Protein 9BC8 (pdb70)

Secondary structure (DSSP, 8-state):
-TTTS--S-SS-HHHHHHHHHHHHHHHHHH--GGGG-PEEPP--SS--EE------S-------SSS-S-------SS---EEP-EEEEEEEE-HHHHHHHHHH-PPP--HHHHHHHHHHHHHHHHHHHS--SSSS---TTT-SS------TT-SSHHHHHHHHHHHHHHHHHHS----EEEEE-HHHHHHHHHHTHHHHHHHHHEEEEEE-TTS-SS-EEEEE-STTT-EEEEEEEEEEEE----TT-EEEEEEEEEEEE-SSGGGEEE-/--SSS--S--S-HHHHHHHHHHHHHHHHHH-HHHHHS--PPP--SS--EE------S-------SS----PPPP--SS---EEP--EEEEEEEEHHHHHHHHHHT-PPP-HHHHHHHHHHHHHHHHHHHS--SSS----TTT-SS-------STTSTTHHHHHHHHHHHHHHHHT--S-EEEEE-HHHHHHHHTTTHHHHHHHHHEEEEEE-TTS-SS-EEEEE-SBTTBEEEEEEEEEEEE----SSEEEEEEEEEEEEE-S-GGG--B-/-GGGS--S--S-HHHHHHHHHHHHHHHHHH-SHHHHSPEEEE--SS--B-------S-------SSS---PPP---SS---PBP--EEEEEEE-HHHHHIIIII-PPP--HHHHHHHHHHHHHHHHHHHS--SSS----TTT-S---------SSSTTHHHHHHHHHHHHHHHTT----EEEEE-HHHHHHHHHTTTHHHHHHHHSS-EEE-SSS-TT-EEEEE-STTT-EEEEEEEEEEEE---BTTBEEEEEEEEEEEE-S-GGGEEE-/-GGGS--SS-S-HHHHHHHHHHHHHHHHHH-SHHHHSPEEP---SS--B-------S----EEESS-----BPPPPSS---PBP--EEEEEEE-HHHHHHHHHHT-PPP-HHHHHHHHHHHHHHHHHHHS--SSS----TTT-S----------SSHHHHHHHHHHHHHHHHHHT--S-EEEEE-HHHHHHGGGGTHHHHHHHHHEEEEEE-SS--SS-EEEEE-STTT-EEEEEEEEEEEE---STT-EEEEEEEEEEEE-S-GGGEEE-/-----SS----/-----SS----/-----SS----/-----SS----

GO terms:
  GO:0140737 encapsulin nanocompartment (C, IDA)
  GO:0140737 encapsulin nanocompartment (C, EXP)

Structure (mmCIF, N/CA/C/O backbone):
data_9BC8
#
_entry.id   9BC8
#
_cell.length_a   1.00
_cell.length_b   1.00
_cell.length_c   1.00
_cell.angle_alpha   90.00
_cell.angle_beta   90.00
_cell.angle_gamma   90.00
#
_symmetry.space_group_name_H-M   'P 1'
#
loop_
_entity.id
_entity.type
_entity.pdbx_description
1 polymer 'Type 1 encapsulin shell protein EncA'
2 polymer 'Encapsulin nanocompartment cargo protein EncC'
#
loop_
_atom_site.group_PDB
_atom_site.id
_atom_site.type_symbol
_atom_site.label_atom_id
_atom_site.label_alt_id
_atom_site.label_comp_id
_atom_site.label_asym_id
_atom_site.label_entity_id
_atom_site.label_seq_id
_atom_site.pdbx_PDB_ins_code
_atom_site.Cartn_x
_atom_site.Cartn_y
_atom_site.Cartn_z
_atom_site.occupancy
_atom_site.B_iso_or_equiv
_atom_site.auth_seq_id
_atom_site.auth_comp_id
_atom_site.auth_asym_id
_atom_site.auth_atom_id
_atom_site.pdbx_PDB_model_num
ATOM 1 N N . PRO A 1 2 ? 407.460 284.065 223.907 1.00 167.85 2 PRO A N 1
ATOM 2 C CA . PRO A 1 2 ? 406.647 283.196 223.049 1.00 170.30 2 PRO A CA 1
ATOM 3 C C . PRO A 1 2 ? 406.633 283.655 221.593 1.00 170.33 2 PRO A C 1
ATOM 4 O O . PRO A 1 2 ? 406.738 282.832 220.685 1.00 170.63 2 PRO A O 1
ATOM 8 N N . ASP A 1 3 ? 406.500 284.966 221.382 1.00 159.89 3 ASP A N 1
ATOM 9 C CA . ASP A 1 3 ? 406.597 285.524 220.040 1.00 158.79 3 ASP A CA 1
ATOM 10 C C . ASP A 1 3 ? 408.018 285.485 219.494 1.00 158.02 3 ASP A C 1
ATOM 11 O O . ASP A 1 3 ? 408.198 285.503 218.272 1.00 155.77 3 ASP A O 1
ATOM 16 N N . PHE A 1 4 ? 409.028 285.439 220.367 1.00 152.61 4 PHE A N 1
ATOM 17 C CA . PHE A 1 4 ? 410.395 285.224 219.903 1.00 150.71 4 PHE A CA 1
ATOM 18 C C . PHE A 1 4 ? 410.538 283.882 219.197 1.00 152.93 4 PHE A C 1
ATOM 19 O O . PHE A 1 4 ? 411.298 283.758 218.230 1.00 152.95 4 PHE A O 1
ATOM 27 N N . LEU A 1 5 ? 409.814 282.867 219.665 1.00 161.82 5 LEU A N 1
ATOM 28 C CA . LEU A 1 5 ? 410.128 281.490 219.307 1.00 160.76 5 LEU A CA 1
ATOM 29 C C . LEU A 1 5 ? 409.353 281.014 218.083 1.00 159.83 5 LEU A C 1
ATOM 30 O O . LEU A 1 5 ? 409.941 280.446 217.157 1.00 156.78 5 LEU A O 1
ATOM 35 N N . GLY A 1 6 ? 408.040 281.236 218.059 1.00 153.33 6 GLY A N 1
ATOM 36 C CA . GLY A 1 6 ? 407.254 280.873 216.902 1.00 150.34 6 GLY A CA 1
ATOM 37 C C . GLY A 1 6 ? 407.413 281.829 215.736 1.00 150.35 6 GLY A C 1
ATOM 38 O O . GLY A 1 6 ? 407.935 282.937 215.857 1.00 149.17 6 GLY A O 1
ATOM 39 N N . HIS A 1 7 ? 406.945 281.370 214.580 1.00 144.83 7 HIS A N 1
ATOM 40 C CA . HIS A 1 7 ? 406.944 282.151 213.351 1.00 144.96 7 HIS A CA 1
ATOM 41 C C . HIS A 1 7 ? 405.540 282.682 213.097 1.00 143.35 7 HIS A C 1
ATOM 42 O O . HIS A 1 7 ? 404.563 281.932 213.192 1.00 141.44 7 HIS A O 1
ATOM 49 N N . ALA A 1 8 ? 405.440 283.970 212.776 1.00 150.50 8 ALA A N 1
ATOM 50 C CA . ALA A 1 8 ? 404.139 284.592 212.583 1.00 150.11 8 ALA A CA 1
ATOM 51 C C . ALA A 1 8 ? 404.280 285.770 211.633 1.00 151.58 8 ALA A C 1
ATOM 52 O O . ALA A 1 8 ? 405.360 286.344 211.472 1.00 149.89 8 ALA A O 1
ATOM 54 N N . GLU A 1 9 ? 403.163 286.120 211.002 1.00 160.79 9 GLU A N 1
ATOM 55 C CA . GLU A 1 9 ? 403.097 287.268 210.117 1.00 159.23 9 GLU A CA 1
ATOM 56 C C . GLU A 1 9 ? 403.050 288.562 210.936 1.00 159.51 9 GLU A C 1
ATOM 57 O O . GLU A 1 9 ? 402.992 288.544 212.168 1.00 160.56 9 GLU A O 1
ATOM 63 N N . ASN A 1 10 ? 403.116 289.697 210.224 1.00 148.79 10 ASN A N 1
ATOM 64 C CA . ASN A 1 10 ? 402.885 291.078 210.650 1.00 150.47 10 ASN A CA 1
ATOM 65 C C . ASN A 1 10 ? 403.256 291.336 212.107 1.00 150.11 10 ASN A C 1
ATOM 66 O O . ASN A 1 10 ? 402.376 291.614 212.933 1.00 153.40 10 ASN A O 1
ATOM 71 N N . PRO A 1 11 ? 404.577 291.291 212.409 1.00 119.31 11 PRO A N 1
ATOM 72 C CA . PRO A 1 11 ? 404.994 291.481 213.792 1.00 118.32 11 PRO A CA 1
ATOM 73 C C . PRO A 1 11 ? 404.207 292.589 214.441 1.00 126.09 11 PRO A C 1
ATOM 74 O O . PRO A 1 11 ? 403.440 292.346 215.365 1.00 129.82 11 PRO A O 1
ATOM 78 N N . LEU A 1 12 ? 404.391 293.806 213.963 1.00 123.00 12 LEU A N 1
ATOM 79 C CA . LEU A 1 12 ? 403.711 294.929 214.571 1.00 118.02 12 LEU A CA 1
ATOM 80 C C . LEU A 1 12 ? 402.218 294.708 214.562 1.00 118.60 12 LEU A C 1
ATOM 81 O O . LEU A 1 12 ? 401.663 294.232 213.580 1.00 118.34 12 LEU A O 1
ATOM 86 N N . ARG A 1 13 ? 401.562 295.059 215.656 1.00 128.88 13 ARG A N 1
ATOM 87 C CA . ARG A 1 13 ? 400.118 294.925 215.725 1.00 131.03 13 ARG A CA 1
ATOM 88 C C . ARG A 1 13 ? 399.438 296.143 215.146 1.00 133.41 13 ARG A C 1
ATOM 89 O O . ARG A 1 13 ? 400.052 296.911 214.410 1.00 136.79 13 ARG A O 1
ATOM 97 N N . GLU A 1 14 ? 398.174 296.339 215.484 1.00 135.94 14 GLU A N 1
ATOM 98 C CA . GLU A 1 14 ? 397.421 297.443 214.906 1.00 137.59 14 GLU A CA 1
ATOM 99 C C . GLU A 1 14 ? 398.008 298.813 215.189 1.00 138.68 14 GLU A C 1
ATOM 100 O O . GLU A 1 14 ? 398.669 299.390 214.337 1.00 139.19 14 GLU A O 1
ATOM 106 N N . GLU A 1 15 ? 397.717 299.356 216.362 1.00 146.25 15 GLU A N 1
ATOM 107 C CA . GLU A 1 15 ? 398.206 300.683 216.716 1.00 147.37 15 GLU A CA 1
ATOM 108 C C . GLU A 1 15 ? 399.561 300.969 216.081 1.00 146.74 15 GLU A C 1
ATOM 109 O O . GLU A 1 15 ? 399.791 302.071 215.571 1.00 149.61 15 GLU A O 1
ATOM 115 N N . GLU A 1 16 ? 400.470 299.992 216.090 1.00 132.98 16 GLU A N 1
ATOM 116 C CA . GLU A 1 16 ? 401.802 300.235 215.541 1.00 132.76 16 GLU A CA 1
ATOM 117 C C . GLU A 1 16 ? 401.774 300.343 214.020 1.00 135.57 16 GLU A C 1
ATOM 118 O O . GLU A 1 16 ? 402.492 301.167 213.439 1.00 140.27 16 GLU A O 1
ATOM 124 N N . TRP A 1 17 ? 400.951 299.527 213.356 1.00 123.43 17 TRP A N 1
ATOM 125 C CA . TRP A 1 17 ? 400.784 299.674 211.913 1.00 120.47 17 TRP A CA 1
ATOM 126 C C . TRP A 1 17 ? 400.210 301.040 211.561 1.00 125.08 17 TRP A C 1
ATOM 127 O O . TRP A 1 17 ? 400.667 301.690 210.612 1.00 122.79 17 TRP A O 1
ATOM 138 N N . ALA A 1 18 ? 399.206 301.490 212.318 1.00 130.40 18 ALA A N 1
ATOM 139 C CA . ALA A 1 18 ? 398.647 302.818 212.092 1.00 127.66 18 ALA A CA 1
ATOM 140 C C . ALA A 1 18 ? 399.701 303.895 212.302 1.00 128.23 18 ALA A C 1
ATOM 141 O O . ALA A 1 18 ? 399.771 304.863 211.537 1.00 132.92 18 ALA A O 1
ATOM 143 N N . ARG A 1 19 ? 400.508 303.757 213.356 1.00 127.37 19 ARG A N 1
ATOM 144 C CA . ARG A 1 19 ? 401.579 304.713 213.612 1.00 126.47 19 ARG A CA 1
ATOM 145 C C . ARG A 1 19 ? 402.535 304.785 212.430 1.00 126.42 19 ARG A C 1
ATOM 146 O O . ARG A 1 19 ? 402.883 305.876 211.963 1.00 130.52 19 ARG A O 1
ATOM 154 N N . LEU A 1 20 ? 402.971 303.624 211.932 1.00 116.00 20 LEU A N 1
ATOM 155 C CA . LEU A 1 20 ? 403.898 303.602 210.804 1.00 118.07 20 LEU A CA 1
ATOM 156 C C . LEU A 1 20 ? 403.282 304.258 209.577 1.00 119.83 20 LEU A C 1
ATOM 157 O O . LEU A 1 20 ? 403.931 305.057 208.890 1.00 121.27 20 LEU A O 1
ATOM 162 N N . ASN A 1 21 ? 402.022 303.927 209.284 1.00 124.56 21 ASN A N 1
ATOM 163 C CA . ASN A 1 21 ? 401.378 304.458 208.088 1.00 126.61 21 ASN A CA 1
ATOM 164 C C . ASN A 1 21 ? 401.207 305.969 208.183 1.00 128.20 21 ASN A C 1
ATOM 165 O O . ASN A 1 21 ? 401.492 306.700 207.226 1.00 129.16 21 ASN A O 1
ATOM 170 N N . GLU A 1 22 ? 400.742 306.459 209.334 1.00 128.46 22 GLU A N 1
ATOM 171 C CA . GLU A 1 22 ? 400.587 307.898 209.500 1.00 127.29 22 GLU A CA 1
ATOM 172 C C . GLU A 1 22 ? 401.931 308.606 209.416 1.00 129.98 22 GLU A C 1
ATOM 173 O O . GLU A 1 22 ? 402.038 309.670 208.798 1.00 137.88 22 GLU A O 1
ATOM 179 N N . THR A 1 23 ? 402.974 308.024 210.013 1.00 110.23 23 THR A N 1
ATOM 180 C CA . THR A 1 23 ? 404.295 308.639 209.952 1.00 111.12 23 THR A CA 1
ATOM 181 C C . THR A 1 23 ? 404.786 308.748 208.514 1.00 113.63 23 THR A C 1
ATOM 182 O O . THR A 1 23 ? 405.251 309.811 208.083 1.00 117.30 23 THR A O 1
ATOM 186 N N . VAL A 1 24 ? 404.679 307.658 207.747 1.00 110.62 24 VAL A N 1
ATOM 187 C CA . VAL A 1 24 ? 405.201 307.683 206.384 1.00 111.84 24 VAL A CA 1
ATOM 188 C C . VAL A 1 24 ? 404.397 308.647 205.518 1.00 117.71 24 VAL A C 1
ATOM 189 O O . VAL A 1 24 ? 404.968 309.398 204.717 1.00 117.14 24 VAL A O 1
ATOM 193 N N . ILE A 1 25 ? 403.066 308.656 205.660 1.00 126.94 25 ILE A N 1
ATOM 194 C CA . ILE A 1 25 ? 402.284 309.551 204.812 1.00 122.05 25 ILE A CA 1
ATOM 195 C C . ILE A 1 25 ? 402.515 311.007 205.202 1.00 124.13 25 ILE A C 1
ATOM 196 O O . ILE A 1 25 ? 402.581 311.885 204.328 1.00 128.19 25 ILE A O 1
ATOM 201 N N . GLN A 1 26 ? 402.706 311.287 206.496 1.00 119.76 26 GLN A N 1
ATOM 202 C CA . GLN A 1 26 ? 403.009 312.652 206.904 1.00 115.21 26 GLN A CA 1
ATOM 203 C C . GLN A 1 26 ? 404.345 313.085 206.328 1.00 117.84 26 GLN A C 1
ATOM 204 O O . GLN A 1 26 ? 404.473 314.201 205.813 1.00 123.41 26 GLN A O 1
ATOM 210 N N . VAL A 1 27 ? 405.351 312.209 206.400 1.00 104.06 27 VAL A N 1
ATOM 211 C CA . VAL A 1 27 ? 406.671 312.568 205.894 1.00 106.25 27 VAL A CA 1
ATOM 212 C C . VAL A 1 27 ? 406.577 312.857 204.404 1.00 106.16 27 VAL A C 1
ATOM 213 O O . VAL A 1 27 ? 407.055 313.891 203.919 1.00 108.06 27 VAL A O 1
ATOM 217 N N . ALA A 1 28 ? 405.985 311.921 203.653 1.00 114.30 28 ALA A N 1
ATOM 218 C CA . ALA A 1 28 ? 405.832 312.088 202.213 1.00 117.57 28 ALA A CA 1
ATOM 219 C C . ALA A 1 28 ? 405.201 313.437 201.891 1.00 118.32 28 ALA A C 1
ATOM 220 O O . ALA A 1 28 ? 405.772 314.242 201.148 1.00 120.25 28 ALA A O 1
ATOM 222 N N . ARG A 1 29 ? 404.008 313.697 202.443 1.00 120.27 29 ARG A N 1
ATOM 223 C CA . ARG A 1 29 ? 403.300 314.925 202.090 1.00 115.20 29 ARG A CA 1
ATOM 224 C C . ARG A 1 29 ? 404.111 316.157 202.469 1.00 112.06 29 ARG A C 1
ATOM 225 O O . ARG A 1 29 ? 404.221 317.106 201.684 1.00 115.51 29 ARG A O 1
ATOM 233 N N . ARG A 1 30 ? 404.692 316.157 203.670 1.00 119.64 30 ARG A N 1
ATOM 234 C CA . ARG A 1 30 ? 405.472 317.277 204.174 1.00 125.76 30 ARG A CA 1
ATOM 235 C C . ARG A 1 30 ? 406.812 317.445 203.465 1.00 124.18 30 ARG A C 1
ATOM 236 O O . ARG A 1 30 ? 407.486 318.456 203.688 1.00 126.67 30 ARG A O 1
ATOM 244 N N . SER A 1 31 ? 407.208 316.503 202.612 1.00 116.05 31 SER A N 1
ATOM 245 C CA . SER A 1 31 ? 408.475 316.604 201.899 1.00 117.83 31 SER A CA 1
ATOM 246 C C . SER A 1 31 ? 408.350 316.744 200.389 1.00 117.82 31 SER A C 1
ATOM 247 O O . SER A 1 31 ? 409.235 317.342 199.774 1.00 118.62 31 SER A O 1
ATOM 250 N N . LEU A 1 32 ? 407.297 316.213 199.772 1.00 116.74 32 LEU A N 1
ATOM 251 C CA . LEU A 1 32 ? 407.224 316.195 198.316 1.00 112.79 32 LEU A CA 1
ATOM 252 C C . LEU A 1 32 ? 406.991 317.599 197.769 1.00 118.56 32 LEU A C 1
ATOM 253 O O . LEU A 1 32 ? 406.083 318.310 198.210 1.00 123.40 32 LEU A O 1
ATOM 258 N N . VAL A 1 33 ? 407.819 317.991 196.801 1.00 115.67 33 VAL A N 1
ATOM 259 C CA . VAL A 1 33 ? 407.660 319.254 196.087 1.00 113.18 33 VAL A CA 1
ATOM 260 C C . VAL A 1 33 ? 407.349 318.986 194.618 1.00 107.98 33 VAL A C 1
ATOM 261 O O . VAL A 1 33 ? 406.613 319.750 193.983 1.00 103.70 33 VAL A O 1
ATOM 265 N N . GLY A 1 34 ? 407.913 317.910 194.064 1.00 108.12 34 GLY A N 1
ATOM 266 C CA . GLY A 1 34 ? 407.723 317.636 192.647 1.00 107.21 34 GLY A CA 1
ATOM 267 C C . GLY A 1 34 ? 406.276 317.351 192.299 1.00 108.68 34 GLY A C 1
ATOM 268 O O . GLY A 1 34 ? 405.800 317.721 191.224 1.00 109.65 34 GLY A O 1
ATOM 269 N N . ARG A 1 35 ? 405.556 316.688 193.204 1.00 110.42 35 ARG A N 1
ATOM 270 C CA . ARG A 1 35 ? 404.149 316.377 192.989 1.00 109.67 35 ARG A CA 1
ATOM 271 C C . ARG A 1 35 ? 403.272 317.623 193.009 1.00 110.31 35 ARG A C 1
ATOM 272 O O . ARG A 1 35 ? 402.108 317.550 192.602 1.00 111.25 35 ARG A O 1
ATOM 280 N N . ARG A 1 36 ? 403.803 318.759 193.467 1.00 106.70 36 ARG A N 1
ATOM 281 C CA . ARG A 1 36 ? 402.995 319.967 193.596 1.00 105.66 36 ARG A CA 1
ATOM 282 C C . ARG A 1 36 ? 402.617 320.541 192.238 1.00 107.87 36 ARG A C 1
ATOM 283 O O . ARG A 1 36 ? 401.571 321.187 192.110 1.00 111.03 36 ARG A O 1
ATOM 291 N N . ILE A 1 37 ? 403.441 320.320 191.221 1.00 101.60 37 ILE A N 1
ATOM 292 C CA . ILE A 1 37 ? 403.218 320.887 189.901 1.00 99.31 37 ILE A CA 1
ATOM 293 C C . ILE A 1 37 ? 402.889 319.804 188.874 1.00 107.28 37 ILE A C 1
ATOM 294 O O . ILE A 1 37 ? 402.972 320.049 187.672 1.00 111.37 37 ILE A O 1
ATOM 299 N N . LEU A 1 38 ? 402.511 318.608 189.321 1.00 108.67 38 LEU A N 1
ATOM 300 C CA . LEU A 1 38 ? 402.217 317.513 188.409 1.00 105.14 38 LEU A CA 1
ATOM 301 C C . LEU A 1 38 ? 400.889 316.855 188.750 1.00 103.76 38 LEU A C 1
ATOM 302 O O . LEU A 1 38 ? 400.572 316.641 189.924 1.00 104.82 38 LEU A O 1
ATOM 307 N N . ASP A 1 39 ? 400.122 316.532 187.712 1.00 97.37 39 ASP A N 1
ATOM 308 C CA . ASP A 1 39 ? 398.860 315.817 187.857 1.00 98.76 39 ASP A CA 1
ATOM 309 C C . ASP A 1 39 ? 399.130 314.332 187.649 1.00 98.81 39 ASP A C 1
ATOM 310 O O . ASP A 1 39 ? 399.641 313.934 186.596 1.00 98.19 39 ASP A O 1
ATOM 315 N N . ILE A 1 40 ? 398.790 313.516 188.639 1.00 100.14 40 ILE A N 1
ATOM 316 C CA . ILE A 1 40 ? 399.182 312.112 188.617 1.00 97.16 40 ILE A CA 1
ATOM 317 C C . ILE A 1 40 ? 398.175 311.301 187.815 1.00 100.76 40 ILE A C 1
ATOM 318 O O . ILE A 1 40 ? 396.959 311.501 187.918 1.00 104.48 40 ILE A O 1
ATOM 323 N N . TYR A 1 41 ? 398.690 310.388 186.993 1.00 106.45 41 TYR A N 1
ATOM 324 C CA . TYR A 1 41 ? 397.846 309.389 186.355 1.00 99.53 41 TYR A CA 1
ATOM 325 C C . TYR A 1 41 ? 397.228 308.502 187.428 1.00 101.37 41 TYR A C 1
ATOM 326 O O . TYR A 1 41 ? 397.858 308.218 188.450 1.00 111.06 41 TYR A O 1
ATOM 335 N N . GLY A 1 42 ? 395.980 308.091 187.207 1.00 98.92 42 GLY A N 1
ATOM 336 C CA . GLY A 1 42 ? 395.261 307.275 188.159 1.00 101.05 42 GLY A CA 1
ATOM 337 C C . GLY A 1 42 ? 396.067 306.090 188.652 1.00 106.88 42 GLY A C 1
ATOM 338 O O . GLY A 1 42 ? 396.871 305.506 187.919 1.00 109.59 42 GLY A O 1
ATOM 339 N N . PRO A 1 43 ? 395.874 305.726 189.919 1.00 114.69 43 PRO A N 1
ATOM 340 C CA . PRO A 1 43 ? 396.645 304.620 190.511 1.00 110.87 43 PRO A CA 1
ATOM 341 C C . PRO A 1 43 ? 396.460 303.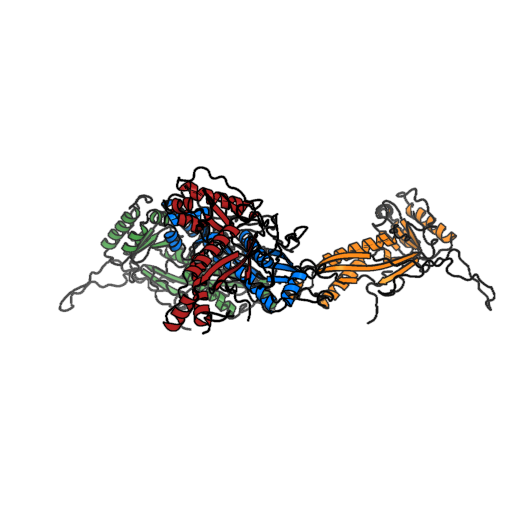318 189.745 1.00 114.05 43 PRO A C 1
ATOM 342 O O . PRO A 1 43 ? 395.350 302.798 189.623 1.00 117.67 43 PRO A O 1
ATOM 346 N N . LEU A 1 44 ? 397.569 302.800 189.214 1.00 107.30 44 LEU A N 1
ATOM 347 C CA . LEU A 1 44 ? 397.529 301.610 188.371 1.00 107.22 44 LEU A CA 1
ATOM 348 C C . LEU A 1 44 ? 397.344 300.327 189.174 1.00 107.41 44 LEU A C 1
ATOM 349 O O . LEU A 1 44 ? 396.741 299.372 188.673 1.00 102.70 44 LEU A O 1
ATOM 354 N N . GLY A 1 45 ? 397.853 300.279 190.404 1.00 110.67 45 GLY A N 1
ATOM 355 C CA . GLY A 1 45 ? 397.698 299.123 191.265 1.00 111.58 45 GLY A CA 1
ATOM 356 C C . GLY A 1 45 ? 398.902 298.210 191.358 1.00 113.42 45 GLY A C 1
ATOM 357 O O . GLY A 1 45 ? 398.793 297.140 191.971 1.00 113.57 45 GLY A O 1
ATOM 358 N N . ALA A 1 46 ? 400.023 298.576 190.731 1.00 103.80 46 ALA A N 1
ATOM 359 C CA . ALA A 1 46 ? 401.294 297.853 190.773 1.00 103.76 46 ALA A CA 1
ATOM 360 C C . ALA A 1 46 ? 401.257 296.556 189.974 1.00 103.53 46 ALA A C 1
ATOM 361 O O . ALA A 1 46 ? 402.291 295.904 189.796 1.00 101.38 46 ALA A O 1
ATOM 363 N N . GLY A 1 47 ? 400.078 296.171 189.488 1.00 105.17 47 GLY A N 1
ATOM 364 C CA . GLY A 1 47 ? 400.010 295.100 188.509 1.00 103.84 47 GLY A CA 1
ATOM 365 C C . GLY A 1 47 ? 400.578 295.520 187.169 1.00 101.78 47 GLY A C 1
ATOM 366 O O . GLY A 1 47 ? 401.309 294.764 186.523 1.00 99.71 47 GLY A O 1
ATOM 367 N N . VAL A 1 48 ? 400.250 296.737 186.738 1.00 93.58 48 VAL A N 1
ATOM 368 C CA . VAL A 1 48 ? 400.786 297.297 185.507 1.00 91.88 48 VAL A CA 1
ATOM 369 C C . VAL A 1 48 ? 402.239 297.703 185.708 1.00 91.66 48 VAL A C 1
ATOM 370 O O . VAL A 1 48 ? 402.607 298.275 186.742 1.00 100.84 48 VAL A O 1
ATOM 374 N N . GLN A 1 49 ? 403.078 297.403 184.715 1.00 90.79 49 GLN A N 1
ATOM 375 C CA . GLN A 1 49 ? 404.497 297.709 184.800 1.00 96.79 49 GLN A CA 1
ATOM 376 C C . GLN A 1 49 ? 405.014 298.545 183.640 1.00 101.19 49 GLN A C 1
ATOM 377 O O . GLN A 1 49 ? 406.177 298.959 183.682 1.00 104.89 49 GLN A O 1
ATOM 383 N N . THR A 1 50 ? 404.203 298.810 182.618 1.00 95.77 50 THR A N 1
ATOM 384 C CA . THR A 1 50 ? 404.575 299.711 181.538 1.00 97.13 50 THR A CA 1
ATOM 385 C C . THR A 1 50 ? 403.397 300.621 181.224 1.00 98.06 50 THR A C 1
ATOM 386 O O . THR A 1 50 ? 402.239 300.250 181.427 1.00 100.28 50 THR A O 1
ATOM 390 N N . VAL A 1 51 ? 403.700 301.812 180.717 1.00 83.06 51 VAL A N 1
ATOM 391 C CA . VAL A 1 51 ? 402.657 302.755 180.321 1.00 79.85 51 VAL A CA 1
ATOM 392 C C . VAL A 1 51 ? 402.985 303.318 178.944 1.00 83.85 51 VAL A C 1
ATOM 393 O O . VAL A 1 51 ? 404.165 303.408 178.576 1.00 87.39 51 VAL A O 1
ATOM 397 N N . PRO A 1 52 ? 401.983 303.694 178.151 1.00 84.73 52 PRO A N 1
ATOM 398 C CA . PRO A 1 52 ? 402.262 304.298 176.839 1.00 85.50 52 PRO A CA 1
ATOM 399 C C . PRO A 1 52 ? 403.006 305.615 176.988 1.00 88.34 52 PRO A C 1
ATOM 400 O O . PRO A 1 52 ? 402.519 306.557 177.617 1.00 91.13 52 PRO A O 1
ATOM 404 N N . TYR A 1 53 ? 404.199 305.676 176.401 1.00 96.50 53 TYR A N 1
ATOM 405 C CA . TYR A 1 53 ? 405.036 306.873 176.480 1.00 96.50 53 TYR A CA 1
ATOM 406 C C . TYR A 1 53 ? 404.782 307.746 175.251 1.00 102.16 53 TYR A C 1
ATOM 407 O O . TYR A 1 53 ? 405.611 307.881 174.350 1.00 106.35 53 TYR A O 1
ATOM 416 N N . ASP A 1 54 ? 403.592 308.342 175.233 1.00 112.92 54 ASP A N 1
ATOM 417 C CA . ASP A 1 54 ? 403.180 309.166 174.106 1.00 113.13 54 ASP A CA 1
ATOM 418 C C . ASP A 1 54 ? 404.086 310.383 173.966 1.00 112.29 54 ASP A C 1
ATOM 419 O O . ASP A 1 54 ? 404.451 311.023 174.954 1.00 118.27 54 ASP A O 1
ATOM 424 N N . GLU A 1 55 ? 404.457 310.694 172.724 1.00 115.02 55 GLU A N 1
ATOM 425 C CA . GLU A 1 55 ? 405.324 311.831 172.410 1.00 116.64 55 GLU A CA 1
ATOM 426 C C . GLU A 1 55 ? 404.666 312.629 171.287 1.00 120.00 55 GLU A C 1
ATOM 427 O O . GLU A 1 55 ? 404.928 312.387 170.106 1.00 124.36 55 GLU A O 1
ATOM 433 N N . PHE A 1 56 ? 403.815 313.586 171.661 1.00 107.91 56 PHE A N 1
ATOM 434 C CA . PHE A 1 56 ? 403.105 314.425 170.696 1.00 106.91 56 PHE A CA 1
ATOM 435 C C . PHE A 1 56 ? 404.005 315.592 170.303 1.00 108.28 56 PHE A C 1
ATOM 436 O O . PHE A 1 56 ? 403.880 316.717 170.791 1.00 111.35 56 PHE A O 1
ATOM 444 N N . GLN A 1 57 ? 404.936 315.310 169.398 1.00 114.65 57 GLN A N 1
ATOM 445 C CA . GLN A 1 57 ? 405.878 316.306 168.916 1.00 116.52 57 GLN A CA 1
ATOM 446 C C . GLN A 1 57 ? 405.729 316.455 167.408 1.00 117.60 57 GLN A C 1
ATOM 447 O O . GLN A 1 57 ? 405.384 315.500 166.705 1.00 115.50 57 GLN A O 1
ATOM 453 N N . GLY A 1 58 ? 405.992 317.662 166.917 1.00 135.49 58 GLY A N 1
ATOM 454 C CA . GLY A 1 58 ? 405.823 317.942 165.500 1.00 134.99 58 GLY A CA 1
ATOM 455 C C . GLY A 1 58 ? 404.391 317.842 165.023 1.00 138.52 58 GLY A C 1
ATOM 456 O O . GLY A 1 58 ? 404.131 317.261 163.962 1.00 140.40 58 GLY A O 1
ATOM 457 N N . VAL A 1 59 ? 403.448 318.395 165.791 1.00 140.90 59 VAL A N 1
ATOM 458 C CA . VAL A 1 59 ? 402.038 318.254 165.448 1.00 142.80 59 VAL A CA 1
ATOM 459 C C . VAL A 1 59 ? 401.705 319.111 164.230 1.00 138.40 59 VAL A C 1
ATOM 460 O O . VAL A 1 59 ? 402.395 320.083 163.901 1.00 135.83 59 VAL A O 1
ATOM 464 N N . SER A 1 60 ? 400.622 318.738 163.550 1.00 128.70 60 SER A N 1
ATOM 465 C CA . SER A 1 60 ? 400.264 319.328 162.271 1.00 130.46 60 SER A CA 1
ATOM 466 C C . SER A 1 60 ? 398.978 320.127 162.391 1.00 129.81 60 SER A C 1
ATOM 467 O O . SER A 1 60 ? 397.999 319.632 162.966 1.00 132.35 60 SER A O 1
ATOM 470 N N . PRO A 1 61 ? 398.935 321.352 161.865 1.00 109.80 61 PRO A N 1
ATOM 471 C CA . PRO A 1 61 ? 397.679 322.110 161.855 1.00 106.47 61 PRO A CA 1
ATOM 472 C C . PRO A 1 61 ? 396.872 321.870 160.588 1.00 109.68 61 PRO A C 1
ATOM 473 O O . PRO A 1 61 ? 397.249 321.037 159.758 1.00 112.94 61 PRO A O 1
ATOM 477 N N . GLY A 1 62 ? 395.763 322.589 160.430 1.00 111.18 62 GLY A N 1
ATOM 478 C CA . GLY A 1 62 ? 394.989 322.516 159.205 1.00 114.64 62 GLY A CA 1
ATOM 479 C C . GLY A 1 62 ? 393.498 322.371 159.429 1.00 114.74 62 GLY A C 1
ATOM 480 O O . GLY A 1 62 ? 392.975 322.794 160.465 1.00 111.06 62 GLY A O 1
ATOM 481 N N . ALA A 1 63 ? 392.809 321.770 158.457 1.00 109.92 63 ALA A N 1
ATOM 482 C CA . ALA A 1 63 ? 391.397 321.403 158.568 1.00 105.34 63 ALA A CA 1
ATOM 483 C C . ALA A 1 63 ? 390.510 322.636 158.775 1.00 107.09 63 ALA A C 1
ATOM 484 O O . ALA A 1 63 ? 389.887 322.830 159.820 1.00 106.05 63 ALA A O 1
ATOM 486 N N . VAL A 1 64 ? 390.472 323.469 157.736 1.00 95.87 64 VAL A N 1
ATOM 487 C CA . VAL A 1 64 ? 389.670 324.685 157.747 1.00 92.54 64 VAL A CA 1
ATOM 488 C C . VAL A 1 64 ? 388.538 324.612 156.724 1.00 92.31 64 VAL A C 1
ATOM 489 O O . VAL A 1 64 ? 387.811 325.590 156.528 1.00 93.87 64 VAL A O 1
ATOM 493 N N . ASP A 1 65 ? 388.349 323.456 156.090 1.00 99.38 65 ASP A N 1
ATOM 494 C CA . ASP A 1 65 ? 387.444 323.349 154.954 1.00 100.81 65 ASP A CA 1
ATOM 495 C C . ASP A 1 65 ? 385.991 323.496 155.404 1.00 98.25 65 ASP A C 1
ATOM 496 O O . ASP A 1 65 ? 385.666 323.422 156.593 1.00 91.88 65 ASP A O 1
ATOM 501 N N . ILE A 1 66 ? 385.108 323.718 154.427 1.00 90.72 66 ILE A N 1
ATOM 502 C CA . ILE A 1 66 ? 383.689 323.876 154.724 1.00 90.76 66 ILE A CA 1
ATOM 503 C C . ILE A 1 66 ? 382.886 322.575 154.686 1.00 90.89 66 ILE A C 1
ATOM 504 O O . ILE A 1 66 ? 381.863 322.473 155.379 1.00 91.97 66 ILE A O 1
ATOM 509 N N . VAL A 1 67 ? 383.335 321.559 153.949 1.00 84.30 67 VAL A N 1
ATOM 510 C CA . VAL A 1 67 ? 382.539 320.344 153.837 1.00 80.86 67 VAL A CA 1
ATOM 511 C C . VAL A 1 67 ? 383.311 319.103 154.307 1.00 86.45 67 VAL A C 1
ATOM 512 O O . VAL A 1 67 ? 382.960 317.981 153.963 1.00 90.96 67 VAL A O 1
ATOM 516 N N . GLY A 1 68 ? 384.338 319.283 155.135 1.00 91.57 68 GLY A N 1
ATOM 517 C CA . GLY A 1 68 ? 385.062 318.152 155.679 1.00 87.51 68 GLY A CA 1
ATOM 518 C C . GLY A 1 68 ? 386.120 317.549 154.778 1.00 96.08 68 GLY A C 1
ATOM 519 O O . GLY A 1 68 ? 386.710 316.524 155.144 1.00 100.39 68 GLY A O 1
ATOM 520 N N . GLU A 1 69 ? 386.368 318.132 153.610 1.00 114.97 69 GLU A N 1
ATOM 521 C CA . GLU A 1 69 ? 387.419 317.676 152.708 1.00 114.38 69 GLU A CA 1
ATOM 522 C C . GLU A 1 69 ? 388.787 318.076 153.259 1.00 112.10 69 GLU A C 1
ATOM 523 O O . GLU A 1 69 ? 388.937 318.470 154.420 1.00 110.44 69 GLU A O 1
ATOM 529 N N . GLN A 1 70 ? 389.812 317.903 152.416 1.00 113.97 70 GLN A N 1
ATOM 530 C CA . GLN A 1 70 ? 391.209 318.248 152.672 1.00 111.53 70 GLN A CA 1
ATOM 531 C C . GLN A 1 70 ? 391.878 317.181 153.529 1.00 110.45 70 GLN A C 1
ATOM 532 O O . GLN A 1 70 ? 393.013 316.793 153.234 1.00 112.64 70 GLN A O 1
ATOM 538 N N . GLU A 1 71 ? 391.219 316.762 154.614 1.00 123.49 71 GLU A N 1
ATOM 539 C CA . GLU A 1 71 ? 391.691 315.702 155.503 1.00 129.24 71 GLU A CA 1
ATOM 540 C C . GLU A 1 71 ? 392.703 316.241 156.503 1.00 131.83 71 GLU A C 1
ATOM 541 O O . GLU A 1 71 ? 393.031 317.431 156.489 1.00 133.44 71 GLU A O 1
ATOM 547 N N . THR A 1 72 ? 393.204 315.366 157.372 1.00 133.86 72 THR A N 1
ATOM 548 C CA . THR A 1 72 ? 394.144 315.744 158.413 1.00 133.18 72 THR A CA 1
ATOM 549 C C . THR A 1 72 ? 395.213 314.667 158.513 1.00 133.03 72 THR A C 1
ATOM 550 O O . THR A 1 72 ? 395.064 313.561 157.989 1.00 131.46 72 THR A O 1
ATOM 554 N N . ALA A 1 73 ? 396.304 315.003 159.199 1.00 120.45 73 ALA A N 1
ATOM 555 C CA . ALA A 1 73 ? 397.334 314.015 159.485 1.00 120.98 73 ALA A CA 1
ATOM 556 C C . ALA A 1 73 ? 396.974 313.140 160.675 1.00 122.39 73 ALA A C 1
ATOM 557 O O . ALA A 1 73 ? 397.592 312.085 160.853 1.00 120.91 73 ALA A O 1
ATOM 559 N N . MET A 1 74 ? 396.037 313.599 161.512 1.00 117.24 74 MET A N 1
ATOM 560 C CA . MET A 1 74 ? 395.528 312.916 162.699 1.00 109.99 74 MET A CA 1
ATOM 561 C C . MET A 1 74 ? 396.480 313.188 163.854 1.00 113.37 74 MET A C 1
ATOM 562 O O . MET A 1 74 ? 397.516 313.831 163.659 1.00 117.85 74 MET A O 1
ATOM 567 N N . VAL A 1 75 ? 396.160 312.713 165.054 1.00 104.35 75 VAL A N 1
ATOM 568 C CA . VAL A 1 75 ? 397.074 312.818 166.182 1.00 107.00 75 VAL A CA 1
ATOM 569 C C . VAL A 1 75 ? 397.359 311.422 166.711 1.00 109.54 75 VAL A C 1
ATOM 570 O O . VAL A 1 75 ? 396.433 310.666 167.026 1.00 110.84 75 VAL A O 1
ATOM 574 N N . PHE A 1 76 ? 398.642 311.090 166.808 1.00 107.57 76 PHE A N 1
ATOM 575 C CA . PHE A 1 76 ? 399.109 309.857 167.419 1.00 105.60 76 PHE A CA 1
ATOM 576 C C . PHE A 1 76 ? 400.538 310.089 167.879 1.00 105.70 76 PHE A C 1
ATOM 577 O O . PHE A 1 76 ? 401.212 311.010 167.410 1.00 103.68 76 PHE A O 1
ATOM 585 N N . THR A 1 77 ? 400.996 309.253 168.805 1.00 105.31 77 THR A N 1
ATOM 586 C CA . THR A 1 77 ? 402.391 309.334 169.210 1.00 106.91 77 THR A CA 1
ATOM 587 C C . THR A 1 77 ? 403.286 308.991 168.024 1.00 110.43 77 THR A C 1
ATOM 588 O O . THR A 1 77 ? 402.963 308.116 167.215 1.00 110.90 77 THR A O 1
ATOM 592 N N . ASP A 1 78 ? 404.381 309.743 167.881 1.00 125.04 78 ASP A N 1
ATOM 593 C CA . ASP A 1 78 ? 405.338 309.476 166.808 1.00 126.82 78 ASP A CA 1
ATOM 594 C C . ASP A 1 78 ? 405.738 308.007 166.763 1.00 128.93 78 ASP A C 1
ATOM 595 O O . ASP A 1 78 ? 405.878 307.424 165.681 1.00 128.06 78 ASP A O 1
ATOM 600 N N . ALA A 1 79 ? 405.926 307.393 167.929 1.00 117.16 79 ALA A N 1
ATOM 601 C CA . ALA A 1 79 ? 406.261 305.978 168.015 1.00 110.99 79 ALA A CA 1
ATOM 602 C C . ALA A 1 79 ? 405.896 305.483 169.404 1.00 111.31 79 ALA A C 1
ATOM 603 O O . ALA A 1 79 ? 406.316 306.077 170.400 1.00 116.04 79 ALA A O 1
ATOM 605 N N . ARG A 1 80 ? 405.095 304.423 169.470 1.00 85.23 80 ARG A N 1
ATOM 606 C CA . ARG A 1 80 ? 404.776 303.823 170.758 1.00 89.81 80 ARG A CA 1
ATOM 607 C C . ARG A 1 80 ? 406.023 303.180 171.352 1.00 92.19 80 ARG A C 1
ATOM 608 O O . ARG A 1 80 ? 406.718 302.412 170.680 1.00 93.12 80 ARG A O 1
ATOM 616 N N . LYS A 1 81 ? 406.309 303.496 172.613 1.00 88.83 81 LYS A N 1
ATOM 617 C CA . LYS A 1 81 ? 407.493 302.991 173.302 1.00 95.40 81 LYS A CA 1
ATOM 618 C C . LYS A 1 81 ? 407.181 302.062 174.462 1.00 97.96 81 LYS A C 1
ATOM 619 O O . LYS A 1 81 ? 407.862 301.048 174.626 1.00 99.53 81 LYS A O 1
ATOM 625 N N . PHE A 1 82 ? 406.171 302.384 175.271 1.00 89.41 82 PHE A N 1
ATOM 626 C CA . PHE A 1 82 ? 405.791 301.577 176.430 1.00 86.38 82 PHE A CA 1
ATOM 627 C C . PHE A 1 82 ? 406.976 301.408 177.383 1.00 85.21 82 PHE A C 1
ATOM 628 O O . PHE A 1 82 ? 407.470 300.305 177.622 1.00 84.73 82 PHE A O 1
ATOM 636 N N . LYS A 1 83 ? 407.430 302.535 177.923 1.00 94.36 83 LYS A N 1
ATOM 637 C CA . LYS A 1 83 ? 408.477 302.508 178.931 1.00 91.44 83 LYS A CA 1
ATOM 638 C C . LYS A 1 83 ? 407.949 301.922 180.235 1.00 90.72 83 LYS A C 1
ATOM 639 O O . LYS A 1 83 ? 406.767 302.044 180.566 1.00 93.62 83 LYS A O 1
ATOM 645 N N . THR A 1 84 ? 408.843 301.282 180.977 1.00 88.78 84 THR A N 1
ATOM 646 C CA . THR A 1 84 ? 408.467 300.571 182.187 1.00 91.94 84 THR A CA 1
ATOM 647 C C . THR A 1 84 ? 408.559 301.483 183.405 1.00 98.68 84 THR A C 1
ATOM 648 O O . THR A 1 84 ? 409.282 302.482 183.415 1.00 109.70 84 THR A O 1
ATOM 652 N N . ILE A 1 85 ? 407.803 301.128 184.436 1.00 90.92 85 ILE A N 1
ATOM 653 C CA . ILE A 1 85 ? 407.712 301.923 185.656 1.00 91.05 85 ILE A CA 1
ATOM 654 C C . ILE A 1 85 ? 408.779 301.423 186.625 1.00 95.45 85 ILE A C 1
ATOM 655 O O . ILE A 1 85 ? 408.762 300.235 186.982 1.00 96.97 85 ILE A O 1
ATOM 660 N N . PRO A 1 86 ? 409.698 302.269 187.070 1.00 87.91 86 PRO A N 1
ATOM 661 C CA . PRO A 1 86 ? 410.716 301.839 188.029 1.00 84.48 86 PRO A CA 1
ATOM 662 C C . PRO A 1 86 ? 410.110 301.696 189.420 1.00 83.34 86 PRO A C 1
ATOM 663 O O . PRO A 1 86 ? 408.935 301.976 189.648 1.00 82.78 86 PRO A O 1
ATOM 667 N N . ILE A 1 87 ? 410.942 301.254 190.358 1.00 89.71 87 ILE A N 1
ATOM 668 C CA . ILE A 1 87 ? 410.545 301.101 191.750 1.00 90.55 87 ILE A CA 1
ATOM 669 C C . ILE A 1 87 ? 411.515 301.903 192.610 1.00 95.14 87 ILE A C 1
ATOM 670 O O . ILE A 1 87 ? 412.734 301.840 192.411 1.00 94.55 87 ILE A O 1
ATOM 675 N N . ILE A 1 88 ? 410.969 302.700 193.526 1.00 100.74 88 ILE A N 1
ATOM 676 C CA . ILE A 1 88 ? 411.755 303.503 194.456 1.00 92.96 88 ILE A CA 1
ATOM 677 C C . ILE A 1 88 ? 411.529 302.946 195.853 1.00 95.97 88 ILE A C 1
ATOM 678 O O . ILE A 1 88 ? 410.405 302.980 196.365 1.00 96.60 88 ILE A O 1
ATOM 683 N N . TYR A 1 89 ? 412.586 302.446 196.483 1.00 91.49 89 TYR A N 1
ATOM 684 C CA . TYR A 1 89 ? 412.418 301.751 197.748 1.00 90.86 89 TYR A CA 1
ATOM 685 C C . TYR A 1 89 ? 413.586 302.048 198.672 1.00 94.71 89 TYR A C 1
ATOM 686 O O . TYR A 1 89 ? 414.678 302.421 198.236 1.00 96.07 89 TYR A O 1
ATOM 695 N N . LYS A 1 90 ? 413.334 301.874 199.966 1.00 96.97 90 LYS A N 1
ATOM 696 C CA . LYS A 1 90 ? 414.383 301.978 200.973 1.00 95.30 90 LYS A CA 1
ATOM 697 C C . LYS A 1 90 ? 414.133 300.961 202.074 1.00 96.00 90 LYS A C 1
ATOM 698 O O . LYS A 1 90 ? 413.021 300.873 202.600 1.00 95.30 90 LYS A O 1
ATOM 704 N N . ASP A 1 91 ? 415.169 300.206 202.424 1.00 104.88 91 ASP A N 1
ATOM 705 C CA . ASP A 1 91 ? 415.082 299.159 203.433 1.00 103.71 91 ASP A CA 1
ATOM 706 C C . ASP A 1 91 ? 415.585 299.685 204.771 1.00 106.64 91 ASP A C 1
ATOM 707 O O . ASP A 1 91 ? 416.665 300.280 204.842 1.00 112.92 91 ASP A O 1
ATOM 712 N N . PHE A 1 92 ? 414.804 299.462 205.826 1.00 101.24 92 PHE A N 1
ATOM 713 C CA . PHE A 1 92 ? 415.227 299.747 207.190 1.00 100.78 92 PHE A CA 1
ATOM 714 C C . PHE A 1 92 ? 414.992 298.508 208.044 1.00 102.32 92 PHE A C 1
ATOM 715 O O . PHE A 1 92 ? 414.224 297.620 207.678 1.00 106.57 92 PHE A O 1
ATOM 723 N N . LEU A 1 93 ? 415.712 298.420 209.157 1.00 99.28 93 LEU A N 1
ATOM 724 C CA . LEU A 1 93 ? 415.692 297.237 210.003 1.00 97.76 93 LEU A CA 1
ATOM 725 C C . LEU A 1 93 ? 415.168 297.576 211.393 1.00 99.61 93 LEU A C 1
ATOM 726 O O . LEU A 1 93 ? 415.241 298.721 211.846 1.00 105.06 93 LEU A O 1
ATOM 731 N N . LEU A 1 94 ? 414.633 296.559 212.072 1.00 100.49 94 LEU A N 1
ATOM 732 C CA . LEU A 1 94 ? 414.011 296.748 213.375 1.00 99.49 94 LEU A CA 1
ATOM 733 C C . LEU A 1 94 ? 414.404 295.587 214.276 1.00 106.01 94 LEU A C 1
ATOM 734 O O . LEU A 1 94 ? 414.191 294.424 213.920 1.00 117.23 94 LEU A O 1
ATOM 739 N N . HIS A 1 95 ? 414.975 295.905 215.435 1.00 90.70 95 HIS A N 1
ATOM 740 C CA . HIS A 1 95 ? 415.329 294.881 216.409 1.00 88.23 95 HIS A CA 1
ATOM 741 C C . HIS A 1 95 ? 414.080 294.301 217.064 1.00 90.49 95 HIS A C 1
ATOM 742 O O . HIS A 1 95 ? 413.077 294.991 217.261 1.00 95.26 95 HIS A O 1
ATOM 749 N N . TRP A 1 96 ? 414.155 293.017 217.420 1.00 86.31 96 TRP A N 1
ATOM 750 C CA . TRP A 1 96 ? 413.041 292.359 218.097 1.00 93.20 96 TRP A CA 1
ATOM 751 C C . TRP A 1 96 ? 412.940 292.743 219.568 1.00 102.28 96 TRP A C 1
ATOM 752 O O . TRP A 1 96 ? 411.826 292.841 220.103 1.00 105.99 96 TRP A O 1
ATOM 763 N N . ARG A 1 97 ? 414.074 292.974 220.233 1.00 105.33 97 ARG A N 1
ATOM 764 C CA . ARG A 1 97 ? 414.029 293.391 221.630 1.00 99.43 97 ARG A CA 1
ATOM 765 C C . ARG A 1 97 ? 413.367 294.754 221.775 1.00 100.62 97 ARG A C 1
ATOM 766 O O . ARG A 1 97 ? 412.630 294.989 222.736 1.00 105.49 97 ARG A O 1
ATOM 774 N N . ASP A 1 98 ? 413.608 295.662 220.828 1.00 111.95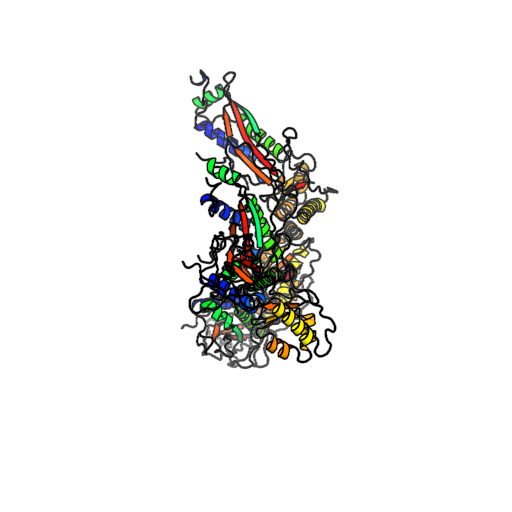 98 ASP A N 1
ATOM 775 C CA . ASP A 1 98 ? 412.936 296.957 220.867 1.00 112.96 98 ASP A CA 1
ATOM 776 C C . ASP A 1 98 ? 411.427 296.801 220.715 1.00 110.43 98 ASP A C 1
ATOM 777 O O . ASP A 1 98 ? 410.652 297.441 221.439 1.00 116.87 98 ASP A O 1
ATOM 782 N N . ILE A 1 99 ? 410.988 295.952 219.781 1.00 92.67 99 ILE A N 1
ATOM 783 C CA . ILE A 1 99 ? 409.555 295.737 219.594 1.00 97.08 99 ILE A CA 1
ATOM 784 C C . ILE A 1 99 ? 408.931 295.162 220.857 1.00 102.43 99 ILE A C 1
ATOM 785 O O . ILE A 1 99 ? 407.861 295.603 221.291 1.00 107.49 99 ILE A O 1
ATOM 790 N N . GLU A 1 100 ? 409.582 294.174 221.475 1.00 110.45 100 GLU A N 1
ATOM 791 C CA . GLU A 1 100 ? 408.972 293.574 222.656 1.00 111.28 100 GLU A CA 1
ATOM 792 C C . GLU A 1 100 ? 409.052 294.500 223.865 1.00 112.27 100 GLU A C 1
ATOM 793 O O . GLU A 1 100 ? 408.182 294.447 224.741 1.00 112.11 100 GLU A O 1
ATOM 799 N N . ALA A 1 101 ? 410.066 295.366 223.923 1.00 112.56 101 ALA A N 1
ATOM 800 C CA . ALA A 1 101 ? 410.102 296.395 224.955 1.00 111.55 101 ALA A CA 1
ATOM 801 C C . ALA A 1 101 ? 408.940 297.364 224.799 1.00 111.06 101 ALA A C 1
ATOM 802 O O . ALA A 1 101 ? 408.306 297.750 225.788 1.00 119.61 101 ALA A O 1
ATOM 804 N N . ALA A 1 102 ? 408.644 297.764 223.561 1.00 99.55 102 ALA A N 1
ATOM 805 C CA . ALA A 1 102 ? 407.456 298.576 223.318 1.00 102.26 102 ALA A CA 1
ATOM 806 C C . ALA A 1 102 ? 406.190 297.825 223.709 1.00 102.68 102 ALA A C 1
ATOM 807 O O . ALA A 1 102 ? 405.249 298.415 224.252 1.00 106.08 102 ALA A O 1
ATOM 809 N N . ARG A 1 103 ? 406.148 296.521 223.430 1.00 108.87 103 ARG A N 1
ATOM 810 C CA . ARG A 1 103 ? 404.974 295.721 223.767 1.00 111.97 103 ARG A CA 1
ATOM 811 C C . ARG A 1 103 ? 404.739 295.680 225.272 1.00 116.14 103 ARG A C 1
ATOM 812 O O . ARG A 1 103 ? 403.604 295.836 225.736 1.00 115.95 103 ARG A O 1
ATOM 820 N N . THR A 1 104 ? 405.801 295.470 226.051 1.00 116.22 104 THR A N 1
ATOM 821 C CA . THR A 1 104 ? 405.659 295.241 227.484 1.00 114.19 104 THR A CA 1
ATOM 822 C C . THR A 1 104 ? 405.599 296.541 228.282 1.00 111.89 104 THR A C 1
ATOM 823 O O . THR A 1 104 ? 404.671 296.744 229.069 1.00 111.54 104 THR A O 1
ATOM 827 N N . HIS A 1 105 ? 406.575 297.429 228.091 1.00 107.07 105 HIS A N 1
ATOM 828 C CA . HIS A 1 105 ? 406.656 298.652 228.879 1.00 105.71 105 HIS A CA 1
ATOM 829 C C . HIS A 1 105 ? 405.638 299.701 228.455 1.00 105.50 105 HIS A C 1
ATOM 830 O O . HIS A 1 105 ? 405.523 300.730 229.130 1.00 103.63 105 HIS A O 1
ATOM 837 N N . ASN A 1 106 ? 404.915 299.470 227.358 1.00 121.59 106 ASN A N 1
ATOM 838 C CA . ASN A 1 106 ? 403.977 300.445 226.800 1.00 122.43 106 ASN A CA 1
ATOM 839 C C . ASN A 1 106 ? 404.674 301.757 226.445 1.00 121.54 106 ASN A C 1
ATOM 840 O O . ASN A 1 106 ? 404.145 302.845 226.677 1.00 125.28 106 ASN A O 1
ATOM 845 N N . MET A 1 107 ? 405.884 301.651 225.871 1.00 114.36 107 MET A N 1
ATOM 846 C CA . MET A 1 107 ? 406.430 302.885 225.335 1.00 115.50 107 MET A CA 1
ATOM 847 C C . MET A 1 107 ? 406.145 302.971 223.841 1.00 115.84 107 MET A C 1
ATOM 848 O O . MET A 1 107 ? 405.983 301.943 223.176 1.00 120.70 107 MET A O 1
ATOM 853 N N . PRO A 1 108 ? 406.057 304.177 223.284 1.00 120.91 108 PRO A N 1
ATOM 854 C CA . PRO A 1 108 ? 405.877 304.297 221.833 1.00 123.73 108 PRO A CA 1
ATOM 855 C C . PRO A 1 108 ? 407.048 303.669 221.093 1.00 122.76 108 PRO A C 1
ATOM 856 O O . PRO A 1 108 ? 408.202 303.779 221.510 1.00 123.53 108 PRO A O 1
ATOM 860 N N . LEU A 1 109 ? 406.740 303.006 219.982 1.00 109.26 109 LEU A N 1
ATOM 861 C CA . LEU A 1 109 ? 407.785 302.387 219.184 1.00 107.92 109 LEU A CA 1
ATOM 862 C C . LEU A 1 109 ? 408.580 303.449 218.434 1.00 111.74 109 LEU A C 1
ATOM 863 O O . LEU A 1 109 ? 408.044 304.473 218.004 1.00 115.10 109 LEU A O 1
ATOM 868 N N . ASP A 1 110 ? 409.876 303.192 218.280 1.00 114.60 110 ASP A N 1
ATOM 869 C CA . ASP A 1 110 ? 410.761 304.112 217.576 1.00 117.92 110 ASP A CA 1
ATOM 870 C C . ASP A 1 110 ? 410.533 303.970 216.077 1.00 121.40 110 ASP A C 1
ATOM 871 O O . ASP A 1 110 ? 410.808 302.916 215.496 1.00 125.68 110 ASP A O 1
ATOM 876 N N . VAL A 1 111 ? 410.029 305.028 215.452 1.00 105.47 111 VAL A N 1
ATOM 877 C CA . VAL A 1 111 ? 409.756 305.033 214.023 1.00 105.17 111 VAL A CA 1
ATOM 878 C C . VAL A 1 111 ? 410.715 305.964 213.285 1.00 103.00 111 VAL A C 1
ATOM 879 O O . VAL A 1 111 ? 410.436 306.380 212.163 1.00 110.71 111 VAL A O 1
ATOM 883 N N . SER A 1 112 ? 411.845 306.299 213.912 1.00 102.75 112 SER A N 1
ATOM 884 C CA . SER A 1 112 ? 412.801 307.207 213.288 1.00 110.30 112 SER A CA 1
ATOM 885 C C . SER A 1 112 ? 413.379 306.613 212.011 1.00 112.57 112 SER A C 1
ATOM 886 O O . SER A 1 112 ? 413.547 307.319 211.010 1.00 119.32 112 SER A O 1
ATOM 889 N N . ALA A 1 113 ? 413.698 305.317 212.029 1.00 107.16 113 ALA A N 1
ATOM 890 C CA . ALA A 1 113 ? 414.226 304.669 210.833 1.00 111.37 113 ALA A CA 1
ATOM 891 C C . ALA A 1 113 ? 413.207 304.682 209.701 1.00 116.86 113 ALA A C 1
ATOM 892 O O . ALA A 1 113 ? 413.557 304.946 208.545 1.00 116.05 113 ALA A O 1
ATOM 894 N N . ALA A 1 114 ? 411.938 304.413 210.016 1.00 115.03 114 ALA A N 1
ATOM 895 C CA . ALA A 1 114 ? 410.897 304.454 208.994 1.00 107.39 114 ALA A CA 1
ATOM 896 C C . ALA A 1 114 ? 410.716 305.860 208.439 1.00 100.71 114 ALA A C 1
ATOM 897 O O . ALA A 1 114 ? 410.557 306.040 207.227 1.00 106.99 114 ALA A O 1
ATOM 899 N N . ALA A 1 115 ? 410.732 306.870 209.311 1.00 96.13 115 ALA A N 1
ATOM 900 C CA . ALA A 1 115 ? 410.594 308.246 208.846 1.00 102.48 115 ALA A CA 1
ATOM 901 C C . ALA A 1 115 ? 411.756 308.643 207.946 1.00 106.41 115 ALA A C 1
ATOM 902 O O . ALA A 1 115 ? 411.556 309.278 206.903 1.00 113.30 115 ALA A O 1
ATOM 904 N N . GLY A 1 116 ? 412.980 308.279 208.332 1.00 106.65 116 GLY A N 1
ATOM 905 C CA . GLY A 1 116 ? 414.125 308.580 207.490 1.00 107.72 116 GLY A CA 1
ATOM 906 C C . GLY A 1 116 ? 414.070 307.861 206.156 1.00 110.19 116 GLY A C 1
ATOM 907 O O . GLY A 1 116 ? 414.402 308.437 205.117 1.00 113.93 116 GLY A O 1
ATOM 908 N N . ALA A 1 117 ? 413.651 306.593 206.165 1.00 102.20 117 ALA A N 1
ATOM 909 C CA . ALA A 1 117 ? 413.510 305.855 204.916 1.00 98.10 117 ALA A CA 1
ATOM 910 C C . ALA A 1 117 ? 412.466 306.498 204.012 1.00 103.16 117 ALA A C 1
ATOM 911 O O . ALA A 1 117 ? 412.672 306.613 202.799 1.00 109.30 117 ALA A O 1
ATOM 913 N N . ALA A 1 118 ? 411.341 306.930 204.588 1.00 94.02 118 ALA A N 1
ATOM 914 C CA . ALA A 1 118 ? 410.311 307.598 203.799 1.00 90.09 118 ALA A CA 1
ATOM 915 C C . ALA A 1 118 ? 410.829 308.901 203.207 1.00 89.20 118 ALA A C 1
ATOM 916 O O . ALA A 1 118 ? 410.596 309.195 202.028 1.00 94.02 118 ALA A O 1
ATOM 918 N N . ALA A 1 119 ? 411.531 309.698 204.015 1.00 91.26 119 ALA A N 1
ATOM 919 C CA . ALA A 1 119 ? 412.065 310.964 203.526 1.00 91.31 119 ALA A CA 1
ATOM 920 C C . ALA A 1 119 ? 413.071 310.735 202.407 1.00 91.11 119 ALA A C 1
ATOM 921 O O . ALA A 1 119 ? 413.065 311.452 201.399 1.00 99.45 119 ALA A O 1
ATOM 923 N N . LEU A 1 120 ? 413.931 309.729 202.558 1.00 88.45 120 LEU A N 1
ATOM 924 C CA . LEU A 1 120 ? 414.936 309.460 201.537 1.00 89.34 120 LEU A CA 1
ATOM 925 C C . LEU A 1 120 ? 414.297 308.923 200.261 1.00 91.89 120 LEU A C 1
ATOM 926 O O . LEU A 1 120 ? 414.733 309.257 199.153 1.00 97.06 120 LEU A O 1
ATOM 931 N N . CYS A 1 121 ? 413.255 308.099 200.394 1.00 93.16 121 CYS A N 1
ATOM 932 C CA . CYS A 1 121 ? 412.538 307.616 199.219 1.00 92.31 121 CYS A CA 1
ATOM 933 C C . CYS A 1 121 ? 411.859 308.763 198.481 1.00 101.45 121 CYS A C 1
ATOM 934 O O . CYS A 1 121 ? 411.880 308.817 197.246 1.00 102.45 121 CYS A O 1
ATOM 937 N N . ALA A 1 122 ? 411.245 309.689 199.221 1.00 98.63 122 ALA A N 1
ATOM 938 C CA . ALA A 1 122 ? 410.632 310.854 198.590 1.00 90.75 122 ALA A CA 1
ATOM 939 C C . ALA A 1 122 ? 411.680 311.727 197.910 1.00 87.60 122 ALA A C 1
ATOM 940 O O . ALA A 1 122 ? 411.439 312.280 196.828 1.00 89.16 122 ALA A O 1
ATOM 942 N N . GLN A 1 123 ? 412.847 311.873 198.538 1.00 91.72 123 GLN A N 1
ATOM 943 C CA . GLN A 1 123 ? 413.927 312.636 197.925 1.00 91.06 123 GLN A CA 1
ATOM 944 C C . GLN A 1 123 ? 414.390 311.980 196.628 1.00 98.99 123 GLN A C 1
ATOM 945 O O . GLN A 1 123 ? 414.663 312.667 195.636 1.00 106.38 123 GLN A O 1
ATOM 951 N N . GLN A 1 124 ? 414.473 310.647 196.613 1.00 104.61 124 GLN A N 1
ATOM 952 C CA . GLN A 1 124 ? 414.811 309.938 195.381 1.00 99.44 124 GLN A CA 1
ATOM 953 C C . GLN A 1 124 ? 413.729 310.117 194.324 1.00 98.89 124 GLN A C 1
ATOM 954 O O . GLN A 1 124 ? 414.028 310.206 193.128 1.00 103.92 124 GLN A O 1
ATOM 960 N N . GLU A 1 125 ? 412.464 310.147 194.746 1.00 101.61 125 GLU A N 1
ATOM 961 C CA . GLU A 1 125 ? 411.377 310.418 193.810 1.00 104.52 125 GLU A CA 1
ATOM 962 C C . GLU A 1 125 ? 411.539 311.786 193.164 1.00 104.25 125 GLU A C 1
ATOM 963 O O . GLU A 1 125 ? 411.374 311.934 191.946 1.00 104.34 125 GLU A O 1
ATOM 969 N N . ASP A 1 126 ? 411.863 312.800 193.968 1.00 97.23 126 ASP A N 1
ATOM 970 C CA . ASP A 1 126 ? 412.114 314.129 193.418 1.00 95.55 126 ASP A CA 1
ATOM 971 C C . ASP A 1 126 ? 413.311 314.117 192.474 1.00 93.36 126 ASP A C 1
ATOM 972 O O . ASP A 1 126 ? 413.302 314.790 191.436 1.00 98.23 126 ASP A O 1
ATOM 977 N N . GLU A 1 127 ? 414.354 313.362 192.827 1.00 88.48 127 GLU A N 1
ATOM 978 C CA . GLU A 1 127 ? 415.513 313.225 191.949 1.00 91.88 127 GLU A CA 1
ATOM 979 C C . GLU A 1 127 ? 415.098 312.675 190.592 1.00 95.15 127 GLU A C 1
ATOM 980 O O . GLU A 1 127 ? 415.485 313.203 189.544 1.00 103.69 127 GLU A O 1
ATOM 986 N N . LEU A 1 128 ? 414.304 311.605 190.601 1.00 81.53 128 LEU A N 1
ATOM 987 C CA . LEU A 1 128 ? 413.862 310.992 189.353 1.00 80.51 128 LEU A CA 1
ATOM 988 C C . LEU A 1 128 ? 412.985 311.944 188.551 1.00 91.90 128 LEU A C 1
ATOM 989 O O . LEU A 1 128 ? 413.089 312.009 187.321 1.00 91.92 128 LEU A O 1
ATOM 994 N N . ILE A 1 129 ? 412.111 312.688 189.230 1.00 89.09 129 ILE A N 1
ATOM 995 C CA . ILE A 1 129 ? 411.201 313.586 188.526 1.00 73.62 129 ILE A CA 1
ATOM 996 C C . ILE A 1 129 ? 411.970 314.722 187.862 1.00 72.66 129 ILE A C 1
ATOM 997 O O . ILE A 1 129 ? 411.750 315.037 186.687 1.00 80.04 129 ILE A O 1
ATOM 1002 N N . PHE A 1 130 ? 412.890 315.348 188.594 1.00 87.50 130 PHE A N 1
ATOM 1003 C CA . PHE A 1 130 ? 413.582 316.517 188.067 1.00 86.99 130 PHE A CA 1
ATOM 1004 C C . PHE A 1 130 ? 414.835 316.181 187.271 1.00 87.56 130 PHE A C 1
ATOM 1005 O O . PHE A 1 130 ? 415.422 317.084 186.667 1.00 92.82 130 PHE A O 1
ATOM 1013 N N . TYR A 1 131 ? 415.253 314.918 187.239 1.00 95.82 131 TYR A N 1
ATOM 1014 C CA . TYR A 1 131 ? 416.446 314.534 186.500 1.00 98.21 131 TYR A CA 1
ATOM 1015 C C . TYR A 1 131 ? 416.320 313.083 186.063 1.00 98.00 131 TYR A C 1
ATOM 1016 O O . TYR A 1 131 ? 415.834 312.240 186.821 1.00 101.73 131 TYR A O 1
ATOM 1025 N N . GLY A 1 132 ? 416.770 312.799 184.845 1.00 114.72 132 GLY A N 1
ATOM 1026 C CA . GLY A 1 132 ? 416.933 311.425 184.430 1.00 120.08 132 GLY A CA 1
ATOM 1027 C C . GLY A 1 132 ? 418.133 310.770 185.085 1.00 119.99 132 GLY A C 1
ATOM 1028 O O . GLY A 1 132 ? 419.041 311.427 185.596 1.00 120.48 132 GLY A O 1
ATOM 1029 N N . ASP A 1 133 ? 418.132 309.438 185.069 1.00 135.87 133 ASP A N 1
ATOM 1030 C CA . ASP A 1 133 ? 419.219 308.670 185.661 1.00 137.68 133 ASP A CA 1
ATOM 1031 C C . ASP A 1 133 ? 420.243 308.190 184.643 1.00 140.22 133 ASP A C 1
ATOM 1032 O O . ASP A 1 133 ? 421.370 307.863 185.034 1.00 138.48 133 ASP A O 1
ATOM 1037 N N . ALA A 1 134 ? 419.876 308.120 183.363 1.00 134.03 134 ALA A N 1
ATOM 1038 C CA . ALA A 1 134 ? 420.724 307.716 182.244 1.00 130.62 134 ALA A CA 1
ATOM 1039 C C . ALA A 1 134 ? 421.155 306.257 182.323 1.00 130.67 134 ALA A C 1
ATOM 1040 O O . ALA A 1 134 ? 421.854 305.785 181.419 1.00 132.09 134 ALA A O 1
ATOM 1042 N N . ARG A 1 135 ? 420.762 305.526 183.363 1.00 124.40 135 ARG A N 1
ATOM 1043 C CA . ARG A 1 135 ? 421.064 304.106 183.481 1.00 125.58 135 ARG A CA 1
ATOM 1044 C C . ARG A 1 135 ? 419.873 303.219 183.163 1.00 126.73 135 ARG A C 1
ATOM 1045 O O . ARG A 1 135 ? 420.060 302.099 182.677 1.00 130.29 135 ARG A O 1
ATOM 1053 N N . LEU A 1 136 ? 418.657 303.693 183.425 1.00 109.10 136 LEU A N 1
ATOM 1054 C CA . LEU A 1 136 ? 417.439 302.963 183.103 1.00 109.89 136 LEU A CA 1
ATOM 1055 C C . LEU A 1 136 ? 416.717 303.552 181.899 1.00 110.00 136 LEU A C 1
ATOM 1056 O O . LEU A 1 136 ? 415.577 303.165 181.619 1.00 107.64 136 LEU A O 1
ATOM 1061 N N . GLY A 1 137 ? 417.351 304.479 181.185 1.00 112.31 137 GLY A N 1
ATOM 1062 C CA . GLY A 1 137 ? 416.740 305.092 180.024 1.00 113.14 137 GLY A CA 1
ATOM 1063 C C . GLY A 1 137 ? 415.595 306.024 180.333 1.00 114.26 137 GLY A C 1
ATOM 1064 O O . GLY A 1 137 ? 414.761 306.277 179.461 1.00 117.52 137 GLY A O 1
ATOM 1065 N N . TYR A 1 138 ? 415.530 306.547 181.551 1.00 107.85 138 TYR A N 1
ATOM 1066 C CA . TYR A 1 138 ? 414.460 307.445 181.952 1.00 107.11 138 TYR A CA 1
ATOM 1067 C C . TYR A 1 138 ? 414.851 308.892 181.687 1.00 107.20 138 TYR A C 1
ATOM 1068 O O . TYR A 1 138 ? 416.023 309.220 181.489 1.00 106.45 138 TYR A O 1
ATOM 1077 N N . GLU A 1 139 ? 413.847 309.763 181.682 1.00 115.83 139 GLU A N 1
ATOM 1078 C CA . GLU A 1 139 ? 414.057 311.161 181.348 1.00 113.94 139 GLU A CA 1
ATOM 1079 C C . GLU A 1 139 ? 413.388 312.061 182.375 1.00 112.62 139 GLU A C 1
ATOM 1080 O O . GLU A 1 139 ? 412.266 311.794 182.815 1.00 110.08 139 GLU A O 1
ATOM 1086 N N . GLY A 1 140 ? 414.089 313.131 182.751 1.00 101.97 140 GLY A N 1
ATOM 1087 C CA . GLY A 1 140 ? 413.583 314.123 183.668 1.00 102.26 140 GLY A CA 1
ATOM 1088 C C . GLY A 1 140 ? 413.304 315.452 182.983 1.00 100.32 140 GLY A C 1
ATOM 1089 O O . GLY A 1 140 ? 413.538 315.641 181.792 1.00 99.67 140 GLY A O 1
ATOM 1090 N N . LEU A 1 141 ? 412.785 316.387 183.782 1.00 89.43 141 LEU A N 1
ATOM 1091 C CA . LEU A 1 141 ? 412.416 317.692 183.244 1.00 86.86 141 LEU A CA 1
ATOM 1092 C C . LEU A 1 141 ? 413.642 318.467 182.778 1.00 88.29 141 LEU A C 1
ATOM 1093 O O . LEU A 1 141 ? 413.623 319.085 181.708 1.00 97.64 141 LEU A O 1
ATOM 1098 N N . MET A 1 142 ? 414.716 318.446 183.565 1.00 95.32 142 MET A N 1
ATOM 1099 C CA . MET A 1 142 ? 415.861 319.311 183.313 1.00 96.52 142 MET A CA 1
ATOM 1100 C C . MET A 1 142 ? 416.851 318.741 182.307 1.00 101.37 142 MET A C 1
ATOM 1101 O O . MET A 1 142 ? 417.807 319.437 181.951 1.00 105.23 142 MET A O 1
ATOM 1106 N N . THR A 1 143 ? 416.666 317.503 181.850 1.00 104.70 143 THR A N 1
ATOM 1107 C CA . THR A 1 143 ? 417.574 316.904 180.879 1.00 108.05 143 THR A CA 1
ATOM 1108 C C . THR A 1 143 ? 416.874 316.498 179.589 1.00 111.99 143 THR A C 1
ATOM 1109 O O . THR A 1 143 ? 417.502 315.869 178.729 1.00 112.20 143 THR A O 1
ATOM 1113 N N . ALA A 1 144 ? 415.596 316.831 179.432 1.00 107.64 144 ALA A N 1
ATOM 1114 C CA . ALA A 1 144 ? 414.838 316.412 178.264 1.00 99.81 144 ALA A CA 1
ATOM 1115 C C . ALA A 1 144 ? 415.378 317.071 176.996 1.00 101.31 144 ALA A C 1
ATOM 1116 O O . ALA A 1 144 ? 416.138 318.040 177.038 1.00 105.96 144 ALA A O 1
ATOM 1118 N N . ASN A 1 145 ? 414.995 316.508 175.855 1.00 103.06 145 ASN A N 1
ATOM 1119 C CA . ASN A 1 145 ? 415.373 317.056 174.560 1.00 104.85 145 ASN A CA 1
ATOM 1120 C C . ASN A 1 145 ? 414.315 318.055 174.113 1.00 100.99 145 ASN A C 1
ATOM 1121 O O . ASN A 1 145 ? 413.118 317.750 174.135 1.00 94.24 145 ASN A O 1
ATOM 1126 N N . GLY A 1 146 ? 414.753 319.245 173.706 1.00 100.28 146 GLY A N 1
ATOM 1127 C CA . GLY A 1 146 ? 413.801 320.288 173.378 1.00 102.32 146 GLY A CA 1
ATOM 1128 C C . GLY A 1 146 ? 413.290 321.014 174.605 1.00 102.56 146 GLY A C 1
ATOM 1129 O O . GLY A 1 146 ? 412.081 321.220 174.751 1.00 102.77 146 GLY A O 1
ATOM 1130 N N . ARG A 1 147 ? 414.197 321.403 175.498 1.00 101.35 147 ARG A N 1
ATOM 1131 C CA . ARG A 1 147 ? 413.816 321.967 176.785 1.00 101.58 147 ARG A CA 1
ATOM 1132 C C . ARG A 1 147 ? 413.550 323.461 176.730 1.00 111.76 147 ARG A C 1
ATOM 1133 O O . ARG A 1 147 ? 413.204 324.043 177.763 1.00 124.21 147 ARG A O 1
ATOM 1141 N N . LEU A 1 148 ? 413.681 324.087 175.562 1.00 90.75 148 LEU A N 1
ATOM 1142 C CA . LEU A 1 148 ? 413.398 325.509 175.396 1.00 87.10 148 LEU A CA 1
ATOM 1143 C C . LEU A 1 148 ? 414.178 326.335 176.422 1.00 89.75 148 LEU A C 1
ATOM 1144 O O . LEU A 1 148 ? 413.611 326.977 177.303 1.00 91.12 148 LEU A O 1
ATOM 1149 N N . THR A 1 149 ? 415.501 326.296 176.300 1.00 93.24 149 THR A N 1
ATOM 1150 C CA . THR A 1 149 ? 416.321 327.008 177.268 1.00 97.39 149 THR A CA 1
ATOM 1151 C C . THR A 1 149 ? 416.218 328.512 177.047 1.00 103.12 149 THR A C 1
ATOM 1152 O O . THR A 1 149 ? 416.120 328.988 175.913 1.00 101.06 149 THR A O 1
ATOM 1156 N N . VAL A 1 150 ? 416.211 329.260 178.145 1.00 104.92 150 VAL A N 1
ATOM 1157 C CA . VAL A 1 150 ? 416.217 330.717 178.122 1.00 98.83 150 VAL A CA 1
ATOM 1158 C C . VAL A 1 150 ? 417.414 331.212 178.923 1.00 95.10 150 VAL A C 1
ATOM 1159 O O . VAL A 1 150 ? 417.621 330.758 180.050 1.00 94.52 150 VAL A O 1
ATOM 1163 N N . PRO A 1 151 ? 418.255 332.082 178.367 1.00 102.53 151 PRO A N 1
ATOM 1164 C CA . PRO A 1 151 ? 419.430 332.550 179.113 1.00 100.07 151 PRO A CA 1
ATOM 1165 C C . PRO A 1 151 ? 418.996 333.345 180.335 1.00 107.39 151 PRO A C 1
ATOM 1166 O O . PRO A 1 151 ? 418.029 334.107 180.287 1.00 108.11 151 PRO A O 1
ATOM 1170 N N . LEU A 1 152 ? 419.721 333.169 181.439 1.00 114.24 152 LEU A N 1
ATOM 1171 C CA . LEU A 1 152 ? 419.304 333.795 182.688 1.00 110.98 152 LEU A CA 1
ATOM 1172 C C . LEU A 1 152 ? 420.382 334.713 183.257 1.00 110.78 152 LEU A C 1
ATOM 1173 O O . LEU A 1 152 ? 420.725 334.642 184.442 1.00 112.00 152 LEU A O 1
ATOM 1178 N N . GLY A 1 153 ? 420.888 335.614 182.421 1.00 133.94 153 GLY A N 1
ATOM 1179 C CA . GLY A 1 153 ? 421.864 336.579 182.884 1.00 135.76 153 GLY A CA 1
ATOM 1180 C C . GLY A 1 153 ? 421.248 337.614 183.807 1.00 137.57 153 GLY A C 1
ATOM 1181 O O . GLY A 1 153 ? 420.060 337.928 183.728 1.00 137.68 153 GLY A O 1
ATOM 1182 N N . ASP A 1 154 ? 422.083 338.151 184.700 1.00 148.90 154 ASP A N 1
ATOM 1183 C CA . ASP A 1 154 ? 421.686 339.234 185.603 1.00 148.64 154 ASP A CA 1
ATOM 1184 C C . ASP A 1 154 ? 420.507 338.831 186.485 1.00 148.04 154 ASP A C 1
ATOM 1185 O O . ASP A 1 154 ? 419.591 339.621 186.727 1.00 147.10 154 ASP A O 1
ATOM 1190 N N . TRP A 1 155 ? 420.515 337.580 186.951 1.00 148.62 155 TRP A N 1
ATOM 1191 C CA . TRP A 1 155 ? 419.483 337.139 187.884 1.00 149.24 155 TRP A CA 1
ATOM 1192 C C . TRP A 1 155 ? 419.544 337.941 189.179 1.00 152.44 155 TRP A C 1
ATOM 1193 O O . TRP A 1 155 ? 418.504 338.263 189.766 1.00 153.79 155 TRP A O 1
ATOM 1204 N N . THR A 1 156 ? 420.755 338.262 189.648 1.00 157.07 156 THR A N 1
ATOM 1205 C CA . THR A 1 156 ? 420.894 338.980 190.912 1.00 156.45 156 THR A CA 1
ATOM 1206 C C . THR A 1 156 ? 420.222 340.344 190.836 1.00 154.28 156 THR A C 1
ATOM 1207 O O . THR A 1 156 ? 419.596 340.793 191.804 1.00 151.03 156 THR A O 1
ATOM 1211 N N . SER A 1 157 ? 420.359 341.024 189.703 1.00 159.46 157 SER A N 1
ATOM 1212 C CA . SER A 1 157 ? 419.789 342.353 189.557 1.00 160.62 157 SER A CA 1
ATOM 1213 C C . SER A 1 157 ? 418.269 342.256 189.661 1.00 163.86 157 SER A C 1
ATOM 1214 O O . SER A 1 157 ? 417.680 341.270 189.199 1.00 164.15 157 SER A O 1
ATOM 1217 N N . PRO A 1 158 ? 417.603 343.241 190.270 1.00 159.91 158 PRO A N 1
ATOM 1218 C CA . PRO A 1 158 ? 416.155 343.094 190.500 1.00 159.66 158 PRO A CA 1
ATOM 1219 C C . PRO A 1 158 ? 415.353 342.950 189.219 1.00 156.77 158 PRO A C 1
ATOM 1220 O O . PRO A 1 158 ? 414.427 342.138 189.167 1.00 155.09 158 PRO A O 1
ATOM 1224 N N . GLY A 1 159 ? 415.692 343.707 188.179 1.00 150.10 159 GLY A N 1
ATOM 1225 C CA . GLY A 1 159 ? 414.980 343.593 186.915 1.00 149.95 159 GLY A CA 1
ATOM 1226 C C . GLY A 1 159 ? 415.114 342.228 186.261 1.00 155.15 159 GLY A C 1
ATOM 1227 O O . GLY A 1 159 ? 414.142 341.688 185.715 1.00 156.63 159 GLY A O 1
ATOM 1228 N N . GLY A 1 160 ? 416.305 341.631 186.352 1.00 148.45 160 GLY A N 1
ATOM 1229 C CA . GLY A 1 160 ? 416.582 340.419 185.597 1.00 144.19 160 GLY A CA 1
ATOM 1230 C C . GLY A 1 160 ? 415.683 339.246 185.936 1.00 141.37 160 GLY A C 1
ATOM 1231 O O . GLY A 1 160 ? 415.348 338.455 185.056 1.00 143.30 160 GLY A O 1
ATOM 1232 N N . GLY A 1 161 ? 415.368 339.043 187.215 1.00 118.73 161 GLY A N 1
ATOM 1233 C CA . GLY A 1 161 ? 414.616 337.843 187.551 1.00 120.84 161 GLY A CA 1
ATOM 1234 C C . GLY A 1 161 ? 413.247 337.842 186.894 1.00 122.57 161 GLY A C 1
ATOM 1235 O O . GLY A 1 161 ? 412.843 336.856 186.255 1.00 128.21 161 GLY A O 1
ATOM 1236 N N . PHE A 1 162 ? 412.567 338.996 186.935 1.00 113.37 162 PHE A N 1
ATOM 1237 C CA . PHE A 1 162 ? 411.297 339.128 186.235 1.00 111.46 162 PHE A CA 1
ATOM 1238 C C . PHE A 1 162 ? 411.512 338.989 184.743 1.00 114.02 162 PHE A C 1
ATOM 1239 O O . PHE A 1 162 ? 410.680 338.397 184.047 1.00 118.44 162 PHE A O 1
ATOM 1247 N N . GLN A 1 163 ? 412.589 339.590 184.220 1.00 118.36 163 GLN A N 1
ATOM 1248 C CA . GLN A 1 163 ? 412.799 339.523 182.781 1.00 118.27 163 GLN A CA 1
ATOM 1249 C C . GLN A 1 163 ? 412.868 338.048 182.421 1.00 119.07 163 GLN A C 1
ATOM 1250 O O . GLN A 1 163 ? 411.980 337.535 181.743 1.00 124.06 163 GLN A O 1
ATOM 1256 N N . ALA A 1 164 ? 413.925 337.368 182.855 1.00 103.96 164 ALA A N 1
ATOM 1257 C CA . ALA A 1 164 ? 414.117 335.955 182.557 1.00 103.38 164 ALA A CA 1
ATOM 1258 C C . ALA A 1 164 ? 412.817 335.157 182.638 1.00 105.84 164 ALA A C 1
ATOM 1259 O O . ALA A 1 164 ? 412.527 334.354 181.743 1.00 113.34 164 ALA A O 1
ATOM 1261 N N . ILE A 1 165 ? 411.999 335.402 183.674 1.00 93.35 165 ILE A N 1
ATOM 1262 C CA . ILE A 1 165 ? 410.726 334.682 183.752 1.00 95.01 165 ILE A CA 1
ATOM 1263 C C . ILE A 1 165 ? 409.804 335.055 182.590 1.00 103.27 165 ILE A C 1
ATOM 1264 O O . ILE A 1 165 ? 409.180 334.181 181.967 1.00 105.68 165 ILE A O 1
ATOM 1269 N N . VAL A 1 166 ? 409.714 336.352 182.263 1.00 103.63 166 VAL A N 1
ATOM 1270 C CA . VAL A 1 166 ? 408.800 336.777 181.201 1.00 96.58 166 VAL A CA 1
ATOM 1271 C C . VAL A 1 166 ? 409.264 336.181 179.882 1.00 99.32 166 VAL A C 1
ATOM 1272 O O . VAL A 1 166 ? 408.454 335.776 179.043 1.00 107.80 166 VAL A O 1
ATOM 1276 N N . GLU A 1 167 ? 410.581 336.175 179.662 1.00 99.10 167 GLU A N 1
ATOM 1277 C CA . GLU A 1 167 ? 411.138 335.645 178.425 1.00 100.76 167 GLU A CA 1
ATOM 1278 C C . GLU A 1 167 ? 410.819 334.163 178.320 1.00 101.31 167 GLU A C 1
ATOM 1279 O O . GLU A 1 167 ? 410.513 333.658 177.234 1.00 105.81 167 GLU A O 1
ATOM 1285 N N . ALA A 1 168 ? 410.916 333.443 179.441 1.00 94.67 168 ALA A N 1
ATOM 1286 C CA . ALA A 1 168 ? 410.634 332.015 179.412 1.00 92.77 168 ALA A CA 1
ATOM 1287 C C . ALA A 1 168 ? 409.178 331.795 179.026 1.00 101.11 168 ALA A C 1
ATOM 1288 O O . ALA A 1 168 ? 408.855 330.912 178.216 1.00 108.75 168 ALA A O 1
ATOM 1290 N N . THR A 1 169 ? 408.288 332.615 179.590 1.00 88.22 169 THR A N 1
ATOM 1291 C CA . THR A 1 169 ? 406.879 332.559 179.218 1.00 88.44 169 THR A CA 1
ATOM 1292 C C . THR A 1 169 ? 406.709 332.821 177.726 1.00 89.25 169 THR A C 1
ATOM 1293 O O . THR A 1 169 ? 405.942 332.132 177.046 1.00 90.29 169 THR A O 1
ATOM 1297 N N . ARG A 1 170 ? 407.347 333.884 177.228 1.00 79.39 170 ARG A N 1
ATOM 1298 C CA . ARG A 1 170 ? 407.317 334.210 175.805 1.00 79.07 170 ARG A CA 1
ATOM 1299 C C . ARG A 1 170 ? 407.703 333.015 174.943 1.00 81.76 170 ARG A C 1
ATOM 1300 O O . ARG A 1 170 ? 407.061 332.736 173.926 1.00 93.70 170 ARG A O 1
ATOM 1308 N N . LYS A 1 171 ? 408.771 332.312 175.327 1.00 88.54 171 LYS A N 1
ATOM 1309 C CA . LYS A 1 171 ? 409.201 331.144 174.560 1.00 88.94 171 LYS A CA 1
ATOM 1310 C C . LYS A 1 171 ? 408.134 330.062 174.582 1.00 92.43 171 LYS A C 1
ATOM 1311 O O . LYS A 1 171 ? 407.823 329.456 173.543 1.00 99.11 171 LYS A O 1
ATOM 1317 N N . LEU A 1 172 ? 407.532 329.836 175.752 1.00 91.89 172 LEU A N 1
ATOM 1318 C CA . LEU A 1 172 ? 406.470 328.842 175.843 1.00 91.59 172 LEU A CA 1
ATOM 1319 C C . LEU A 1 172 ? 405.327 329.214 174.908 1.00 95.41 172 LEU A C 1
ATOM 1320 O O . LEU A 1 172 ? 404.782 328.359 174.201 1.00 97.90 172 LEU A O 1
ATOM 1325 N N . ASN A 1 173 ? 404.939 330.491 174.907 1.00 91.84 173 ASN A N 1
ATOM 1326 C CA . ASN A 1 173 ? 403.830 330.924 174.063 1.00 87.40 173 ASN A CA 1
ATOM 1327 C C . ASN A 1 173 ? 404.176 330.721 172.594 1.00 92.03 173 ASN A C 1
ATOM 1328 O O . ASN A 1 173 ? 403.395 330.129 171.839 1.00 99.19 173 ASN A O 1
ATOM 1333 N N . GLU A 1 174 ? 405.332 331.245 172.162 1.00 94.91 174 GLU A N 1
ATOM 1334 C CA . GLU A 1 174 ? 405.749 331.115 170.767 1.00 94.58 174 GLU A CA 1
ATOM 1335 C C . GLU A 1 174 ? 405.645 329.669 170.314 1.00 96.34 174 GLU A C 1
ATOM 1336 O O . GLU A 1 174 ? 405.118 329.375 169.236 1.00 99.42 174 GLU A O 1
ATOM 1342 N N . GLN A 1 175 ? 406.157 328.747 171.135 1.00 95.07 175 GLN A N 1
ATOM 1343 C CA . GLN A 1 175 ? 406.178 327.348 170.727 1.00 94.26 175 GLN A CA 1
ATOM 1344 C C . GLN A 1 175 ? 404.770 326.781 170.653 1.00 90.00 175 GLN A C 1
ATOM 1345 O O . GLN A 1 175 ? 404.489 325.925 169.807 1.00 87.59 175 GLN A O 1
ATOM 1351 N N . GLY A 1 176 ? 403.879 327.243 171.522 1.00 84.40 176 GLY A N 1
ATOM 1352 C CA . GLY A 1 176 ? 402.535 326.717 171.565 1.00 82.38 176 GLY A CA 1
ATOM 1353 C C . GLY A 1 176 ? 401.854 326.910 172.900 1.00 88.52 176 GLY A C 1
ATOM 1354 O O . GLY A 1 176 ? 400.791 327.536 172.961 1.00 92.25 176 GLY A O 1
ATOM 1355 N N . HIS A 1 177 ? 402.433 326.375 173.972 1.00 100.07 177 HIS A N 1
ATOM 1356 C CA . HIS A 1 177 ? 401.725 326.360 175.244 1.00 101.14 177 HIS A CA 1
ATOM 1357 C C . HIS A 1 177 ? 401.473 327.763 175.778 1.00 106.14 177 HIS A C 1
ATOM 1358 O O . HIS A 1 177 ? 402.379 328.597 175.869 1.00 105.79 177 HIS A O 1
ATOM 1365 N N . PHE A 1 178 ? 400.216 327.992 176.134 1.00 121.61 178 PHE A N 1
ATOM 1366 C CA . PHE A 1 178 ? 399.675 329.203 176.728 1.00 122.90 178 PHE A CA 1
ATOM 1367 C C . PHE A 1 178 ? 399.225 329.002 178.167 1.00 119.62 178 PHE A C 1
ATOM 1368 O O . PHE A 1 178 ? 398.597 329.897 178.743 1.00 113.98 178 PHE A O 1
ATOM 1376 N N . GLY A 1 179 ? 399.534 327.859 178.761 1.00 114.16 179 GLY A N 1
ATOM 1377 C CA . GLY A 1 179 ? 398.949 327.468 180.019 1.00 116.79 179 GLY A CA 1
ATOM 1378 C C . GLY A 1 179 ? 399.386 328.273 181.220 1.00 119.15 179 GLY A C 1
ATOM 1379 O O . GLY A 1 179 ? 400.428 328.933 181.206 1.00 122.09 179 GLY A O 1
ATOM 1380 N N . PRO A 1 180 ? 398.569 328.273 182.273 1.00 103.01 180 PRO A N 1
ATOM 1381 C CA . PRO A 1 180 ? 399.012 328.892 183.523 1.00 101.26 180 PRO A CA 1
ATOM 1382 C C . PRO A 1 180 ? 400.255 328.140 183.961 1.00 95.52 180 PRO A C 1
ATOM 1383 O O . PRO A 1 180 ? 400.315 326.913 183.867 1.00 99.90 180 PRO A O 1
ATOM 1387 N N . TYR A 1 181 ? 401.249 328.865 184.449 1.00 83.83 181 TYR A N 1
ATOM 1388 C CA . TYR A 1 181 ? 402.528 328.217 184.672 1.00 90.49 181 TYR A CA 1
ATOM 1389 C C . TYR A 1 181 ? 402.813 328.005 186.149 1.00 95.48 181 TYR A C 1
ATOM 1390 O O . TYR A 1 181 ? 402.196 328.604 187.033 1.00 102.23 181 TYR A O 1
ATOM 1399 N N . ALA A 1 182 ? 403.767 327.112 186.387 1.00 81.64 182 ALA A N 1
ATOM 1400 C CA . ALA A 1 182 ? 404.317 326.844 187.703 1.00 83.20 182 ALA A CA 1
ATOM 1401 C C . ALA A 1 182 ? 405.831 326.834 187.597 1.00 85.56 182 ALA A C 1
ATOM 1402 O O . ALA A 1 182 ? 406.391 326.218 186.680 1.00 90.19 182 ALA A O 1
ATOM 1404 N N . VAL A 1 183 ? 406.487 327.563 188.491 1.00 86.77 183 VAL A N 1
ATOM 1405 C CA . VAL A 1 183 ? 407.932 327.705 188.451 1.00 86.47 183 VAL A CA 1
ATOM 1406 C C . VAL A 1 183 ? 408.517 326.862 189.577 1.00 95.27 183 VAL A C 1
ATOM 1407 O O . VAL A 1 183 ? 407.868 326.623 190.602 1.00 102.19 183 VAL A O 1
ATOM 1411 N N . VAL A 1 184 ? 409.751 326.409 189.381 1.00 96.65 184 VAL A N 1
ATOM 1412 C CA . VAL A 1 184 ? 410.502 325.666 190.385 1.00 92.60 184 VAL A CA 1
ATOM 1413 C C . VAL A 1 184 ? 411.931 326.182 190.353 1.00 92.55 184 VAL A C 1
ATOM 1414 O O . VAL A 1 184 ? 412.558 326.209 189.289 1.00 95.94 184 VAL A O 1
ATOM 1418 N N . LEU A 1 185 ? 412.449 326.594 191.505 1.00 89.38 185 LEU A N 1
ATOM 1419 C CA . LEU A 1 185 ? 413.720 327.298 191.551 1.00 89.25 185 LEU A CA 1
ATOM 1420 C C . LEU A 1 185 ? 414.667 326.661 192.555 1.00 95.16 185 LEU A C 1
ATOM 1421 O O . LEU A 1 185 ? 414.247 326.065 193.551 1.00 100.27 185 LEU A O 1
ATOM 1426 N N . SER A 1 186 ? 415.957 326.801 192.269 1.00 107.33 186 SER A N 1
ATOM 1427 C CA . SER A 1 186 ? 416.996 326.388 193.193 1.00 108.46 186 SER A CA 1
ATOM 1428 C C . SER A 1 186 ? 416.998 327.315 194.407 1.00 110.87 186 SER A C 1
ATOM 1429 O O . SER A 1 186 ? 416.653 328.494 194.292 1.00 116.51 186 SER A O 1
ATOM 1432 N N . PRO A 1 187 ? 417.375 326.806 195.583 1.00 91.25 187 PRO A N 1
ATOM 1433 C CA . PRO A 1 187 ? 417.305 327.639 196.795 1.00 93.32 187 PRO A CA 1
ATOM 1434 C C . PRO A 1 187 ? 418.112 328.919 196.697 1.00 97.09 187 PRO A C 1
ATOM 1435 O O . PRO A 1 187 ? 417.747 329.909 197.345 1.00 103.11 187 PRO A O 1
ATOM 1439 N N . ARG A 1 188 ? 419.125 328.967 195.832 1.00 106.50 188 ARG A N 1
ATOM 1440 C CA . ARG A 1 188 ? 419.886 330.198 195.653 1.00 106.52 188 ARG A CA 1
ATOM 1441 C C . ARG A 1 188 ? 419.018 331.253 194.979 1.00 107.67 188 ARG A C 1
ATOM 1442 O O . ARG A 1 188 ? 418.770 332.324 195.544 1.00 114.44 188 ARG A O 1
ATOM 1450 N N . LEU A 1 189 ? 418.522 330.947 193.779 1.00 101.09 189 LEU A N 1
ATOM 1451 C CA . LEU A 1 189 ? 417.682 331.886 193.041 1.00 99.55 189 LEU A CA 1
ATOM 1452 C C . LEU A 1 189 ? 416.415 332.189 193.827 1.00 103.96 189 LEU A C 1
ATOM 1453 O O . LEU A 1 189 ? 416.022 333.353 193.989 1.00 111.40 189 LEU A O 1
ATOM 1458 N N . TYR A 1 190 ? 415.760 331.139 194.319 1.00 95.57 190 TYR A N 1
ATOM 1459 C CA . TYR A 1 190 ? 414.470 331.303 194.970 1.00 96.20 190 TYR A CA 1
ATOM 1460 C C . TYR A 1 190 ? 414.622 332.188 196.198 1.00 94.66 190 TYR A C 1
ATOM 1461 O O . TYR A 1 190 ? 413.787 333.063 196.451 1.00 95.59 190 TYR A O 1
ATOM 1470 N N . SER A 1 191 ? 415.693 331.979 196.969 1.00 109.78 191 SER A N 1
ATOM 1471 C CA . SER A 1 191 ? 415.976 332.853 198.100 1.00 111.17 191 SER A CA 1
ATOM 1472 C C . SER A 1 191 ? 416.280 334.284 197.654 1.00 108.37 191 SER A C 1
ATOM 1473 O O . SER A 1 191 ? 415.824 335.245 198.284 1.00 109.55 191 SER A O 1
ATOM 1476 N N . GLN A 1 192 ? 417.055 334.448 196.575 1.00 110.91 192 GLN A N 1
ATOM 1477 C CA . GLN A 1 192 ? 417.460 335.790 196.153 1.00 106.66 192 GLN A CA 1
ATOM 1478 C C . GLN A 1 192 ? 416.279 336.660 195.735 1.00 108.31 192 GLN A C 1
ATOM 1479 O O . GLN A 1 192 ? 416.239 337.852 196.064 1.00 109.95 192 GLN A O 1
ATOM 1485 N N . LEU A 1 193 ? 415.307 336.097 195.010 1.00 108.02 193 LEU A N 1
ATOM 1486 C CA . LEU A 1 193 ? 414.219 336.947 194.506 1.00 109.92 193 LEU A CA 1
ATOM 1487 C C . LEU A 1 193 ? 413.341 337.547 195.605 1.00 115.12 193 LEU A C 1
ATOM 1488 O O . LEU A 1 193 ? 412.692 338.567 195.356 1.00 118.77 193 LEU A O 1
ATOM 1493 N N . HIS A 1 194 ? 413.298 336.960 196.799 1.00 124.25 194 HIS A N 1
ATOM 1494 C CA . HIS A 1 194 ? 412.412 337.494 197.830 1.00 122.74 194 HIS A CA 1
ATOM 1495 C C . HIS A 1 194 ? 412.888 338.860 198.308 1.00 121.88 194 HIS A C 1
ATOM 1496 O O . HIS A 1 194 ? 412.067 339.746 198.577 1.00 124.46 194 HIS A O 1
ATOM 1503 N N . ARG A 1 195 ? 414.202 339.045 198.448 1.00 128.54 195 ARG A N 1
ATOM 1504 C CA . ARG A 1 195 ? 414.716 340.318 198.947 1.00 131.91 195 ARG A CA 1
ATOM 1505 C C . ARG A 1 195 ? 414.342 341.448 197.998 1.00 133.23 195 ARG A C 1
ATOM 1506 O O . ARG A 1 195 ? 413.968 342.543 198.434 1.00 133.39 195 ARG A O 1
ATOM 1514 N N . GLY A 1 196 ? 414.439 341.195 196.694 1.00 127.08 196 GLY A N 1
ATOM 1515 C CA . GLY A 1 196 ? 414.094 342.212 195.717 1.00 128.78 196 GLY A CA 1
ATOM 1516 C C . GLY A 1 196 ? 412.632 342.612 195.783 1.00 129.51 196 GLY A C 1
ATOM 1517 O O . GLY A 1 196 ? 412.292 343.788 195.626 1.00 126.53 196 GLY A O 1
ATOM 1518 N N . GLY A 1 197 ? 411.747 341.642 196.013 1.00 129.32 197 GLY A N 1
ATOM 1519 C CA . GLY A 1 197 ? 410.313 341.848 195.929 1.00 125.63 197 GLY A CA 1
ATOM 1520 C C . GLY A 1 197 ? 409.701 341.216 194.701 1.00 123.88 197 GLY A C 1
ATOM 1521 O O . GLY A 1 197 ? 408.471 341.213 194.560 1.00 120.93 197 GLY A O 1
ATOM 1522 N N . GLU A 1 198 ? 410.542 340.700 193.805 1.00 134.47 198 GLU A N 1
ATOM 1523 C CA . GLU A 1 198 ? 410.101 340.068 192.566 1.00 137.09 198 GLU A CA 1
ATOM 1524 C C . GLU A 1 198 ? 409.149 338.900 192.789 1.00 138.10 198 GLU A C 1
ATOM 1525 O O . GLU A 1 198 ? 408.347 338.588 191.899 1.00 143.18 198 GLU A O 1
ATOM 1531 N N . ILE A 1 199 ? 409.235 338.223 193.937 1.00 119.02 199 ILE A N 1
ATOM 1532 C CA . ILE A 1 199 ? 408.441 337.012 194.133 1.00 119.41 199 ILE A CA 1
ATOM 1533 C C . ILE A 1 199 ? 406.951 337.266 193.942 1.00 121.57 199 ILE A C 1
ATOM 1534 O O . ILE A 1 199 ? 406.237 336.398 193.430 1.00 123.55 199 ILE A O 1
ATOM 1539 N N . GLU A 1 200 ? 406.465 338.463 194.274 1.00 127.09 200 GLU A N 1
ATOM 1540 C CA . GLU A 1 200 ? 405.054 338.755 194.036 1.00 127.69 200 GLU A CA 1
ATOM 1541 C C . GLU A 1 200 ? 404.757 338.820 192.544 1.00 126.57 200 GLU A C 1
ATOM 1542 O O . GLU A 1 200 ? 403.743 338.282 192.077 1.00 128.53 200 GLU A O 1
ATOM 1548 N N . THR A 1 201 ? 405.641 339.465 191.780 1.00 116.07 201 THR A N 1
ATOM 1549 C CA . THR A 1 201 ? 405.491 339.501 190.331 1.00 118.28 201 THR A CA 1
ATOM 1550 C C . THR A 1 201 ? 405.453 338.090 189.760 1.00 120.82 201 THR A C 1
ATOM 1551 O O . THR A 1 201 ? 404.589 337.764 188.935 1.00 118.96 201 THR A O 1
ATOM 1555 N N . ILE A 1 202 ? 406.426 337.255 190.140 1.00 111.26 202 ILE A N 1
ATOM 1556 C CA . ILE A 1 202 ? 406.479 335.908 189.583 1.00 106.86 202 ILE A CA 1
ATOM 1557 C C . ILE A 1 202 ? 405.218 335.141 189.958 1.00 109.10 202 ILE A C 1
ATOM 1558 O O . ILE A 1 202 ? 404.669 334.388 189.145 1.00 116.55 202 ILE A O 1
ATOM 1563 N N . ARG A 1 203 ? 404.740 335.312 191.197 1.00 111.60 203 ARG A N 1
ATOM 1564 C CA . ARG A 1 203 ? 403.529 334.615 191.614 1.00 112.95 203 ARG A CA 1
ATOM 1565 C C . ARG A 1 203 ? 402.348 335.036 190.755 1.00 111.25 203 ARG A C 1
ATOM 1566 O O . ARG A 1 203 ? 401.508 334.207 190.388 1.00 112.97 203 ARG A O 1
ATOM 1574 N N . GLN A 1 204 ? 402.266 336.329 190.423 1.00 109.13 204 GLN A N 1
ATOM 1575 C CA . GLN A 1 204 ? 401.117 336.796 189.654 1.00 109.51 204 GLN A CA 1
ATOM 1576 C C . GLN A 1 204 ? 401.195 336.311 188.215 1.00 111.12 204 GLN A C 1
ATOM 1577 O O . GLN A 1 204 ? 400.169 335.993 187.603 1.00 110.70 204 GLN A O 1
ATOM 1583 N N . LEU A 1 205 ? 402.406 336.266 187.655 1.00 104.66 205 LEU A N 1
ATOM 1584 C CA . LEU A 1 205 ? 402.567 335.777 186.290 1.00 103.90 205 LEU A CA 1
ATOM 1585 C C . LEU A 1 205 ? 402.250 334.290 186.206 1.00 104.06 205 LEU A C 1
ATOM 1586 O O . LEU A 1 205 ? 401.611 333.833 185.251 1.00 101.06 205 LEU A O 1
ATOM 1591 N N . ALA A 1 206 ? 402.677 333.523 187.211 1.00 110.43 206 ALA A N 1
ATOM 1592 C CA . ALA A 1 206 ? 402.501 332.075 187.196 1.00 106.23 206 ALA A CA 1
ATOM 1593 C C . ALA A 1 206 ? 401.055 331.700 187.490 1.00 111.22 206 ALA A C 1
ATOM 1594 O O . ALA A 1 206 ? 400.485 330.838 186.814 1.00 115.11 206 ALA A O 1
ATOM 1596 N N . SER A 1 207 ? 400.458 332.328 188.506 1.00 123.49 207 SER A N 1
ATOM 1597 C CA . SER A 1 207 ? 399.085 332.057 188.931 1.00 125.31 207 SER A CA 1
ATOM 1598 C C . SER A 1 207 ? 398.870 330.637 189.442 1.00 117.30 207 SER A C 1
ATOM 1599 O O . SER A 1 207 ? 397.737 330.263 189.762 1.00 116.45 207 SER A O 1
ATOM 1602 N N . ASP A 1 208 ? 399.928 329.833 189.527 1.00 109.22 208 ASP A N 1
ATOM 1603 C CA . ASP A 1 208 ? 399.787 328.504 190.103 1.00 117.41 208 ASP A CA 1
ATOM 1604 C C . ASP A 1 208 ? 400.932 328.101 191.020 1.00 119.42 208 ASP A C 1
ATOM 1605 O O . ASP A 1 208 ? 400.934 326.964 191.503 1.00 114.37 208 ASP A O 1
ATOM 1610 N N . GLY A 1 209 ? 401.901 328.975 191.276 1.00 102.55 209 GLY A N 1
ATOM 1611 C CA . GLY A 1 209 ? 402.881 328.667 192.296 1.00 96.81 209 GLY A CA 1
ATOM 1612 C C . GLY A 1 209 ? 404.334 328.754 191.889 1.00 93.98 209 GLY A C 1
ATOM 1613 O O . GLY A 1 209 ? 404.740 328.216 190.855 1.00 96.93 209 GLY A O 1
ATOM 1614 N N . VAL A 1 210 ? 405.129 329.432 192.711 1.00 90.62 210 VAL A N 1
ATOM 1615 C CA . VAL A 1 210 ? 406.580 329.443 192.591 1.00 91.41 210 VAL A CA 1
ATOM 1616 C C . VAL A 1 210 ? 407.100 328.632 193.766 1.00 97.74 210 VAL A C 1
ATOM 1617 O O . VAL A 1 210 ? 406.865 328.989 194.928 1.00 106.53 210 VAL A O 1
ATOM 1621 N N . TYR A 1 211 ? 407.811 327.549 193.469 1.00 98.32 211 TYR A N 1
ATOM 1622 C CA . TYR A 1 211 ? 408.206 326.574 194.473 1.00 94.60 211 TYR A CA 1
ATOM 1623 C C . TYR A 1 211 ? 409.718 326.400 194.500 1.00 95.35 211 TYR A C 1
ATOM 1624 O O . TYR A 1 211 ? 410.432 326.785 193.570 1.00 98.49 211 TYR A O 1
ATOM 1633 N N . GLN A 1 212 ? 410.196 325.809 195.593 1.00 95.92 212 GLN A N 1
ATOM 1634 C CA . GLN A 1 212 ? 411.618 325.616 195.840 1.00 96.52 212 GLN A CA 1
ATOM 1635 C C . GLN A 1 212 ? 411.914 324.126 195.902 1.00 100.73 212 GLN A C 1
ATOM 1636 O O . GLN A 1 212 ? 411.236 323.384 196.620 1.00 108.81 212 GLN A O 1
ATOM 1642 N N . SER A 1 213 ? 412.924 323.692 195.152 1.00 93.12 213 SER A N 1
ATOM 1643 C CA . SER A 1 213 ? 413.342 322.295 195.122 1.00 90.64 213 SER A CA 1
ATOM 1644 C C . SER A 1 213 ? 414.846 322.220 195.325 1.00 94.63 213 SER A C 1
ATOM 1645 O O . SER A 1 213 ? 415.607 322.801 194.545 1.00 100.37 213 SER A O 1
ATOM 1648 N N . ASN A 1 214 ? 415.275 321.506 196.364 1.00 102.07 214 ASN A N 1
ATOM 1649 C CA . ASN A 1 214 ? 416.689 321.458 196.712 1.00 103.05 214 ASN A CA 1
ATOM 1650 C C . ASN A 1 214 ? 417.486 320.526 195.808 1.00 107.01 214 ASN A C 1
ATOM 1651 O O . ASN A 1 214 ? 418.708 320.430 195.968 1.00 108.35 214 ASN A O 1
ATOM 1656 N N . ARG A 1 215 ? 416.830 319.844 194.872 1.00 99.90 215 ARG A N 1
ATOM 1657 C CA . ARG A 1 215 ? 417.471 318.874 193.994 1.00 96.94 215 ARG A CA 1
ATOM 1658 C C . ARG A 1 215 ? 418.115 319.519 192.774 1.00 100.36 215 ARG A C 1
ATOM 1659 O O . ARG A 1 215 ? 418.731 318.809 191.972 1.00 104.82 215 ARG A O 1
ATOM 1667 N N . LEU A 1 216 ? 417.990 320.832 192.618 1.00 96.76 216 LEU A N 1
ATOM 1668 C CA . LEU A 1 216 ? 418.479 321.533 191.443 1.00 92.50 216 LEU A CA 1
ATOM 1669 C C . LEU A 1 216 ? 419.937 321.944 191.632 1.00 101.16 216 LEU A C 1
ATOM 1670 O O . LEU A 1 216 ? 420.528 321.775 192.701 1.00 101.67 216 LEU A O 1
ATOM 1675 N N . ARG A 1 217 ? 420.519 322.494 190.571 1.00 112.59 217 ARG A N 1
ATOM 1676 C CA . ARG A 1 217 ? 421.928 322.863 190.577 1.00 116.57 217 ARG A CA 1
ATOM 1677 C C . ARG A 1 217 ? 422.105 324.209 191.278 1.00 116.27 217 ARG A C 1
ATOM 1678 O O . ARG A 1 217 ? 421.178 324.746 191.891 1.00 116.25 217 ARG A O 1
ATOM 1686 N N . GLY A 1 218 ? 423.317 324.762 191.204 1.00 120.47 218 GLY A N 1
ATOM 1687 C CA . GLY A 1 218 ? 423.596 326.009 191.900 1.00 120.87 218 GLY A CA 1
ATOM 1688 C C . GLY A 1 218 ? 422.737 327.161 191.415 1.00 119.41 218 GLY A C 1
ATOM 1689 O O . GLY A 1 218 ? 422.187 327.922 192.214 1.00 117.99 218 GLY A O 1
ATOM 1690 N N . GLU A 1 219 ? 422.606 327.303 190.096 1.00 123.52 219 GLU A N 1
ATOM 1691 C CA . GLU A 1 219 ? 421.824 328.389 189.499 1.00 124.31 219 GLU A CA 1
ATOM 1692 C C . GLU A 1 219 ? 421.007 327.780 188.361 1.00 125.95 219 GLU A C 1
ATOM 1693 O O . GLU A 1 219 ? 421.472 327.708 187.221 1.00 128.93 219 GLU A O 1
ATOM 1699 N N . SER A 1 220 ? 419.788 327.349 188.676 1.00 111.95 220 SER A N 1
ATOM 1700 C CA . SER A 1 220 ? 418.928 326.751 187.666 1.00 112.29 220 SER A CA 1
ATOM 1701 C C . SER A 1 220 ? 417.485 326.791 188.141 1.00 110.42 220 SER A C 1
ATOM 1702 O O . SER A 1 220 ? 417.205 326.945 189.332 1.00 110.61 220 SER A O 1
ATOM 1705 N N . GLY A 1 221 ? 416.574 326.645 187.186 1.00 84.72 221 GLY A N 1
ATOM 1706 C CA . GLY A 1 221 ? 415.153 326.622 187.479 1.00 83.52 221 GLY A CA 1
ATOM 1707 C C . GLY A 1 221 ? 414.386 326.198 186.248 1.00 90.66 221 GLY A C 1
ATOM 1708 O O . GLY A 1 221 ? 414.913 326.187 185.133 1.00 102.73 221 GLY A O 1
ATOM 1709 N N . VAL A 1 222 ? 413.121 325.848 186.467 1.00 90.47 222 VAL A N 1
ATOM 1710 C CA . VAL A 1 222 ? 412.243 325.386 185.399 1.00 88.31 222 VAL A CA 1
ATOM 1711 C C . VAL A 1 222 ? 410.909 326.113 185.480 1.00 91.27 222 VAL A C 1
ATOM 1712 O O . VAL A 1 222 ? 410.379 326.354 186.570 1.00 96.52 222 VAL A O 1
ATOM 1716 N N . VAL A 1 223 ? 410.384 326.488 184.319 1.00 92.10 223 VAL A N 1
ATOM 1717 C CA . VAL A 1 223 ? 409.041 327.032 184.177 1.00 84.72 223 VAL A CA 1
ATOM 1718 C C . VAL A 1 223 ? 408.244 326.051 183.333 1.00 89.97 223 VAL A C 1
ATOM 1719 O O . VAL A 1 223 ? 408.681 325.670 182.237 1.00 100.68 223 VAL A O 1
ATOM 1723 N N . VAL A 1 224 ? 407.093 325.617 183.852 1.00 88.99 224 VAL A N 1
ATOM 1724 C CA . VAL A 1 224 ? 406.333 324.547 183.225 1.00 91.65 224 VAL A CA 1
ATOM 1725 C C . VAL A 1 224 ? 404.869 324.954 183.158 1.00 91.42 224 VAL A C 1
ATOM 1726 O O . VAL A 1 224 ? 404.416 325.854 183.867 1.00 96.02 224 VAL A O 1
ATOM 1730 N N . SER A 1 225 ? 404.125 324.272 182.292 1.00 80.58 225 SER A N 1
ATOM 1731 C CA . SER A 1 225 ? 402.677 324.411 182.228 1.00 80.15 225 SER A CA 1
ATOM 1732 C C . SER A 1 225 ? 402.053 323.259 183.004 1.00 84.28 225 SER A C 1
ATOM 1733 O O . SER A 1 225 ? 402.304 322.090 182.694 1.00 90.30 225 SER A O 1
ATOM 1736 N N . THR A 1 226 ? 401.239 323.590 184.007 1.00 107.72 226 THR A N 1
ATOM 1737 C CA . THR A 1 226 ? 400.774 322.570 184.940 1.00 109.94 226 THR A CA 1
ATOM 1738 C C . THR A 1 226 ? 399.765 321.623 184.304 1.00 109.79 226 THR A C 1
ATOM 1739 O O . THR A 1 226 ? 399.638 320.474 184.743 1.00 112.52 226 THR A O 1
ATOM 1743 N N . GLY A 1 227 ? 399.037 322.085 183.290 1.00 104.29 227 GLY A N 1
ATOM 1744 C CA . GLY A 1 227 ? 397.969 321.322 182.672 1.00 107.90 227 GLY A CA 1
ATOM 1745 C C . GLY A 1 227 ? 398.252 319.874 182.326 1.00 115.36 227 GLY A C 1
ATOM 1746 O O . GLY A 1 227 ? 399.382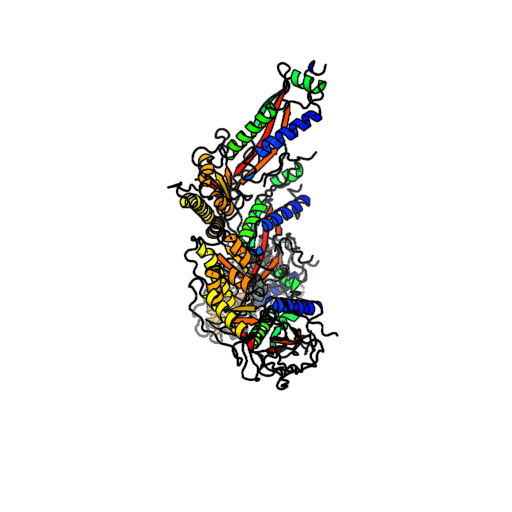 319.514 181.981 1.00 116.79 227 GLY A O 1
ATOM 1747 N N . ARG A 1 228 ? 397.224 319.036 182.420 1.00 115.77 228 ARG A N 1
ATOM 1748 C CA . ARG A 1 228 ? 397.326 317.654 181.978 1.00 106.08 228 ARG A CA 1
ATOM 1749 C C . ARG A 1 228 ? 397.406 317.634 180.454 1.00 103.70 228 ARG A C 1
ATOM 1750 O O . ARG A 1 228 ? 396.945 318.562 179.785 1.00 105.72 228 ARG A O 1
ATOM 1758 N N . GLU A 1 229 ? 398.027 316.582 179.911 1.00 101.41 229 GLU A N 1
ATOM 1759 C CA . GLU A 1 229 ? 398.351 316.376 178.495 1.00 112.56 229 GLU A CA 1
ATOM 1760 C C . GLU A 1 229 ? 399.674 317.078 178.205 1.00 114.70 229 GLU A C 1
ATOM 1761 O O . GLU A 1 229 ? 400.153 317.054 177.070 1.00 118.21 229 GLU A O 1
ATOM 1767 N N . ASN A 1 230 ? 400.323 317.625 179.219 1.00 104.31 230 ASN A N 1
ATOM 1768 C CA . ASN A 1 230 ? 401.660 318.170 179.073 1.00 103.46 230 ASN A CA 1
ATOM 1769 C C . ASN A 1 230 ? 402.673 317.474 179.960 1.00 108.96 230 ASN A C 1
ATOM 1770 O O . ASN A 1 230 ? 403.853 317.433 179.608 1.00 115.73 230 ASN A O 1
ATOM 1775 N N . MET A 1 231 ? 402.232 316.887 181.070 1.00 92.63 231 MET A N 1
ATOM 1776 C CA . MET A 1 231 ? 403.073 316.141 181.993 1.00 84.79 231 MET A CA 1
ATOM 1777 C C . MET A 1 231 ? 402.174 315.165 182.730 1.00 86.15 231 MET A C 1
ATOM 1778 O O . MET A 1 231 ? 401.001 315.456 182.978 1.00 93.07 231 MET A O 1
ATOM 1783 N N . ASP A 1 232 ? 402.728 314.010 183.084 1.00 89.80 232 ASP A N 1
ATOM 1784 C CA . ASP A 1 232 ? 401.944 313.047 183.839 1.00 91.17 232 ASP A CA 1
ATOM 1785 C C . ASP A 1 232 ? 402.853 312.255 184.764 1.00 97.95 232 ASP A C 1
ATOM 1786 O O . ASP A 1 232 ? 404.010 311.977 184.438 1.00 99.98 232 ASP A O 1
ATOM 1791 N N . LEU A 1 233 ? 402.309 311.890 185.920 1.00 92.14 233 LEU A N 1
ATOM 1792 C CA . LEU A 1 233 ? 402.997 311.066 186.909 1.00 87.08 233 LEU A CA 1
ATOM 1793 C C . LEU A 1 233 ? 402.221 309.759 187.035 1.00 94.88 233 LEU A C 1
ATOM 1794 O O . LEU A 1 233 ? 401.279 309.662 187.824 1.00 96.41 233 LEU A O 1
ATOM 1799 N N . ALA A 1 234 ? 402.603 308.761 186.244 1.00 93.26 234 ALA A N 1
ATOM 1800 C CA . ALA A 1 234 ? 401.969 307.455 186.340 1.00 87.35 234 ALA A CA 1
ATOM 1801 C C . ALA A 1 234 ? 402.322 306.808 187.671 1.00 88.61 234 ALA A C 1
ATOM 1802 O O . ALA A 1 234 ? 403.501 306.692 188.023 1.00 90.25 234 ALA A O 1
ATOM 1804 N N . VAL A 1 235 ? 401.297 306.386 188.407 1.00 91.20 235 VAL A N 1
ATOM 1805 C CA . VAL A 1 235 ? 401.444 305.849 189.754 1.00 87.90 235 VAL A CA 1
ATOM 1806 C C . VAL A 1 235 ? 400.947 304.413 189.741 1.00 92.48 235 VAL A C 1
ATOM 1807 O O . VAL A 1 235 ? 399.793 304.156 189.376 1.00 94.97 235 VAL A O 1
ATOM 1811 N N . SER A 1 236 ? 401.807 303.480 190.149 1.00 99.52 236 SER A N 1
ATOM 1812 C CA . SER A 1 236 ? 401.414 302.087 190.317 1.00 98.96 236 SER A CA 1
ATOM 1813 C C . SER A 1 236 ? 401.101 301.731 191.763 1.00 102.79 236 SER A C 1
ATOM 1814 O O . SER A 1 236 ? 400.160 300.975 192.020 1.00 102.54 236 SER A O 1
ATOM 1817 N N . MET A 1 237 ? 401.856 302.277 192.713 1.00 105.64 237 MET A N 1
ATOM 1818 C CA . MET A 1 237 ? 401.651 301.999 194.126 1.00 101.55 237 MET A CA 1
ATOM 1819 C C . MET A 1 237 ? 402.364 303.073 194.934 1.00 100.37 237 MET A C 1
ATOM 1820 O O . MET A 1 237 ? 403.455 303.514 194.564 1.00 98.28 237 MET A O 1
ATOM 1825 N N . ASP A 1 238 ? 401.734 303.497 196.022 1.00 116.34 238 ASP A N 1
ATOM 1826 C CA . ASP A 1 238 ? 402.124 304.707 196.728 1.00 120.79 238 ASP A CA 1
ATOM 1827 C C . ASP A 1 238 ? 403.156 304.389 197.805 1.00 120.47 238 ASP A C 1
ATOM 1828 O O . ASP A 1 238 ? 403.646 303.263 197.915 1.00 124.77 238 ASP A O 1
ATOM 1833 N N . MET A 1 239 ? 403.482 305.393 198.623 1.00 103.17 239 MET A N 1
ATOM 1834 C CA . MET A 1 239 ? 404.356 305.211 199.775 1.00 101.47 239 MET A CA 1
ATOM 1835 C C . MET A 1 239 ? 403.759 304.169 200.706 1.00 103.34 239 MET A C 1
ATOM 1836 O O . MET A 1 239 ? 402.760 304.435 201.382 1.00 108.90 239 MET A O 1
ATOM 1841 N N . VAL A 1 240 ? 404.350 302.977 200.751 1.00 94.12 240 VAL A N 1
ATOM 1842 C CA . VAL A 1 240 ? 403.825 301.914 201.595 1.00 91.85 240 VAL A CA 1
ATOM 1843 C C . VAL A 1 240 ? 404.974 301.260 202.346 1.00 95.98 240 VAL A C 1
ATOM 1844 O O . VAL A 1 240 ? 406.144 301.418 202.000 1.00 100.32 240 VAL A O 1
ATOM 1848 N N . ALA A 1 241 ? 404.625 300.526 203.397 1.00 92.97 241 ALA A N 1
ATOM 1849 C CA . ALA A 1 241 ? 405.593 299.772 204.179 1.00 93.06 241 ALA A CA 1
ATOM 1850 C C . ALA A 1 241 ? 405.288 298.290 204.033 1.00 96.63 241 ALA A C 1
ATOM 1851 O O . ALA A 1 241 ? 404.148 297.863 204.245 1.00 98.38 241 ALA A O 1
ATOM 1853 N N . ALA A 1 242 ? 406.304 297.514 203.671 1.00 96.06 242 ALA A N 1
ATOM 1854 C CA . ALA A 1 242 ? 406.158 296.082 203.466 1.00 95.18 242 ALA A CA 1
ATOM 1855 C C . ALA A 1 242 ? 407.170 295.341 204.323 1.00 100.12 242 ALA A C 1
ATOM 1856 O O . ALA A 1 242 ? 408.230 295.873 204.661 1.00 103.57 242 ALA A O 1
ATOM 1858 N N . TYR A 1 243 ? 406.832 294.102 204.664 1.00 102.22 243 TYR A N 1
ATOM 1859 C CA . TYR A 1 243 ? 407.634 293.279 205.560 1.00 102.03 243 TYR A CA 1
ATOM 1860 C C . TYR A 1 243 ? 408.494 292.334 204.729 1.00 98.34 243 TYR A C 1
ATOM 1861 O O . TYR A 1 243 ? 407.964 291.527 203.958 1.00 99.52 243 TYR A O 1
ATOM 1870 N N . LEU A 1 244 ? 409.811 292.432 204.884 1.00 92.57 244 LEU A N 1
ATOM 1871 C CA . LEU A 1 244 ? 410.737 291.611 204.101 1.00 92.35 244 LEU A CA 1
ATOM 1872 C C . LEU A 1 244 ? 410.994 290.267 204.773 1.00 99.62 244 LEU A C 1
ATOM 1873 O O . LEU A 1 244 ? 412.136 289.857 204.974 1.00 101.31 244 LEU A O 1
ATOM 1878 N N . GLY A 1 245 ? 409.919 289.567 205.120 1.00 115.70 245 GLY A N 1
ATOM 1879 C CA . GLY A 1 245 ? 410.045 288.342 205.878 1.00 115.30 245 GLY A CA 1
ATOM 1880 C C . GLY A 1 245 ? 410.640 288.634 207.248 1.00 114.37 245 GLY A C 1
ATOM 1881 O O . GLY A 1 245 ? 410.632 289.764 207.740 1.00 114.89 245 GLY A O 1
ATOM 1882 N N . ALA A 1 246 ? 411.190 287.586 207.858 1.00 97.36 246 ALA A N 1
ATOM 1883 C CA . ALA A 1 246 ? 411.836 287.704 209.165 1.00 89.42 246 ALA A CA 1
ATOM 1884 C C . ALA A 1 246 ? 413.134 286.906 209.108 1.00 92.66 246 ALA A C 1
ATOM 1885 O O . ALA A 1 246 ? 413.111 285.675 209.185 1.00 105.11 246 ALA A O 1
ATOM 1887 N N . SER A 1 247 ? 414.258 287.601 208.974 1.00 86.68 247 SER A N 1
ATOM 1888 C CA . SER A 1 247 ? 415.562 286.958 208.965 1.00 96.63 247 SER A CA 1
ATOM 1889 C C . SER A 1 247 ? 416.225 287.095 210.328 1.00 96.33 247 SER A C 1
ATOM 1890 O O . SER A 1 247 ? 416.138 288.151 210.962 1.00 97.67 247 SER A O 1
ATOM 1893 N N . ARG A 1 248 ? 416.885 286.019 210.770 1.00 97.74 248 ARG A N 1
ATOM 1894 C CA . ARG A 1 248 ? 417.684 285.981 211.996 1.00 92.47 248 ARG A CA 1
ATOM 1895 C C . ARG A 1 248 ? 417.018 286.698 213.167 1.00 92.95 248 ARG A C 1
ATOM 1896 O O . ARG A 1 248 ? 417.699 287.341 213.973 1.00 90.15 248 ARG A O 1
ATOM 1904 N N . MET A 1 249 ? 415.692 286.599 213.260 1.00 95.46 249 MET A N 1
ATOM 1905 C CA . MET A 1 249 ? 414.868 287.127 214.345 1.00 92.70 249 MET A CA 1
ATOM 1906 C C . MET A 1 249 ? 414.771 288.647 214.326 1.00 96.65 249 MET A C 1
ATOM 1907 O O . MET A 1 249 ? 414.058 289.214 215.161 1.00 99.19 249 MET A O 1
ATOM 1912 N N . ASN A 1 250 ? 415.454 289.327 213.408 1.00 94.76 250 ASN A N 1
ATOM 1913 C CA . ASN A 1 250 ? 415.274 290.762 213.242 1.00 87.12 250 ASN A CA 1
ATOM 1914 C C . ASN A 1 250 ? 414.023 290.997 212.398 1.00 89.76 250 ASN A C 1
ATOM 1915 O O . ASN A 1 250 ? 413.289 290.064 212.062 1.00 103.25 250 ASN A O 1
ATOM 1920 N N . HIS A 1 251 ? 413.751 292.252 212.046 1.00 80.46 251 HIS A N 1
ATOM 1921 C CA . HIS A 1 251 ? 412.533 292.594 211.315 1.00 83.77 251 HIS A CA 1
ATOM 1922 C C . HIS A 1 251 ? 412.776 293.663 210.262 1.00 91.18 251 HIS A C 1
ATOM 1923 O O . HIS A 1 251 ? 412.734 294.865 210.557 1.00 103.42 251 HIS A O 1
ATOM 1930 N N . PRO A 1 252 ? 413.185 293.263 209.060 1.00 81.30 252 PRO A N 1
ATOM 1931 C CA . PRO A 1 252 ? 413.416 294.248 208.001 1.00 85.73 252 PRO A CA 1
ATOM 1932 C C . PRO A 1 252 ? 412.093 294.685 207.389 1.00 89.24 252 PRO A C 1
ATOM 1933 O O . PRO A 1 252 ? 411.188 293.875 207.172 1.00 94.19 252 PRO A O 1
ATOM 1937 N N . PHE A 1 253 ? 411.982 295.981 207.115 1.00 96.45 253 PHE A N 1
ATOM 1938 C CA . PHE A 1 253 ? 410.855 296.545 206.392 1.00 96.93 253 PHE A CA 1
ATOM 1939 C C . PHE A 1 253 ? 411.376 297.365 205.222 1.00 98.52 253 PHE A C 1
ATOM 1940 O O . PHE A 1 253 ? 412.554 297.729 205.165 1.00 97.33 253 PHE A O 1
ATOM 1948 N N . ARG A 1 254 ? 410.477 297.661 204.290 1.00 96.28 254 ARG A N 1
ATOM 1949 C CA . ARG A 1 254 ? 410.834 298.411 203.096 1.00 90.85 254 ARG A CA 1
ATOM 1950 C C . ARG A 1 254 ? 409.747 299.424 202.775 1.00 96.00 254 ARG A C 1
ATOM 1951 O O . ARG A 1 254 ? 408.565 299.071 202.723 1.00 100.81 254 ARG A O 1
ATOM 1959 N N . VAL A 1 255 ? 410.148 300.676 202.569 1.00 91.96 255 VAL A N 1
ATOM 1960 C CA . VAL A 1 255 ? 409.236 301.720 202.118 1.00 91.57 255 VAL A CA 1
ATOM 1961 C C . VAL A 1 255 ? 409.286 301.757 200.598 1.00 98.99 255 VAL A C 1
ATOM 1962 O O . VAL A 1 255 ? 410.371 301.719 199.998 1.00 98.40 255 VAL A O 1
ATOM 1966 N N . LEU A 1 256 ? 408.108 301.816 199.980 1.00 101.99 256 LEU A N 1
ATOM 1967 C CA . LEU A 1 256 ? 407.936 301.536 198.564 1.00 90.37 256 LEU A CA 1
ATOM 1968 C C . LEU A 1 256 ? 407.165 302.648 197.869 1.00 97.67 256 LEU A C 1
ATOM 1969 O O . LEU A 1 256 ? 406.245 303.240 198.448 1.00 104.57 256 LEU A O 1
ATOM 1974 N N . GLU A 1 257 ? 407.555 302.907 196.619 1.00 104.87 257 GLU A N 1
ATOM 1975 C CA . GLU A 1 257 ? 406.890 303.800 195.680 1.00 103.64 257 GLU A CA 1
ATOM 1976 C C . GLU A 1 257 ? 407.086 303.258 194.272 1.00 105.88 257 GLU A C 1
ATOM 1977 O O . GLU A 1 257 ? 408.118 302.657 193.967 1.00 113.19 257 GLU A O 1
ATOM 1983 N N . ALA A 1 258 ? 406.088 303.468 193.417 1.00 90.33 258 ALA A N 1
ATOM 1984 C CA . ALA A 1 258 ? 406.179 303.100 192.003 1.00 91.06 258 ALA A CA 1
ATOM 1985 C C . ALA A 1 258 ? 405.641 304.260 191.173 1.00 97.65 258 ALA A C 1
ATOM 1986 O O . ALA A 1 258 ? 404.425 304.413 191.019 1.00 98.63 258 ALA A O 1
ATOM 1988 N N . LEU A 1 259 ? 406.550 305.062 190.626 1.00 95.61 259 LEU A N 1
ATOM 1989 C CA . LEU A 1 259 ? 406.198 306.268 189.896 1.00 87.25 259 LEU A CA 1
ATOM 1990 C C . LEU A 1 259 ? 406.959 306.315 188.582 1.00 92.18 259 LEU A C 1
ATOM 1991 O O . LEU A 1 259 ? 408.039 305.735 188.451 1.00 99.97 259 LEU A O 1
ATOM 1996 N N . LEU A 1 260 ? 406.387 307.020 187.612 1.00 95.53 260 LEU A N 1
ATOM 1997 C CA . LEU A 1 260 ? 407.095 307.297 186.366 1.00 92.87 260 LEU A CA 1
ATOM 1998 C C . LEU A 1 260 ? 406.593 308.613 185.797 1.00 96.91 260 LEU A C 1
ATOM 1999 O O . LEU A 1 260 ? 405.392 308.769 185.564 1.00 100.89 260 LEU A O 1
ATOM 2004 N N . LEU A 1 261 ? 407.505 309.551 185.569 1.00 92.37 261 LEU A N 1
ATOM 2005 C CA . LEU A 1 261 ? 407.155 310.842 184.994 1.00 89.99 261 LEU A CA 1
ATOM 2006 C C . LEU A 1 261 ? 407.273 310.764 183.479 1.00 96.78 261 LEU A C 1
ATOM 2007 O O . LEU A 1 261 ? 408.369 310.555 182.947 1.00 101.12 261 LEU A O 1
ATOM 2012 N N . ARG A 1 262 ? 406.150 310.932 182.788 1.00 91.28 262 ARG A N 1
ATOM 2013 C CA . ARG A 1 262 ? 406.122 310.950 181.333 1.00 87.07 262 ARG A CA 1
ATOM 2014 C C . ARG A 1 262 ? 405.764 312.354 180.870 1.00 91.50 262 ARG A C 1
ATOM 2015 O O . ARG A 1 262 ? 404.699 312.877 181.224 1.00 96.07 262 ARG A O 1
ATOM 2023 N N . ILE A 1 263 ? 406.659 312.965 180.103 1.00 91.90 263 ILE A N 1
ATOM 2024 C CA . ILE A 1 263 ? 406.424 314.268 179.499 1.00 91.12 263 ILE A CA 1
ATOM 2025 C C . ILE A 1 263 ? 405.930 314.000 178.084 1.00 96.58 263 ILE A C 1
ATOM 2026 O O . ILE A 1 263 ? 406.723 313.767 177.167 1.00 99.34 263 ILE A O 1
ATOM 2031 N N . LYS A 1 264 ? 404.609 314.020 177.907 1.00 99.81 264 LYS A N 1
ATOM 2032 C CA . LYS A 1 264 ? 404.035 313.719 176.600 1.00 103.29 264 LYS A CA 1
ATOM 2033 C C . LYS A 1 264 ? 404.389 314.786 175.573 1.00 103.77 264 LYS A C 1
ATOM 2034 O O . LYS A 1 264 ? 404.706 314.462 174.422 1.00 109.14 264 LYS A O 1
ATOM 2040 N N . HIS A 1 265 ? 404.348 316.056 175.961 1.00 83.24 265 HIS A N 1
ATOM 2041 C CA . HIS A 1 265 ? 404.620 317.155 175.035 1.00 87.63 265 HIS A CA 1
ATOM 2042 C C . HIS A 1 265 ? 405.848 317.895 175.545 1.00 88.15 265 HIS A C 1
ATOM 2043 O O . HIS A 1 265 ? 405.745 318.697 176.491 1.00 90.41 265 HIS A O 1
ATOM 2050 N N . PRO A 1 266 ? 407.028 317.663 174.963 1.00 83.35 266 PRO A N 1
ATOM 2051 C CA . PRO A 1 266 ? 408.267 318.225 175.523 1.00 77.36 266 PRO A CA 1
ATOM 2052 C C . PRO A 1 266 ? 408.392 319.736 175.407 1.00 80.53 266 PRO A C 1
ATOM 2053 O O . PRO A 1 266 ? 409.371 320.292 175.917 1.00 81.70 266 PRO A O 1
ATOM 2057 N N . ASP A 1 267 ? 407.457 320.424 174.757 1.00 92.25 267 ASP A N 1
ATOM 2058 C CA . ASP A 1 267 ? 407.552 321.872 174.614 1.00 90.71 267 ASP A CA 1
ATOM 2059 C C . ASP A 1 267 ? 407.050 322.625 175.838 1.00 93.04 267 ASP A C 1
ATOM 2060 O O . ASP A 1 267 ? 407.115 323.859 175.853 1.00 95.89 267 ASP A O 1
ATOM 2065 N N . ALA A 1 268 ? 406.461 321.935 176.796 1.00 93.78 268 ALA A N 1
ATOM 2066 C CA . ALA A 1 268 ? 405.869 322.643 177.922 1.00 87.08 268 ALA A CA 1
ATOM 2067 C C . ALA A 1 268 ? 406.869 322.871 179.025 1.00 94.76 268 ALA A C 1
ATOM 2068 O O . ALA A 1 268 ? 406.496 323.146 180.158 1.00 94.90 268 ALA A O 1
ATOM 2070 N N . ILE A 1 269 ? 408.145 322.757 178.700 1.00 102.66 269 ILE A N 1
ATOM 2071 C CA . ILE A 1 269 ? 409.169 322.947 179.699 1.00 93.76 269 ILE A CA 1
ATOM 2072 C C . ILE A 1 269 ? 410.180 323.932 179.208 1.00 95.35 269 ILE A C 1
ATOM 2073 O O . ILE A 1 269 ? 410.545 323.911 178.039 1.00 104.55 269 ILE A O 1
ATOM 2078 N N . CYS A 1 270 ? 410.629 324.813 180.082 1.00 91.33 270 CYS A N 1
ATOM 2079 C CA . CYS A 1 270 ? 411.675 325.737 179.712 1.00 91.94 270 CYS A CA 1
ATOM 2080 C C . CYS A 1 270 ? 412.614 325.825 180.884 1.00 94.85 270 CYS A C 1
ATOM 2081 O O . CYS A 1 270 ? 412.179 325.998 182.017 1.00 99.80 270 CYS A O 1
ATOM 2084 N N . THR A 1 271 ? 413.903 325.690 180.631 1.00 86.92 271 THR A N 1
ATOM 2085 C CA . THR A 1 271 ? 414.855 325.684 181.718 1.00 84.66 271 THR A CA 1
ATOM 2086 C C . THR A 1 271 ? 415.614 326.984 181.769 1.00 88.93 271 THR A C 1
ATOM 2087 O O . THR A 1 271 ? 415.681 327.704 180.780 1.00 95.05 271 THR A O 1
ATOM 2091 N N . LEU A 1 272 ? 416.199 327.286 182.915 1.00 89.03 272 LEU A N 1
ATOM 2092 C CA . LEU A 1 272 ? 416.908 328.545 183.089 1.00 82.63 272 LEU A CA 1
ATOM 2093 C C . LEU A 1 272 ? 418.399 328.280 183.247 1.00 80.95 272 LEU A C 1
ATOM 2094 O O . LEU A 1 272 ? 419.106 328.057 182.265 1.00 78.26 272 LEU A O 1
ATOM 2099 N N . PRO B 1 2 ? 397.445 293.814 197.704 1.00 152.95 2 PRO B N 1
ATOM 2100 C CA . PRO B 1 2 ? 397.452 293.830 199.170 1.00 155.97 2 PRO B CA 1
ATOM 2101 C C . PRO B 1 2 ? 398.185 292.631 199.770 1.00 153.77 2 PRO B C 1
ATOM 2102 O O . PRO B 1 2 ? 398.694 292.711 200.888 1.00 151.12 2 PRO B O 1
ATOM 2106 N N . ASP B 1 3 ? 398.233 291.528 199.021 1.00 159.43 3 ASP B N 1
ATOM 2107 C CA . ASP B 1 3 ? 398.966 290.348 199.464 1.00 159.65 3 ASP B CA 1
ATOM 2108 C C . ASP B 1 3 ? 400.470 290.495 199.280 1.00 158.37 3 ASP B C 1
ATOM 2109 O O . ASP B 1 3 ? 401.242 289.856 200.005 1.00 157.01 3 ASP B O 1
ATOM 2114 N N . PHE B 1 4 ? 400.904 291.315 198.321 1.00 153.01 4 PHE B N 1
ATOM 2115 C CA . PHE B 1 4 ? 402.332 291.447 198.041 1.00 151.87 4 PHE B CA 1
ATOM 2116 C C . PHE B 1 4 ? 403.094 292.012 199.236 1.00 151.16 4 PHE B C 1
ATOM 2117 O O . PHE B 1 4 ? 404.233 291.605 199.495 1.00 151.96 4 PHE B O 1
ATOM 2125 N N . LEU B 1 5 ? 402.496 292.959 199.966 1.00 148.10 5 LEU B N 1
ATOM 2126 C CA . LEU B 1 5 ? 403.232 293.641 201.029 1.00 149.22 5 LEU B CA 1
ATOM 2127 C C . LEU B 1 5 ? 403.696 292.665 202.104 1.00 149.21 5 LEU B C 1
ATOM 2128 O O . LEU B 1 5 ? 404.812 292.789 202.622 1.00 147.76 5 LEU B O 1
ATOM 2133 N N . GLY B 1 6 ? 402.862 291.691 202.454 1.00 162.83 6 GLY B N 1
ATOM 2134 C CA . GLY B 1 6 ? 403.157 290.762 203.530 1.00 161.29 6 GLY B CA 1
ATOM 2135 C C . GLY B 1 6 ? 403.538 289.392 202.993 1.00 164.47 6 GLY B C 1
ATOM 2136 O O . GLY B 1 6 ? 402.828 288.819 202.164 1.00 165.74 6 GLY B O 1
ATOM 2137 N N . HIS B 1 7 ? 404.669 288.886 203.480 1.00 165.66 7 HIS B N 1
ATOM 2138 C CA . HIS B 1 7 ? 405.221 287.629 202.990 1.00 165.19 7 HIS B CA 1
ATOM 2139 C C . HIS B 1 7 ? 404.279 286.473 203.304 1.00 164.97 7 HIS B C 1
ATOM 2140 O O . HIS B 1 7 ? 403.654 286.430 204.367 1.00 166.58 7 HIS B O 1
ATOM 2147 N N . ALA B 1 8 ? 404.169 285.534 202.367 1.00 153.69 8 ALA B N 1
ATOM 2148 C CA . ALA B 1 8 ? 403.272 284.398 202.516 1.00 153.71 8 ALA B CA 1
ATOM 2149 C C . ALA B 1 8 ? 404.004 283.115 202.149 1.00 153.43 8 ALA B C 1
ATOM 2150 O O . ALA B 1 8 ? 404.930 283.117 201.334 1.00 155.12 8 ALA B O 1
ATOM 2152 N N . GLU B 1 9 ? 403.577 282.018 202.780 1.00 150.16 9 GLU B N 1
ATOM 2153 C CA . GLU B 1 9 ? 404.206 280.722 202.543 1.00 151.47 9 GLU B CA 1
ATOM 2154 C C . GLU B 1 9 ? 404.036 280.254 201.101 1.00 151.69 9 GLU B C 1
ATOM 2155 O O . GLU B 1 9 ? 404.970 279.700 200.512 1.00 151.51 9 GLU B O 1
ATOM 2161 N N . ASN B 1 10 ? 402.857 280.454 200.515 1.00 134.42 10 ASN B N 1
ATOM 2162 C CA . ASN B 1 10 ? 402.546 279.926 199.186 1.00 129.60 10 ASN B CA 1
ATOM 2163 C C . ASN B 1 10 ? 401.982 281.024 198.293 1.00 130.12 10 ASN B C 1
ATOM 2164 O O . ASN B 1 10 ? 400.769 281.085 198.052 1.00 134.01 10 ASN B O 1
ATOM 2169 N N . PRO B 1 11 ? 402.837 281.922 197.796 1.00 113.21 11 PRO B N 1
ATOM 2170 C CA . PRO B 1 11 ? 402.325 283.043 196.988 1.00 116.62 11 PRO B CA 1
ATOM 2171 C C . PRO B 1 11 ? 401.553 282.596 195.759 1.00 117.34 11 PRO B C 1
ATOM 2172 O O . PRO B 1 11 ? 400.496 283.159 195.448 1.00 118.44 11 PRO B O 1
ATOM 2176 N N . LEU B 1 12 ? 402.057 281.588 195.055 1.00 102.98 12 LEU B N 1
ATOM 2177 C CA . LEU B 1 12 ? 401.472 281.143 193.800 1.00 98.91 12 LEU B CA 1
ATOM 2178 C C . LEU B 1 12 ? 400.252 280.262 194.043 1.00 99.10 12 LEU B C 1
ATOM 2179 O O . LEU B 1 12 ? 400.161 279.552 195.048 1.00 100.99 12 LEU B O 1
ATOM 2184 N N . ARG B 1 13 ? 399.309 280.315 193.106 1.00 112.81 13 ARG B N 1
ATOM 2185 C CA . ARG B 1 13 ? 398.113 279.495 193.183 1.00 118.72 13 ARG B CA 1
ATOM 2186 C C . ARG B 1 13 ? 398.353 278.152 192.495 1.00 121.06 13 ARG B C 1
ATOM 2187 O O . ARG B 1 13 ? 399.454 277.846 192.032 1.00 123.62 13 ARG B O 1
ATOM 2195 N N . GLU B 1 14 ? 397.298 277.336 192.428 1.00 124.44 14 GLU B N 1
ATOM 2196 C CA . GLU B 1 14 ? 397.414 276.014 191.820 1.00 122.79 14 GLU B CA 1
ATOM 2197 C C . GLU B 1 14 ? 397.762 276.105 190.338 1.00 121.91 14 GLU B C 1
ATOM 2198 O O . GLU B 1 14 ? 398.542 275.294 189.827 1.00 125.81 14 GLU B O 1
ATOM 2204 N N . GLU B 1 15 ? 397.189 277.083 189.633 1.00 118.39 15 GLU B N 1
ATOM 2205 C CA . GLU B 1 15 ? 397.470 277.238 188.209 1.00 120.41 15 GLU B CA 1
ATOM 2206 C C . GLU B 1 15 ? 398.940 277.551 187.954 1.00 118.37 15 GLU B C 1
ATOM 2207 O O . GLU B 1 15 ? 399.559 276.968 187.056 1.00 120.47 15 GLU B O 1
ATOM 2213 N N . GLU B 1 16 ? 399.518 278.464 188.735 1.00 114.54 16 GLU B N 1
ATOM 2214 C CA . GLU B 1 16 ? 400.923 278.805 188.540 1.00 118.85 16 GLU B CA 1
ATOM 2215 C C . GLU B 1 16 ? 401.833 277.647 188.927 1.00 116.54 16 GLU B C 1
ATOM 2216 O O . GLU B 1 16 ? 402.858 277.411 188.276 1.00 119.84 16 GLU B O 1
ATOM 2222 N N . TRP B 1 17 ? 401.474 276.909 189.980 1.00 94.97 17 TRP B N 1
ATOM 2223 C CA . TRP B 1 17 ? 402.240 275.721 190.342 1.00 93.54 17 TRP B CA 1
ATOM 2224 C C . TRP B 1 17 ? 402.220 274.697 189.214 1.00 95.62 17 TRP B C 1
ATOM 2225 O O . TRP B 1 17 ? 403.255 274.110 188.874 1.00 97.68 17 TRP B O 1
ATOM 2236 N N . ALA B 1 18 ? 401.045 274.474 188.620 1.00 97.84 18 ALA B N 1
ATOM 2237 C CA . ALA B 1 18 ? 400.946 273.543 187.503 1.00 93.20 18 ALA B CA 1
ATOM 2238 C C . ALA B 1 18 ? 401.768 274.019 186.314 1.00 93.52 18 ALA B C 1
ATOM 2239 O O . ALA B 1 18 ? 402.435 273.215 185.655 1.00 100.91 18 ALA B O 1
ATOM 2241 N N . ARG B 1 19 ? 401.724 275.320 186.015 1.00 91.75 19 ARG B N 1
ATOM 2242 C CA . ARG B 1 19 ? 402.528 275.847 184.915 1.00 94.53 19 ARG B CA 1
ATOM 2243 C C . ARG B 1 19 ? 404.012 275.617 185.168 1.00 96.85 19 ARG B C 1
ATOM 2244 O O . ARG B 1 19 ? 404.751 275.204 184.263 1.00 103.61 19 ARG B O 1
ATOM 2252 N N . LEU B 1 20 ? 404.457 275.859 186.402 1.00 86.04 20 LEU B N 1
ATOM 2253 C CA . LEU B 1 20 ? 405.849 275.616 186.764 1.00 86.57 20 LEU B CA 1
ATOM 2254 C C . LEU B 1 20 ? 406.214 274.154 186.550 1.00 92.64 20 LEU B C 1
ATOM 2255 O O . LEU B 1 20 ? 407.266 273.835 185.979 1.00 93.77 20 LEU B O 1
ATOM 2260 N N . ASN B 1 21 ? 405.340 273.251 187.001 1.00 98.52 21 ASN B N 1
ATOM 2261 C CA . ASN B 1 21 ? 405.624 271.825 186.905 1.00 97.01 21 ASN B CA 1
ATOM 2262 C C . ASN B 1 21 ? 405.703 271.370 185.453 1.00 99.26 21 ASN B C 1
ATOM 2263 O O . ASN B 1 21 ? 406.620 270.634 185.074 1.00 99.99 21 ASN B O 1
ATOM 2268 N N . GLU B 1 22 ? 404.752 271.794 184.617 1.00 106.35 22 GLU B N 1
ATOM 2269 C CA . GLU B 1 22 ? 404.823 271.412 183.208 1.00 106.92 22 GLU B CA 1
ATOM 2270 C C . GLU B 1 22 ? 406.062 271.986 182.533 1.00 104.44 22 GLU B C 1
ATOM 2271 O O . GLU B 1 22 ? 406.710 271.298 181.735 1.00 109.40 22 GLU B O 1
ATOM 2277 N N . THR B 1 23 ? 406.417 273.237 182.838 1.00 84.51 23 THR B N 1
ATOM 2278 C CA . THR B 1 23 ? 407.598 273.824 182.211 1.00 86.82 23 THR B CA 1
ATOM 2279 C C . THR B 1 23 ? 408.857 273.044 182.572 1.00 92.00 23 THR B C 1
ATOM 2280 O O . THR B 1 23 ? 409.654 272.679 181.693 1.00 102.50 23 THR B O 1
ATOM 2284 N N . VAL B 1 24 ? 409.035 272.748 183.862 1.00 80.83 24 VAL B N 1
ATOM 2285 C CA . VAL B 1 24 ? 410.232 272.026 184.282 1.00 86.62 24 VAL B CA 1
ATOM 2286 C C . VAL B 1 24 ? 410.225 270.611 183.711 1.00 89.77 24 VAL B C 1
ATOM 2287 O O . VAL B 1 24 ? 411.274 270.079 183.326 1.00 88.64 24 VAL B O 1
ATOM 2291 N N . ILE B 1 25 ? 409.044 269.993 183.614 1.00 94.87 25 ILE B N 1
ATOM 2292 C CA . ILE B 1 25 ? 408.952 268.641 183.072 1.00 91.17 25 ILE B CA 1
ATOM 2293 C C . ILE B 1 25 ? 409.382 268.619 181.611 1.00 93.91 25 ILE B C 1
ATOM 2294 O O . ILE B 1 25 ? 410.155 267.752 181.193 1.00 100.46 25 ILE B O 1
ATOM 2299 N N . GLN B 1 26 ? 408.882 269.561 180.806 1.00 85.69 26 GLN B N 1
ATOM 2300 C CA . GLN B 1 26 ? 409.246 269.560 179.389 1.00 83.71 26 GLN B CA 1
ATOM 2301 C C . GLN B 1 26 ? 410.720 269.895 179.187 1.00 87.69 26 GLN B C 1
ATOM 2302 O O . GLN B 1 26 ? 411.384 269.303 178.319 1.00 99.53 26 GLN B O 1
ATOM 2308 N N . VAL B 1 27 ? 411.271 270.783 180.022 1.00 74.83 27 VAL B N 1
ATOM 2309 C CA . VAL B 1 27 ? 412.699 271.069 179.910 1.00 79.79 27 VAL B CA 1
ATOM 2310 C C . VAL B 1 27 ? 413.507 269.822 180.240 1.00 85.74 27 VAL B C 1
ATOM 2311 O O . VAL B 1 27 ? 414.475 269.489 179.541 1.00 83.71 27 VAL B O 1
ATOM 2315 N N . ALA B 1 28 ? 413.112 269.093 181.286 1.00 93.54 28 ALA B N 1
ATOM 2316 C CA . ALA B 1 28 ? 413.864 267.895 181.631 1.00 92.70 28 ALA B CA 1
ATOM 2317 C C . ALA B 1 28 ? 413.721 266.858 180.527 1.00 92.56 28 ALA B C 1
ATOM 2318 O O . ALA B 1 28 ? 414.684 266.159 180.192 1.00 97.27 28 ALA B O 1
ATOM 2320 N N . ARG B 1 29 ? 412.518 266.746 179.955 1.00 92.62 29 ARG B N 1
ATOM 2321 C CA . ARG B 1 29 ? 412.252 265.701 178.975 1.00 91.67 29 ARG B CA 1
ATOM 2322 C C . ARG B 1 29 ? 413.117 265.902 177.744 1.00 91.47 29 ARG B C 1
ATOM 2323 O O . ARG B 1 29 ? 413.641 264.937 177.175 1.00 94.00 29 ARG B O 1
ATOM 2331 N N . ARG B 1 30 ? 413.279 267.153 177.315 1.00 93.09 30 ARG B N 1
ATOM 2332 C CA . ARG B 1 30 ? 414.106 267.429 176.148 1.00 93.05 30 ARG B CA 1
ATOM 2333 C C . ARG B 1 30 ? 415.571 267.659 176.499 1.00 94.82 30 ARG B C 1
ATOM 2334 O O . ARG B 1 30 ? 416.384 267.856 175.590 1.00 95.68 30 ARG B O 1
ATOM 2342 N N . SER B 1 31 ? 415.932 267.636 177.783 1.00 90.82 31 SER B N 1
ATOM 2343 C CA . SER B 1 31 ? 417.306 267.893 178.196 1.00 90.69 31 SER B CA 1
ATOM 2344 C C . SER B 1 31 ? 418.065 266.684 178.728 1.00 97.83 31 SER B C 1
ATOM 2345 O O . SER B 1 31 ? 419.285 266.629 178.568 1.00 99.82 31 SER B O 1
ATOM 2348 N N . LEU B 1 32 ? 417.393 265.717 179.351 1.00 101.49 32 LEU B N 1
ATOM 2349 C CA . LEU B 1 32 ? 418.089 264.626 180.040 1.00 95.20 32 LEU B CA 1
ATOM 2350 C C . LEU B 1 32 ? 418.502 263.520 179.077 1.00 100.90 32 LEU B C 1
ATOM 2351 O O . LEU B 1 32 ? 417.750 262.583 178.805 1.00 107.62 32 LEU B O 1
ATOM 2356 N N . VAL B 1 33 ? 419.725 263.634 178.552 1.00 114.82 33 VAL B N 1
ATOM 2357 C CA . VAL B 1 33 ? 420.293 262.572 177.723 1.00 117.01 33 VAL B CA 1
ATOM 2358 C C . VAL B 1 33 ? 420.500 261.298 178.540 1.00 114.97 33 VAL B C 1
ATOM 2359 O O . VAL B 1 33 ? 420.250 260.186 178.059 1.00 113.62 33 VAL B O 1
ATOM 2363 N N . GLY B 1 34 ? 420.965 261.442 179.785 1.00 95.19 34 GLY B N 1
ATOM 2364 C CA . GLY B 1 34 ? 421.326 260.279 180.585 1.00 92.36 34 GLY B CA 1
ATOM 2365 C C . GLY B 1 34 ? 420.160 259.353 180.875 1.00 92.72 34 GLY B C 1
ATOM 2366 O O . GLY B 1 34 ? 420.308 258.130 180.859 1.00 95.35 34 GLY B O 1
ATOM 2367 N N . ARG B 1 35 ? 418.991 259.925 181.161 1.00 92.77 35 ARG B N 1
ATOM 2368 C CA . ARG B 1 35 ? 417.832 259.125 181.551 1.00 88.55 35 ARG B CA 1
ATOM 2369 C C . ARG B 1 35 ? 417.408 258.170 180.442 1.00 91.61 35 ARG B C 1
ATOM 2370 O O . ARG B 1 35 ? 416.937 257.062 180.719 1.00 96.43 35 ARG B O 1
ATOM 2378 N N . ARG B 1 36 ? 417.532 258.591 179.182 1.00 99.57 36 ARG B N 1
ATOM 2379 C CA . ARG B 1 36 ? 417.038 257.775 178.077 1.00 100.51 36 ARG B CA 1
ATOM 2380 C C . ARG B 1 36 ? 417.725 256.414 178.038 1.00 101.50 36 ARG B C 1
ATOM 2381 O O . ARG B 1 36 ? 417.078 255.397 177.768 1.00 103.06 36 ARG B O 1
ATOM 2389 N N . ILE B 1 37 ? 419.029 256.364 178.296 1.00 98.81 37 ILE B N 1
ATOM 2390 C CA . ILE B 1 37 ? 419.690 255.066 178.375 1.00 99.16 37 ILE B CA 1
ATOM 2391 C C . ILE B 1 37 ? 419.379 254.408 179.722 1.00 98.25 37 ILE B C 1
ATOM 2392 O O . ILE B 1 37 ? 418.669 253.397 179.760 1.00 97.33 37 ILE B O 1
ATOM 2397 N N . LEU B 1 38 ? 419.924 254.937 180.820 1.00 97.68 38 LEU B N 1
ATOM 2398 C CA . LEU B 1 38 ? 419.689 254.406 182.162 1.00 93.20 38 LEU B CA 1
ATOM 2399 C C . LEU B 1 38 ? 418.220 254.081 182.410 1.00 94.10 38 LEU B C 1
ATOM 2400 O O . LEU B 1 38 ? 417.344 254.925 182.216 1.00 101.05 38 LEU B O 1
ATOM 2405 N N . ASP B 1 39 ? 417.958 252.857 182.854 1.00 99.77 39 ASP B N 1
ATOM 2406 C CA . ASP B 1 39 ? 416.683 252.551 183.487 1.00 102.57 39 ASP B CA 1
ATOM 2407 C C . ASP B 1 39 ? 416.649 253.171 184.880 1.00 107.51 39 ASP B C 1
ATOM 2408 O O . ASP B 1 39 ? 417.670 253.229 185.570 1.00 111.18 39 ASP B O 1
ATOM 2413 N N . ILE B 1 40 ? 415.473 253.633 185.300 1.00 103.38 40 ILE B N 1
ATOM 2414 C CA . ILE B 1 40 ? 415.314 254.296 186.591 1.00 104.31 40 ILE B CA 1
ATOM 2415 C C . ILE B 1 40 ? 414.579 253.363 187.546 1.00 102.27 40 ILE B C 1
ATOM 2416 O O . ILE B 1 40 ? 413.526 252.809 187.208 1.00 101.11 40 ILE B O 1
ATOM 2421 N N . TYR B 1 41 ? 415.161 253.165 188.727 1.00 100.70 41 TYR B N 1
ATOM 2422 C CA . TYR B 1 41 ? 414.437 252.592 189.854 1.00 95.00 41 TYR B CA 1
ATOM 2423 C C . TYR B 1 41 ? 413.272 253.492 190.250 1.00 96.01 41 TYR B C 1
ATOM 2424 O O . TYR B 1 41 ? 413.390 254.720 190.253 1.00 103.91 41 TYR B O 1
ATOM 2433 N N . GLY B 1 42 ? 412.136 252.875 190.573 1.00 96.83 42 GLY B N 1
ATOM 2434 C CA . GLY B 1 42 ? 410.967 253.600 191.018 1.00 97.77 42 GLY B CA 1
ATOM 2435 C C . GLY B 1 42 ? 411.235 254.498 192.210 1.00 99.21 42 GLY B C 1
ATOM 2436 O O . GLY B 1 42 ? 412.019 254.164 193.103 1.00 101.73 42 GLY B O 1
ATOM 2437 N N . PRO B 1 43 ? 410.597 255.669 192.233 1.00 90.93 43 PRO B N 1
ATOM 2438 C CA . PRO B 1 43 ? 410.838 256.628 193.319 1.00 91.04 43 PRO B CA 1
ATOM 2439 C C . PRO B 1 43 ? 410.521 256.051 194.691 1.00 96.66 43 PRO B C 1
ATOM 2440 O O . PRO B 1 43 ? 409.718 255.128 194.843 1.00 104.52 43 PRO B O 1
ATOM 2444 N N . LEU B 1 44 ? 411.171 256.623 195.705 1.00 92.32 44 LEU B N 1
ATOM 2445 C CA . LEU B 1 44 ? 410.997 256.199 197.088 1.00 92.10 44 LEU B CA 1
ATOM 2446 C C . LEU B 1 44 ? 410.260 257.204 197.955 1.00 94.53 44 LEU B C 1
ATOM 2447 O O . LEU B 1 44 ? 409.546 256.799 198.874 1.00 99.27 44 LEU B O 1
ATOM 2452 N N . GLY B 1 45 ? 410.411 258.493 197.688 1.00 105.52 45 GLY B N 1
ATOM 2453 C CA . GLY B 1 45 ? 409.819 259.537 198.496 1.00 110.03 45 GLY B CA 1
ATOM 2454 C C . GLY B 1 45 ? 410.873 260.451 199.091 1.00 111.50 45 GLY B C 1
ATOM 2455 O O . GLY B 1 45 ? 412.075 260.279 198.893 1.00 110.65 45 GLY B O 1
ATOM 2456 N N . ALA B 1 46 ? 410.387 261.447 199.834 1.00 101.12 46 ALA B N 1
ATOM 2457 C CA . ALA B 1 46 ? 411.286 262.397 200.478 1.00 99.65 46 ALA B CA 1
ATOM 2458 C C . ALA B 1 46 ? 411.979 261.796 201.694 1.00 98.75 46 ALA B C 1
ATOM 2459 O O . ALA B 1 46 ? 413.127 262.147 201.986 1.00 98.72 46 ALA B O 1
ATOM 2461 N N . GLY B 1 47 ? 411.304 260.895 202.410 1.00 100.91 47 GLY B N 1
ATOM 2462 C CA . GLY B 1 47 ? 411.865 260.369 203.644 1.00 104.01 47 GLY B CA 1
ATOM 2463 C C . GLY B 1 47 ? 413.113 259.532 203.440 1.00 103.35 47 GLY B C 1
ATOM 2464 O O . GLY B 1 47 ? 414.083 259.657 204.192 1.00 104.87 47 GLY B O 1
ATOM 2465 N N . VAL B 1 48 ? 413.109 258.667 202.428 1.00 94.17 48 VAL B N 1
ATOM 2466 C CA . VAL B 1 48 ? 414.232 257.764 202.209 1.00 93.36 48 VAL B CA 1
ATOM 2467 C C . VAL B 1 48 ? 415.437 258.555 201.723 1.00 94.43 48 VAL B C 1
ATOM 2468 O O . VAL B 1 48 ? 415.331 259.377 200.804 1.00 99.19 48 VAL B O 1
ATOM 2472 N N . GLN B 1 49 ? 416.593 258.312 202.342 1.00 82.58 49 GLN B N 1
ATOM 2473 C CA . GLN B 1 49 ? 417.819 259.010 201.986 1.00 83.11 49 GLN B CA 1
ATOM 2474 C C . GLN B 1 49 ? 418.952 258.075 201.590 1.00 80.66 49 GLN B C 1
ATOM 2475 O O . GLN B 1 49 ? 420.048 258.555 201.280 1.00 79.86 49 GLN B O 1
ATOM 2481 N N . THR B 1 50 ? 418.729 256.763 201.592 1.00 81.97 50 THR B N 1
ATOM 2482 C CA . THR B 1 50 ? 419.766 255.824 201.194 1.00 87.68 50 THR B CA 1
ATOM 2483 C C . THR B 1 50 ? 419.121 254.627 200.511 1.00 96.20 50 THR B C 1
ATOM 2484 O O . THR B 1 50 ? 417.940 254.332 200.710 1.00 97.12 50 THR B O 1
ATOM 2488 N N . VAL B 1 51 ? 419.916 253.940 199.696 1.00 94.42 51 VAL B N 1
ATOM 2489 C CA . VAL B 1 51 ? 419.471 252.742 198.988 1.00 86.47 51 VAL B CA 1
ATOM 2490 C C . VAL B 1 51 ? 420.514 251.646 199.168 1.00 90.93 51 VAL B C 1
ATOM 2491 O O . VAL B 1 51 ? 421.698 251.948 199.375 1.00 95.81 51 VAL B O 1
ATOM 2495 N N . PRO B 1 52 ? 420.132 250.375 199.102 1.00 89.32 52 PRO B N 1
ATOM 2496 C CA . PRO B 1 52 ? 421.137 249.305 199.149 1.00 90.94 52 PRO B CA 1
ATOM 2497 C C . PRO B 1 52 ? 421.952 249.227 197.869 1.00 87.30 52 PRO B C 1
ATOM 2498 O O . PRO B 1 52 ? 421.454 248.787 196.829 1.00 88.67 52 PRO B O 1
ATOM 2502 N N . TYR B 1 53 ? 423.210 249.654 197.938 1.00 102.31 53 TYR B N 1
ATOM 2503 C CA . TYR B 1 53 ? 424.109 249.636 196.789 1.00 101.83 53 TYR B CA 1
ATOM 2504 C C . TYR B 1 53 ? 424.688 248.233 196.652 1.00 107.77 53 TYR B C 1
ATOM 2505 O O . TYR B 1 53 ? 425.483 247.798 197.491 1.00 115.33 53 TYR B O 1
ATOM 2514 N N . ASP B 1 54 ? 424.297 247.528 195.597 1.00 112.27 54 ASP B N 1
ATOM 2515 C CA . ASP B 1 54 ? 424.624 246.120 195.428 1.00 112.76 54 ASP B CA 1
ATOM 2516 C C . ASP B 1 54 ? 425.778 245.928 194.449 1.00 112.32 54 ASP B C 1
ATOM 2517 O O . ASP B 1 54 ? 426.105 246.807 193.649 1.00 116.29 54 ASP B O 1
ATOM 2522 N N . GLU B 1 55 ? 426.394 244.751 194.532 1.00 116.88 55 GLU B N 1
ATOM 2523 C CA . GLU B 1 55 ? 427.456 244.330 193.630 1.00 118.85 55 GLU B CA 1
ATOM 2524 C C . GLU B 1 55 ? 427.195 242.900 193.185 1.00 119.28 55 GLU B C 1
ATOM 2525 O O . GLU B 1 55 ? 426.728 242.072 193.973 1.00 124.26 55 GLU B O 1
ATOM 2531 N N . PHE B 1 56 ? 427.497 242.611 191.922 1.00 98.83 56 PHE B N 1
ATOM 2532 C CA . PHE B 1 56 ? 427.242 241.304 191.323 1.00 100.12 56 PHE B CA 1
ATOM 2533 C C . PHE B 1 56 ? 428.458 240.818 190.546 1.00 102.99 56 PHE B C 1
ATOM 2534 O O . PHE B 1 56 ? 428.358 240.376 189.399 1.00 107.49 56 PHE B O 1
ATOM 2542 N N . GLN B 1 57 ? 429.635 240.901 191.164 1.00 131.31 57 GLN B N 1
ATOM 2543 C CA . GLN B 1 57 ? 430.849 240.413 190.522 1.00 132.86 57 GLN B CA 1
ATOM 2544 C C . GLN B 1 57 ? 430.739 238.916 190.263 1.00 134.32 57 GLN B C 1
ATOM 2545 O O . GLN B 1 57 ? 430.356 238.146 191.148 1.00 134.80 57 GLN B O 1
ATOM 2551 N N . GLY B 1 58 ? 431.073 238.506 189.049 1.00 135.25 58 GLY B N 1
ATOM 2552 C CA . GLY B 1 58 ? 430.928 237.104 188.691 1.00 135.13 58 GLY B CA 1
ATOM 2553 C C . GLY B 1 58 ? 429.550 236.783 188.148 1.00 134.30 58 GLY B C 1
ATOM 2554 O O . GLY B 1 58 ? 428.555 237.440 188.454 1.00 132.56 58 GLY B O 1
ATOM 2555 N N . VAL B 1 59 ? 429.496 235.744 187.319 1.00 126.52 59 VAL B N 1
ATOM 2556 C CA . VAL B 1 59 ? 428.263 235.299 186.680 1.00 124.59 59 VAL B CA 1
ATOM 2557 C C . VAL B 1 59 ? 428.113 233.800 186.900 1.00 126.17 59 VAL B C 1
ATOM 2558 O O . VAL B 1 59 ? 429.064 233.038 186.692 1.00 121.17 59 VAL B O 1
ATOM 2562 N N . SER B 1 60 ? 426.925 233.381 187.334 1.00 128.43 60 SER B N 1
ATOM 2563 C CA . SER B 1 60 ? 426.608 231.970 187.498 1.00 122.95 60 SER B CA 1
ATOM 2564 C C . SER B 1 60 ? 425.692 231.523 186.371 1.00 126.21 60 SER B C 1
ATOM 2565 O O . SER B 1 60 ? 424.554 232.008 186.280 1.00 129.77 60 SER B O 1
ATOM 2568 N N . PRO B 1 61 ? 426.139 230.618 185.496 1.00 119.88 61 PRO B N 1
ATOM 2569 C CA . PRO B 1 61 ? 425.381 230.351 184.261 1.00 121.13 61 PRO B CA 1
ATOM 2570 C C . PRO B 1 61 ? 423.975 229.827 184.498 1.00 119.56 61 PRO B C 1
ATOM 2571 O O . PRO B 1 61 ? 423.086 230.079 183.675 1.00 118.59 61 PRO B O 1
ATOM 2575 N N . GLY B 1 62 ? 423.743 229.106 185.591 1.00 119.63 62 GLY B N 1
ATOM 2576 C CA . GLY B 1 62 ? 422.492 228.399 185.768 1.00 120.12 62 GLY B CA 1
ATOM 2577 C C . GLY B 1 62 ? 422.501 227.053 185.069 1.00 125.21 62 GLY B C 1
ATOM 2578 O O . GLY B 1 62 ? 423.483 226.636 184.454 1.00 129.16 62 GLY B O 1
ATOM 2579 N N . ALA B 1 63 ? 421.370 226.359 185.167 1.00 108.96 63 ALA B N 1
ATOM 2580 C CA . ALA B 1 63 ? 421.276 225.013 184.619 1.00 107.62 63 ALA B CA 1
ATOM 2581 C C . ALA B 1 63 ? 419.823 224.695 184.302 1.00 104.26 63 ALA B C 1
ATOM 2582 O O . ALA B 1 63 ? 418.901 225.366 184.772 1.00 96.27 63 ALA B O 1
ATOM 2584 N N . VAL B 1 64 ? 419.639 223.654 183.494 1.00 101.28 64 VAL B N 1
ATOM 2585 C CA . VAL B 1 64 ? 418.325 223.172 183.089 1.00 98.97 64 VAL B CA 1
ATOM 2586 C C . VAL B 1 64 ? 418.239 221.681 183.387 1.00 101.31 64 VAL B C 1
ATOM 2587 O O . VAL B 1 64 ? 419.189 220.932 183.135 1.00 103.47 64 VAL B O 1
ATOM 2591 N N . ASP B 1 65 ? 417.106 221.252 183.939 1.00 108.07 65 ASP B N 1
ATOM 2592 C CA . ASP B 1 65 ? 416.918 219.850 184.280 1.00 106.78 65 ASP B CA 1
ATOM 2593 C C . ASP B 1 65 ? 415.430 219.532 184.255 1.00 109.91 65 ASP B C 1
ATOM 2594 O O . ASP B 1 65 ? 414.582 220.423 184.347 1.00 113.32 65 ASP B O 1
ATOM 2599 N N . ILE B 1 66 ? 415.126 218.239 184.124 1.00 99.56 66 ILE B N 1
ATOM 2600 C CA . ILE B 1 66 ? 413.740 217.782 184.189 1.00 100.02 66 ILE B CA 1
ATOM 2601 C C . ILE B 1 66 ? 413.138 218.071 185.557 1.00 101.32 66 ILE B C 1
ATOM 2602 O O . ILE B 1 66 ? 411.998 218.539 185.664 1.00 104.82 66 ILE B O 1
ATOM 2607 N N . VAL B 1 67 ? 413.887 217.797 186.623 1.00 96.07 67 VAL B N 1
ATOM 2608 C CA . VAL B 1 67 ? 413.393 217.995 187.974 1.00 96.80 67 VAL B CA 1
ATOM 2609 C C . VAL B 1 67 ? 414.028 219.203 188.656 1.00 100.60 67 VAL B C 1
ATOM 2610 O O . VAL B 1 67 ? 413.373 219.844 189.486 1.00 96.97 67 VAL B O 1
ATOM 2614 N N . GLY B 1 68 ? 415.275 219.531 188.335 1.00 114.03 68 GLY B N 1
ATOM 2615 C CA . GLY B 1 68 ? 415.911 220.716 188.870 1.00 111.81 68 GLY B CA 1
ATOM 2616 C C . GLY B 1 68 ? 416.827 220.443 190.043 1.00 112.85 68 GLY B C 1
ATOM 2617 O O . GLY B 1 68 ? 416.768 221.143 191.058 1.00 112.30 68 GLY B O 1
ATOM 2618 N N . GLU B 1 69 ? 417.677 219.428 189.923 1.00 130.91 69 GLU B N 1
ATOM 2619 C CA . GLU B 1 69 ? 418.695 219.127 190.926 1.00 131.43 69 GLU B CA 1
ATOM 2620 C C . GLU B 1 69 ? 420.048 219.399 190.275 1.00 131.38 69 GLU B C 1
ATOM 2621 O O . GLU B 1 69 ? 420.662 218.510 189.683 1.00 134.71 69 GLU B O 1
ATOM 2627 N N . GLN B 1 70 ? 420.508 220.642 190.392 1.00 125.41 70 GLN B N 1
ATOM 2628 C CA . GLN B 1 70 ? 421.841 221.016 189.930 1.00 127.82 70 GLN B CA 1
ATOM 2629 C C . GLN B 1 70 ? 422.613 221.884 190.907 1.00 128.25 70 GLN B C 1
ATOM 2630 O O . GLN B 1 70 ? 423.834 222.000 190.756 1.00 130.33 70 GLN B O 1
ATOM 2636 N N . GLU B 1 71 ? 421.962 222.484 191.902 1.00 144.11 71 GLU B N 1
ATOM 2637 C CA . GLU B 1 71 ? 422.613 223.290 192.930 1.00 148.43 71 GLU B CA 1
ATOM 2638 C C . GLU B 1 71 ? 423.475 224.382 192.298 1.00 148.30 71 GLU B C 1
ATOM 2639 O O . GLU B 1 71 ? 424.689 224.460 192.495 1.00 148.64 71 GLU B O 1
ATOM 2645 N N . THR B 1 72 ? 422.811 225.231 191.518 1.00 142.37 72 THR B N 1
ATOM 2646 C CA . THR B 1 72 ? 423.492 226.331 190.857 1.00 141.36 72 THR B CA 1
ATOM 2647 C C . THR B 1 72 ? 423.915 227.377 191.882 1.00 141.17 72 THR B C 1
ATOM 2648 O O . THR B 1 72 ? 423.344 227.485 192.971 1.00 139.09 72 THR B O 1
ATOM 2652 N N . ALA B 1 73 ? 424.944 228.143 191.527 1.00 135.77 73 ALA B N 1
ATOM 2653 C CA . ALA B 1 73 ? 425.508 229.097 192.470 1.00 133.92 73 ALA B CA 1
ATOM 2654 C C . ALA B 1 73 ? 424.467 230.141 192.851 1.00 131.35 73 ALA B C 1
ATOM 2655 O O . ALA B 1 73 ? 423.776 230.693 191.991 1.00 130.88 73 ALA B O 1
ATOM 2657 N N . MET B 1 74 ? 424.358 230.406 194.149 1.00 113.44 74 MET B N 1
ATOM 2658 C CA . MET B 1 74 ? 423.402 231.386 194.642 1.00 111.29 74 MET B CA 1
ATOM 2659 C C . MET B 1 74 ? 423.843 232.783 194.224 1.00 113.13 74 MET B C 1
ATOM 2660 O O . MET B 1 74 ? 424.993 233.172 194.448 1.00 118.09 74 MET B O 1
ATOM 2665 N N . VAL B 1 75 ? 422.937 233.538 193.612 1.00 101.85 75 VAL B N 1
ATOM 2666 C CA . VAL B 1 75 ? 423.229 234.894 193.165 1.00 106.10 75 VAL B CA 1
ATOM 2667 C C . VAL B 1 75 ? 422.747 235.868 194.233 1.00 109.91 75 VAL B C 1
ATOM 2668 O O . VAL B 1 75 ? 421.594 235.805 194.680 1.00 106.95 75 VAL B O 1
ATOM 2672 N N . PHE B 1 76 ? 423.651 236.736 194.680 1.00 111.23 76 PHE B N 1
ATOM 2673 C CA . PHE B 1 76 ? 423.360 237.678 195.751 1.00 105.34 76 PHE B CA 1
ATOM 2674 C C . PHE B 1 76 ? 424.407 238.780 195.719 1.00 105.74 76 PHE B C 1
ATOM 2675 O O . PHE B 1 76 ? 425.419 238.683 195.022 1.00 106.32 76 PHE B O 1
ATOM 2683 N N . THR B 1 77 ? 424.144 239.837 196.482 1.00 110.58 77 THR B N 1
ATOM 2684 C CA . THR B 1 77 ? 425.089 240.941 196.579 1.00 112.15 77 THR B CA 1
ATOM 2685 C C . THR B 1 77 ? 426.397 240.463 197.195 1.00 113.06 77 THR B C 1
ATOM 2686 O O . THR B 1 77 ? 426.404 239.832 198.256 1.00 113.78 77 THR B O 1
ATOM 2690 N N . ASP B 1 78 ? 427.509 240.766 196.525 1.00 114.35 78 ASP B N 1
ATOM 2691 C CA . ASP B 1 78 ? 428.810 240.381 197.058 1.00 109.83 78 ASP B CA 1
ATOM 2692 C C . ASP B 1 78 ? 429.226 241.263 198.228 1.00 113.18 78 ASP B C 1
ATOM 2693 O O . ASP B 1 78 ? 429.980 240.817 199.099 1.00 117.70 78 ASP B O 1
ATOM 2698 N N . ALA B 1 79 ? 428.747 242.505 198.270 1.00 101.87 79 ALA B N 1
ATOM 2699 C CA . ALA B 1 79 ? 429.066 243.407 199.373 1.00 101.42 79 ALA B CA 1
ATOM 2700 C C . ALA B 1 79 ? 428.034 244.520 199.407 1.00 103.20 79 ALA B C 1
ATOM 2701 O O . ALA B 1 79 ? 427.947 245.310 198.462 1.00 107.10 79 ALA B O 1
ATOM 2703 N N . ARG B 1 80 ? 427.257 244.584 200.485 1.00 94.19 80 ARG B N 1
ATOM 2704 C CA . ARG B 1 80 ? 426.327 245.687 200.671 1.00 93.03 80 ARG B CA 1
ATOM 2705 C C . ARG B 1 80 ? 427.079 246.960 201.039 1.00 95.26 80 ARG B C 1
ATOM 2706 O O . ARG B 1 80 ? 428.021 246.936 201.835 1.00 95.67 80 ARG B O 1
ATOM 2714 N N . LYS B 1 81 ? 426.660 248.075 200.451 1.00 93.37 81 LYS B N 1
ATOM 2715 C CA . LYS B 1 81 ? 427.319 249.358 200.662 1.00 95.45 81 LYS B CA 1
ATOM 2716 C C . LYS B 1 81 ? 426.423 250.401 201.308 1.00 94.01 81 LYS B C 1
ATOM 2717 O O . LYS B 1 81 ? 426.881 251.135 202.186 1.00 96.44 81 LYS B O 1
ATOM 2723 N N . PHE B 1 82 ? 425.158 250.485 200.893 1.00 85.54 82 PHE B N 1
ATOM 2724 C CA . PHE B 1 82 ? 424.195 251.447 201.432 1.00 88.03 82 PHE B CA 1
ATOM 2725 C C . PHE B 1 82 ? 424.708 252.881 201.278 1.00 89.06 82 PHE B C 1
ATOM 2726 O O . PHE B 1 82 ? 424.969 253.589 202.253 1.00 88.56 82 PHE B O 1
ATOM 2734 N N . LYS B 1 83 ? 424.848 253.298 200.023 1.00 91.09 83 LYS B N 1
ATOM 2735 C CA . LYS B 1 83 ? 425.217 254.674 199.728 1.00 85.28 83 LYS B CA 1
ATOM 2736 C C . LYS B 1 83 ? 424.058 255.618 200.025 1.00 85.90 83 LYS B C 1
ATOM 2737 O O . LYS B 1 83 ? 422.887 255.230 200.000 1.00 90.23 83 LYS B O 1
ATOM 2743 N N . THR B 1 84 ? 424.395 256.872 200.309 1.00 80.17 84 THR B N 1
ATOM 2744 C CA . THR B 1 84 ? 423.391 257.894 200.559 1.00 81.77 84 THR B CA 1
ATOM 2745 C C . THR B 1 84 ? 423.055 258.630 199.268 1.00 86.08 84 THR B C 1
ATOM 2746 O O . THR B 1 84 ? 423.879 258.732 198.356 1.00 90.63 84 THR B O 1
ATOM 2750 N N . ILE B 1 85 ? 421.831 259.139 199.197 1.00 81.29 85 ILE B N 1
ATOM 2751 C CA . ILE B 1 85 ? 421.297 259.729 197.973 1.00 74.14 85 ILE B CA 1
ATOM 2752 C C . ILE B 1 85 ? 421.558 261.232 198.015 1.00 77.97 85 ILE B C 1
ATOM 2753 O O . ILE B 1 85 ? 421.070 261.904 198.937 1.00 80.89 85 ILE B O 1
ATOM 2758 N N . PRO B 1 86 ? 422.292 261.790 197.062 1.00 67.21 86 PRO B N 1
ATOM 2759 C CA . PRO B 1 86 ? 422.546 263.232 197.052 1.00 64.52 86 PRO B CA 1
ATOM 2760 C C . PRO B 1 86 ? 421.315 263.990 196.565 1.00 67.87 86 PRO B C 1
ATOM 2761 O O . PRO B 1 86 ? 420.259 263.416 196.312 1.00 72.40 86 PRO B O 1
ATOM 2765 N N . ILE B 1 87 ? 421.473 265.305 196.435 1.00 79.96 87 ILE B N 1
ATOM 2766 C CA . ILE B 1 87 ? 420.421 266.181 195.935 1.00 77.93 87 ILE B CA 1
ATOM 2767 C C . ILE B 1 87 ? 421.013 267.085 194.865 1.00 78.20 87 ILE B C 1
ATOM 2768 O O . ILE B 1 87 ? 422.026 267.752 195.102 1.00 78.87 87 ILE B O 1
ATOM 2773 N N . ILE B 1 88 ? 420.388 267.105 193.691 1.00 81.04 88 ILE B N 1
ATOM 2774 C CA . ILE B 1 88 ? 420.768 268.000 192.604 1.00 80.93 88 ILE B CA 1
ATOM 2775 C C . ILE B 1 88 ? 419.714 269.093 192.514 1.00 84.46 88 ILE B C 1
ATOM 2776 O O . ILE B 1 88 ? 418.512 268.804 192.460 1.00 84.81 88 ILE B O 1
ATOM 2781 N N . TYR B 1 89 ? 420.160 270.346 192.489 1.00 75.04 89 TYR B N 1
ATOM 2782 C CA . TYR B 1 89 ? 419.243 271.461 192.653 1.00 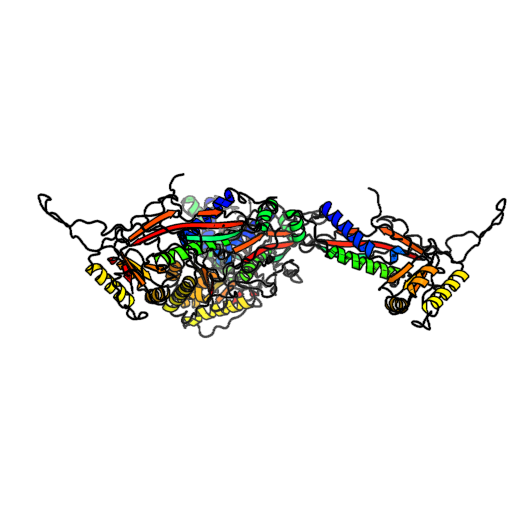76.09 89 TYR B CA 1
ATOM 2783 C C . TYR B 1 89 ? 419.777 272.684 191.925 1.00 80.95 89 TYR B C 1
ATOM 2784 O O . TYR B 1 89 ? 420.966 272.781 191.614 1.00 78.52 89 TYR B O 1
ATOM 2793 N N . LYS B 1 90 ? 418.869 273.622 191.660 1.00 75.87 90 LYS B N 1
ATOM 2794 C CA . LYS B 1 90 ? 419.258 274.910 191.092 1.00 70.58 90 LYS B CA 1
ATOM 2795 C C . LYS B 1 90 ? 418.230 275.970 191.462 1.00 71.57 90 LYS B C 1
ATOM 2796 O O . LYS B 1 90 ? 417.033 275.690 191.506 1.00 77.15 90 LYS B O 1
ATOM 2802 N N . ASP B 1 91 ? 418.701 277.192 191.701 1.00 86.21 91 ASP B N 1
ATOM 2803 C CA . ASP B 1 91 ? 417.860 278.267 192.214 1.00 91.40 91 ASP B CA 1
ATOM 2804 C C . ASP B 1 91 ? 417.523 279.269 191.116 1.00 93.01 91 ASP B C 1
ATOM 2805 O O . ASP B 1 91 ? 418.423 279.794 190.452 1.00 90.35 91 ASP B O 1
ATOM 2810 N N . PHE B 1 92 ? 416.232 279.533 190.930 1.00 84.92 92 PHE B N 1
ATOM 2811 C CA . PHE B 1 92 ? 415.762 280.606 190.064 1.00 81.75 92 PHE B CA 1
ATOM 2812 C C . PHE B 1 92 ? 414.909 281.583 190.868 1.00 93.50 92 PHE B C 1
ATOM 2813 O O . PHE B 1 92 ? 414.496 281.305 191.997 1.00 99.60 92 PHE B O 1
ATOM 2821 N N . LEU B 1 93 ? 414.662 282.752 190.277 1.00 93.25 93 LEU B N 1
ATOM 2822 C CA . LEU B 1 93 ? 414.013 283.865 190.957 1.00 86.84 93 LEU B CA 1
ATOM 2823 C C . LEU B 1 93 ? 412.774 284.307 190.190 1.00 86.91 93 LEU B C 1
ATOM 2824 O O . LEU B 1 93 ? 412.799 284.413 188.960 1.00 98.10 93 LEU B O 1
ATOM 2829 N N . LEU B 1 94 ? 411.690 284.568 190.922 1.00 77.26 94 LEU B N 1
ATOM 2830 C CA . LEU B 1 94 ? 410.434 285.041 190.358 1.00 81.85 94 LEU B CA 1
ATOM 2831 C C . LEU B 1 94 ? 410.029 286.332 191.055 1.00 86.29 94 LEU B C 1
ATOM 2832 O O . LEU B 1 94 ? 410.109 286.429 192.283 1.00 95.37 94 LEU B O 1
ATOM 2837 N N . HIS B 1 95 ? 409.606 287.328 190.284 1.00 89.11 95 HIS B N 1
ATOM 2838 C CA . HIS B 1 95 ? 409.365 288.656 190.830 1.00 86.04 95 HIS B CA 1
ATOM 2839 C C . HIS B 1 95 ? 407.883 288.851 191.130 1.00 87.73 95 HIS B C 1
ATOM 2840 O O . HIS B 1 95 ? 407.015 288.378 190.392 1.00 94.82 95 HIS B O 1
ATOM 2847 N N . TRP B 1 96 ? 407.612 289.557 192.231 1.00 84.61 96 TRP B N 1
ATOM 2848 C CA . TRP B 1 96 ? 406.244 289.755 192.707 1.00 88.51 96 TRP B CA 1
ATOM 2849 C C . TRP B 1 96 ? 405.405 290.553 191.718 1.00 92.71 96 TRP B C 1
ATOM 2850 O O . TRP B 1 96 ? 404.215 290.273 191.534 1.00 93.91 96 TRP B O 1
ATOM 2861 N N . ARG B 1 97 ? 406.002 291.561 191.081 1.00 93.24 97 ARG B N 1
ATOM 2862 C CA . ARG B 1 97 ? 405.269 292.331 190.082 1.00 92.14 97 ARG B CA 1
ATOM 2863 C C . ARG B 1 97 ? 404.904 291.476 188.877 1.00 96.05 97 ARG B C 1
ATOM 2864 O O . ARG B 1 97 ? 403.838 291.663 188.285 1.00 102.42 97 ARG B O 1
ATOM 2872 N N . ASP B 1 98 ? 405.769 290.534 188.493 1.00 106.01 98 ASP B N 1
ATOM 2873 C CA . ASP B 1 98 ? 405.408 289.616 187.417 1.00 104.48 98 ASP B CA 1
ATOM 2874 C C . ASP B 1 98 ? 404.203 288.763 187.800 1.00 97.59 98 ASP B C 1
ATOM 2875 O O . ASP B 1 98 ? 403.298 288.552 186.983 1.00 101.20 98 ASP B O 1
ATOM 2880 N N . ILE B 1 99 ? 404.170 288.268 189.039 1.00 87.93 99 ILE B N 1
ATOM 2881 C CA . ILE B 1 99 ? 403.028 287.481 189.497 1.00 92.11 99 ILE B CA 1
ATOM 2882 C C . ILE B 1 99 ? 401.762 288.329 189.505 1.00 98.10 99 ILE B C 1
ATOM 2883 O O . ILE B 1 99 ? 400.687 287.873 189.093 1.00 102.99 99 ILE B O 1
ATOM 2888 N N . GLU B 1 100 ? 401.865 289.571 189.983 1.00 105.78 100 GLU B N 1
ATOM 2889 C CA . GLU B 1 100 ? 400.702 290.454 190.005 1.00 106.25 100 GLU B CA 1
ATOM 2890 C C . GLU B 1 100 ? 400.209 290.752 188.595 1.00 110.35 100 GLU B C 1
ATOM 2891 O O . GLU B 1 100 ? 398.998 290.791 188.347 1.00 113.58 100 GLU B O 1
ATOM 2897 N N . ALA B 1 101 ? 401.134 290.976 187.660 1.00 110.76 101 ALA B N 1
ATOM 2898 C CA . ALA B 1 101 ? 400.750 291.209 186.274 1.00 109.40 101 ALA B CA 1
ATOM 2899 C C . ALA B 1 101 ? 400.060 289.988 185.687 1.00 108.32 101 ALA B C 1
ATOM 2900 O O . ALA B 1 101 ? 399.076 290.116 184.952 1.00 113.45 101 ALA B O 1
ATOM 2902 N N . ALA B 1 102 ? 400.565 288.792 185.995 1.00 95.53 102 ALA B N 1
ATOM 2903 C CA . ALA B 1 102 ? 399.896 287.579 185.541 1.00 95.85 102 ALA B CA 1
ATOM 2904 C C . ALA B 1 102 ? 398.482 287.496 186.101 1.00 97.69 102 ALA B C 1
ATOM 2905 O O . ALA B 1 102 ? 397.539 287.154 185.380 1.00 106.01 102 ALA B O 1
ATOM 2907 N N . ARG B 1 103 ? 398.320 287.796 187.391 1.00 91.13 103 ARG B N 1
ATOM 2908 C CA . ARG B 1 103 ? 396.999 287.728 188.008 1.00 94.57 103 ARG B CA 1
ATOM 2909 C C . ARG B 1 103 ? 396.038 288.738 187.388 1.00 98.60 103 ARG B C 1
ATOM 2910 O O . ARG B 1 103 ? 394.858 288.434 187.177 1.00 99.60 103 ARG B O 1
ATOM 2918 N N . THR B 1 104 ? 396.522 289.947 187.091 1.00 99.06 104 THR B N 1
ATOM 2919 C CA . THR B 1 104 ? 395.649 290.981 186.538 1.00 93.79 104 THR B CA 1
ATOM 2920 C C . THR B 1 104 ? 395.299 290.694 185.082 1.00 93.92 104 THR B C 1
ATOM 2921 O O . THR B 1 104 ? 394.119 290.655 184.715 1.00 98.95 104 THR B O 1
ATOM 2925 N N . HIS B 1 105 ? 396.311 290.497 184.236 1.00 95.37 105 HIS B N 1
ATOM 2926 C CA . HIS B 1 105 ? 396.085 290.250 182.817 1.00 95.39 105 HIS B CA 1
ATOM 2927 C C . HIS B 1 105 ? 395.426 288.906 182.543 1.00 93.00 105 HIS B C 1
ATOM 2928 O O . HIS B 1 105 ? 394.982 288.681 181.412 1.00 96.01 105 HIS B O 1
ATOM 2935 N N . ASN B 1 106 ? 395.355 288.019 183.537 1.00 98.44 106 ASN B N 1
ATOM 2936 C CA . ASN B 1 106 ? 394.833 286.664 183.357 1.00 97.60 106 ASN B CA 1
ATOM 2937 C C . ASN B 1 106 ? 395.610 285.934 182.263 1.00 97.04 106 ASN B C 1
ATOM 2938 O O . ASN B 1 106 ? 395.039 285.314 181.364 1.00 98.54 106 ASN B O 1
ATOM 2943 N N . MET B 1 107 ? 396.931 286.017 182.349 1.00 94.62 107 MET B N 1
ATOM 2944 C CA . MET B 1 107 ? 397.849 285.476 181.363 1.00 95.56 107 MET B CA 1
ATOM 2945 C C . MET B 1 107 ? 398.795 284.483 182.024 1.00 100.61 107 MET B C 1
ATOM 2946 O O . MET B 1 107 ? 399.011 284.535 183.241 1.00 100.64 107 MET B O 1
ATOM 2951 N N . PRO B 1 108 ? 399.359 283.550 181.258 1.00 103.47 108 PRO B N 1
ATOM 2952 C CA . PRO B 1 108 ? 400.303 282.592 181.844 1.00 101.36 108 PRO B CA 1
ATOM 2953 C C . PRO B 1 108 ? 401.511 283.297 182.443 1.00 99.79 108 PRO B C 1
ATOM 2954 O O . PRO B 1 108 ? 402.005 284.290 181.907 1.00 102.62 108 PRO B O 1
ATOM 2958 N N . LEU B 1 109 ? 401.984 282.767 183.567 1.00 98.16 109 LEU B N 1
ATOM 2959 C CA . LEU B 1 109 ? 403.121 283.357 184.257 1.00 98.43 109 LEU B CA 1
ATOM 2960 C C . LEU B 1 109 ? 404.410 283.056 183.499 1.00 100.11 109 LEU B C 1
ATOM 2961 O O . LEU B 1 109 ? 404.574 281.978 182.922 1.00 101.90 109 LEU B O 1
ATOM 2966 N N . ASP B 1 110 ? 405.330 284.019 183.506 1.00 97.83 110 ASP B N 1
ATOM 2967 C CA . ASP B 1 110 ? 406.611 283.868 182.824 1.00 102.65 110 ASP B CA 1
ATOM 2968 C C . ASP B 1 110 ? 407.553 283.006 183.655 1.00 104.09 110 ASP B C 1
ATOM 2969 O O . ASP B 1 110 ? 407.883 283.354 184.793 1.00 104.96 110 ASP B O 1
ATOM 2974 N N . VAL B 1 111 ? 408.013 281.901 183.071 1.00 90.57 111 VAL B N 1
ATOM 2975 C CA . VAL B 1 111 ? 408.807 280.915 183.794 1.00 86.45 111 VAL B CA 1
ATOM 2976 C C . VAL B 1 111 ? 410.155 280.713 183.114 1.00 93.53 111 VAL B C 1
ATOM 2977 O O . VAL B 1 111 ? 410.702 279.605 183.119 1.00 104.69 111 VAL B O 1
ATOM 2981 N N . SER B 1 112 ? 410.693 281.779 182.517 1.00 92.71 112 SER B N 1
ATOM 2982 C CA . SER B 1 112 ? 411.979 281.673 181.832 1.00 94.51 112 SER B CA 1
ATOM 2983 C C . SER B 1 112 ? 413.085 281.275 182.801 1.00 98.39 112 SER B C 1
ATOM 2984 O O . SER B 1 112 ? 413.915 280.410 182.491 1.00 103.46 112 SER B O 1
ATOM 2987 N N . ALA B 1 113 ? 413.106 281.892 183.984 1.00 81.13 113 ALA B N 1
ATOM 2988 C CA . ALA B 1 113 ? 414.099 281.531 184.989 1.00 86.41 113 ALA B CA 1
ATOM 2989 C C . ALA B 1 113 ? 413.916 280.088 185.436 1.00 93.39 113 ALA B C 1
ATOM 2990 O O . ALA B 1 113 ? 414.897 279.375 185.675 1.00 88.91 113 ALA B O 1
ATOM 2992 N N . ALA B 1 114 ? 412.664 279.643 185.564 1.00 97.90 114 ALA B N 1
ATOM 2993 C CA . ALA B 1 114 ? 412.408 278.255 185.929 1.00 91.36 114 ALA B CA 1
ATOM 2994 C C . ALA B 1 114 ? 412.954 277.305 184.872 1.00 91.32 114 ALA B C 1
ATOM 2995 O O . ALA B 1 114 ? 413.556 276.277 185.202 1.00 103.76 114 ALA B O 1
ATOM 2997 N N . ALA B 1 115 ? 412.749 277.630 183.593 1.00 76.86 115 ALA B N 1
ATOM 2998 C CA . ALA B 1 115 ? 413.279 276.786 182.529 1.00 78.09 115 ALA B CA 1
ATOM 2999 C C . ALA B 1 115 ? 414.800 276.758 182.562 1.00 84.76 115 ALA B C 1
ATOM 3000 O O . ALA B 1 115 ? 415.414 275.701 182.369 1.00 93.37 115 ALA B O 1
ATOM 3002 N N . GLY B 1 116 ? 415.429 277.913 182.787 1.00 74.76 116 GLY B N 1
ATOM 3003 C CA . GLY B 1 116 ? 416.880 277.938 182.885 1.00 78.83 116 GLY B CA 1
ATOM 3004 C C . GLY B 1 116 ? 417.394 277.096 184.038 1.00 83.67 116 GLY B C 1
ATOM 3005 O O . GLY B 1 116 ? 418.372 276.355 183.895 1.00 86.89 116 GLY B O 1
ATOM 3006 N N . ALA B 1 117 ? 416.738 277.197 185.196 1.00 79.15 117 ALA B N 1
ATOM 3007 C CA . ALA B 1 117 ? 417.129 276.391 186.348 1.00 82.16 117 ALA B CA 1
ATOM 3008 C C . ALA B 1 117 ? 416.953 274.907 186.064 1.00 79.81 117 ALA B C 1
ATOM 3009 O O . ALA B 1 117 ? 417.790 274.089 186.459 1.00 85.26 117 ALA B O 1
ATOM 3011 N N . ALA B 1 118 ? 415.871 274.542 185.373 1.00 70.73 118 ALA B N 1
ATOM 3012 C CA . ALA B 1 118 ? 415.664 273.147 184.999 1.00 69.00 118 ALA B CA 1
ATOM 3013 C C . ALA B 1 118 ? 416.767 272.660 184.069 1.00 74.16 118 ALA B C 1
ATOM 3014 O O . ALA B 1 118 ? 417.265 271.538 184.218 1.00 84.61 118 ALA B O 1
ATOM 3016 N N . ALA B 1 119 ? 417.156 273.488 183.098 1.00 70.76 119 ALA B N 1
ATOM 3017 C CA . ALA B 1 119 ? 418.218 273.105 182.174 1.00 72.68 119 ALA B CA 1
ATOM 3018 C C . ALA B 1 119 ? 419.535 272.897 182.912 1.00 76.90 119 ALA B C 1
ATOM 3019 O O . ALA B 1 119 ? 420.240 271.906 182.685 1.00 86.31 119 ALA B O 1
ATOM 3021 N N . LEU B 1 120 ? 419.888 273.830 183.800 1.00 72.13 120 LEU B N 1
ATOM 3022 C CA . LEU B 1 120 ? 421.133 273.684 184.550 1.00 75.03 120 LEU B CA 1
ATOM 3023 C C . LEU B 1 120 ? 421.087 272.475 185.479 1.00 82.24 120 LEU B C 1
ATOM 3024 O O . LEU B 1 120 ? 422.098 271.785 185.653 1.00 84.11 120 LEU B O 1
ATOM 3029 N N . CYS B 1 121 ? 419.930 272.198 186.085 1.00 81.72 121 CYS B N 1
ATOM 3030 C CA . CYS B 1 121 ? 419.820 271.029 186.951 1.00 76.14 121 CYS B CA 1
ATOM 3031 C C . CYS B 1 121 ? 419.953 269.737 186.156 1.00 82.26 121 CYS B C 1
ATOM 3032 O O . CYS B 1 121 ? 420.571 268.775 186.624 1.00 87.32 121 CYS B O 1
ATOM 3035 N N . ALA B 1 122 ? 419.379 269.697 184.952 1.00 83.55 122 ALA B N 1
ATOM 3036 C CA . ALA B 1 122 ? 419.555 268.536 184.086 1.00 76.33 122 ALA B CA 1
ATOM 3037 C C . ALA B 1 122 ? 421.014 268.359 183.684 1.00 80.37 122 ALA B C 1
ATOM 3038 O O . ALA B 1 122 ? 421.530 267.233 183.652 1.00 89.26 122 ALA B O 1
ATOM 3040 N N . GLN B 1 123 ? 421.698 269.465 183.383 1.00 85.14 123 GLN B N 1
ATOM 3041 C CA . GLN B 1 123 ? 423.125 269.394 183.087 1.00 85.94 123 GLN B CA 1
ATOM 3042 C C . GLN B 1 123 ? 423.908 268.847 184.274 1.00 91.24 123 GLN B C 1
ATOM 3043 O O . GLN B 1 123 ? 424.805 268.012 184.107 1.00 95.53 123 GLN B O 1
ATOM 3049 N N . GLN B 1 124 ? 423.586 269.310 185.484 1.00 95.89 124 GLN B N 1
ATOM 3050 C CA . GLN B 1 124 ? 424.280 268.822 186.671 1.00 95.50 124 GLN B CA 1
ATOM 3051 C C . GLN B 1 124 ? 424.001 267.344 186.913 1.00 96.07 124 GLN B C 1
ATOM 3052 O O . GLN B 1 124 ? 424.893 266.602 187.340 1.00 100.70 124 GLN B O 1
ATOM 3058 N N . GLU B 1 125 ? 422.768 266.899 186.660 1.00 95.36 125 GLU B N 1
ATOM 3059 C CA . GLU B 1 125 ? 422.458 265.480 186.796 1.00 94.14 125 GLU B CA 1
ATOM 3060 C C . GLU B 1 125 ? 423.266 264.647 185.812 1.00 94.79 125 GLU B C 1
ATOM 3061 O O . GLU B 1 125 ? 423.791 263.585 186.169 1.00 96.61 125 GLU B O 1
ATOM 3067 N N . ASP B 1 126 ? 423.366 265.108 184.564 1.00 101.82 126 ASP B N 1
ATOM 3068 C CA . ASP B 1 126 ? 424.176 264.392 183.585 1.00 101.13 126 ASP B CA 1
ATOM 3069 C C . ASP B 1 126 ? 425.640 264.363 184.004 1.00 101.44 126 ASP B C 1
ATOM 3070 O O . ASP B 1 126 ? 426.322 263.344 183.841 1.00 109.04 126 ASP B O 1
ATOM 3075 N N . GLU B 1 127 ? 426.137 265.475 184.553 1.00 98.00 127 GLU B N 1
ATOM 3076 C CA . GLU B 1 127 ? 427.510 265.506 185.046 1.00 100.15 127 GLU B CA 1
ATOM 3077 C C . GLU B 1 127 ? 427.718 264.495 186.163 1.00 98.19 127 GLU B C 1
ATOM 3078 O O . GLU B 1 127 ? 428.709 263.759 186.162 1.00 103.27 127 GLU B O 1
ATOM 3084 N N . LEU B 1 128 ? 426.781 264.431 187.111 1.00 86.38 128 LEU B N 1
ATOM 3085 C CA . LEU B 1 128 ? 426.894 263.479 188.212 1.00 87.96 128 LEU B CA 1
ATOM 3086 C C . LEU B 1 128 ? 426.856 262.046 187.705 1.00 89.33 128 LEU B C 1
ATOM 3087 O O . LEU B 1 128 ? 427.614 261.190 188.177 1.00 89.18 128 LEU B O 1
ATOM 3092 N N . ILE B 1 129 ? 425.977 261.765 186.743 1.00 91.14 129 ILE B N 1
ATOM 3093 C CA . ILE B 1 129 ? 425.852 260.410 186.221 1.00 83.70 129 ILE B CA 1
ATOM 3094 C C . ILE B 1 129 ? 427.133 259.995 185.511 1.00 84.24 129 ILE B C 1
ATOM 3095 O O . ILE B 1 129 ? 427.663 258.901 185.739 1.00 97.74 129 ILE B O 1
ATOM 3100 N N . PHE B 1 130 ? 427.658 260.862 184.646 1.00 89.57 130 PHE B N 1
ATOM 3101 C CA . PHE B 1 130 ? 428.798 260.463 183.831 1.00 90.34 130 PHE B CA 1
ATOM 3102 C C . PHE B 1 130 ? 430.097 260.481 184.630 1.00 97.04 130 PHE B C 1
ATOM 3103 O O . PHE B 1 130 ? 430.878 259.525 184.576 1.00 104.26 130 PHE B O 1
ATOM 3111 N N . TYR B 1 131 ? 430.349 261.555 185.374 1.00 102.25 131 TYR B N 1
ATOM 3112 C CA . TYR B 1 131 ? 431.532 261.665 186.217 1.00 101.11 131 TYR B CA 1
ATOM 3113 C C . TYR B 1 131 ? 431.107 261.869 187.663 1.00 102.40 131 TYR B C 1
ATOM 3114 O O . TYR B 1 131 ? 430.177 262.629 187.942 1.00 109.57 131 TYR B O 1
ATOM 3123 N N . GLY B 1 132 ? 431.778 261.195 188.590 1.00 108.66 132 GLY B N 1
ATOM 3124 C CA . GLY B 1 132 ? 431.380 261.309 189.974 1.00 116.37 132 GLY B CA 1
ATOM 3125 C C . GLY B 1 132 ? 431.748 262.661 190.553 1.00 118.96 132 GLY B C 1
ATOM 3126 O O . GLY B 1 132 ? 432.628 263.365 190.056 1.00 122.64 132 GLY B O 1
ATOM 3127 N N . ASP B 1 133 ? 431.050 263.037 191.626 1.00 132.53 133 ASP B N 1
ATOM 3128 C CA . ASP B 1 133 ? 431.398 264.269 192.328 1.00 136.03 133 ASP B CA 1
ATOM 3129 C C . ASP B 1 133 ? 432.799 264.191 192.924 1.00 139.42 133 ASP B C 1
ATOM 3130 O O . ASP B 1 133 ? 433.468 265.221 193.070 1.00 140.42 133 ASP B O 1
ATOM 3135 N N . ALA B 1 134 ? 433.221 262.984 193.316 1.00 129.04 134 ALA B N 1
ATOM 3136 C CA . ALA B 1 134 ? 434.510 262.648 193.919 1.00 124.87 134 ALA B CA 1
ATOM 3137 C C . ALA B 1 134 ? 434.580 262.958 195.410 1.00 125.32 134 ALA B C 1
ATOM 3138 O O . ALA B 1 134 ? 435.047 262.118 196.185 1.00 129.46 134 ALA B O 1
ATOM 3140 N N . ARG B 1 135 ? 434.143 264.150 195.831 1.00 118.14 135 ARG B N 1
ATOM 3141 C CA . ARG B 1 135 ? 434.276 264.500 197.243 1.00 121.29 135 ARG B CA 1
ATOM 3142 C C . ARG B 1 135 ? 433.472 263.545 198.117 1.00 121.39 135 ARG B C 1
ATOM 3143 O O . ARG B 1 135 ? 433.954 263.086 199.159 1.00 123.21 135 ARG B O 1
ATOM 3151 N N . LEU B 1 136 ? 432.245 263.233 197.703 1.00 111.38 136 LEU B N 1
ATOM 3152 C CA . LEU B 1 136 ? 431.398 262.283 198.409 1.00 113.33 136 LEU B CA 1
ATOM 3153 C C . LEU B 1 136 ? 431.748 260.841 198.074 1.00 114.90 136 LEU B C 1
ATOM 3154 O O . LEU B 1 136 ? 431.274 259.927 198.758 1.00 115.19 136 LEU B O 1
ATOM 3159 N N . GLY B 1 137 ? 432.557 260.623 197.039 1.00 119.27 137 GLY B N 1
ATOM 3160 C CA . GLY B 1 137 ? 433.031 259.303 196.683 1.00 117.76 137 GLY B CA 1
ATOM 3161 C C . GLY B 1 137 ? 432.102 258.497 195.807 1.00 115.77 137 GLY B C 1
ATOM 3162 O O . GLY B 1 137 ? 432.376 257.314 195.572 1.00 119.23 137 GLY B O 1
ATOM 3163 N N . TYR B 1 138 ? 431.000 259.086 195.339 1.00 104.66 138 TYR B N 1
ATOM 3164 C CA . TYR B 1 138 ? 430.135 258.419 194.376 1.00 100.60 138 TYR B CA 1
ATOM 3165 C C . TYR B 1 138 ? 430.939 257.968 193.163 1.00 102.94 138 TYR B C 1
ATOM 3166 O O . TYR B 1 138 ? 431.967 258.558 192.818 1.00 102.98 138 TYR B O 1
ATOM 3175 N N . GLU B 1 139 ? 430.461 256.918 192.503 1.00 113.42 139 GLU B N 1
ATOM 3176 C CA . GLU B 1 139 ? 431.165 256.325 191.376 1.00 113.35 139 GLU B CA 1
ATOM 3177 C C . GLU B 1 139 ? 430.314 256.447 190.120 1.00 115.55 139 GLU B C 1
ATOM 3178 O O . GLU B 1 139 ? 429.119 256.135 190.141 1.00 116.64 139 GLU B O 1
ATOM 3184 N N . GLY B 1 140 ? 430.934 256.902 189.034 1.00 111.39 140 GLY B N 1
ATOM 3185 C CA . GLY B 1 140 ? 430.236 257.155 187.788 1.00 108.07 140 GLY B CA 1
ATOM 3186 C C . GLY B 1 140 ? 430.750 256.315 186.638 1.00 107.05 140 GLY B C 1
ATOM 3187 O O . GLY B 1 140 ? 431.596 255.438 186.835 1.00 111.69 140 GLY B O 1
ATOM 3188 N N . LEU B 1 141 ? 430.244 256.575 185.429 1.00 89.23 141 LEU B N 1
ATOM 3189 C CA . LEU B 1 141 ? 430.668 255.799 184.267 1.00 93.02 141 LEU B CA 1
ATOM 3190 C C . LEU B 1 141 ? 432.154 255.984 183.990 1.00 94.98 141 LEU B C 1
ATOM 3191 O O . LEU B 1 141 ? 432.858 255.021 183.666 1.00 101.96 141 LEU B O 1
ATOM 3196 N N . MET B 1 142 ? 432.650 257.216 184.108 1.00 104.64 142 MET B N 1
ATOM 3197 C CA . MET B 1 142 ? 434.063 257.483 183.876 1.00 108.46 142 MET B CA 1
ATOM 3198 C C . MET B 1 142 ? 434.921 257.198 185.099 1.00 109.48 142 MET B C 1
ATOM 3199 O O . MET B 1 142 ? 436.145 257.089 184.970 1.00 109.54 142 MET B O 1
ATOM 3204 N N . THR B 1 143 ? 434.312 257.073 186.276 1.00 113.38 143 THR B N 1
ATOM 3205 C CA . THR B 1 143 ? 435.033 256.834 187.518 1.00 114.91 143 THR B CA 1
ATOM 3206 C C . THR B 1 143 ? 434.883 255.401 188.009 1.00 113.60 143 THR B C 1
ATOM 3207 O O . THR B 1 143 ? 435.326 255.085 189.117 1.00 118.29 143 THR B O 1
ATOM 3211 N N . ALA B 1 144 ? 434.267 254.531 187.215 1.00 103.13 144 ALA B N 1
ATOM 3212 C CA . ALA B 1 144 ? 434.033 253.162 187.638 1.00 105.37 144 ALA B CA 1
ATOM 3213 C C . ALA B 1 144 ? 435.340 252.378 187.714 1.00 108.68 144 ALA B C 1
ATOM 3214 O O . ALA B 1 144 ? 436.336 252.702 187.060 1.00 111.10 144 ALA B O 1
ATOM 3216 N N . ASN B 1 145 ? 435.326 251.337 188.540 1.00 104.46 145 ASN B N 1
ATOM 3217 C CA . ASN B 1 145 ? 436.429 250.392 188.643 1.00 102.47 145 ASN B CA 1
ATOM 3218 C C . ASN B 1 145 ? 436.063 249.121 187.890 1.00 104.78 145 ASN B C 1
ATOM 3219 O O . ASN B 1 145 ? 434.965 248.583 188.068 1.00 104.60 145 ASN B O 1
ATOM 3224 N N . GLY B 1 146 ? 436.979 248.648 187.050 1.00 107.11 146 GLY B N 1
ATOM 3225 C CA . GLY B 1 146 ? 436.664 247.557 186.151 1.00 104.21 146 GLY B CA 1
ATOM 3226 C C . GLY B 1 146 ? 435.974 248.073 184.908 1.00 103.25 146 GLY B C 1
ATOM 3227 O O . GLY B 1 146 ? 434.957 247.525 184.472 1.00 105.97 146 GLY B O 1
ATOM 3228 N N . ARG B 1 147 ? 436.525 249.139 184.329 1.00 104.52 147 ARG B N 1
ATOM 3229 C CA . ARG B 1 147 ? 435.903 249.803 183.192 1.00 105.71 147 ARG B CA 1
ATOM 3230 C C . ARG B 1 147 ? 436.236 249.154 181.858 1.00 110.30 147 ARG B C 1
ATOM 3231 O O . ARG B 1 147 ? 435.609 249.505 180.853 1.00 119.26 147 ARG B O 1
ATOM 3239 N N . LEU B 1 148 ? 437.195 248.228 181.820 1.00 111.11 148 LEU B N 1
ATOM 3240 C CA . LEU B 1 148 ? 437.614 247.572 180.582 1.00 113.75 148 LEU B CA 1
ATOM 3241 C C . LEU B 1 148 ? 438.034 248.606 179.534 1.00 115.18 148 LEU B C 1
ATOM 3242 O O . LEU B 1 148 ? 437.441 248.720 178.461 1.00 111.70 148 LEU B O 1
ATOM 3247 N N . THR B 1 149 ? 439.071 249.367 179.871 1.00 129.41 149 THR B N 1
ATOM 3248 C CA . THR B 1 149 ? 439.541 250.419 178.979 1.00 126.69 149 THR B CA 1
ATOM 3249 C C . THR B 1 149 ? 440.043 249.826 177.668 1.00 127.79 149 THR B C 1
ATOM 3250 O O . THR B 1 149 ? 440.732 248.803 177.652 1.00 130.48 149 THR B O 1
ATOM 3254 N N . VAL B 1 150 ? 439.690 250.476 176.564 1.00 113.22 150 VAL B N 1
ATOM 3255 C CA . VAL B 1 150 ? 440.063 250.002 175.234 1.00 113.33 150 VAL B CA 1
ATOM 3256 C C . VAL B 1 150 ? 440.658 251.170 174.455 1.00 114.66 150 VAL B C 1
ATOM 3257 O O . VAL B 1 150 ? 440.196 252.311 174.598 1.00 112.31 150 VAL B O 1
ATOM 3261 N N . PRO B 1 151 ? 441.692 250.945 173.648 1.00 124.90 151 PRO B N 1
ATOM 3262 C CA . PRO B 1 151 ? 442.248 252.031 172.835 1.00 123.71 151 PRO B CA 1
ATOM 3263 C C . PRO B 1 151 ? 441.252 252.524 171.797 1.00 124.79 151 PRO B C 1
ATOM 3264 O O . PRO B 1 151 ? 440.293 251.842 171.432 1.00 125.73 151 PRO B O 1
ATOM 3268 N N . LEU B 1 152 ? 441.496 253.748 171.324 1.00 128.19 152 LEU B N 1
ATOM 3269 C CA . LEU B 1 152 ? 440.610 254.410 170.375 1.00 128.10 152 LEU B CA 1
ATOM 3270 C C . LEU B 1 152 ? 441.421 254.951 169.198 1.00 129.02 152 LEU B C 1
ATOM 3271 O O . LEU B 1 152 ? 441.024 255.913 168.536 1.00 129.49 152 LEU B O 1
ATOM 3276 N N . GLY B 1 153 ? 442.572 254.329 168.940 1.00 146.27 153 GLY B N 1
ATOM 3277 C CA . GLY B 1 153 ? 443.466 254.791 167.894 1.00 146.60 153 GLY B CA 1
ATOM 3278 C C . GLY B 1 153 ? 442.823 254.777 166.520 1.00 146.43 153 GLY B C 1
ATOM 3279 O O . GLY B 1 153 ? 441.791 254.144 166.288 1.00 148.04 153 GLY B O 1
ATOM 3280 N N . ASP B 1 154 ? 443.445 255.524 165.600 1.00 162.07 154 ASP B N 1
ATOM 3281 C CA . ASP B 1 154 ? 443.032 255.592 164.196 1.00 164.88 154 ASP B CA 1
ATOM 3282 C C . ASP B 1 154 ? 441.670 256.270 164.053 1.00 164.60 154 ASP B C 1
ATOM 3283 O O . ASP B 1 154 ? 440.931 256.030 163.096 1.00 165.10 154 ASP B O 1
ATOM 3288 N N . TRP B 1 155 ? 441.334 257.129 165.011 1.00 148.11 155 TRP B N 1
ATOM 3289 C CA . TRP B 1 155 ? 440.104 257.901 164.931 1.00 148.18 155 TRP B CA 1
ATOM 3290 C C . TRP B 1 155 ? 440.132 258.871 163.753 1.00 150.05 155 TRP B C 1
ATOM 3291 O O . TRP B 1 155 ? 441.172 259.450 163.427 1.00 152.04 155 TRP B O 1
ATOM 3302 N N . THR B 1 156 ? 438.973 259.015 163.102 1.00 154.03 156 THR B N 1
ATOM 3303 C CA . THR B 1 156 ? 438.652 259.888 161.954 1.00 154.95 156 THR B CA 1
ATOM 3304 C C . THR B 1 156 ? 439.100 259.287 160.629 1.00 154.93 156 THR B C 1
ATOM 3305 O O . THR B 1 156 ? 438.971 259.943 159.584 1.00 153.41 156 THR B O 1
ATOM 3309 N N . SER B 1 157 ? 439.595 258.115 160.633 1.00 161.72 157 SER B N 1
ATOM 3310 C CA . SER B 1 157 ? 439.958 257.287 159.496 1.00 161.95 157 SER B CA 1
ATOM 3311 C C . SER B 1 157 ? 438.765 256.420 159.115 1.00 162.71 157 SER B C 1
ATOM 3312 O O . SER B 1 157 ? 437.929 256.110 159.970 1.00 163.16 157 SER B O 1
ATOM 3315 N N . PRO B 1 158 ? 438.605 256.037 157.847 1.00 159.44 158 PRO B N 1
ATOM 3316 C CA . PRO B 1 158 ? 437.383 255.317 157.470 1.00 157.82 158 PRO B CA 1
ATOM 3317 C C . PRO B 1 158 ? 437.285 254.018 158.256 1.00 158.21 158 PRO B C 1
ATOM 3318 O O . PRO B 1 158 ? 438.250 253.258 158.363 1.00 157.55 158 PRO B O 1
ATOM 3322 N N . GLY B 1 159 ? 436.103 253.775 158.812 1.00 149.17 159 GLY B N 1
ATOM 3323 C CA . GLY B 1 159 ? 435.829 252.570 159.559 1.00 148.92 159 GLY B CA 1
ATOM 3324 C C . GLY B 1 159 ? 436.361 252.569 160.977 1.00 150.61 159 GLY B C 1
ATOM 3325 O O . GLY B 1 159 ? 436.203 251.560 161.674 1.00 151.16 159 GLY B O 1
ATOM 3326 N N . GLY B 1 160 ? 436.971 253.669 161.434 1.00 135.39 160 GLY B N 1
ATOM 3327 C CA . GLY B 1 160 ? 437.577 253.676 162.758 1.00 131.38 160 GLY B CA 1
ATOM 3328 C C . GLY B 1 160 ? 436.552 253.492 163.859 1.00 130.71 160 GLY B C 1
ATOM 3329 O O . GLY B 1 160 ? 436.773 252.737 164.817 1.00 133.13 160 GLY B O 1
ATOM 3330 N N . GLY B 1 161 ? 435.405 254.165 163.727 1.00 118.96 161 GLY B N 1
ATOM 3331 C CA . GLY B 1 161 ? 434.393 254.074 164.760 1.00 122.53 161 GLY B CA 1
ATOM 3332 C C . GLY B 1 161 ? 433.894 252.653 164.880 1.00 122.95 161 GLY B C 1
ATOM 3333 O O . GLY B 1 161 ? 433.701 252.141 165.988 1.00 121.76 161 GLY B O 1
ATOM 3334 N N . PHE B 1 162 ? 433.689 251.992 163.737 1.00 127.86 162 PHE B N 1
ATOM 3335 C CA . PHE B 1 162 ? 433.161 250.639 163.783 1.00 129.99 162 PHE B CA 1
ATOM 3336 C C . PHE B 1 162 ? 434.157 249.746 164.496 1.00 133.25 162 PHE B C 1
ATOM 3337 O O . PHE B 1 162 ? 433.770 248.885 165.290 1.00 137.34 162 PHE B O 1
ATOM 3345 N N . GLN B 1 163 ? 435.451 249.930 164.213 1.00 125.68 163 GLN B N 1
ATOM 3346 C CA . GLN B 1 163 ? 436.459 249.058 164.800 1.00 123.42 163 GLN B CA 1
ATOM 3347 C C . GLN B 1 163 ? 436.449 249.222 166.311 1.00 125.74 163 GLN B C 1
ATOM 3348 O O . GLN B 1 163 ? 436.460 248.236 167.059 1.00 128.51 163 GLN B O 1
ATOM 3354 N N . ALA B 1 164 ? 436.436 250.477 166.777 1.00 109.23 164 ALA B N 1
ATOM 3355 C CA . ALA B 1 164 ? 436.470 250.731 168.214 1.00 105.74 164 ALA B CA 1
ATOM 3356 C C . ALA B 1 164 ? 435.256 250.103 168.888 1.00 107.55 164 ALA B C 1
ATOM 3357 O O . ALA B 1 164 ? 435.380 249.393 169.900 1.00 111.31 164 ALA B O 1
ATOM 3359 N N . ILE B 1 165 ? 434.065 250.362 168.336 1.00 99.05 165 ILE B N 1
ATOM 3360 C CA . ILE B 1 165 ? 432.844 249.854 168.952 1.00 101.87 165 ILE B CA 1
ATOM 3361 C C . ILE B 1 165 ? 432.864 248.334 168.949 1.00 107.85 165 ILE B C 1
ATOM 3362 O O . ILE B 1 165 ? 432.439 247.695 169.917 1.00 113.47 165 ILE B O 1
ATOM 3367 N N . VAL B 1 166 ? 433.326 247.728 167.850 1.00 112.54 166 VAL B N 1
ATOM 3368 C CA . VAL B 1 166 ? 433.332 246.274 167.760 1.00 110.70 166 VAL B CA 1
ATOM 3369 C C . VAL B 1 166 ? 434.252 245.707 168.829 1.00 113.14 166 VAL B C 1
ATOM 3370 O O . VAL B 1 166 ? 433.936 244.696 169.465 1.00 117.39 166 VAL B O 1
ATOM 3374 N N . GLU B 1 167 ? 435.422 246.327 169.021 1.00 119.26 167 GLU B N 1
ATOM 3375 C CA . GLU B 1 167 ? 436.363 245.792 169.999 1.00 119.91 167 GLU B CA 1
ATOM 3376 C C . GLU B 1 167 ? 435.751 245.867 171.389 1.00 120.47 167 GLU B C 1
ATOM 3377 O O . GLU B 1 167 ? 435.851 244.918 172.181 1.00 124.92 167 GLU B O 1
ATOM 3383 N N . ALA B 1 168 ? 435.082 246.986 171.690 1.00 102.75 168 ALA B N 1
ATOM 3384 C CA . ALA B 1 168 ? 434.445 247.119 172.996 1.00 98.53 168 ALA B CA 1
ATOM 3385 C C . ALA B 1 168 ? 433.359 246.064 173.153 1.00 103.21 168 ALA B C 1
ATOM 3386 O O . ALA B 1 168 ? 433.192 245.475 174.231 1.00 106.03 168 ALA B O 1
ATOM 3388 N N . THR B 1 169 ? 432.601 245.827 172.080 1.00 104.03 169 THR B N 1
ATOM 3389 C CA . THR B 1 169 ? 431.517 244.857 172.120 1.00 102.98 169 THR B CA 1
ATOM 3390 C C . THR B 1 169 ? 432.075 243.469 172.386 1.00 110.68 169 THR B C 1
ATOM 3391 O O . THR B 1 169 ? 431.492 242.688 173.146 1.00 116.22 169 THR B O 1
ATOM 3395 N N . ARG B 1 170 ? 433.213 243.148 171.761 1.00 119.81 170 ARG B N 1
ATOM 3396 C CA . ARG B 1 170 ? 433.845 241.860 172.011 1.00 117.35 170 ARG B CA 1
ATOM 3397 C C . ARG B 1 170 ? 434.253 241.753 173.469 1.00 116.35 170 ARG B C 1
ATOM 3398 O O . ARG B 1 170 ? 434.079 240.697 174.087 1.00 120.02 170 ARG B O 1
ATOM 3406 N N . LYS B 1 171 ? 434.809 242.828 174.038 1.00 112.04 171 LYS B N 1
ATOM 3407 C CA . LYS B 1 171 ? 435.266 242.732 175.422 1.00 114.22 171 LYS B CA 1
ATOM 3408 C C . LYS B 1 171 ? 434.072 242.468 176.328 1.00 113.62 171 LYS B C 1
ATOM 3409 O O . LYS B 1 171 ? 434.124 241.612 177.227 1.00 117.52 171 LYS B O 1
ATOM 3415 N N . LEU B 1 172 ? 432.964 243.166 176.061 1.00 102.50 172 LEU B N 1
ATOM 3416 C CA . LEU B 1 172 ? 431.766 242.990 176.870 1.00 99.05 172 LEU B CA 1
ATOM 3417 C C . LEU B 1 172 ? 431.249 241.567 176.727 1.00 103.25 172 LEU B C 1
ATOM 3418 O O . LEU B 1 172 ? 430.797 240.960 177.704 1.00 104.04 172 LEU B O 1
ATOM 3423 N N . ASN B 1 173 ? 431.293 241.025 175.505 1.00 116.71 173 ASN B N 1
ATOM 3424 C CA . ASN B 1 173 ? 430.823 239.662 175.293 1.00 115.32 173 ASN B CA 1
ATOM 3425 C C . ASN B 1 173 ? 431.683 238.690 176.087 1.00 117.41 173 ASN B C 1
ATOM 3426 O O . ASN B 1 173 ? 431.169 237.733 176.678 1.00 117.61 173 ASN B O 1
ATOM 3431 N N . GLU B 1 174 ? 433.002 238.917 176.101 1.00 132.91 174 GLU B N 1
ATOM 3432 C CA . GLU B 1 174 ? 433.892 238.003 176.810 1.00 131.85 174 GLU B CA 1
ATOM 3433 C C . GLU B 1 174 ? 433.556 238.013 178.290 1.00 131.32 174 GLU B C 1
ATOM 3434 O O . GLU B 1 174 ? 433.564 236.965 178.946 1.00 132.54 174 GLU B O 1
ATOM 3440 N N . GLN B 1 175 ? 433.268 239.198 178.837 1.00 122.20 175 GLN B N 1
ATOM 3441 C CA . GLN B 1 175 ? 432.868 239.265 180.239 1.00 119.36 175 GLN B CA 1
ATOM 3442 C C . GLN B 1 175 ? 431.569 238.501 180.460 1.00 117.90 175 GLN B C 1
ATOM 3443 O O . GLN B 1 175 ? 431.404 237.819 181.478 1.00 119.07 175 GLN B O 1
ATOM 3449 N N . GLY B 1 176 ? 430.636 238.606 179.517 1.00 117.56 176 GLY B N 1
ATOM 3450 C CA . GLY B 1 176 ? 429.370 237.904 179.601 1.00 118.38 176 GLY B CA 1
ATOM 3451 C C . GLY B 1 176 ? 428.153 238.798 179.508 1.00 121.57 176 GLY B C 1
ATOM 3452 O O . GLY B 1 176 ? 427.066 238.428 179.962 1.00 122.91 176 GLY B O 1
ATOM 3453 N N . HIS B 1 177 ? 428.320 239.979 178.922 1.00 113.75 177 HIS B N 1
ATOM 3454 C CA . HIS B 1 177 ? 427.237 240.935 178.747 1.00 109.25 177 HIS B CA 1
ATOM 3455 C C . HIS B 1 177 ? 426.866 241.001 177.272 1.00 112.12 177 HIS B C 1
ATOM 3456 O O . HIS B 1 177 ? 427.749 241.077 176.411 1.00 115.71 177 HIS B O 1
ATOM 3463 N N . PHE B 1 178 ? 425.565 240.971 176.982 1.00 112.54 178 PHE B N 1
ATOM 3464 C CA . PHE B 1 178 ? 425.113 240.699 175.622 1.00 110.28 178 PHE B CA 1
ATOM 3465 C C . PHE B 1 178 ? 423.974 241.577 175.126 1.00 108.64 178 PHE B C 1
ATOM 3466 O O . PHE B 1 178 ? 423.709 241.560 173.920 1.00 112.14 178 PHE B O 1
ATOM 3474 N N . GLY B 1 179 ? 423.284 242.324 175.986 1.00 100.71 179 GLY B N 1
ATOM 3475 C CA . GLY B 1 179 ? 422.041 242.959 175.615 1.00 104.77 179 GLY B CA 1
ATOM 3476 C C . GLY B 1 179 ? 422.168 244.065 174.585 1.00 103.43 179 GLY B C 1
ATOM 3477 O O . GLY B 1 179 ? 423.203 244.233 173.933 1.00 104.32 179 GLY B O 1
ATOM 3478 N N . PRO B 1 180 ? 421.103 244.854 174.431 1.00 109.75 180 PRO B N 1
ATOM 3479 C CA . PRO B 1 180 ? 421.145 246.009 173.519 1.00 113.83 180 PRO B CA 1
ATOM 3480 C C . PRO B 1 180 ? 422.138 247.051 174.013 1.00 115.96 180 PRO B C 1
ATOM 3481 O O . PRO B 1 180 ? 422.020 247.559 175.129 1.00 115.75 180 PRO B O 1
ATOM 3485 N N . TYR B 1 181 ? 423.130 247.349 173.181 1.00 109.40 181 TYR B N 1
ATOM 3486 C CA . TYR B 1 181 ? 424.160 248.313 173.531 1.00 105.25 181 TYR B CA 1
ATOM 3487 C C . TYR B 1 181 ? 423.686 249.742 173.282 1.00 111.13 181 TYR B C 1
ATOM 3488 O O . TYR B 1 181 ? 422.914 250.012 172.354 1.00 113.79 181 TYR B O 1
ATOM 3497 N N . ALA B 1 182 ? 424.189 250.665 174.106 1.00 102.13 182 ALA B N 1
ATOM 3498 C CA . ALA B 1 182 ? 424.014 252.100 173.916 1.00 99.02 182 ALA B CA 1
ATOM 3499 C C . ALA B 1 182 ? 425.385 252.753 173.904 1.00 95.83 182 ALA B C 1
ATOM 3500 O O . ALA B 1 182 ? 426.220 252.462 174.765 1.00 104.30 182 ALA B O 1
ATOM 3502 N N . VAL B 1 183 ? 425.607 253.651 172.953 1.00 91.89 183 VAL B N 1
ATOM 3503 C CA . VAL B 1 183 ? 426.887 254.328 172.788 1.00 90.86 183 VAL B CA 1
ATOM 3504 C C . VAL B 1 183 ? 426.675 255.816 173.012 1.00 101.75 183 VAL B C 1
ATOM 3505 O O . VAL B 1 183 ? 425.851 256.440 172.332 1.00 111.56 183 VAL B O 1
ATOM 3509 N N . VAL B 1 184 ? 427.414 256.383 173.962 1.00 87.68 184 VAL B N 1
ATOM 3510 C CA . VAL B 1 184 ? 427.345 257.806 174.270 1.00 83.18 184 VAL B CA 1
ATOM 3511 C C . VAL B 1 184 ? 428.724 258.398 174.030 1.00 83.82 184 VAL B C 1
ATOM 3512 O O . VAL B 1 184 ? 429.728 257.878 174.533 1.00 86.58 184 VAL B O 1
ATOM 3516 N N . LEU B 1 185 ? 428.767 259.489 173.271 1.00 86.60 185 LEU B N 1
ATOM 3517 C CA . LEU B 1 185 ? 430.006 260.076 172.789 1.00 85.36 185 LEU B CA 1
ATOM 3518 C C . LEU B 1 185 ? 430.063 261.567 173.082 1.00 93.30 185 LEU B C 1
ATOM 3519 O O . LEU B 1 185 ? 429.034 262.246 173.143 1.00 97.43 185 LEU B O 1
ATOM 3524 N N . SER B 1 186 ? 431.281 262.067 173.269 1.00 109.30 186 SER B N 1
ATOM 3525 C CA . SER B 1 186 ? 431.494 263.498 173.357 1.00 108.85 186 SER B CA 1
ATOM 3526 C C . SER B 1 186 ? 431.266 264.133 171.986 1.00 107.81 186 SER B C 1
ATOM 3527 O O . SER B 1 186 ? 431.415 263.472 170.957 1.00 113.45 186 SER B O 1
ATOM 3530 N N . PRO B 1 187 ? 430.914 265.422 171.948 1.00 94.57 187 PRO B N 1
ATOM 3531 C CA . PRO B 1 187 ? 430.577 266.054 170.658 1.00 97.76 187 PRO B CA 1
ATOM 3532 C C . PRO B 1 187 ? 431.689 266.008 169.624 1.00 103.08 187 PRO B C 1
ATOM 3533 O O . PRO B 1 187 ? 431.402 265.872 168.427 1.00 110.00 187 PRO B O 1
ATOM 3537 N N . ARG B 1 188 ? 432.948 266.103 170.047 1.00 112.76 188 ARG B N 1
ATOM 3538 C CA . ARG B 1 188 ? 434.078 266.133 169.127 1.00 113.74 188 ARG B CA 1
ATOM 3539 C C . ARG B 1 188 ? 434.144 264.871 168.274 1.00 115.54 188 ARG B C 1
ATOM 3540 O O . ARG B 1 188 ? 433.950 264.925 167.053 1.00 119.76 188 ARG B O 1
ATOM 3548 N N . LEU B 1 189 ? 434.388 263.721 168.905 1.00 117.38 189 LEU B N 1
ATOM 3549 C CA . LEU B 1 189 ? 434.429 262.483 168.139 1.00 117.99 189 LEU B CA 1
ATOM 3550 C C . LEU B 1 189 ? 433.055 262.080 167.623 1.00 120.11 189 LEU B C 1
ATOM 3551 O O . LEU B 1 189 ? 432.970 261.335 166.638 1.00 126.70 189 LEU B O 1
ATOM 3556 N N . TYR B 1 190 ? 431.983 262.623 168.207 1.00 110.82 190 TYR B N 1
ATOM 3557 C CA . TYR B 1 190 ? 430.658 262.434 167.629 1.00 113.94 190 TYR B CA 1
ATOM 3558 C C . TYR B 1 190 ? 430.611 262.974 166.210 1.00 116.52 190 TYR B C 1
ATOM 3559 O O . TYR B 1 190 ? 430.247 262.257 165.275 1.00 118.37 190 TYR B O 1
ATOM 3568 N N . SER B 1 191 ? 430.991 264.240 166.027 1.00 117.87 191 SER B N 1
ATOM 3569 C CA . SER B 1 191 ? 431.036 264.810 164.684 1.00 114.75 191 SER B CA 1
ATOM 3570 C C . SER B 1 191 ? 432.099 264.136 163.819 1.00 117.56 191 SER B C 1
ATOM 3571 O O . SER B 1 191 ? 431.885 263.920 162.613 1.00 121.51 191 SER B O 1
ATOM 3574 N N . GLN B 1 192 ? 433.230 263.751 164.429 1.00 129.83 192 GLN B N 1
ATOM 3575 C CA . GLN B 1 192 ? 434.290 263.112 163.653 1.00 128.38 192 GLN B CA 1
ATOM 3576 C C . GLN B 1 192 ? 433.839 261.788 163.060 1.00 129.72 192 GLN B C 1
ATOM 3577 O O . GLN B 1 192 ? 434.350 261.375 162.013 1.00 129.35 192 GLN B O 1
ATOM 3583 N N . LEU B 1 193 ? 432.892 261.107 163.697 1.00 128.55 193 LEU B N 1
ATOM 3584 C CA . LEU B 1 193 ? 432.363 259.909 163.064 1.00 127.79 193 LEU B CA 1
ATOM 3585 C C . LEU B 1 193 ? 431.109 260.233 162.268 1.00 128.25 193 LEU B C 1
ATOM 3586 O O . LEU B 1 193 ? 430.781 259.517 161.318 1.00 131.98 193 LEU B O 1
ATOM 3591 N N . HIS B 1 194 ? 430.449 261.340 162.601 1.00 133.23 194 HIS B N 1
ATOM 3592 C CA . HIS B 1 194 ? 429.223 261.732 161.922 1.00 133.32 194 HIS B CA 1
ATOM 3593 C C . HIS B 1 194 ? 429.503 262.010 160.455 1.00 136.21 194 HIS B C 1
ATOM 3594 O O . HIS B 1 194 ? 428.652 261.762 159.593 1.00 134.30 194 HIS B O 1
ATOM 3601 N N . ARG B 1 195 ? 430.696 262.538 160.161 1.00 144.87 195 ARG B N 1
ATOM 3602 C CA . ARG B 1 195 ? 430.959 263.090 158.833 1.00 142.98 195 ARG B CA 1
ATOM 3603 C C . ARG B 1 195 ? 430.765 262.057 157.723 1.00 139.86 195 ARG B C 1
ATOM 3604 O O . ARG B 1 195 ? 430.233 262.389 156.657 1.00 141.07 195 ARG B O 1
ATOM 3612 N N . GLY B 1 196 ? 431.181 260.808 157.935 1.00 131.75 196 GLY B N 1
ATOM 3613 C CA . GLY B 1 196 ? 431.019 259.850 156.852 1.00 132.65 196 GLY B CA 1
ATOM 3614 C C . GLY B 1 196 ? 430.341 258.513 157.097 1.00 135.65 196 GLY B C 1
ATOM 3615 O O . GLY B 1 196 ? 430.979 257.460 156.998 1.00 136.69 196 GLY B O 1
ATOM 3616 N N . GLY B 1 197 ? 429.049 258.542 157.421 1.00 134.04 197 GLY B N 1
ATOM 3617 C CA . GLY B 1 197 ? 428.202 257.363 157.482 1.00 131.10 197 GLY B CA 1
ATOM 3618 C C . GLY B 1 197 ? 428.368 256.482 158.700 1.00 131.56 197 GLY B C 1
ATOM 3619 O O . GLY B 1 197 ? 427.717 255.432 158.777 1.00 130.93 197 GLY B O 1
ATOM 3620 N N . GLU B 1 198 ? 429.215 256.873 159.650 1.00 138.53 198 GLU B N 1
ATOM 3621 C CA . GLU B 1 198 ? 429.509 256.032 160.807 1.00 139.31 198 GLU B CA 1
ATOM 3622 C C . GLU B 1 198 ? 428.276 255.824 161.678 1.00 139.36 198 GLU B C 1
ATOM 3623 O O . GLU B 1 198 ? 428.055 254.725 162.201 1.00 144.13 198 GLU B O 1
ATOM 3629 N N . ILE B 1 199 ? 427.459 256.870 161.836 1.00 127.32 199 ILE B N 1
ATOM 3630 C CA . ILE B 1 199 ? 426.346 256.831 162.782 1.00 127.14 199 ILE B CA 1
ATOM 3631 C C . ILE B 1 199 ? 425.357 255.724 162.441 1.00 128.84 199 ILE B C 1
ATOM 3632 O O . ILE B 1 199 ? 424.826 255.077 163.344 1.00 128.96 199 ILE B O 1
ATOM 3637 N N . GLU B 1 200 ? 425.040 255.519 161.163 1.00 123.70 200 GLU B N 1
ATOM 3638 C CA . GLU B 1 200 ? 424.038 254.502 160.847 1.00 123.43 200 GLU B CA 1
ATOM 3639 C C . GLU B 1 200 ? 424.517 253.107 161.246 1.00 129.03 200 GLU B C 1
ATOM 3640 O O . GLU B 1 200 ? 423.766 252.326 161.850 1.00 131.58 200 GLU B O 1
ATOM 3646 N N . THR B 1 201 ? 425.785 252.798 160.958 1.00 125.71 201 THR B N 1
ATOM 3647 C CA . THR B 1 201 ? 426.358 251.519 161.370 1.00 121.70 201 THR B CA 1
ATOM 3648 C C . THR B 1 201 ? 426.418 251.396 162.888 1.00 121.75 201 THR B C 1
ATOM 3649 O O . THR B 1 201 ? 426.124 250.328 163.445 1.00 121.06 201 THR B O 1
ATOM 3653 N N . ILE B 1 202 ? 426.816 252.469 163.577 1.00 121.52 202 ILE B N 1
ATOM 3654 C CA . ILE B 1 202 ? 426.871 252.394 165.032 1.00 121.14 202 ILE B CA 1
ATOM 3655 C C . ILE B 1 202 ? 425.471 252.173 165.582 1.00 121.98 202 ILE B C 1
ATOM 3656 O O . ILE B 1 202 ? 425.273 251.398 166.524 1.00 127.42 202 ILE B O 1
ATOM 3661 N N . ARG B 1 203 ? 424.478 252.852 165.003 1.00 116.64 203 ARG B N 1
ATOM 3662 C CA . ARG B 1 203 ? 423.118 252.751 165.508 1.00 118.46 203 ARG B CA 1
ATOM 3663 C C . ARG B 1 203 ? 422.623 251.324 165.359 1.00 118.44 203 ARG B C 1
ATOM 3664 O O . ARG B 1 203 ? 421.985 250.778 166.266 1.00 122.80 203 ARG B O 1
ATOM 3672 N N . GLN B 1 204 ? 422.900 250.710 164.205 1.00 114.70 204 GLN B N 1
ATOM 3673 C CA . GLN B 1 204 ? 422.437 249.347 163.975 1.00 115.74 204 GLN B CA 1
ATOM 3674 C C . GLN B 1 204 ? 423.116 248.398 164.959 1.00 118.79 204 GLN B C 1
ATOM 3675 O O . GLN B 1 204 ? 422.448 247.699 165.729 1.00 119.10 204 GLN B O 1
ATOM 3681 N N . LEU B 1 205 ? 424.456 248.353 164.939 1.00 110.61 205 LEU B N 1
ATOM 3682 C CA . LEU B 1 205 ? 425.178 247.366 165.739 1.00 105.42 205 LEU B CA 1
ATOM 3683 C C . LEU B 1 205 ? 424.946 247.555 167.236 1.00 103.67 205 LEU B C 1
ATOM 3684 O O . LEU B 1 205 ? 424.751 246.574 167.964 1.00 101.07 205 LEU B O 1
ATOM 3689 N N . ALA B 1 206 ? 424.973 248.800 167.721 1.00 108.60 206 ALA B N 1
ATOM 3690 C CA . ALA B 1 206 ? 424.730 249.036 169.142 1.00 109.94 206 ALA B CA 1
ATOM 3691 C C . ALA B 1 206 ? 423.311 248.640 169.524 1.00 113.06 206 ALA B C 1
ATOM 3692 O O . ALA B 1 206 ? 423.091 247.989 170.552 1.00 120.35 206 ALA B O 1
ATOM 3694 N N . SER B 1 207 ? 422.342 249.022 168.697 1.00 122.38 207 SER B N 1
ATOM 3695 C CA . SER B 1 207 ? 420.931 248.658 168.683 1.00 126.58 207 SER B CA 1
ATOM 3696 C C . SER B 1 207 ? 420.043 249.479 169.623 1.00 121.83 207 SER B C 1
ATOM 3697 O O . SER B 1 207 ? 418.822 249.393 169.487 1.00 122.92 207 SER B O 1
ATOM 3700 N N . ASP B 1 208 ? 420.569 250.265 170.567 1.00 105.96 208 ASP B N 1
ATOM 3701 C CA . ASP B 1 208 ? 419.663 251.121 171.323 1.00 114.03 208 ASP B CA 1
ATOM 3702 C C . ASP B 1 208 ? 419.850 252.607 171.055 1.00 118.09 208 ASP B C 1
ATOM 3703 O O . ASP B 1 208 ? 418.877 253.302 170.748 1.00 120.96 208 ASP B O 1
ATOM 3708 N N . GLY B 1 209 ? 421.074 253.119 171.157 1.00 105.27 209 GLY B N 1
ATOM 3709 C CA . GLY B 1 209 ? 421.272 254.548 171.013 1.00 102.38 209 GLY B CA 1
ATOM 3710 C C . GLY B 1 209 ? 422.669 254.927 170.582 1.00 100.62 209 GLY B C 1
ATOM 3711 O O . GLY B 1 209 ? 423.623 254.157 170.729 1.00 105.80 209 GLY B O 1
ATOM 3712 N N . VAL B 1 210 ? 422.771 256.141 170.040 1.00 95.38 210 VAL B N 1
ATOM 3713 C CA . VAL B 1 210 ? 424.040 256.792 169.727 1.00 93.49 210 VAL B CA 1
ATOM 3714 C C . VAL B 1 210 ? 423.898 258.247 170.149 1.00 98.33 210 VAL B C 1
ATOM 3715 O O . VAL B 1 210 ? 423.639 259.125 169.318 1.00 107.47 210 VAL B O 1
ATOM 3719 N N . TYR B 1 211 ? 424.057 258.510 171.440 1.00 95.65 211 TYR B N 1
ATOM 3720 C CA . TYR B 1 211 ? 423.752 259.810 172.014 1.00 96.43 211 TYR B CA 1
ATOM 3721 C C . TYR B 1 211 ? 425.007 260.663 172.156 1.00 97.3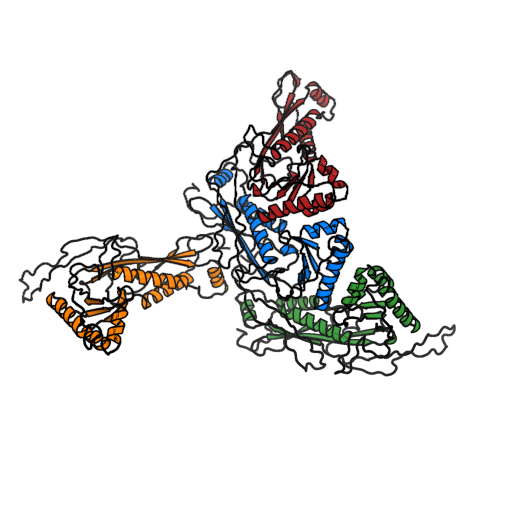4 211 TYR B C 1
ATOM 3722 O O . TYR B 1 211 ? 426.134 260.163 172.181 1.00 100.82 211 TYR B O 1
ATOM 3731 N N . GLN B 1 212 ? 424.789 261.971 172.254 1.00 101.50 212 GLN B N 1
ATOM 3732 C CA . GLN B 1 212 ? 425.852 262.950 172.427 1.00 103.85 212 GLN B CA 1
ATOM 3733 C C . GLN B 1 212 ? 425.618 263.686 173.738 1.00 108.98 212 GLN B C 1
ATOM 3734 O O . GLN B 1 212 ? 424.484 264.068 174.046 1.00 113.54 212 GLN B O 1
ATOM 3740 N N . SER B 1 213 ? 426.677 263.852 174.524 1.00 100.98 213 SER B N 1
ATOM 3741 C CA . SER B 1 213 ? 426.595 264.587 175.777 1.00 103.32 213 SER B CA 1
ATOM 3742 C C . SER B 1 213 ? 427.780 265.532 175.879 1.00 103.36 213 SER B C 1
ATOM 3743 O O . SER B 1 213 ? 428.919 265.135 175.615 1.00 103.19 213 SER B O 1
ATOM 3746 N N . ASN B 1 214 ? 427.510 266.779 176.261 1.00 104.28 214 ASN B N 1
ATOM 3747 C CA . ASN B 1 214 ? 428.575 267.752 176.449 1.00 107.65 214 ASN B CA 1
ATOM 3748 C C . ASN B 1 214 ? 429.332 267.545 177.752 1.00 107.76 214 ASN B C 1
ATOM 3749 O O . ASN B 1 214 ? 430.416 268.114 177.917 1.00 107.06 214 ASN B O 1
ATOM 3754 N N . ARG B 1 215 ? 428.788 266.751 178.676 1.00 102.83 215 ARG B N 1
ATOM 3755 C CA . ARG B 1 215 ? 429.428 266.561 179.970 1.00 102.88 215 ARG B CA 1
ATOM 3756 C C . ARG B 1 215 ? 430.704 265.739 179.872 1.00 106.40 215 ARG B C 1
ATOM 3757 O O . ARG B 1 215 ? 431.529 265.787 180.790 1.00 108.02 215 ARG B O 1
ATOM 3765 N N . LEU B 1 216 ? 430.885 264.989 178.789 1.00 102.71 216 LEU B N 1
ATOM 3766 C CA . LEU B 1 216 ? 432.107 264.227 178.602 1.00 104.49 216 LEU B CA 1
ATOM 3767 C C . LEU B 1 216 ? 433.275 265.164 178.305 1.00 108.61 216 LEU B C 1
ATOM 3768 O O . LEU B 1 216 ? 433.104 266.353 178.023 1.00 110.86 216 LEU B O 1
ATOM 3773 N N . ARG B 1 217 ? 434.481 264.609 178.369 1.00 118.99 217 ARG B N 1
ATOM 3774 C CA . ARG B 1 217 ? 435.691 265.395 178.176 1.00 118.69 217 ARG B CA 1
ATOM 3775 C C . ARG B 1 217 ? 435.905 265.629 176.681 1.00 123.74 217 ARG B C 1
ATOM 3776 O O . ARG B 1 217 ? 435.014 265.404 175.858 1.00 126.75 217 ARG B O 1
ATOM 3784 N N . GLY B 1 218 ? 437.099 266.100 176.319 1.00 129.64 218 GLY B N 1
ATOM 3785 C CA . GLY B 1 218 ? 437.346 266.484 174.938 1.00 128.55 218 GLY B CA 1
ATOM 3786 C C . GLY B 1 218 ? 437.155 265.348 173.952 1.00 129.22 218 GLY B C 1
ATOM 3787 O O . GLY B 1 218 ? 436.578 265.538 172.879 1.00 128.90 218 GLY B O 1
ATOM 3788 N N . GLU B 1 219 ? 437.634 264.152 174.296 1.00 125.37 219 GLU B N 1
ATOM 3789 C CA . GLU B 1 219 ? 437.546 263.018 173.372 1.00 125.70 219 GLU B CA 1
ATOM 3790 C C . GLU B 1 219 ? 437.403 261.735 174.195 1.00 126.60 219 GLU B C 1
ATOM 3791 O O . GLU B 1 219 ? 438.398 261.151 174.631 1.00 129.93 219 GLU B O 1
ATOM 3797 N N . SER B 1 220 ? 436.159 261.308 174.397 1.00 114.29 220 SER B N 1
ATOM 3798 C CA . SER B 1 220 ? 435.884 260.094 175.156 1.00 116.17 220 SER B CA 1
ATOM 3799 C C . SER B 1 220 ? 434.511 259.567 174.761 1.00 114.69 220 SER B C 1
ATOM 3800 O O . SER B 1 220 ? 433.706 260.268 174.144 1.00 112.87 220 SER B O 1
ATOM 3803 N N . GLY B 1 221 ? 434.253 258.316 175.132 1.00 95.19 221 GLY B N 1
ATOM 3804 C CA . GLY B 1 221 ? 432.976 257.692 174.844 1.00 92.43 221 GLY B CA 1
ATOM 3805 C C . GLY B 1 221 ? 432.819 256.404 175.618 1.00 90.72 221 GLY B C 1
ATOM 3806 O O . GLY B 1 221 ? 433.796 255.828 176.107 1.00 94.06 221 GLY B O 1
ATOM 3807 N N . VAL B 1 222 ? 431.566 255.958 175.722 1.00 89.05 222 VAL B N 1
ATOM 3808 C CA . VAL B 1 222 ? 431.224 254.752 176.469 1.00 90.16 222 VAL B CA 1
ATOM 3809 C C . VAL B 1 222 ? 430.175 253.950 175.711 1.00 95.23 222 VAL B C 1
ATOM 3810 O O . VAL B 1 222 ? 429.401 254.492 174.917 1.00 97.77 222 VAL B O 1
ATOM 3814 N N . VAL B 1 223 ? 430.163 252.638 175.960 1.00 90.22 223 VAL B N 1
ATOM 3815 C CA . VAL B 1 223 ? 429.244 251.713 175.302 1.00 88.95 223 VAL B CA 1
ATOM 3816 C C . VAL B 1 223 ? 428.571 250.860 176.377 1.00 85.55 223 VAL B C 1
ATOM 3817 O O . VAL B 1 223 ? 428.868 249.673 176.550 1.00 82.93 223 VAL B O 1
ATOM 3821 N N . VAL B 1 224 ? 427.627 251.474 177.086 1.00 101.47 224 VAL B N 1
ATOM 3822 C CA . VAL B 1 224 ? 426.956 250.816 178.200 1.00 96.31 224 VAL B CA 1
ATOM 3823 C C . VAL B 1 224 ? 425.972 249.750 177.726 1.00 107.24 224 VAL B C 1
ATOM 3824 O O . VAL B 1 224 ? 425.405 249.827 176.626 1.00 113.08 224 VAL B O 1
ATOM 3828 N N . SER B 1 225 ? 425.791 248.720 178.555 1.00 103.91 225 SER B N 1
ATOM 3829 C CA . SER B 1 225 ? 424.704 247.768 178.359 1.00 102.36 225 SER B CA 1
ATOM 3830 C C . SER B 1 225 ? 423.418 248.369 178.922 1.00 107.52 225 SER B C 1
ATOM 3831 O O . SER B 1 225 ? 423.336 248.644 180.124 1.00 110.31 225 SER B O 1
ATOM 3834 N N . THR B 1 226 ? 422.419 248.577 178.063 1.00 115.25 226 THR B N 1
ATOM 3835 C CA . THR B 1 226 ? 421.213 249.286 178.489 1.00 113.94 226 THR B CA 1
ATOM 3836 C C . THR B 1 226 ? 420.445 248.534 179.572 1.00 115.16 226 THR B C 1
ATOM 3837 O O . THR B 1 226 ? 419.862 249.151 180.470 1.00 116.81 226 THR B O 1
ATOM 3841 N N . GLY B 1 227 ? 420.428 247.205 179.496 1.00 112.83 227 GLY B N 1
ATOM 3842 C CA . GLY B 1 227 ? 419.512 246.431 180.316 1.00 114.49 227 GLY B CA 1
ATOM 3843 C C . GLY B 1 227 ? 419.732 246.606 181.806 1.00 119.29 227 GLY B C 1
ATOM 3844 O O . GLY B 1 227 ? 420.842 246.866 182.275 1.00 122.08 227 GLY B O 1
ATOM 3845 N N . ARG B 1 228 ? 418.639 246.463 182.555 1.00 116.24 228 ARG B N 1
ATOM 3846 C CA . ARG B 1 228 ? 418.660 246.617 184.001 1.00 106.68 228 ARG B CA 1
ATOM 3847 C C . ARG B 1 228 ? 419.466 245.493 184.641 1.00 107.82 228 ARG B C 1
ATOM 3848 O O . ARG B 1 228 ? 419.802 244.491 184.002 1.00 108.65 228 ARG B O 1
ATOM 3856 N N . GLU B 1 229 ? 419.804 245.705 185.916 1.00 107.62 229 GLU B N 1
ATOM 3857 C CA . GLU B 1 229 ? 420.719 244.903 186.726 1.00 113.53 229 GLU B CA 1
ATOM 3858 C C . GLU B 1 229 ? 422.158 245.321 186.469 1.00 113.16 229 GLU B C 1
ATOM 3859 O O . GLU B 1 229 ? 422.955 245.391 187.405 1.00 119.20 229 GLU B O 1
ATOM 3865 N N . ASN B 1 230 ? 422.523 245.558 185.210 1.00 109.27 230 ASN B N 1
ATOM 3866 C CA . ASN B 1 230 ? 423.856 246.082 184.950 1.00 112.09 230 ASN B CA 1
ATOM 3867 C C . ASN B 1 230 ? 424.028 247.464 185.570 1.00 120.94 230 ASN B C 1
ATOM 3868 O O . ASN B 1 230 ? 425.064 247.762 186.176 1.00 125.42 230 ASN B O 1
ATOM 3873 N N . MET B 1 231 ? 423.017 248.316 185.424 1.00 107.75 231 MET B N 1
ATOM 3874 C CA . MET B 1 231 ? 423.017 249.674 185.947 1.00 99.95 231 MET B CA 1
ATOM 3875 C C . MET B 1 231 ? 421.592 250.057 186.320 1.00 101.22 231 MET B C 1
ATOM 3876 O O . MET B 1 231 ? 420.628 249.471 185.822 1.00 109.01 231 MET B O 1
ATOM 3881 N N . ASP B 1 232 ? 421.457 251.050 187.195 1.00 97.68 232 ASP B N 1
ATOM 3882 C CA . ASP B 1 232 ? 420.123 251.498 187.579 1.00 93.42 232 ASP B CA 1
ATOM 3883 C C . ASP B 1 232 ? 420.194 252.966 187.989 1.00 101.38 232 ASP B C 1
ATOM 3884 O O . ASP B 1 232 ? 421.242 253.608 187.884 1.00 108.94 232 ASP B O 1
ATOM 3889 N N . LEU B 1 233 ? 419.065 253.500 188.463 1.00 98.07 233 LEU B N 1
ATOM 3890 C CA . LEU B 1 233 ? 418.977 254.910 188.856 1.00 96.81 233 LEU B CA 1
ATOM 3891 C C . LEU B 1 233 ? 417.963 255.016 189.997 1.00 97.76 233 LEU B C 1
ATOM 3892 O O . LEU B 1 233 ? 416.761 255.157 189.760 1.00 104.46 233 LEU B O 1
ATOM 3897 N N . ALA B 1 234 ? 418.459 254.946 191.229 1.00 86.53 234 ALA B N 1
ATOM 3898 C CA . ALA B 1 234 ? 417.590 255.094 192.387 1.00 84.88 234 ALA B CA 1
ATOM 3899 C C . ALA B 1 234 ? 417.098 256.531 192.502 1.00 82.96 234 ALA B C 1
ATOM 3900 O O . ALA B 1 234 ? 417.884 257.479 192.404 1.00 88.14 234 ALA B O 1
ATOM 3902 N N . VAL B 1 235 ? 415.793 256.692 192.706 1.00 81.81 235 VAL B N 1
ATOM 3903 C CA . VAL B 1 235 ? 415.147 257.997 192.749 1.00 83.98 235 VAL B CA 1
ATOM 3904 C C . VAL B 1 235 ? 414.469 258.149 194.103 1.00 89.68 235 VAL B C 1
ATOM 3905 O O . VAL B 1 235 ? 413.733 257.254 194.533 1.00 95.43 235 VAL B O 1
ATOM 3909 N N . SER B 1 236 ? 414.718 259.272 194.776 1.00 90.74 236 SER B N 1
ATOM 3910 C CA . SER B 1 236 ? 413.879 259.628 195.914 1.00 87.59 236 SER B CA 1
ATOM 3911 C C . SER B 1 236 ? 412.709 260.500 195.479 1.00 91.67 236 SER B C 1
ATOM 3912 O O . SER B 1 236 ? 411.569 260.271 195.893 1.00 95.76 236 SER B O 1
ATOM 3915 N N . MET B 1 237 ? 412.981 261.501 194.645 1.00 98.69 237 MET B N 1
ATOM 3916 C CA . MET B 1 237 ? 411.962 262.441 194.209 1.00 98.21 237 MET B CA 1
ATOM 3917 C C . MET B 1 237 ? 412.444 263.119 192.935 1.00 95.97 237 MET B C 1
ATOM 3918 O O . MET B 1 237 ? 413.631 263.425 192.800 1.00 94.30 237 MET B O 1
ATOM 3923 N N . ASP B 1 238 ? 411.521 263.338 192.009 1.00 101.66 238 ASP B N 1
ATOM 3924 C CA . ASP B 1 238 ? 411.866 263.698 190.644 1.00 102.68 238 ASP B CA 1
ATOM 3925 C C . ASP B 1 238 ? 412.027 265.216 190.552 1.00 108.77 238 ASP B C 1
ATOM 3926 O O . ASP B 1 238 ? 412.089 265.916 191.565 1.00 115.62 238 ASP B O 1
ATOM 3931 N N . MET B 1 239 ? 412.108 265.737 189.327 1.00 95.08 239 MET B N 1
ATOM 3932 C CA . MET B 1 239 ? 412.172 267.176 189.099 1.00 90.82 239 MET B CA 1
ATOM 3933 C C . MET B 1 239 ? 410.970 267.864 189.729 1.00 91.18 239 MET B C 1
ATOM 3934 O O . MET B 1 239 ? 409.834 267.646 189.298 1.00 95.24 239 MET B O 1
ATOM 3939 N N . VAL B 1 240 ? 411.201 268.694 190.745 1.00 95.05 240 VAL B N 1
ATOM 3940 C CA . VAL B 1 240 ? 410.132 269.455 191.382 1.00 97.88 240 VAL B CA 1
ATOM 3941 C C . VAL B 1 240 ? 410.613 270.882 191.607 1.00 97.99 240 VAL B C 1
ATOM 3942 O O . VAL B 1 240 ? 411.802 271.181 191.521 1.00 104.29 240 VAL B O 1
ATOM 3946 N N . ALA B 1 241 ? 409.666 271.769 191.889 1.00 80.25 241 ALA B N 1
ATOM 3947 C CA . ALA B 1 241 ? 409.956 273.150 192.249 1.00 80.15 241 ALA B CA 1
ATOM 3948 C C . ALA B 1 241 ? 409.533 273.398 193.689 1.00 89.44 241 ALA B C 1
ATOM 3949 O O . ALA B 1 241 ? 408.406 273.067 194.072 1.00 96.22 241 ALA B O 1
ATOM 3951 N N . ALA B 1 242 ? 410.430 273.980 194.484 1.00 83.35 242 ALA B N 1
ATOM 3952 C CA . ALA B 1 242 ? 410.147 274.232 195.888 1.00 83.17 242 ALA B CA 1
ATOM 3953 C C . ALA B 1 242 ? 410.401 275.695 196.221 1.00 83.09 242 ALA B C 1
ATOM 3954 O O . ALA B 1 242 ? 411.271 276.344 195.634 1.00 79.59 242 ALA B O 1
ATOM 3956 N N . TYR B 1 243 ? 409.630 276.194 197.185 1.00 86.82 243 TYR B N 1
ATOM 3957 C CA . TYR B 1 243 ? 409.628 277.598 197.580 1.00 82.62 243 TYR B CA 1
ATOM 3958 C C . TYR B 1 243 ? 410.549 277.806 198.777 1.00 88.92 243 TYR B C 1
ATOM 3959 O O . TYR B 1 243 ? 410.318 277.235 199.847 1.00 93.43 243 TYR B O 1
ATOM 3968 N N . LEU B 1 244 ? 411.587 278.621 198.597 1.00 82.71 244 LEU B N 1
ATOM 3969 C CA . LEU B 1 244 ? 412.588 278.867 199.635 1.00 87.75 244 LEU B CA 1
ATOM 3970 C C . LEU B 1 244 ? 412.317 280.161 200.394 1.00 93.66 244 LEU B C 1
ATOM 3971 O O . LEU B 1 244 ? 413.250 280.897 200.727 1.00 91.66 244 LEU B O 1
ATOM 3976 N N . GLY B 1 245 ? 411.054 280.464 200.684 1.00 106.83 245 GLY B N 1
ATOM 3977 C CA . GLY B 1 245 ? 410.720 281.653 201.440 1.00 107.75 245 GLY B CA 1
ATOM 3978 C C . GLY B 1 245 ? 410.678 282.861 200.526 1.00 109.30 245 GLY B C 1
ATOM 3979 O O . GLY B 1 245 ? 410.810 282.759 199.307 1.00 109.24 245 GLY B O 1
ATOM 3980 N N . ALA B 1 246 ? 410.470 284.033 201.122 1.00 87.74 246 ALA B N 1
ATOM 3981 C CA . ALA B 1 246 ? 410.511 285.283 200.376 1.00 82.86 246 ALA B CA 1
ATOM 3982 C C . ALA B 1 246 ? 411.642 286.146 200.912 1.00 81.39 246 ALA B C 1
ATOM 3983 O O . ALA B 1 246 ? 411.716 286.393 202.120 1.00 90.01 246 ALA B O 1
ATOM 3985 N N . SER B 1 247 ? 412.517 286.602 200.020 1.00 92.09 247 SER B N 1
ATOM 3986 C CA . SER B 1 247 ? 413.629 287.464 200.393 1.00 99.85 247 SER B CA 1
ATOM 3987 C C . SER B 1 247 ? 413.615 288.725 199.544 1.00 98.83 247 SER B C 1
ATOM 3988 O O . SER B 1 247 ? 413.503 288.641 198.317 1.00 101.89 247 SER B O 1
ATOM 3991 N N . 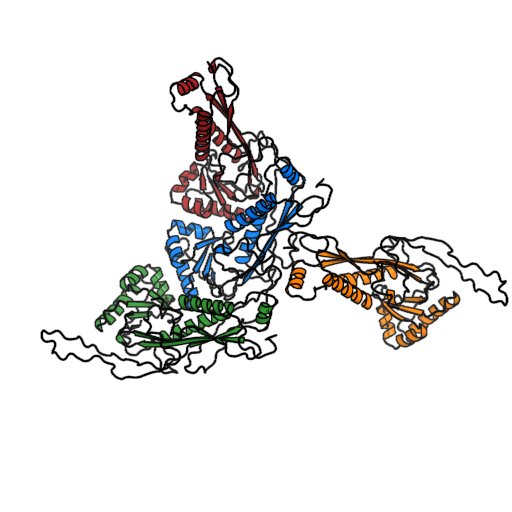ARG B 1 248 ? 413.737 289.886 200.193 1.00 103.45 248 ARG B N 1
ATOM 3992 C CA . ARG B 1 248 ? 413.904 291.159 199.489 1.00 102.38 248 ARG B CA 1
ATOM 3993 C C . ARG B 1 248 ? 412.780 291.416 198.487 1.00 105.36 248 ARG B C 1
ATOM 3994 O O . ARG B 1 248 ? 413.018 291.909 197.382 1.00 108.64 248 ARG B O 1
ATOM 4002 N N . MET B 1 249 ? 411.550 291.071 198.870 1.00 110.73 249 MET B N 1
ATOM 4003 C CA . MET B 1 249 ? 410.373 291.305 198.031 1.00 109.07 249 MET B CA 1
ATOM 4004 C C . MET B 1 249 ? 410.509 290.546 196.716 1.00 112.75 249 MET B C 1
ATOM 4005 O O . MET B 1 249 ? 410.230 291.073 195.641 1.00 116.83 249 MET B O 1
ATOM 4010 N N . ASN B 1 250 ? 410.971 289.304 196.801 1.00 97.38 250 ASN B N 1
ATOM 4011 C CA . ASN B 1 250 ? 411.072 288.434 195.638 1.00 89.63 250 ASN B CA 1
ATOM 4012 C C . ASN B 1 250 ? 410.494 287.072 195.984 1.00 89.15 250 ASN B C 1
ATOM 4013 O O . ASN B 1 250 ? 409.901 286.901 197.054 1.00 99.30 250 ASN B O 1
ATOM 4018 N N . HIS B 1 251 ? 410.654 286.094 195.096 1.00 83.16 251 HIS B N 1
ATOM 4019 C CA . HIS B 1 251 ? 410.222 284.727 195.366 1.00 84.29 251 HIS B CA 1
ATOM 4020 C C . HIS B 1 251 ? 411.278 283.796 194.794 1.00 87.00 251 HIS B C 1
ATOM 4021 O O . HIS B 1 251 ? 411.273 283.502 193.588 1.00 98.69 251 HIS B O 1
ATOM 4028 N N . PRO B 1 252 ? 412.227 283.349 195.612 1.00 82.94 252 PRO B N 1
ATOM 4029 C CA . PRO B 1 252 ? 413.213 282.381 195.129 1.00 87.17 252 PRO B CA 1
ATOM 4030 C C . PRO B 1 252 ? 412.625 280.979 195.184 1.00 95.31 252 PRO B C 1
ATOM 4031 O O . PRO B 1 252 ? 412.024 280.580 196.184 1.00 102.56 252 PRO B O 1
ATOM 4035 N N . PHE B 1 253 ? 412.798 280.237 194.098 1.00 91.82 253 PHE B N 1
ATOM 4036 C CA . PHE B 1 253 ? 412.403 278.843 194.035 1.00 88.17 253 PHE B CA 1
ATOM 4037 C C . PHE B 1 253 ? 413.611 278.030 193.614 1.00 92.32 253 PHE B C 1
ATOM 4038 O O . PHE B 1 253 ? 414.609 278.565 193.127 1.00 91.33 253 PHE B O 1
ATOM 4046 N N . AR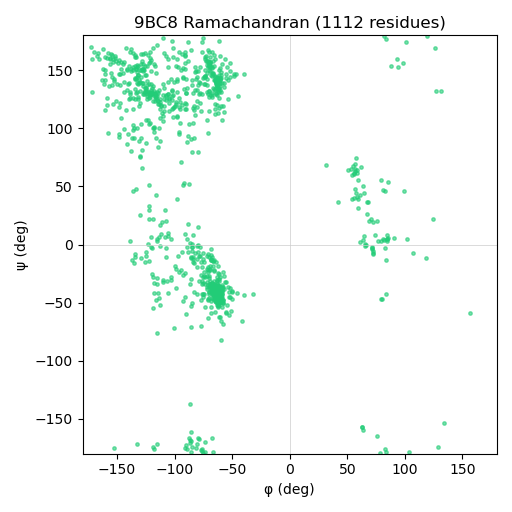G B 1 254 ? 413.511 276.722 193.809 1.00 89.41 254 ARG B N 1
ATOM 4047 C CA . ARG B 1 254 ? 414.611 275.849 193.443 1.00 83.92 254 ARG B CA 1
ATOM 4048 C C . ARG B 1 254 ? 414.072 274.560 192.850 1.00 86.35 254 ARG B C 1
ATOM 4049 O O . ARG B 1 254 ? 413.137 273.961 193.390 1.00 83.67 254 ARG B O 1
ATOM 4057 N N . VAL B 1 255 ? 414.649 274.167 191.720 1.00 91.76 255 VAL B N 1
ATOM 4058 C CA . VAL B 1 255 ? 414.391 272.863 191.129 1.00 89.98 255 VAL B CA 1
ATOM 4059 C C . VAL B 1 255 ? 415.196 271.817 191.887 1.00 91.95 255 VAL B C 1
ATOM 4060 O O . VAL B 1 255 ? 416.400 271.990 192.126 1.00 91.25 255 VAL B O 1
ATOM 4064 N N . LEU B 1 256 ? 414.512 270.748 192.284 1.00 98.12 256 LEU B N 1
ATOM 4065 C CA . LEU B 1 256 ? 415.010 269.702 193.163 1.00 87.14 256 LEU B CA 1
ATOM 4066 C C . LEU B 1 256 ? 414.886 268.340 192.501 1.00 93.95 256 LEU B C 1
ATOM 4067 O O . LEU B 1 256 ? 413.889 268.053 191.824 1.00 103.29 256 LEU B O 1
ATOM 4072 N N . GLU B 1 257 ? 415.909 267.513 192.703 1.00 97.28 257 GLU B N 1
ATOM 4073 C CA . GLU B 1 257 ? 415.823 266.084 192.455 1.00 97.96 257 GLU B CA 1
ATOM 4074 C C . GLU B 1 257 ? 416.744 265.385 193.440 1.00 97.20 257 GLU B C 1
ATOM 4075 O O . GLU B 1 257 ? 417.706 265.971 193.944 1.00 108.22 257 GLU B O 1
ATOM 4081 N N . ALA B 1 258 ? 416.446 264.116 193.701 1.00 76.41 258 ALA B N 1
ATOM 4082 C CA . ALA B 1 258 ? 417.328 263.257 194.485 1.00 84.82 258 ALA B CA 1
ATOM 4083 C C . ALA B 1 258 ? 417.532 261.982 193.675 1.00 90.73 258 ALA B C 1
ATOM 4084 O O . ALA B 1 258 ? 416.653 261.117 193.624 1.00 94.20 258 ALA B O 1
ATOM 4086 N N . LEU B 1 259 ? 418.701 261.875 193.053 1.00 86.54 259 LEU B N 1
ATOM 4087 C CA . LEU B 1 259 ? 419.022 260.789 192.145 1.00 72.53 259 LEU B CA 1
ATOM 4088 C C . LEU B 1 259 ? 420.323 260.139 192.580 1.00 81.01 259 LEU B C 1
ATOM 4089 O O . LEU B 1 259 ? 421.196 260.790 193.158 1.00 96.07 259 LEU B O 1
ATOM 4094 N N . LEU B 1 260 ? 420.449 258.847 192.295 1.00 82.90 260 LEU B N 1
ATOM 4095 C CA . LEU B 1 260 ? 421.689 258.141 192.592 1.00 80.44 260 LEU B CA 1
ATOM 4096 C C . LEU B 1 260 ? 421.901 257.044 191.566 1.00 80.88 260 LEU B C 1
ATOM 4097 O O . LEU B 1 260 ? 421.086 256.123 191.458 1.00 82.02 260 LEU B O 1
ATOM 4102 N N . LEU B 1 261 ? 422.993 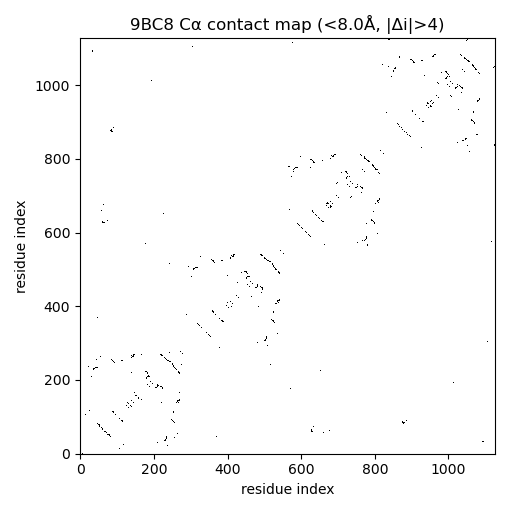257.144 190.820 1.00 93.22 261 LEU B N 1
ATOM 4103 C CA . LEU B 1 261 ? 423.346 256.120 189.850 1.00 93.70 261 LEU B CA 1
ATOM 4104 C C . LEU B 1 261 ? 424.067 254.986 190.561 1.00 101.20 261 LEU B C 1
ATOM 4105 O O . LEU B 1 261 ? 425.132 255.194 191.151 1.00 110.79 261 LEU B O 1
ATOM 4110 N N . ARG B 1 262 ? 423.493 253.789 190.505 1.00 88.21 262 ARG B N 1
ATOM 4111 C CA . ARG B 1 262 ? 424.131 252.595 191.042 1.00 86.58 262 ARG B CA 1
ATOM 4112 C C . ARG B 1 262 ? 424.515 251.699 189.874 1.00 93.26 262 ARG B C 1
ATOM 4113 O O . ARG B 1 262 ? 423.644 251.185 189.162 1.00 100.99 262 ARG B O 1
ATOM 4121 N N . ILE B 1 263 ? 425.820 251.538 189.666 1.00 96.65 263 ILE B N 1
ATOM 4122 C CA . ILE B 1 263 ? 426.338 250.614 188.660 1.00 94.99 263 ILE B CA 1
ATOM 4123 C C . ILE B 1 263 ? 426.484 249.261 189.352 1.00 97.95 263 ILE B C 1
ATOM 4124 O O . ILE B 1 263 ? 427.493 248.952 189.987 1.00 97.72 263 ILE B O 1
ATOM 4129 N N . LYS B 1 264 ? 425.438 248.444 189.236 1.00 98.80 264 LYS B N 1
ATOM 4130 C CA . LYS B 1 264 ? 425.395 247.189 189.978 1.00 101.01 264 LYS B CA 1
ATOM 4131 C C . LYS B 1 264 ? 426.445 246.213 189.463 1.00 104.71 264 LYS B C 1
ATOM 4132 O O . LYS B 1 264 ? 427.095 245.519 190.252 1.00 110.41 264 LYS B O 1
ATOM 4138 N N . HIS B 1 265 ? 426.628 246.150 188.147 1.00 95.81 265 HIS B N 1
ATOM 4139 C CA . HIS B 1 265 ? 427.613 245.263 187.531 1.00 97.96 265 HIS B CA 1
ATOM 4140 C C . HIS B 1 265 ? 428.641 246.106 186.790 1.00 98.33 265 HIS B C 1
ATOM 4141 O O . HIS B 1 265 ? 428.379 246.566 185.664 1.00 100.19 265 HIS B O 1
ATOM 4148 N N . PRO B 1 266 ? 429.821 246.335 187.374 1.00 101.05 266 PRO B N 1
ATOM 4149 C CA . PRO B 1 266 ? 430.823 247.196 186.725 1.00 101.43 266 PRO B CA 1
ATOM 4150 C C . PRO B 1 266 ? 431.414 246.621 185.450 1.00 107.54 266 PRO B C 1
ATOM 4151 O O . PRO B 1 266 ? 432.113 247.352 184.738 1.00 113.53 266 PRO B O 1
ATOM 4155 N N . ASP B 1 267 ? 431.167 245.351 185.135 1.00 109.70 267 ASP B N 1
ATOM 4156 C CA . ASP B 1 267 ? 431.699 244.775 183.907 1.00 106.33 267 ASP B CA 1
ATOM 4157 C C . ASP B 1 267 ? 430.880 245.146 182.681 1.00 105.70 267 ASP B C 1
ATOM 4158 O O . ASP B 1 267 ? 431.288 244.819 181.562 1.00 109.00 267 ASP B O 1
ATOM 4163 N N . ALA B 1 268 ? 429.746 245.814 182.863 1.00 97.84 268 ALA B N 1
ATOM 4164 C CA . ALA B 1 268 ? 428.837 246.149 181.777 1.00 98.17 268 ALA B CA 1
ATOM 4165 C C . ALA B 1 268 ? 429.231 247.425 181.050 1.00 105.92 268 ALA B C 1
ATOM 4166 O O . ALA B 1 268 ? 428.460 247.906 180.213 1.00 112.20 268 ALA B O 1
ATOM 4168 N N . ILE B 1 269 ? 430.401 247.984 181.348 1.00 107.83 269 ILE B N 1
ATOM 4169 C CA . ILE B 1 269 ? 430.813 249.275 180.819 1.00 107.57 269 ILE B CA 1
ATOM 4170 C C . ILE B 1 269 ? 432.164 249.115 180.140 1.00 107.25 269 ILE B C 1
ATOM 4171 O O . ILE B 1 269 ? 433.008 248.324 180.571 1.00 109.81 269 ILE B O 1
ATOM 4176 N N . CYS B 1 270 ? 432.365 249.877 179.067 1.00 109.30 270 CYS B N 1
ATOM 4177 C CA . CYS B 1 270 ? 433.648 249.934 178.379 1.00 108.22 270 CYS B CA 1
ATOM 4178 C C . CYS B 1 270 ? 433.883 251.363 177.920 1.00 109.46 270 CYS B C 1
ATOM 4179 O O . CYS B 1 270 ? 433.137 251.878 177.083 1.00 113.33 270 CYS B O 1
ATOM 4182 N N . THR B 1 271 ? 434.915 251.998 178.466 1.00 105.31 271 THR B N 1
ATOM 4183 C CA . THR B 1 271 ? 435.238 253.375 178.137 1.00 106.14 271 THR B CA 1
ATOM 4184 C C . THR B 1 271 ? 436.215 253.438 176.966 1.00 110.52 271 THR B C 1
ATOM 4185 O O . THR B 1 271 ? 436.836 252.446 176.583 1.00 110.37 271 THR B O 1
ATOM 4189 N N . LEU B 1 272 ? 436.349 254.633 176.398 1.00 96.09 272 LEU B N 1
ATOM 4190 C CA . LEU B 1 272 ? 437.260 254.854 175.282 1.00 91.02 272 LEU B CA 1
ATOM 4191 C C . LEU B 1 272 ? 438.288 255.928 175.622 1.00 84.71 272 LEU B C 1
ATOM 4192 O O . LEU B 1 272 ? 439.457 255.628 175.862 1.00 83.79 272 LEU B O 1
ATOM 4197 N N . PRO C 1 2 ? 384.459 291.647 172.706 1.00 162.05 2 PRO C N 1
ATOM 4198 C CA . PRO C 1 2 ? 385.134 291.263 171.465 1.00 162.91 2 PRO C CA 1
ATOM 4199 C C . PRO C 1 2 ? 384.866 292.242 170.327 1.00 161.74 2 PRO C C 1
ATOM 4200 O O . PRO C 1 2 ? 384.721 291.826 169.179 1.00 158.82 2 PRO C O 1
ATOM 4204 N N . ASP C 1 3 ? 384.802 293.534 170.651 1.00 164.96 3 ASP C N 1
ATOM 4205 C CA . ASP C 1 3 ? 384.579 294.557 169.636 1.00 164.80 3 ASP C CA 1
ATOM 4206 C C . ASP C 1 3 ? 385.735 294.682 168.653 1.00 163.71 3 ASP C C 1
ATOM 4207 O O . ASP C 1 3 ? 385.562 295.308 167.602 1.00 163.95 3 ASP C O 1
ATOM 4212 N N . PHE C 1 4 ? 386.900 294.110 168.962 1.00 151.37 4 PHE C N 1
ATOM 4213 C CA . PHE C 1 4 ? 388.040 294.190 168.057 1.00 149.57 4 PHE C CA 1
ATOM 4214 C C . PHE C 1 4 ? 387.862 293.362 166.791 1.00 149.28 4 PHE C C 1
ATOM 4215 O O . PHE C 1 4 ? 388.668 293.503 165.865 1.00 147.58 4 PHE C O 1
ATOM 4223 N N . LEU C 1 5 ? 386.838 292.512 166.723 1.00 151.56 5 LEU C N 1
ATOM 4224 C CA . LEU C 1 5 ? 386.530 291.744 165.523 1.00 150.42 5 LEU C CA 1
ATOM 4225 C C . LEU C 1 5 ? 385.261 292.242 164.834 1.00 149.92 5 LEU C C 1
ATOM 4226 O O . LEU C 1 5 ? 384.580 291.483 164.141 1.00 149.31 5 LEU C O 1
ATOM 4231 N N . GLY C 1 6 ? 384.964 293.531 164.970 1.00 157.24 6 GLY C N 1
ATOM 4232 C CA . GLY C 1 6 ? 383.749 294.084 164.403 1.00 156.22 6 GLY C CA 1
ATOM 4233 C C . GLY C 1 6 ? 383.855 295.579 164.225 1.00 158.06 6 GLY C C 1
ATOM 4234 O O . GLY C 1 6 ? 384.693 296.244 164.843 1.00 158.76 6 GLY C O 1
ATOM 4235 N N . HIS C 1 7 ? 382.987 296.107 163.361 1.00 164.45 7 HIS C N 1
ATOM 4236 C CA . HIS C 1 7 ? 382.935 297.542 163.082 1.00 164.70 7 HIS C CA 1
ATOM 4237 C C . HIS C 1 7 ? 382.160 298.217 164.210 1.00 166.22 7 HIS C C 1
ATOM 4238 O O . HIS C 1 7 ? 380.970 298.525 164.102 1.00 163.59 7 HIS C O 1
ATOM 4245 N N . ALA C 1 8 ? 382.864 298.429 165.323 1.00 165.68 8 ALA C N 1
ATOM 4246 C CA . ALA C 1 8 ? 382.234 298.873 166.560 1.00 162.38 8 ALA C CA 1
ATOM 4247 C C . ALA C 1 8 ? 381.470 300.177 166.365 1.00 162.04 8 ALA C C 1
ATOM 4248 O O . ALA C 1 8 ? 381.954 301.114 165.724 1.00 162.57 8 ALA C O 1
ATOM 4250 N N . GLU C 1 9 ? 380.259 300.228 166.922 1.00 160.19 9 GLU C N 1
ATOM 4251 C CA . GLU C 1 9 ? 379.390 301.383 166.726 1.00 162.13 9 GLU C CA 1
ATOM 4252 C C . GLU C 1 9 ? 379.696 302.487 167.733 1.00 160.21 9 GLU C C 1
ATOM 4253 O O . GLU C 1 9 ? 379.871 303.651 167.356 1.00 158.08 9 GLU C O 1
ATOM 4259 N N . ASN C 1 10 ? 379.763 302.138 169.017 1.00 132.95 10 ASN C N 1
ATOM 4260 C CA . ASN C 1 10 ? 380.131 303.082 170.071 1.00 130.38 10 ASN C CA 1
ATOM 4261 C C . ASN C 1 10 ? 381.119 302.417 171.017 1.00 128.44 10 ASN C C 1
ATOM 4262 O O . ASN C 1 10 ? 380.726 301.757 171.988 1.00 126.99 10 ASN C O 1
ATOM 4267 N N . PRO C 1 11 ? 382.421 302.560 170.754 1.00 106.56 11 PRO C N 1
ATOM 4268 C CA . PRO C 1 11 ? 383.416 301.867 171.590 1.00 106.20 11 PRO C CA 1
ATOM 4269 C C . PRO C 1 11 ? 383.384 302.292 173.047 1.00 111.23 11 PRO C C 1
ATOM 4270 O O . PRO C 1 11 ? 383.560 301.451 173.937 1.00 114.41 11 PRO C O 1
ATOM 4274 N N . LEU C 1 12 ? 383.161 303.572 173.317 1.00 114.59 12 LEU C N 1
ATOM 4275 C CA . LEU C 1 12 ? 383.243 304.095 174.671 1.00 110.64 12 LEU C CA 1
ATOM 4276 C C . LEU C 1 12 ? 381.864 304.075 175.322 1.00 110.15 12 LEU C C 1
ATOM 4277 O O . LEU C 1 12 ? 380.837 303.935 174.653 1.00 116.08 12 LEU C O 1
ATOM 4282 N N . ARG C 1 13 ? 381.848 304.215 176.642 1.00 125.38 13 ARG C N 1
ATOM 4283 C CA . ARG C 1 13 ? 380.599 304.299 177.386 1.00 132.09 13 ARG C CA 1
ATOM 4284 C C . ARG C 1 13 ? 380.471 305.675 178.047 1.00 138.83 13 ARG C C 1
ATOM 4285 O O . ARG C 1 13 ? 381.268 306.585 177.799 1.00 139.35 13 ARG C O 1
ATOM 4293 N N . GLU C 1 14 ? 379.446 305.816 178.895 1.00 153.29 14 GLU C N 1
ATOM 4294 C CA . GLU C 1 14 ? 378.971 307.141 179.288 1.00 148.05 14 GLU C CA 1
ATOM 4295 C C . GLU C 1 14 ? 380.013 307.943 180.066 1.00 148.99 14 GLU C C 1
ATOM 4296 O O . GLU C 1 14 ? 380.192 309.139 179.807 1.00 151.67 14 GLU C O 1
ATOM 4302 N N . GLU C 1 15 ? 380.718 307.319 181.016 1.00 147.29 15 GLU C N 1
ATOM 4303 C CA . GLU C 1 15 ? 381.682 308.107 181.782 1.00 147.72 15 GLU C CA 1
ATOM 4304 C C . GLU C 1 15 ? 382.894 308.474 180.936 1.00 148.72 15 GLU C C 1
ATOM 4305 O O . GLU C 1 15 ? 383.476 309.546 181.126 1.00 153.97 15 GLU C O 1
ATOM 4311 N N . GLU C 1 16 ? 383.281 307.610 179.997 1.00 132.53 16 GLU C N 1
ATOM 4312 C CA . GLU C 1 16 ? 384.348 307.964 179.067 1.00 132.15 16 GLU C CA 1
ATOM 4313 C C . GLU C 1 16 ? 383.941 309.133 178.178 1.00 134.46 16 GLU C C 1
ATOM 4314 O O . GLU C 1 16 ? 384.750 310.031 177.913 1.00 136.40 16 GLU C O 1
ATOM 4320 N N . TRP C 1 17 ? 382.694 309.140 177.703 1.00 117.19 17 TRP C N 1
ATOM 4321 C CA . TRP C 1 17 ? 382.213 310.281 176.929 1.00 116.22 17 TRP C CA 1
ATOM 4322 C C . TRP C 1 17 ? 382.215 311.551 177.767 1.00 116.80 17 TRP C C 1
ATOM 4323 O O . TRP C 1 17 ? 382.594 312.623 177.281 1.00 118.89 17 TRP C O 1
ATOM 4334 N N . ALA C 1 18 ? 381.791 311.451 179.028 1.00 115.26 18 ALA C N 1
ATOM 4335 C CA . ALA C 1 18 ? 381.814 312.614 179.909 1.00 112.00 18 ALA C CA 1
ATOM 4336 C C . ALA C 1 18 ? 383.235 313.127 180.108 1.00 114.48 18 ALA C C 1
ATOM 4337 O O . ALA C 1 18 ? 383.475 314.340 180.077 1.00 119.88 18 ALA C O 1
ATOM 4339 N N . ARG C 1 19 ? 384.188 312.216 180.320 1.00 114.83 19 ARG C N 1
ATOM 4340 C CA . ARG C 1 19 ? 385.581 312.615 180.489 1.00 114.35 19 ARG C CA 1
ATOM 4341 C C . ARG C 1 19 ? 386.115 313.298 179.238 1.00 117.23 19 ARG C C 1
ATOM 4342 O O . ARG C 1 19 ? 386.782 314.336 179.323 1.00 121.85 19 ARG C O 1
ATOM 4350 N N . LEU C 1 20 ? 385.831 312.728 178.066 1.00 96.76 20 LEU C N 1
ATOM 4351 C CA . LEU C 1 20 ? 386.281 313.333 176.817 1.00 95.38 20 LEU C CA 1
ATOM 4352 C C . LEU C 1 20 ? 385.692 314.727 176.643 1.00 105.94 20 LEU C C 1
ATOM 4353 O O . LEU C 1 20 ? 386.404 315.675 176.276 1.00 108.40 20 LEU C O 1
ATOM 4358 N N . ASN C 1 21 ? 384.393 314.871 176.912 1.00 116.18 21 ASN C N 1
ATOM 4359 C CA . ASN C 1 21 ? 383.739 316.162 176.748 1.00 110.52 21 ASN C CA 1
ATOM 4360 C C . ASN C 1 21 ? 384.311 317.196 177.706 1.00 111.20 21 ASN C C 1
ATOM 4361 O O . ASN C 1 21 ? 384.593 318.330 177.305 1.00 115.38 21 ASN C O 1
ATOM 4366 N N . GLU C 1 22 ? 384.509 316.829 178.974 1.00 110.92 22 GLU C N 1
ATOM 4367 C CA . GLU C 1 22 ? 385.036 317.819 179.903 1.00 110.05 22 GLU C CA 1
ATOM 4368 C C . GLU C 1 22 ? 386.479 318.166 179.569 1.00 111.37 22 GLU C C 1
ATOM 4369 O O . GLU C 1 22 ? 386.879 319.326 179.711 1.00 114.38 22 GLU C O 1
ATOM 4375 N N . THR C 1 23 ? 387.261 317.196 179.088 1.00 99.56 23 THR C N 1
ATOM 4376 C CA . THR C 1 23 ? 388.636 317.487 178.701 1.00 99.49 23 THR C CA 1
ATOM 4377 C C . THR C 1 23 ? 388.677 318.488 177.555 1.00 101.79 23 THR C C 1
ATOM 4378 O O . THR C 1 23 ? 389.407 319.487 177.613 1.00 106.95 23 THR C O 1
ATOM 4382 N N . VAL C 1 24 ? 387.888 318.244 176.503 1.00 96.99 24 VAL C N 1
ATOM 4383 C CA . VAL C 1 24 ? 387.901 319.180 175.382 1.00 98.27 24 VAL C CA 1
ATOM 4384 C C . VAL C 1 24 ? 387.352 320.540 175.806 1.00 102.46 24 VAL C C 1
ATOM 4385 O O . VAL C 1 24 ? 387.825 321.578 175.329 1.00 104.05 24 VAL C O 1
ATOM 4389 N N . ILE C 1 25 ? 386.369 320.571 176.713 1.00 108.69 25 ILE C N 1
ATOM 4390 C CA . ILE C 1 25 ? 385.825 321.853 177.162 1.00 104.29 25 ILE C CA 1
ATOM 4391 C C . ILE C 1 25 ? 386.887 322.657 177.904 1.00 107.83 25 ILE C C 1
ATOM 4392 O O . ILE C 1 25 ? 387.054 323.860 177.666 1.00 112.78 25 ILE C O 1
ATOM 4397 N N . GLN C 1 26 ? 387.618 322.011 178.820 1.00 108.91 26 GLN C N 1
ATOM 4398 C CA . GLN C 1 26 ? 388.678 322.725 179.528 1.00 104.22 26 GLN C CA 1
ATOM 4399 C C . GLN C 1 26 ? 389.766 323.184 178.568 1.00 106.06 26 GLN C C 1
ATOM 4400 O O . GLN C 1 26 ? 390.273 324.307 178.690 1.00 114.56 26 GLN C O 1
ATOM 4406 N N . VAL C 1 27 ? 390.117 322.345 177.588 1.00 85.41 27 VAL C N 1
ATOM 4407 C CA . VAL C 1 27 ? 391.126 322.746 176.610 1.00 83.91 27 VAL C CA 1
ATOM 4408 C C . VAL C 1 27 ? 390.657 323.998 175.887 1.00 93.47 27 VAL C C 1
ATOM 4409 O O . VAL C 1 27 ? 391.423 324.946 175.678 1.00 97.23 27 VAL C O 1
ATOM 4413 N N . ALA C 1 28 ? 389.394 324.005 175.460 1.00 107.92 28 ALA C N 1
ATOM 4414 C CA . ALA C 1 28 ? 388.891 325.139 174.699 1.00 107.00 28 ALA C CA 1
ATOM 4415 C C . ALA C 1 28 ? 388.908 326.398 175.557 1.00 107.29 28 ALA C C 1
ATOM 4416 O O . ALA C 1 28 ? 389.427 327.438 175.139 1.00 112.46 28 ALA C O 1
ATOM 4418 N N . ARG C 1 29 ? 388.359 326.316 176.777 1.00 107.05 29 ARG C N 1
ATOM 4419 C CA . ARG C 1 29 ? 388.238 327.519 177.597 1.00 102.99 29 ARG C CA 1
ATOM 4420 C C . ARG C 1 29 ? 389.612 328.086 177.918 1.00 104.36 29 ARG C C 1
ATOM 4421 O O . ARG C 1 29 ? 389.817 329.304 177.883 1.00 112.27 29 ARG C O 1
ATOM 4429 N N . ARG C 1 30 ? 390.568 327.210 178.237 1.00 98.18 30 ARG C N 1
ATOM 4430 C CA . ARG C 1 30 ? 391.936 327.645 178.488 1.00 100.17 30 ARG C CA 1
ATOM 4431 C C . ARG C 1 30 ? 392.573 328.256 177.241 1.00 101.06 30 ARG C C 1
ATOM 4432 O O . ARG C 1 30 ? 393.290 329.260 177.335 1.00 102.22 30 ARG C O 1
ATOM 4440 N N . SER C 1 31 ? 392.309 327.686 176.060 1.00 98.40 31 SER C N 1
ATOM 4441 C CA . SER C 1 31 ? 393.035 328.081 174.855 1.00 97.36 31 SER C CA 1
ATOM 4442 C C . SER C 1 31 ? 392.461 329.270 174.101 1.00 106.28 31 SER C C 1
ATOM 4443 O O . SER C 1 31 ? 393.239 330.034 173.517 1.00 106.33 31 SER C O 1
ATOM 4446 N N . LEU C 1 32 ? 391.145 329.452 174.068 1.00 110.81 32 LEU C N 1
ATOM 4447 C CA . LEU C 1 32 ? 390.593 330.505 173.226 1.00 100.49 32 LEU C CA 1
ATOM 4448 C C . LEU C 1 32 ? 391.051 331.873 173.718 1.00 102.59 32 LEU C C 1
ATOM 4449 O O . LEU C 1 32 ? 390.948 332.186 174.907 1.00 108.88 32 LEU C O 1
ATOM 4454 N N . VAL C 1 33 ? 391.564 332.686 172.795 1.00 91.34 33 VAL C N 1
ATOM 4455 C CA . VAL C 1 33 ? 391.920 334.067 173.099 1.00 94.80 33 VAL C CA 1
ATOM 4456 C C . VAL C 1 33 ? 391.095 335.014 172.239 1.00 91.46 33 VAL C C 1
ATOM 4457 O O . VAL C 1 33 ? 390.831 336.156 172.631 1.00 94.06 33 VAL C O 1
ATOM 4461 N N . GLY C 1 34 ? 390.682 334.547 171.060 1.00 98.59 34 GLY C N 1
ATOM 4462 C CA . GLY C 1 34 ? 389.787 335.343 170.238 1.00 99.60 34 GLY C CA 1
ATOM 4463 C C . GLY C 1 34 ? 388.413 335.493 170.859 1.00 101.20 34 GLY C C 1
ATOM 4464 O O . GLY C 1 34 ? 387.812 336.569 170.807 1.00 109.44 34 GLY C O 1
ATOM 4465 N N . ARG C 1 35 ? 387.904 334.421 171.464 1.00 89.56 35 ARG C N 1
ATOM 4466 C CA . ARG C 1 35 ? 386.620 334.468 172.149 1.00 89.72 35 ARG C CA 1
ATOM 4467 C C . ARG C 1 35 ? 386.644 335.354 173.386 1.00 92.30 35 ARG C C 1
ATOM 4468 O O . ARG C 1 35 ? 385.574 335.700 173.899 1.00 96.95 35 ARG C O 1
ATOM 4476 N N . ARG C 1 36 ? 387.826 335.732 173.877 1.00 91.81 36 ARG C N 1
ATOM 4477 C CA . ARG C 1 36 ? 387.888 336.707 174.960 1.00 89.31 36 ARG C CA 1
ATOM 4478 C C . ARG C 1 36 ? 387.468 338.098 174.499 1.00 92.88 36 ARG C C 1
ATOM 4479 O O . ARG C 1 36 ? 386.860 338.846 175.272 1.00 94.22 36 ARG C O 1
ATOM 4487 N N . ILE C 1 37 ? 387.774 338.461 173.254 1.00 92.39 37 ILE C N 1
ATOM 4488 C CA . ILE C 1 37 ? 387.500 339.804 172.751 1.00 88.61 37 ILE C CA 1
ATOM 4489 C C . ILE C 1 37 ? 386.345 339.853 171.762 1.00 91.79 37 ILE C C 1
ATOM 4490 O O . ILE C 1 37 ? 385.891 340.958 171.424 1.00 95.09 37 ILE C O 1
ATOM 4495 N N . LEU C 1 38 ? 385.852 338.711 171.292 1.00 96.10 38 LEU C N 1
ATOM 4496 C CA . LEU C 1 38 ? 384.704 338.660 170.394 1.00 92.31 38 LEU C CA 1
ATOM 4497 C C . LEU C 1 38 ? 383.456 338.270 171.174 1.00 94.27 38 LEU C C 1
ATOM 4498 O O . LEU C 1 38 ? 383.382 337.166 171.723 1.00 94.07 38 LEU C O 1
ATOM 4503 N N . ASP C 1 39 ? 382.479 339.171 171.216 1.00 110.06 39 ASP C N 1
ATOM 4504 C CA . ASP C 1 39 ? 381.135 338.790 171.622 1.00 109.64 39 ASP C CA 1
ATOM 4505 C C . ASP C 1 39 ? 380.542 337.847 170.584 1.00 109.97 39 ASP C C 1
ATOM 4506 O O . ASP C 1 39 ? 380.638 338.096 169.378 1.00 109.94 39 ASP C O 1
ATOM 4511 N N . ILE C 1 40 ? 379.927 336.765 171.049 1.00 104.95 40 ILE C N 1
ATOM 4512 C CA . ILE C 1 40 ? 379.533 335.652 170.192 1.00 107.20 40 ILE C CA 1
ATOM 4513 C C . ILE C 1 40 ? 378.041 335.739 169.913 1.00 108.79 40 ILE C C 1
ATOM 4514 O O . ILE C 1 40 ? 377.230 335.860 170.840 1.00 106.80 40 ILE C O 1
ATOM 4519 N N . TYR C 1 41 ? 377.678 335.697 168.635 1.00 108.99 41 TYR C N 1
ATOM 4520 C CA . TYR C 1 41 ? 376.276 335.580 168.274 1.00 101.23 41 TYR C CA 1
ATOM 4521 C C . TYR C 1 41 ? 375.774 334.207 168.710 1.00 99.37 41 TYR C C 1
ATOM 4522 O O . TYR C 1 41 ? 376.510 333.217 168.682 1.00 102.72 41 TYR C O 1
ATOM 4531 N N . GLY C 1 42 ? 374.513 334.160 169.134 1.00 105.63 42 GLY C N 1
ATOM 4532 C CA . GLY C 1 42 ? 373.945 333.002 169.784 1.00 107.82 42 GLY C CA 1
ATOM 4533 C C . GLY C 1 42 ? 374.123 331.703 169.025 1.00 108.07 42 GLY C C 1
ATOM 4534 O O . GLY C 1 42 ? 374.303 331.683 167.803 1.00 111.44 42 GLY C O 1
ATOM 4535 N N . PRO C 1 43 ? 374.082 330.587 169.749 1.00 94.71 43 PRO C N 1
ATOM 4536 C CA . PRO C 1 43 ? 374.260 329.273 169.112 1.00 93.62 43 PRO C CA 1
ATOM 4537 C C . PRO C 1 43 ? 373.131 328.971 168.140 1.00 101.48 43 PRO C C 1
ATOM 4538 O O . PRO C 1 43 ? 371.966 328.862 168.525 1.00 109.17 43 PRO C O 1
ATOM 4542 N N . LEU C 1 44 ? 373.488 328.847 166.863 1.00 99.76 44 LEU C N 1
ATOM 4543 C CA . LEU C 1 44 ? 372.509 328.636 165.805 1.00 99.12 44 LEU C CA 1
ATOM 4544 C C . LEU C 1 44 ? 372.157 327.169 165.609 1.00 101.57 44 LEU C C 1
ATOM 4545 O O . LEU C 1 44 ? 371.035 326.859 165.193 1.00 99.81 44 LEU C O 1
ATOM 4550 N N . GLY C 1 45 ? 373.084 326.264 165.898 1.00 109.81 45 GLY C N 1
ATOM 4551 C CA . GLY C 1 45 ? 372.894 324.847 165.668 1.00 109.77 45 GLY C CA 1
ATOM 4552 C C . GLY C 1 45 ? 373.587 324.371 164.403 1.00 110.47 45 GLY C C 1
ATOM 4553 O O . GLY C 1 45 ? 374.139 325.144 163.617 1.00 110.22 45 GLY C O 1
ATOM 4554 N N . ALA C 1 46 ? 373.543 323.051 164.210 1.00 98.95 46 ALA C N 1
ATOM 4555 C CA . ALA C 1 46 ? 374.181 322.450 163.045 1.00 96.06 46 ALA C CA 1
ATOM 4556 C C . ALA C 1 46 ? 373.451 322.789 161.752 1.00 99.53 46 ALA C C 1
ATOM 4557 O O . ALA C 1 46 ? 374.073 322.819 160.684 1.00 104.31 46 ALA C O 1
ATOM 4559 N N . GLY C 1 47 ? 372.144 323.044 161.824 1.00 97.80 47 GLY C N 1
ATOM 4560 C CA . GLY C 1 47 ? 371.372 323.253 160.609 1.00 100.00 47 GLY C CA 1
ATOM 4561 C C . GLY C 1 47 ? 371.790 324.494 159.843 1.00 96.28 47 GLY C C 1
ATOM 4562 O O . GLY C 1 47 ? 371.892 324.471 158.614 1.00 91.46 47 GLY C O 1
ATOM 4563 N N . VAL C 1 48 ? 372.038 325.591 160.555 1.00 92.55 48 VAL C N 1
ATOM 4564 C CA . VAL C 1 48 ? 372.391 326.847 159.906 1.00 95.53 48 VAL C CA 1
ATOM 4565 C C . VAL C 1 48 ? 373.803 326.758 159.346 1.00 95.73 48 VAL C C 1
ATOM 4566 O O . VAL C 1 48 ? 374.738 326.332 160.036 1.00 98.00 48 VAL C O 1
ATOM 4570 N N . GLN C 1 49 ? 373.964 327.158 158.083 1.00 91.90 49 GLN C N 1
ATOM 4571 C CA . GLN C 1 49 ? 375.253 327.117 157.414 1.00 92.58 49 GLN C CA 1
ATOM 4572 C C . GLN C 1 49 ? 375.687 328.459 156.845 1.00 93.02 49 GLN C C 1
ATOM 4573 O O . GLN C 1 49 ? 376.839 328.583 156.417 1.00 96.54 49 GLN C O 1
ATOM 4579 N N . THR C 1 50 ? 374.808 329.459 156.822 1.00 95.66 50 THR C N 1
ATOM 4580 C CA . THR C 1 50 ? 375.147 330.790 156.340 1.00 97.74 50 THR C CA 1
ATOM 4581 C C . THR C 1 50 ? 374.577 331.828 157.295 1.00 98.65 50 THR C C 1
ATOM 4582 O O . THR C 1 50 ? 373.547 331.604 157.936 1.00 98.86 50 THR C O 1
ATOM 4586 N N . VAL C 1 51 ? 375.257 332.967 157.383 1.00 86.03 51 VAL C N 1
ATOM 4587 C CA . VAL C 1 51 ? 374.801 334.081 158.210 1.00 81.57 51 VAL C CA 1
ATOM 4588 C C . VAL C 1 51 ? 374.924 335.375 157.415 1.00 87.19 51 VAL C C 1
ATOM 4589 O O . VAL C 1 51 ? 375.762 335.464 156.506 1.00 92.78 51 VAL C O 1
ATOM 4593 N N . PRO C 1 52 ? 374.118 336.393 157.711 1.00 86.18 52 PRO C N 1
ATOM 4594 C CA . PRO C 1 52 ? 374.243 337.663 156.984 1.00 89.63 52 PRO C CA 1
ATOM 4595 C C . PRO C 1 52 ? 375.526 338.382 157.370 1.00 89.38 52 PRO C C 1
ATOM 4596 O O . PRO C 1 52 ? 375.799 338.603 158.551 1.00 88.16 52 PRO C O 1
ATOM 4600 N N . TYR C 1 53 ? 376.315 338.743 156.363 1.00 91.27 53 TYR C N 1
ATOM 4601 C CA . TYR C 1 53 ? 377.543 339.508 156.559 1.00 87.32 53 TYR C CA 1
ATOM 4602 C C . TYR C 1 53 ? 377.208 340.979 156.350 1.00 95.47 53 TYR C C 1
ATOM 4603 O O . TYR C 1 53 ? 377.042 341.435 155.216 1.00 103.51 53 TYR C O 1
ATOM 4612 N N . ASP C 1 54 ? 377.114 341.723 157.447 1.00 103.54 54 ASP C N 1
ATOM 4613 C CA . ASP C 1 54 ? 376.723 343.122 157.396 1.00 103.45 54 ASP C CA 1
ATOM 4614 C C . ASP C 1 54 ? 377.941 344.017 157.218 1.00 103.24 54 ASP C C 1
ATOM 4615 O O . ASP C 1 54 ? 378.966 343.836 157.881 1.00 107.91 54 ASP C O 1
ATOM 4620 N N . GLU C 1 55 ? 377.820 344.985 156.316 1.00 107.25 55 GLU C N 1
ATOM 4621 C CA . GLU C 1 55 ? 378.835 346.008 156.101 1.00 109.66 55 GLU C CA 1
ATOM 4622 C C . GLU C 1 55 ? 378.252 347.349 156.522 1.00 112.74 55 GLU C C 1
ATOM 4623 O O . GLU C 1 55 ? 377.228 347.781 155.983 1.00 121.69 55 GLU C O 1
ATOM 4629 N N . PHE C 1 56 ? 378.901 348.004 157.479 1.00 97.18 56 PHE C N 1
ATOM 4630 C CA . PHE C 1 56 ? 378.432 349.266 158.033 1.00 96.65 56 PHE C CA 1
ATOM 4631 C C . PHE C 1 56 ? 379.416 350.392 157.746 1.00 102.04 56 PHE C C 1
ATOM 4632 O O . PHE C 1 56 ? 379.714 351.218 158.611 1.00 104.62 56 PHE C O 1
ATOM 4640 N N . GLN C 1 57 ? 379.941 350.429 156.523 1.00 120.31 57 GLN C N 1
ATOM 4641 C CA . GLN C 1 57 ? 380.847 351.498 156.133 1.00 125.83 57 GLN C CA 1
ATOM 4642 C C . GLN C 1 57 ? 380.106 352.829 156.159 1.00 128.53 57 GLN C C 1
ATOM 4643 O O . GLN C 1 57 ? 378.979 352.937 155.665 1.00 125.26 57 GLN C O 1
ATOM 4649 N N . GLY C 1 58 ? 380.739 353.838 156.736 1.00 134.36 58 GLY C N 1
ATOM 4650 C CA . GLY C 1 58 ? 380.105 355.139 156.879 1.00 131.15 58 GLY C CA 1
ATOM 4651 C C . GLY C 1 58 ? 379.427 355.301 158.224 1.00 130.76 58 GLY C C 1
ATOM 4652 O O . GLY C 1 58 ? 378.994 354.341 158.860 1.00 130.65 58 GLY C O 1
ATOM 4653 N N . VAL C 1 59 ? 379.332 356.553 158.664 1.00 129.80 59 VAL C N 1
ATOM 4654 C CA . VAL C 1 59 ? 378.774 356.896 159.966 1.00 129.96 59 VAL C CA 1
ATOM 4655 C C . VAL C 1 59 ? 377.596 357.840 159.765 1.00 131.19 59 VAL C C 1
ATOM 4656 O O . VAL C 1 59 ? 377.708 358.840 159.046 1.00 131.59 59 VAL C O 1
ATOM 4660 N N . SER C 1 60 ? 376.467 357.511 160.386 1.00 123.79 60 SER C N 1
ATOM 4661 C CA . SER C 1 60 ? 375.297 358.380 160.384 1.00 120.55 60 SER C CA 1
ATOM 4662 C C . SER C 1 60 ? 375.105 358.946 161.783 1.00 122.77 60 SER C C 1
ATOM 4663 O O . SER C 1 60 ? 374.683 358.210 162.688 1.00 123.62 60 SER C O 1
ATOM 4666 N N . PRO C 1 61 ? 375.404 360.228 162.011 1.00 113.61 61 PRO C N 1
ATOM 4667 C CA . PRO C 1 61 ? 375.474 360.732 163.393 1.00 114.18 61 PRO C CA 1
ATOM 4668 C C . PRO C 1 61 ? 374.171 360.612 164.162 1.00 113.30 61 PRO C C 1
ATOM 4669 O O . PRO C 1 61 ? 374.199 360.487 165.393 1.00 113.37 61 PRO C O 1
ATOM 4673 N N . GLY C 1 62 ? 373.031 360.644 163.482 1.00 112.70 62 GLY C N 1
ATOM 4674 C CA . GLY C 1 62 ? 371.742 360.670 164.144 1.00 112.36 62 GLY C CA 1
ATOM 4675 C C . GLY C 1 62 ? 371.125 362.054 164.107 1.00 115.01 62 GLY C C 1
ATOM 4676 O O . GLY C 1 62 ? 371.670 363.007 163.542 1.00 115.78 62 GLY C O 1
ATOM 4677 N N . ALA C 1 63 ? 369.954 362.161 164.731 1.00 109.25 63 ALA C N 1
ATOM 4678 C CA . ALA C 1 63 ? 369.188 363.395 164.686 1.00 109.56 63 ALA C CA 1
ATOM 4679 C C . ALA C 1 63 ? 368.609 363.703 166.057 1.00 110.77 63 ALA C C 1
ATOM 4680 O O . ALA C 1 63 ? 368.311 362.801 166.844 1.00 107.69 63 ALA C O 1
ATOM 4682 N N . VAL C 1 64 ? 368.458 364.997 166.331 1.00 100.73 64 VAL C N 1
ATOM 4683 C CA . VAL C 1 64 ? 367.823 365.498 167.543 1.00 96.68 64 VAL C CA 1
ATOM 4684 C C . VAL C 1 64 ? 366.840 366.592 167.147 1.00 98.43 64 VAL C C 1
ATOM 4685 O O . VAL C 1 64 ? 367.187 367.496 166.379 1.00 99.92 64 VAL C O 1
ATOM 4689 N N . ASP C 1 65 ? 365.611 366.497 167.646 1.00 106.68 65 ASP C N 1
ATOM 4690 C CA . ASP C 1 65 ? 364.584 367.473 167.307 1.00 107.94 65 ASP C CA 1
ATOM 4691 C C . ASP C 1 65 ? 363.428 367.323 168.282 1.00 110.75 65 ASP C C 1
ATOM 4692 O O . ASP C 1 65 ? 363.263 366.281 168.923 1.00 109.74 65 ASP C O 1
ATOM 4697 N N . ILE C 1 66 ? 362.627 368.385 168.383 1.00 100.30 66 ILE C N 1
ATOM 4698 C CA . ILE C 1 66 ? 361.429 368.342 169.215 1.00 98.55 66 ILE C CA 1
ATOM 4699 C C . ILE C 1 66 ? 360.377 367.430 168.598 1.00 100.37 66 ILE C C 1
ATOM 4700 O O . ILE C 1 66 ? 359.771 366.599 169.285 1.00 104.46 66 ILE C O 1
ATOM 4705 N N . VAL C 1 67 ? 360.143 367.569 167.292 1.00 95.14 67 VAL C N 1
ATOM 4706 C CA . VAL C 1 67 ? 359.051 366.844 166.656 1.00 94.97 67 VAL C CA 1
ATOM 4707 C C . VAL C 1 67 ? 359.449 365.428 166.267 1.00 100.72 67 VAL C C 1
ATOM 4708 O O . VAL C 1 67 ? 358.573 364.601 165.987 1.00 100.52 67 VAL C O 1
ATOM 4712 N N . GLY C 1 68 ? 360.743 365.125 166.242 1.00 107.86 68 GLY C N 1
ATOM 4713 C CA . GLY C 1 68 ? 361.189 363.811 165.832 1.00 104.37 68 GLY C CA 1
ATOM 4714 C C . GLY C 1 68 ? 361.129 363.567 164.345 1.00 108.39 68 GLY C C 1
ATOM 4715 O O . GLY C 1 68 ? 361.110 362.409 163.919 1.00 109.84 68 GLY C O 1
ATOM 4716 N N . GLU C 1 69 ? 361.098 364.624 163.537 1.00 115.88 69 GLU C N 1
ATOM 4717 C CA . GLU C 1 69 ? 361.050 364.516 162.082 1.00 115.36 69 GLU C CA 1
ATOM 4718 C C . GLU C 1 69 ? 362.221 365.318 161.526 1.00 113.70 69 GLU C C 1
ATOM 4719 O O . GLU C 1 69 ? 362.086 366.501 161.206 1.00 111.78 69 GLU C O 1
ATOM 4725 N N . GLN C 1 70 ? 363.373 364.662 161.409 1.00 125.91 70 GLN C N 1
ATOM 4726 C CA . GLN C 1 70 ? 364.558 365.258 160.815 1.00 129.49 70 GLN C CA 1
ATOM 4727 C C . GLN C 1 70 ? 365.078 364.460 159.628 1.00 131.18 70 GLN C C 1
ATOM 4728 O O . GLN C 1 70 ? 365.893 364.984 158.858 1.00 133.44 70 GLN C O 1
ATOM 4734 N N . GLU C 1 71 ? 364.610 363.225 159.444 1.00 142.75 71 GLU C N 1
ATOM 4735 C CA . GLU C 1 71 ? 365.020 362.359 158.341 1.00 144.44 71 GLU C CA 1
ATOM 4736 C C . GLU C 1 71 ? 366.532 362.125 158.371 1.00 142.34 71 GLU C C 1
ATOM 4737 O O . GLU C 1 71 ? 367.278 362.525 157.475 1.00 141.11 71 GLU C O 1
ATOM 4743 N N . THR C 1 72 ? 366.973 361.475 159.444 1.00 137.85 72 THR C N 1
ATOM 4744 C CA . THR C 1 72 ? 368.380 361.155 159.599 1.00 138.25 72 THR C CA 1
ATOM 4745 C C . THR C 1 72 ? 368.768 360.024 158.653 1.00 139.45 72 THR C C 1
ATOM 4746 O O . THR C 1 72 ? 367.923 359.270 158.162 1.00 138.41 72 THR C O 1
ATOM 4750 N N . ALA C 1 73 ? 370.067 359.923 158.384 1.00 139.67 73 ALA C N 1
ATOM 4751 C CA . ALA C 1 73 ? 370.545 358.923 157.441 1.00 136.99 73 ALA C CA 1
ATOM 4752 C C . ALA C 1 73 ? 370.249 357.521 157.959 1.00 136.10 73 ALA C C 1
ATOM 4753 O O . ALA C 1 73 ? 370.401 357.233 159.149 1.00 137.62 73 ALA C O 1
ATOM 4755 N N . MET C 1 74 ? 369.821 356.650 157.053 1.00 117.10 74 MET C N 1
ATOM 4756 C CA . MET C 1 74 ? 369.457 355.292 157.427 1.00 117.17 74 MET C CA 1
ATOM 4757 C C . MET C 1 74 ? 370.725 354.500 157.721 1.00 120.04 74 MET C C 1
ATOM 4758 O O . MET C 1 74 ? 371.757 354.695 157.074 1.00 125.70 74 MET C O 1
ATOM 4763 N N . VAL C 1 75 ? 370.653 353.604 158.700 1.00 109.28 75 VAL C N 1
ATOM 4764 C CA . VAL C 1 75 ? 371.728 352.654 158.964 1.00 112.36 75 VAL C CA 1
ATOM 4765 C C . VAL C 1 75 ? 371.223 351.255 158.632 1.00 113.03 75 VAL C C 1
ATOM 4766 O O . VAL C 1 75 ? 370.188 350.809 159.143 1.00 111.05 75 VAL C O 1
ATOM 4770 N N . PHE C 1 76 ? 371.933 350.588 157.727 1.00 108.78 76 PHE C N 1
ATOM 4771 C CA . PHE C 1 76 ? 371.574 349.269 157.230 1.00 105.95 76 PHE C CA 1
ATOM 4772 C C . PHE C 1 76 ? 372.781 348.712 156.493 1.00 104.28 76 PHE C C 1
ATOM 4773 O O . PHE C 1 76 ? 373.721 349.446 156.172 1.00 105.40 76 PHE C O 1
ATOM 4781 N N . THR C 1 77 ? 372.751 347.407 156.239 1.00 104.54 77 THR C N 1
ATOM 4782 C CA . THR C 1 77 ? 373.807 346.779 155.458 1.00 104.98 77 THR C CA 1
ATOM 4783 C C . THR C 1 77 ? 373.881 347.404 154.072 1.00 103.96 77 THR C C 1
ATOM 4784 O O . THR C 1 77 ? 372.861 347.568 153.396 1.00 109.42 77 THR C O 1
ATOM 4788 N N . ASP C 1 78 ? 375.095 347.766 153.654 1.00 106.17 78 ASP C N 1
ATOM 4789 C CA . ASP C 1 78 ? 375.274 348.339 152.323 1.00 108.31 78 ASP C CA 1
ATOM 4790 C C . ASP C 1 78 ? 374.898 347.337 151.239 1.00 116.21 78 ASP C C 1
ATOM 4791 O O . ASP C 1 78 ? 374.281 347.702 150.232 1.00 119.35 78 ASP C O 1
ATOM 4796 N N . ALA C 1 79 ? 375.259 346.070 151.430 1.00 102.72 79 ALA C N 1
ATOM 4797 C CA . ALA C 1 79 ? 374.860 345.010 150.508 1.00 97.55 79 ALA C CA 1
ATOM 4798 C C . ALA C 1 79 ? 374.957 343.682 151.238 1.00 97.35 79 ALA C C 1
ATOM 4799 O O . ALA C 1 79 ? 376.037 343.317 151.713 1.00 102.99 79 ALA C O 1
ATOM 4801 N N . ARG C 1 80 ? 373.837 342.970 151.340 1.00 83.24 80 ARG C N 1
ATOM 4802 C CA . ARG C 1 80 ? 373.833 341.677 152.008 1.00 88.90 80 ARG C CA 1
ATOM 4803 C C . ARG C 1 80 ? 374.716 340.697 151.244 1.00 91.50 80 ARG C C 1
ATOM 4804 O O . ARG C 1 80 ? 374.694 340.649 150.011 1.00 91.83 80 ARG C O 1
ATOM 4812 N N . LYS C 1 81 ? 375.499 339.910 151.979 1.00 86.71 81 LYS C N 1
ATOM 4813 C CA . LYS C 1 81 ? 376.488 339.035 151.362 1.00 91.47 81 LYS C CA 1
ATOM 4814 C C . LYS C 1 81 ? 376.215 337.558 151.595 1.00 95.01 81 LYS C C 1
ATOM 4815 O O . LYS C 1 81 ? 376.273 336.769 150.645 1.00 97.44 81 LYS C O 1
ATOM 4821 N N . PHE C 1 82 ? 375.926 337.159 152.835 1.00 97.11 82 PHE C N 1
ATOM 4822 C CA . PHE C 1 82 ? 375.590 335.774 153.172 1.00 98.93 82 PHE C CA 1
ATOM 4823 C C . PHE C 1 82 ? 376.714 334.811 152.784 1.00 102.48 82 PHE C C 1
ATOM 4824 O O . PHE C 1 82 ? 376.539 333.910 151.962 1.00 104.71 82 PHE C O 1
ATOM 4832 N N . LYS C 1 83 ? 377.882 335.014 153.386 1.00 90.14 83 LYS C N 1
ATOM 4833 C CA . LYS C 1 83 ? 378.930 334.012 153.280 1.00 88.78 83 LYS C CA 1
ATOM 4834 C C . LYS C 1 83 ? 378.692 332.902 154.297 1.00 85.55 83 LYS C C 1
ATOM 4835 O O . LYS C 1 83 ? 378.086 333.114 155.351 1.00 79.49 83 LYS C O 1
ATOM 4841 N N . THR C 1 84 ? 379.176 331.710 153.969 1.00 85.46 84 THR C N 1
ATOM 4842 C CA . THR C 1 84 ? 378.875 330.520 154.747 1.00 86.79 84 THR C CA 1
ATOM 4843 C C . THR C 1 84 ? 379.835 330.362 155.924 1.00 88.79 84 THR C C 1
ATOM 4844 O O . THR C 1 84 ? 380.864 331.032 156.024 1.00 96.76 84 THR C O 1
ATOM 4848 N N . ILE C 1 85 ? 379.476 329.453 156.821 1.00 81.47 85 ILE C N 1
ATOM 4849 C CA . ILE C 1 85 ? 380.229 329.192 158.045 1.00 82.08 85 ILE C CA 1
ATOM 4850 C C . ILE C 1 85 ? 381.070 327.941 157.821 1.00 80.90 85 ILE C C 1
ATOM 4851 O O . ILE C 1 85 ? 380.502 326.863 157.594 1.00 78.85 85 ILE C O 1
ATOM 4856 N N . PRO C 1 86 ? 382.391 328.028 157.880 1.00 73.67 86 PRO C N 1
ATOM 4857 C CA . PRO C 1 86 ? 383.232 326.847 157.680 1.00 74.48 86 PRO C CA 1
ATOM 4858 C C . PRO C 1 86 ? 383.193 325.949 158.911 1.00 78.80 86 PRO C C 1
ATOM 4859 O O . PRO C 1 86 ? 382.512 326.225 159.896 1.00 75.99 86 PRO C O 1
ATOM 4863 N N . ILE C 1 87 ? 383.943 324.854 158.835 1.00 89.63 87 ILE C N 1
ATOM 4864 C CA . ILE C 1 87 ? 384.055 323.892 159.923 1.00 85.87 87 ILE C CA 1
ATOM 4865 C C . ILE C 1 87 ? 385.525 323.736 160.277 1.00 86.23 87 ILE C C 1
ATOM 4866 O O . ILE C 1 87 ? 386.350 323.429 159.408 1.00 89.80 87 ILE C O 1
ATOM 4871 N N . ILE C 1 88 ? 385.848 323.947 161.548 1.00 84.31 88 ILE C N 1
ATOM 4872 C CA . ILE C 1 88 ? 387.193 323.745 162.068 1.00 85.00 88 ILE C CA 1
ATOM 4873 C C . ILE C 1 88 ? 387.185 322.452 162.866 1.00 90.07 88 ILE C C 1
ATOM 4874 O O . ILE C 1 88 ? 386.423 322.310 163.829 1.00 90.62 88 ILE C O 1
ATOM 4879 N N . TYR C 1 89 ? 388.039 321.510 162.480 1.00 93.14 89 TYR C N 1
ATOM 4880 C CA . TYR C 1 89 ? 387.995 320.174 163.048 1.00 96.10 89 TYR C CA 1
ATOM 4881 C C . TYR C 1 89 ? 389.413 319.651 163.212 1.00 101.90 89 TYR C C 1
ATOM 4882 O O . TYR C 1 89 ? 390.379 320.239 162.721 1.00 99.93 89 TYR C O 1
ATOM 4891 N N . LYS C 1 90 ? 389.525 318.535 163.925 1.00 98.04 90 LYS C N 1
ATOM 4892 C CA . LYS C 1 90 ? 390.816 317.873 164.073 1.00 90.65 90 LYS C CA 1
ATOM 4893 C C . LYS C 1 90 ? 390.600 316.437 164.522 1.00 89.68 90 LYS C C 1
ATOM 4894 O O . LYS C 1 90 ? 389.767 316.174 165.388 1.00 93.08 90 LYS C O 1
ATOM 4900 N N . ASP C 1 91 ? 391.369 315.519 163.944 1.00 100.33 91 ASP C N 1
ATOM 4901 C CA . ASP C 1 91 ? 391.179 314.091 164.161 1.00 104.02 91 ASP C CA 1
ATOM 4902 C C . ASP C 1 91 ? 392.250 313.547 165.097 1.00 105.76 91 ASP C C 1
ATOM 4903 O O . ASP C 1 91 ? 393.446 313.731 164.854 1.00 110.76 91 ASP C O 1
ATOM 4908 N N . PHE C 1 92 ? 391.817 312.895 166.169 1.00 87.20 92 PHE C N 1
ATOM 4909 C CA . PHE C 1 92 ? 392.694 312.093 167.008 1.00 83.28 92 PHE C CA 1
ATOM 4910 C C . PHE C 1 92 ? 392.269 310.631 166.931 1.00 90.58 92 PHE C C 1
ATOM 4911 O O . PHE C 1 92 ? 391.231 310.288 166.358 1.00 100.52 92 PHE C O 1
ATOM 4919 N N . LEU C 1 93 ? 393.094 309.762 167.507 1.00 87.97 93 LEU C N 1
ATOM 4920 C CA . LEU C 1 93 ? 392.952 308.326 167.332 1.00 82.14 93 LEU C CA 1
ATOM 4921 C C . LEU C 1 93 ? 393.037 307.624 168.678 1.00 87.28 93 LEU C C 1
ATOM 4922 O O . LEU C 1 93 ? 393.736 308.072 169.590 1.00 101.18 93 LEU C O 1
ATOM 4927 N N . LEU C 1 94 ? 392.318 306.510 168.785 1.00 82.97 94 LEU C N 1
ATOM 4928 C CA . LEU C 1 94 ? 392.368 305.626 169.939 1.00 83.44 94 LEU C CA 1
ATOM 4929 C C . LEU C 1 94 ? 392.660 304.221 169.440 1.00 83.37 94 LEU C C 1
ATOM 4930 O O . LEU C 1 94 ? 391.996 303.736 168.518 1.00 92.61 94 LEU C O 1
ATOM 4935 N N . HIS C 1 95 ? 393.650 303.575 170.045 1.00 82.84 95 HIS C N 1
ATOM 4936 C CA . HIS C 1 95 ? 394.076 302.260 169.596 1.00 85.32 95 HIS C CA 1
ATOM 4937 C C . HIS C 1 95 ? 393.157 301.186 170.161 1.00 87.46 95 HIS C C 1
ATOM 4938 O O . HIS C 1 95 ? 392.704 301.270 171.306 1.00 96.29 95 HIS C O 1
ATOM 4945 N N . TRP C 1 96 ? 392.884 300.171 169.341 1.00 87.79 96 TRP C N 1
ATOM 4946 C CA . TRP C 1 96 ? 391.942 299.125 169.723 1.00 92.28 96 TRP C CA 1
ATOM 4947 C C . TRP C 1 96 ? 392.478 298.251 170.848 1.00 100.66 96 TRP C C 1
ATOM 4948 O O . TRP C 1 96 ? 391.701 297.783 171.687 1.00 108.01 96 TRP C O 1
ATOM 4959 N N . ARG C 1 97 ? 393.789 298.018 170.885 1.00 103.13 97 ARG C N 1
ATOM 4960 C CA . ARG C 1 97 ? 394.365 297.264 171.993 1.00 99.78 97 ARG C CA 1
ATOM 4961 C C . ARG C 1 97 ? 394.218 298.018 173.310 1.00 100.78 97 ARG C C 1
ATOM 4962 O O . ARG C 1 97 ? 393.955 297.406 174.352 1.00 107.64 97 ARG C O 1
ATOM 4970 N N . ASP C 1 98 ? 394.356 299.346 173.283 1.00 102.13 98 ASP C N 1
ATOM 4971 C CA . ASP C 1 98 ? 394.094 300.138 174.482 1.00 107.97 98 ASP C CA 1
ATOM 4972 C C . ASP C 1 98 ? 392.637 300.020 174.915 1.00 102.63 98 ASP C C 1
ATOM 4973 O O . ASP C 1 98 ? 392.343 299.918 176.115 1.00 106.22 98 ASP C O 1
ATOM 4978 N N . ILE C 1 99 ? 391.710 300.028 173.954 1.00 89.93 99 ILE C N 1
ATOM 4979 C CA . ILE C 1 99 ? 390.303 299.833 174.292 1.00 92.47 99 ILE C CA 1
ATOM 4980 C C . ILE C 1 99 ? 390.123 298.488 174.979 1.00 99.18 99 ILE C C 1
ATOM 4981 O O . ILE C 1 99 ? 389.476 298.388 176.030 1.00 101.29 99 ILE C O 1
ATOM 4986 N N . GLU C 1 100 ? 390.672 297.426 174.377 1.00 123.75 100 GLU C N 1
ATOM 4987 C CA . GLU C 1 100 ? 390.501 296.097 174.950 1.00 120.86 100 GLU C CA 1
ATOM 4988 C C . GLU C 1 100 ? 391.062 296.075 176.362 1.00 119.81 100 GLU C C 1
ATOM 4989 O O . GLU C 1 100 ? 390.481 295.463 177.266 1.00 122.58 100 GLU C O 1
ATOM 4995 N N . ALA C 1 101 ? 392.205 296.740 176.561 1.00 105.20 101 ALA C N 1
ATOM 4996 C CA . ALA C 1 101 ? 392.849 296.734 177.866 1.00 105.31 101 ALA C CA 1
ATOM 4997 C C . ALA C 1 101 ? 391.945 297.398 178.889 1.00 108.12 101 ALA C C 1
ATOM 4998 O O . ALA C 1 101 ? 391.795 296.913 180.013 1.00 116.18 101 ALA C O 1
ATOM 5000 N N . ALA C 1 102 ? 391.303 298.499 178.502 1.00 100.87 102 ALA C N 1
ATOM 5001 C CA . ALA C 1 102 ? 390.364 299.137 179.417 1.00 101.34 102 ALA C CA 1
ATOM 5002 C C . ALA C 1 102 ? 389.205 298.203 179.730 1.00 101.15 102 ALA C C 1
ATOM 5003 O O . ALA C 1 102 ? 388.750 298.125 180.878 1.00 101.10 102 ALA C O 1
ATOM 5005 N N . ARG C 1 103 ? 388.713 297.486 178.717 1.00 115.17 103 ARG C N 1
ATOM 5006 C CA . ARG C 1 103 ? 387.544 296.634 178.910 1.00 118.66 103 ARG C CA 1
ATOM 5007 C C . ARG C 1 103 ? 387.821 295.517 179.912 1.00 120.12 103 ARG C C 1
ATOM 5008 O O . ARG C 1 103 ? 386.964 295.197 180.744 1.00 120.09 103 ARG C O 1
ATOM 5016 N N . THR C 1 104 ? 389.008 294.908 179.854 1.00 118.31 104 THR C N 1
ATOM 5017 C CA . THR C 1 104 ? 389.315 293.755 180.696 1.00 117.27 104 THR C CA 1
ATOM 5018 C C . THR C 1 104 ? 390.486 294.003 181.634 1.00 114.98 104 THR C C 1
ATOM 5019 O O . THR C 1 104 ? 390.363 293.759 182.840 1.00 113.31 104 THR C O 1
ATOM 5023 N N . HIS C 1 105 ? 391.642 294.416 181.105 1.00 100.26 105 HIS C N 1
ATOM 5024 C CA . HIS C 1 105 ? 392.797 294.725 181.947 1.00 93.83 105 HIS C CA 1
ATOM 5025 C C . HIS C 1 105 ? 392.423 295.708 183.054 1.00 98.67 105 HIS C C 1
ATOM 5026 O O . HIS C 1 105 ? 392.934 295.613 184.176 1.00 98.57 105 HIS C O 1
ATOM 5033 N N . ASN C 1 106 ? 391.550 296.674 182.737 1.00 112.09 106 ASN C N 1
ATOM 5034 C CA . ASN C 1 106 ? 391.036 297.762 183.594 1.00 109.24 106 ASN C CA 1
ATOM 5035 C C . ASN C 1 106 ? 391.923 298.998 183.667 1.00 108.38 106 ASN C C 1
ATOM 5036 O O . ASN C 1 106 ? 391.631 299.878 184.489 1.00 104.92 106 ASN C O 1
ATOM 5041 N N . MET C 1 107 ? 392.982 299.108 182.874 1.00 110.81 107 MET C N 1
ATOM 5042 C CA . MET C 1 107 ? 393.747 300.345 182.892 1.00 109.11 107 MET C CA 1
ATOM 5043 C C . MET C 1 107 ? 392.895 301.514 182.404 1.00 111.61 107 MET C C 1
ATOM 5044 O O . MET C 1 107 ? 392.123 301.368 181.448 1.00 114.53 107 MET C O 1
ATOM 5049 N N . PRO C 1 108 ? 393.008 302.681 183.036 1.00 110.36 108 PRO C N 1
ATOM 5050 C CA . PRO C 1 108 ? 392.207 303.836 182.617 1.00 108.23 108 PRO C CA 1
ATOM 5051 C C . PRO C 1 108 ? 392.591 304.320 181.226 1.00 109.66 108 PRO C C 1
ATOM 5052 O O . PRO C 1 108 ? 393.767 304.340 180.858 1.00 111.85 108 PRO C O 1
ATOM 5056 N N . LEU C 1 109 ? 391.583 304.714 180.455 1.00 107.39 109 LEU C N 1
ATOM 5057 C CA . LEU C 1 109 ? 391.824 305.274 179.134 1.00 106.30 109 LEU C CA 1
ATOM 5058 C C . LEU C 1 109 ? 392.503 306.634 179.233 1.00 108.81 109 LEU C C 1
ATOM 5059 O O . LEU C 1 109 ? 392.263 307.413 180.159 1.00 112.62 109 LEU C O 1
ATOM 5064 N N . ASP C 1 110 ? 393.365 306.910 178.260 1.00 117.49 110 ASP C N 1
ATOM 5065 C CA . ASP C 1 110 ? 394.113 308.155 178.191 1.00 121.46 110 ASP C CA 1
ATOM 5066 C C . ASP C 1 110 ? 393.659 308.888 176.941 1.00 121.01 110 ASP C C 1
ATOM 5067 O O . ASP C 1 110 ? 393.609 308.302 175.854 1.00 120.47 110 ASP C O 1
ATOM 5072 N N . VAL C 1 111 ? 393.339 310.167 177.099 1.00 107.21 111 VAL C N 1
ATOM 5073 C CA . VAL C 1 111 ? 392.796 310.983 176.025 1.00 100.49 111 VAL C CA 1
ATOM 5074 C C . VAL C 1 111 ? 393.715 312.157 175.703 1.00 107.20 111 VAL C C 1
ATOM 5075 O O . VAL C 1 111 ? 393.271 313.166 175.171 1.00 111.74 111 VAL C O 1
ATOM 5079 N N . SER C 1 112 ? 394.994 312.036 176.064 1.00 113.09 112 SER C N 1
ATOM 5080 C CA . SER C 1 112 ? 395.959 313.091 175.777 1.00 110.29 112 SER C CA 1
ATOM 5081 C C . SER C 1 112 ? 395.950 313.450 174.298 1.00 113.73 112 SER C C 1
ATOM 5082 O O . SER C 1 112 ? 396.106 314.620 173.930 1.00 119.37 112 SER C O 1
ATOM 5085 N N . ALA C 1 113 ? 395.765 312.453 173.431 1.00 100.30 113 ALA C N 1
ATOM 5086 C CA . ALA C 1 113 ? 395.622 312.739 172.010 1.00 102.20 113 ALA C CA 1
ATOM 5087 C C . ALA C 1 113 ? 394.396 313.603 171.747 1.00 106.95 113 ALA C C 1
ATOM 5088 O O . ALA C 1 113 ? 394.436 314.507 170.905 1.00 106.97 113 ALA C O 1
ATOM 5090 N N . ALA C 1 114 ? 393.296 313.343 172.458 1.00 105.36 114 ALA C N 1
ATOM 5091 C CA . ALA C 1 114 ? 392.108 314.178 172.308 1.00 101.38 114 ALA C CA 1
ATOM 5092 C C . ALA C 1 114 ? 392.369 315.615 172.737 1.00 94.13 114 ALA C C 1
ATOM 5093 O O . ALA C 1 114 ? 391.937 316.557 172.064 1.00 98.20 114 ALA C O 1
ATOM 5095 N N . ALA C 1 115 ? 393.062 315.806 173.861 1.00 87.64 115 ALA C N 1
ATOM 5096 C CA . ALA C 1 115 ? 393.373 317.159 174.310 1.00 92.61 115 ALA C CA 1
ATOM 5097 C C . ALA C 1 115 ? 394.291 317.871 173.326 1.00 93.76 115 ALA C C 1
ATOM 5098 O O . ALA C 1 115 ? 394.114 319.064 173.054 1.00 100.50 115 ALA C O 1
ATOM 5100 N N . GLY C 1 116 ? 395.285 317.161 172.790 1.00 82.96 116 GLY C N 1
ATOM 5101 C CA . GLY C 1 116 ? 396.145 317.761 171.782 1.00 86.37 116 GLY C CA 1
ATOM 5102 C C . GLY C 1 116 ? 395.393 318.135 170.519 1.00 95.10 116 GLY C C 1
ATOM 5103 O O . GLY C 1 116 ? 395.626 319.198 169.936 1.00 97.71 116 GLY C O 1
ATOM 5104 N N . ALA C 1 117 ? 394.478 317.268 170.079 1.00 96.40 117 ALA C N 1
ATOM 5105 C CA . ALA C 1 117 ? 393.660 317.582 168.914 1.00 93.15 117 ALA C CA 1
ATOM 5106 C C . ALA C 1 117 ? 392.773 318.791 169.172 1.00 91.31 117 ALA C C 1
ATOM 5107 O O . ALA C 1 117 ? 392.612 319.651 168.300 1.00 98.28 117 ALA C O 1
ATOM 5109 N N . ALA C 1 118 ? 392.194 318.877 170.372 1.00 83.48 118 ALA C N 1
ATOM 5110 C CA . ALA C 1 118 ? 391.386 320.038 170.731 1.00 82.46 118 ALA C CA 1
ATOM 5111 C C . ALA C 1 118 ? 392.221 321.310 170.739 1.00 86.53 118 ALA C C 1
ATOM 5112 O O . ALA C 1 118 ? 391.771 322.362 170.269 1.00 88.76 118 ALA C O 1
ATOM 5114 N N . ALA C 1 119 ? 393.438 321.234 171.278 1.00 85.23 119 ALA C N 1
ATOM 5115 C CA . ALA C 1 119 ? 394.320 322.394 171.291 1.00 81.70 119 ALA C CA 1
ATOM 5116 C C . ALA C 1 119 ? 394.665 322.833 169.876 1.00 84.94 119 ALA C C 1
ATOM 5117 O O . ALA C 1 119 ? 394.705 324.032 169.582 1.00 88.15 119 ALA C O 1
ATOM 5119 N N . LEU C 1 120 ? 394.924 321.876 168.984 1.00 81.19 120 LEU C N 1
ATOM 5120 C CA . LEU C 1 120 ? 395.226 322.225 167.599 1.00 81.77 120 LEU C CA 1
ATOM 5121 C C . LEU C 1 120 ? 394.007 322.816 166.897 1.00 85.03 120 LEU C C 1
ATOM 5122 O O . LEU C 1 120 ? 394.141 323.719 166.063 1.00 88.36 120 LEU C O 1
ATOM 5127 N N . CYS C 1 121 ? 392.811 322.310 167.209 1.00 91.48 121 CYS C N 1
ATOM 5128 C CA . CYS C 1 121 ? 391.590 322.887 166.653 1.00 88.18 121 CYS C CA 1
ATOM 5129 C C . CYS C 1 121 ? 391.391 324.324 167.122 1.00 92.42 121 CYS C C 1
ATOM 5130 O O . CYS C 1 121 ? 391.014 325.198 166.332 1.00 95.79 121 CYS C O 1
ATOM 5133 N N . ALA C 1 122 ? 391.663 324.589 168.401 1.00 87.76 122 ALA C N 1
ATOM 5134 C CA . ALA C 1 122 ? 391.615 325.957 168.912 1.00 85.67 122 ALA C CA 1
ATOM 5135 C C . ALA C 1 122 ? 392.657 326.827 168.224 1.00 82.44 122 ALA C C 1
ATOM 5136 O O . ALA C 1 122 ? 392.408 328.001 167.923 1.00 86.13 122 ALA C O 1
ATOM 5138 N N . GLN C 1 123 ? 393.843 326.264 167.998 1.00 90.52 123 GLN C N 1
ATOM 5139 C CA . GLN C 1 123 ? 394.907 326.970 167.298 1.00 89.25 123 GLN C CA 1
ATOM 5140 C C . GLN C 1 123 ? 394.461 327.376 165.900 1.00 90.09 123 GLN C C 1
ATOM 5141 O O . GLN C 1 123 ? 394.676 328.516 165.469 1.00 97.81 123 GLN C O 1
ATOM 5147 N N . GLN C 1 124 ? 393.822 326.454 165.180 1.00 91.97 124 GLN C N 1
ATOM 5148 C CA . GLN C 1 124 ? 393.343 326.770 163.839 1.00 89.44 124 GLN C CA 1
ATOM 5149 C C . GLN C 1 124 ? 392.214 327.790 163.881 1.00 91.56 124 GLN C C 1
ATOM 5150 O O . GLN C 1 124 ? 392.106 328.637 162.989 1.00 98.19 124 GLN C O 1
ATOM 5156 N N . GLU C 1 125 ? 391.358 327.719 164.902 1.00 94.40 125 GLU C N 1
ATOM 5157 C CA . GLU C 1 125 ? 390.316 328.730 165.049 1.00 96.14 125 GLU C CA 1
ATOM 5158 C C . GLU C 1 125 ? 390.916 330.116 165.240 1.00 96.55 125 GLU C C 1
ATOM 5159 O O . GLU C 1 125 ? 390.459 331.091 164.630 1.00 99.06 125 GLU C O 1
ATOM 5165 N N . ASP C 1 126 ? 391.936 330.224 166.093 1.00 97.73 126 ASP C N 1
ATOM 5166 C CA . ASP C 1 126 ? 392.602 331.508 166.288 1.00 96.76 126 ASP C CA 1
ATOM 5167 C C . ASP C 1 126 ? 393.273 331.981 165.005 1.00 93.25 126 ASP C C 1
ATOM 5168 O O . ASP C 1 126 ? 393.248 333.177 164.687 1.00 100.62 126 ASP C O 1
ATOM 5173 N N . GLU C 1 127 ? 393.873 331.057 164.252 1.00 83.49 127 GLU C N 1
ATOM 5174 C CA . GLU C 1 127 ? 394.465 331.425 162.970 1.00 85.89 127 GLU C CA 1
ATOM 5175 C C . GLU C 1 127 ? 393.412 331.969 162.013 1.00 90.17 127 GLU C C 1
ATOM 5176 O O . GLU C 1 127 ? 393.647 332.965 161.319 1.00 99.44 127 GLU C O 1
ATOM 5182 N N . LEU C 1 128 ? 392.244 331.325 161.964 1.00 95.06 128 LEU C N 1
ATOM 5183 C CA . LEU C 1 128 ? 391.167 331.794 161.098 1.00 96.03 128 LEU C CA 1
ATOM 5184 C C . LEU C 1 128 ? 390.664 333.165 161.530 1.00 97.78 128 LEU C C 1
ATOM 5185 O O . LEU C 1 128 ? 390.398 334.031 160.689 1.00 93.41 128 LEU C O 1
ATOM 5190 N N . ILE C 1 129 ? 390.515 333.377 162.838 1.00 87.45 129 ILE C N 1
ATOM 5191 C CA . ILE C 1 129 ? 390.001 334.652 163.326 1.00 71.81 129 ILE C CA 1
ATOM 5192 C C . ILE C 1 129 ? 390.985 335.773 163.017 1.00 74.62 129 ILE C C 1
ATOM 5193 O O . ILE C 1 129 ? 390.604 336.838 162.519 1.00 84.75 129 ILE C O 1
ATOM 5198 N N . PHE C 1 130 ? 392.268 335.546 163.295 1.00 86.64 130 PHE C N 1
ATOM 5199 C CA . PHE C 1 130 ? 393.266 336.593 163.135 1.00 90.26 130 PHE C CA 1
ATOM 5200 C C . PHE C 1 130 ? 393.789 336.710 161.710 1.00 87.31 130 PHE C C 1
ATOM 5201 O O . PHE C 1 130 ? 394.442 337.707 161.388 1.00 88.68 130 PHE C O 1
ATOM 5209 N N . TYR C 1 131 ? 393.514 335.735 160.848 1.00 88.94 131 TYR C N 1
ATOM 5210 C CA . TYR C 1 131 ? 394.026 335.756 159.487 1.00 88.39 131 TYR C CA 1
ATOM 5211 C C . TYR C 1 131 ? 393.051 335.035 158.572 1.00 85.89 131 TYR C C 1
ATOM 5212 O O . TYR C 1 131 ? 392.516 333.983 158.929 1.00 92.96 131 TYR C O 1
ATOM 5221 N N . GLY C 1 132 ? 392.832 335.601 157.390 1.00 105.11 132 GLY C N 1
ATOM 5222 C CA . GLY C 1 132 ? 392.067 334.904 156.382 1.00 111.08 132 GLY C CA 1
ATOM 5223 C C . GLY C 1 132 ? 392.849 333.760 155.769 1.00 112.07 132 GLY C C 1
ATOM 5224 O O . GLY C 1 132 ? 394.073 333.675 155.868 1.00 114.23 132 GLY C O 1
ATOM 5225 N N . ASP C 1 133 ? 392.117 332.856 155.119 1.00 129.58 133 ASP C N 1
ATOM 5226 C CA . ASP C 1 133 ? 392.731 331.699 154.484 1.00 132.32 133 ASP C CA 1
ATOM 5227 C C . ASP C 1 133 ? 392.932 331.863 152.985 1.00 129.15 133 ASP C C 1
ATOM 5228 O O . ASP C 1 133 ? 393.720 331.111 152.400 1.00 127.13 133 ASP C O 1
ATOM 5233 N N . ALA C 1 134 ? 392.231 332.803 152.351 1.00 121.89 134 ALA C N 1
ATOM 5234 C CA . ALA C 1 134 ? 392.365 333.162 150.941 1.00 122.30 134 ALA C CA 1
ATOM 5235 C C . ALA C 1 134 ? 391.938 332.035 150.010 1.00 128.03 134 ALA C C 1
ATOM 5236 O O . ALA C 1 134 ? 391.986 332.208 148.787 1.00 132.08 134 ALA C O 1
ATOM 5238 N N . ARG C 1 135 ? 391.521 330.889 150.544 1.00 120.82 135 ARG C N 1
ATOM 5239 C CA . ARG C 1 135 ? 391.014 329.780 149.748 1.00 120.11 135 ARG C CA 1
ATOM 5240 C C . ARG C 1 135 ? 389.499 329.672 149.787 1.00 117.83 135 ARG C C 1
ATOM 5241 O O . ARG C 1 135 ? 388.898 329.172 148.831 1.00 116.18 135 ARG C O 1
ATOM 5249 N N . LEU C 1 136 ? 388.872 330.129 150.870 1.00 109.69 136 LEU C N 1
ATOM 5250 C CA . LEU C 1 136 ? 387.424 330.116 151.011 1.00 110.02 136 LEU C CA 1
ATOM 5251 C C . LEU C 1 136 ? 386.822 331.512 150.925 1.00 111.59 136 LEU C C 1
ATOM 5252 O O . LEU C 1 136 ? 385.618 331.673 151.149 1.00 113.94 136 LEU C O 1
ATOM 5257 N N . GLY C 1 137 ? 387.627 332.520 150.607 1.00 106.54 137 GLY C N 1
ATOM 5258 C CA . GLY C 1 137 ? 387.142 333.889 150.573 1.00 105.73 137 GLY C CA 1
ATOM 5259 C C . GLY C 1 137 ? 386.752 334.447 151.924 1.00 106.79 137 GLY C C 1
ATOM 5260 O O . GLY C 1 137 ? 385.777 335.204 152.019 1.00 109.08 137 GLY C O 1
ATOM 5261 N N . TYR C 1 138 ? 387.486 334.094 152.973 1.00 99.91 138 TYR C N 1
ATOM 5262 C CA . TYR C 1 138 ? 387.218 334.584 154.316 1.00 97.95 138 TYR C CA 1
ATOM 5263 C C . TYR C 1 138 ? 388.198 335.696 154.674 1.00 104.13 138 TYR C C 1
ATOM 5264 O O . TYR C 1 138 ? 389.180 335.945 153.972 1.00 107.99 138 TYR C O 1
ATOM 5273 N N . GLU C 1 139 ? 387.917 336.371 155.786 1.00 117.05 139 GLU C N 1
ATOM 5274 C CA . GLU C 1 139 ? 388.676 337.550 156.173 1.00 115.51 139 GLU C CA 1
ATOM 5275 C C . GLU C 1 139 ? 389.069 337.488 157.642 1.00 115.07 139 GLU C C 1
ATOM 5276 O O . GLU C 1 139 ? 388.308 336.996 158.480 1.00 113.45 139 GLU C O 1
ATOM 5282 N N . GLY C 1 140 ? 390.268 337.993 157.944 1.00 106.34 140 GLY C N 1
ATOM 5283 C CA . GLY C 1 140 ? 390.773 338.068 159.295 1.00 108.29 140 GLY C CA 1
ATOM 5284 C C . GLY C 1 140 ? 391.024 339.505 159.729 1.00 102.21 140 GLY C C 1
ATOM 5285 O O . GLY C 1 140 ? 390.733 340.462 159.007 1.00 99.59 140 GLY C O 1
ATOM 5286 N N . LEU C 1 141 ? 391.575 339.633 160.938 1.00 83.30 141 LEU C N 1
ATOM 5287 C CA . LEU C 1 141 ? 391.782 340.956 161.520 1.00 86.04 141 LEU C CA 1
ATOM 5288 C C . LEU C 1 141 ? 392.900 341.718 160.816 1.00 92.82 141 LEU C C 1
ATOM 5289 O O . LEU C 1 141 ? 392.736 342.893 160.470 1.00 98.45 141 LEU C O 1
ATOM 5294 N N . MET C 1 142 ? 394.044 341.074 160.596 1.00 105.97 142 MET C N 1
ATOM 5295 C CA . MET C 1 142 ? 395.213 341.767 160.066 1.00 109.01 142 MET C CA 1
ATOM 5296 C C . MET C 1 142 ? 395.281 341.784 158.545 1.00 107.55 142 MET C C 1
ATOM 5297 O O . MET C 1 142 ? 396.277 342.263 157.994 1.00 110.77 142 MET C O 1
ATOM 5302 N N . THR C 1 143 ? 394.264 341.279 157.851 1.00 104.00 143 THR C N 1
ATOM 5303 C CA . THR C 1 143 ? 394.266 341.269 156.396 1.00 107.23 143 THR C CA 1
ATOM 5304 C C . THR C 1 143 ? 393.101 342.035 155.783 1.00 113.45 143 THR C C 1
ATOM 5305 O O . THR C 1 143 ? 393.024 342.130 154.553 1.00 115.36 143 THR C O 1
ATOM 5309 N N . ALA C 1 144 ? 392.199 342.578 156.596 1.00 115.37 144 ALA C N 1
ATOM 5310 C CA . ALA C 1 144 ? 391.003 343.224 156.079 1.00 113.25 144 ALA C CA 1
ATOM 5311 C C . ALA C 1 144 ? 391.346 344.522 155.354 1.00 114.83 144 ALA C C 1
ATOM 5312 O O . ALA C 1 144 ? 392.428 345.092 155.514 1.00 120.19 144 ALA C O 1
ATOM 5314 N N . ASN C 1 145 ? 390.403 344.980 154.536 1.00 115.18 145 ASN C N 1
ATOM 5315 C CA . ASN C 1 145 ? 390.532 346.253 153.844 1.00 115.37 145 ASN C CA 1
ATOM 5316 C C . ASN C 1 145 ? 389.937 347.357 154.708 1.00 118.48 145 ASN C C 1
ATOM 5317 O O . ASN C 1 145 ? 388.813 347.229 155.203 1.00 118.51 145 ASN C O 1
ATOM 5322 N N . GLY C 1 146 ? 390.692 348.437 154.885 1.00 113.51 146 GLY C N 1
ATOM 5323 C CA . GLY C 1 146 ? 390.282 349.499 155.780 1.00 110.37 146 GLY C CA 1
ATOM 5324 C C . GLY C 1 146 ? 390.694 349.216 157.209 1.00 112.46 146 GLY C C 1
ATOM 5325 O O . GLY C 1 146 ? 389.862 349.231 158.120 1.00 112.42 146 GLY C O 1
ATOM 5326 N N . ARG C 1 147 ? 391.983 348.950 157.413 1.00 109.58 147 ARG C N 1
ATOM 5327 C CA . ARG C 1 147 ? 392.508 348.590 158.722 1.00 106.97 147 ARG C CA 1
ATOM 5328 C C . ARG C 1 147 ? 393.119 349.766 159.470 1.00 110.04 147 ARG C C 1
ATOM 5329 O O . ARG C 1 147 ? 393.437 349.621 160.654 1.00 110.67 147 ARG C O 1
ATOM 5337 N N . LEU C 1 148 ? 393.294 350.913 158.812 1.00 113.76 148 LEU C N 1
ATOM 5338 C CA . LEU C 1 148 ? 393.895 352.100 159.420 1.00 115.71 148 LEU C CA 1
ATOM 5339 C C . LEU C 1 148 ? 395.274 351.775 159.997 1.00 118.57 148 LEU C C 1
ATOM 5340 O O . LEU C 1 148 ? 395.527 351.907 161.196 1.00 118.43 148 LEU C O 1
ATOM 5345 N N . THR C 1 149 ? 396.167 351.338 159.113 1.00 123.28 149 THR C N 1
ATOM 5346 C CA . THR C 1 149 ? 397.503 350.940 159.532 1.00 120.76 149 THR C CA 1
ATOM 5347 C C . THR C 1 149 ? 398.263 352.125 160.116 1.00 123.42 149 THR C C 1
ATOM 5348 O O . THR C 1 149 ? 398.230 353.234 159.576 1.00 128.75 149 THR C O 1
ATOM 5352 N N . VAL C 1 150 ? 398.950 351.884 161.228 1.00 103.85 150 VAL C N 1
ATOM 5353 C CA . VAL C 1 150 ? 399.742 352.913 161.898 1.00 105.18 150 VAL C CA 1
ATOM 5354 C C . VAL C 1 150 ? 401.166 352.391 162.048 1.00 109.91 150 VAL C C 1
ATOM 5355 O O . VAL C 1 150 ? 401.361 351.227 162.428 1.00 110.50 150 VAL C O 1
ATOM 5359 N N . PRO C 1 151 ? 402.185 353.189 161.737 1.00 119.19 151 PRO C N 1
ATOM 5360 C CA . PRO C 1 151 ? 403.561 352.699 161.855 1.00 116.02 151 PRO C CA 1
ATOM 5361 C C . PRO C 1 151 ? 403.932 352.413 163.301 1.00 112.39 151 PRO C C 1
ATOM 5362 O O . PRO C 1 151 ? 403.384 352.997 164.239 1.00 113.17 151 PRO C O 1
ATOM 5366 N N . LEU C 1 152 ? 404.879 351.496 163.469 1.00 114.00 152 LEU C N 1
ATOM 5367 C CA . LEU C 1 152 ? 405.293 351.004 164.778 1.00 118.54 152 LEU C CA 1
ATOM 5368 C C . LEU C 1 152 ? 406.719 351.468 165.049 1.00 119.98 152 LEU C C 1
ATOM 5369 O O . LEU C 1 152 ? 407.666 350.983 164.421 1.00 119.37 152 LEU C O 1
ATOM 5374 N N . GLY C 1 153 ? 406.867 352.406 165.981 1.00 136.64 153 GLY C N 1
ATOM 5375 C CA . GLY C 1 153 ? 408.185 352.804 166.420 1.00 134.26 153 GLY C CA 1
ATOM 5376 C C . GLY C 1 153 ? 408.874 351.708 167.208 1.00 135.62 153 GLY C C 1
ATOM 5377 O O . GLY C 1 153 ? 408.242 350.815 167.768 1.00 138.48 153 GLY C O 1
ATOM 5378 N N . ASP C 1 154 ? 410.203 351.777 167.238 1.00 137.50 154 ASP C N 1
ATOM 5379 C CA . ASP C 1 154 ? 410.994 350.719 167.853 1.00 138.17 154 ASP C CA 1
ATOM 5380 C C . ASP C 1 154 ? 410.679 350.573 169.339 1.00 138.20 154 ASP C C 1
ATOM 5381 O O . ASP C 1 154 ? 410.632 351.556 170.083 1.00 133.50 154 ASP C O 1
ATOM 5386 N N . TRP C 1 155 ? 410.436 349.335 169.763 1.00 130.95 155 TRP C N 1
ATOM 5387 C CA . TRP C 1 155 ? 410.236 349.023 171.169 1.00 126.52 155 TRP C CA 1
ATOM 5388 C C . TRP C 1 155 ? 411.588 348.744 171.826 1.00 128.12 155 TRP C C 1
ATOM 5389 O O . TRP C 1 155 ? 412.648 349.042 171.270 1.00 129.21 155 TRP C O 1
ATOM 5400 N N . THR C 1 156 ? 411.550 348.178 173.034 1.00 138.67 156 THR C N 1
ATOM 5401 C CA . THR C 1 156 ? 412.652 348.064 173.989 1.00 141.17 156 THR C CA 1
ATOM 5402 C C . THR C 1 156 ? 413.105 349.428 174.489 1.00 139.46 156 THR C C 1
ATOM 5403 O O . THR C 1 156 ? 414.036 349.503 175.300 1.00 140.91 156 THR C O 1
ATOM 5407 N N . SER C 1 157 ? 412.475 350.505 174.035 1.00 136.79 157 SER C N 1
ATOM 5408 C CA . SER C 1 157 ? 412.694 351.874 174.453 1.00 138.34 157 SER C CA 1
ATOM 5409 C C . SER C 1 157 ? 411.510 352.310 175.296 1.00 141.23 157 SER C C 1
ATOM 5410 O O . SER C 1 157 ? 410.365 352.126 174.860 1.00 142.92 157 SER C O 1
ATOM 5413 N N . PRO C 1 158 ? 411.717 352.856 176.492 1.00 144.03 158 PRO C N 1
ATOM 5414 C CA . PRO C 1 158 ? 410.570 353.156 177.358 1.00 142.88 158 PRO C CA 1
ATOM 5415 C C . PRO C 1 158 ? 409.644 354.164 176.693 1.00 142.89 158 PRO C C 1
ATOM 5416 O O . PRO C 1 158 ? 410.084 355.173 176.137 1.00 141.56 158 PRO C O 1
ATOM 5420 N N . GLY C 1 159 ? 408.348 353.872 176.756 1.00 136.60 159 GLY C N 1
ATOM 5421 C CA . GLY C 1 159 ? 407.312 354.711 176.198 1.00 134.76 159 GLY C CA 1
ATOM 5422 C C . GLY C 1 159 ? 407.062 354.527 174.717 1.00 137.49 159 GLY C C 1
ATOM 5423 O O . GLY C 1 159 ? 406.153 355.172 174.179 1.00 139.76 159 GLY C O 1
ATOM 5424 N N . GLY C 1 160 ? 407.835 353.676 174.036 1.00 133.68 160 GLY C N 1
ATOM 5425 C CA . GLY C 1 160 ? 407.533 353.381 172.644 1.00 132.77 160 GLY C CA 1
ATOM 5426 C C . GLY C 1 160 ? 406.214 352.649 172.489 1.00 133.63 160 GLY C C 1
ATOM 5427 O O . GLY C 1 160 ? 405.401 352.976 171.615 1.00 135.97 160 GLY C O 1
ATOM 5428 N N . GLY C 1 161 ? 405.970 351.659 173.348 1.00 129.92 161 GLY C N 1
ATOM 5429 C CA . GLY C 1 161 ? 404.715 350.941 173.263 1.00 131.41 161 GLY C CA 1
ATOM 5430 C C . GLY C 1 161 ? 403.547 351.852 173.568 1.00 130.77 161 GLY C C 1
ATOM 5431 O O . GLY C 1 161 ? 402.537 351.847 172.856 1.00 134.94 161 GLY C O 1
ATOM 5432 N N . PHE C 1 162 ? 403.680 352.674 174.612 1.00 110.23 162 PHE C N 1
ATOM 5433 C CA . PHE C 1 162 ? 402.562 353.524 174.986 1.00 111.35 162 PHE C CA 1
ATOM 5434 C C . PHE C 1 162 ? 402.277 354.502 173.860 1.00 114.94 162 PHE C C 1
ATOM 5435 O O . PHE C 1 162 ? 401.116 354.716 173.495 1.00 121.82 162 PHE C O 1
ATOM 5443 N N . GLN C 1 163 ? 403.334 355.068 173.265 1.00 115.23 163 GLN C N 1
ATOM 5444 C CA . GLN C 1 163 ? 403.143 356.031 172.189 1.00 115.00 163 GLN C CA 1
ATOM 5445 C C . GLN C 1 163 ? 402.406 355.362 171.038 1.00 120.83 163 GLN C C 1
ATOM 5446 O O . GLN C 1 163 ? 401.506 355.960 170.437 1.00 120.52 163 GLN C O 1
ATOM 5452 N N . ALA C 1 164 ? 402.767 354.110 170.724 1.00 118.75 164 ALA C N 1
ATOM 5453 C CA . ALA C 1 164 ? 402.168 353.458 169.565 1.00 115.13 164 ALA C CA 1
ATOM 5454 C C . ALA C 1 164 ? 400.688 353.188 169.816 1.00 114.89 164 ALA C C 1
ATOM 5455 O O . ALA C 1 164 ? 399.841 353.516 168.971 1.00 117.78 164 ALA C O 1
ATOM 5457 N N . ILE C 1 165 ? 400.360 352.506 170.924 1.00 107.36 165 ILE C N 1
ATOM 5458 C CA . ILE C 1 165 ? 398.944 352.230 171.187 1.00 107.45 165 ILE C CA 1
ATOM 5459 C C . ILE C 1 165 ? 398.152 353.534 171.238 1.00 108.43 165 ILE C C 1
ATOM 5460 O O . ILE C 1 165 ? 397.018 353.599 170.753 1.00 116.63 165 ILE C O 1
ATOM 5465 N N . VAL C 1 166 ? 398.730 354.597 171.812 1.00 107.20 166 VAL C N 1
ATOM 5466 C CA . VAL C 1 166 ? 397.996 355.857 171.911 1.00 110.74 166 VAL C CA 1
ATOM 5467 C C . VAL C 1 166 ? 397.744 356.427 170.522 1.00 113.66 166 VAL C C 1
ATOM 5468 O O . VAL C 1 166 ? 396.657 356.943 170.238 1.00 115.54 166 VAL C O 1
ATOM 5472 N N . GLU C 1 167 ? 398.758 356.397 169.654 1.00 115.71 167 GLU C N 1
ATOM 5473 C CA . GLU C 1 167 ? 398.573 356.819 168.270 1.00 115.10 167 GLU C CA 1
ATOM 5474 C C . GLU C 1 167 ? 397.402 356.071 167.644 1.00 115.44 167 GLU C C 1
ATOM 5475 O O . GLU C 1 167 ? 396.466 356.682 167.115 1.00 116.06 167 GLU C O 1
ATOM 5481 N N . ALA C 1 168 ? 397.513 354.743 167.583 1.00 104.71 168 ALA C N 1
ATOM 5482 C CA . ALA C 1 168 ? 396.446 353.889 167.067 1.00 102.60 168 ALA C CA 1
ATOM 5483 C C . ALA C 1 168 ? 395.072 354.267 167.623 1.00 103.57 168 ALA C C 1
ATOM 5484 O O . ALA C 1 168 ? 394.076 354.287 166.891 1.00 108.09 168 ALA C O 1
ATOM 5486 N N . THR C 1 169 ? 395.021 354.573 168.923 1.00 102.97 169 THR C N 1
ATOM 5487 C CA . THR C 1 169 ? 393.786 355.040 169.548 1.00 100.37 169 THR C CA 1
ATOM 5488 C C . THR C 1 169 ? 393.314 356.352 168.935 1.00 104.87 169 THR C C 1
ATOM 5489 O O . THR C 1 169 ? 392.115 356.546 168.705 1.00 108.93 169 THR C O 1
ATOM 5493 N N . ARG C 1 170 ? 394.246 357.273 168.687 1.00 114.37 170 ARG C N 1
ATOM 5494 C CA . ARG C 1 170 ? 393.898 358.532 168.036 1.00 111.82 170 ARG C CA 1
ATOM 5495 C C . ARG C 1 170 ? 393.292 358.277 166.664 1.00 110.64 170 ARG C C 1
ATOM 5496 O O . ARG C 1 170 ? 392.294 358.902 166.287 1.00 111.21 170 ARG C O 1
ATOM 5504 N N . LYS C 1 171 ? 393.898 357.368 165.902 1.00 106.77 171 LYS C N 1
ATOM 5505 C CA . LYS C 1 171 ? 393.377 357.043 164.577 1.00 103.90 171 LYS C CA 1
ATOM 5506 C C . LYS C 1 171 ? 391.976 356.451 164.675 1.00 102.94 171 LYS C C 1
ATOM 5507 O O . LYS C 1 171 ? 391.094 356.787 163.876 1.00 109.13 171 LYS C O 1
ATOM 5513 N N . LEU C 1 172 ? 391.757 355.560 165.644 1.00 99.57 172 LEU C N 1
ATOM 5514 C CA . LEU C 1 172 ? 390.437 354.958 165.817 1.00 98.13 172 LEU C CA 1
ATOM 5515 C C . LEU C 1 172 ? 389.396 356.007 166.195 1.00 100.80 172 LEU C C 1
ATOM 5516 O O . LEU C 1 172 ? 388.273 355.997 165.678 1.00 101.58 172 LEU C O 1
ATOM 5521 N N . ASN C 1 173 ? 389.754 356.917 167.103 1.00 101.02 173 ASN C N 1
ATOM 5522 C CA . ASN C 1 173 ? 388.842 357.978 167.523 1.00 99.08 173 ASN C CA 1
ATOM 5523 C C . ASN C 1 173 ? 388.538 358.945 166.387 1.00 104.02 173 ASN C C 1
ATOM 5524 O O . ASN C 1 173 ? 387.417 359.458 166.287 1.00 105.52 173 ASN C O 1
ATOM 5529 N N . GLU C 1 174 ? 389.520 359.213 165.525 1.00 114.14 174 GLU C N 1
ATOM 5530 C CA . GLU C 1 174 ? 389.264 360.061 164.366 1.00 112.50 174 GLU C CA 1
ATOM 5531 C C . GLU C 1 174 ? 388.231 359.433 163.440 1.00 113.03 174 GLU C C 1
ATOM 5532 O O . GLU C 1 174 ? 387.422 360.143 162.831 1.00 114.41 174 GLU C O 1
ATOM 5538 N N . GLN C 1 175 ? 388.233 358.105 163.322 1.00 104.57 175 GLN C N 1
ATOM 5539 C CA . GLN C 1 175 ? 387.227 357.419 162.523 1.00 100.44 175 GLN C CA 1
ATOM 5540 C C . GLN C 1 175 ? 385.899 357.260 163.260 1.00 101.93 175 GLN C C 1
ATOM 5541 O O . GLN C 1 175 ? 385.052 356.465 162.837 1.00 99.56 175 GLN C O 1
ATOM 5547 N N . GLY C 1 176 ? 385.713 358.000 164.348 1.00 105.29 176 GLY C N 1
ATOM 5548 C CA . GLY C 1 176 ? 384.463 358.030 165.088 1.00 103.58 176 GLY C CA 1
ATOM 5549 C C . GLY C 1 176 ? 384.070 356.765 165.820 1.00 105.05 176 GLY C C 1
ATOM 5550 O O . GLY C 1 176 ? 382.878 356.435 165.871 1.00 104.96 176 GLY C O 1
ATOM 5551 N N . HIS C 1 177 ? 385.034 356.042 166.383 1.00 101.08 177 HIS C N 1
ATOM 5552 C CA . HIS C 1 177 ? 384.749 354.900 167.243 1.00 101.33 177 HIS C CA 1
ATOM 5553 C C . HIS C 1 177 ? 385.157 355.239 168.670 1.00 100.62 177 HIS C C 1
ATOM 5554 O O . HIS C 1 177 ? 386.332 355.518 168.930 1.00 98.41 177 HIS C O 1
ATOM 5561 N N . PHE C 1 178 ? 384.195 355.215 169.592 1.00 107.99 178 PHE C N 1
ATOM 5562 C CA . PHE C 1 178 ? 384.463 355.571 170.979 1.00 105.97 178 PHE C CA 1
ATOM 5563 C C . PHE C 1 178 ? 384.553 354.349 171.881 1.00 102.91 178 PHE C C 1
ATOM 5564 O O . PHE C 1 178 ? 384.695 354.497 173.099 1.00 97.20 178 PHE C O 1
ATOM 5572 N N . GLY C 1 179 ? 384.475 353.152 171.310 1.00 106.85 179 GLY C N 1
ATOM 5573 C CA . GLY C 1 179 ? 384.387 351.929 172.069 1.00 111.80 179 GLY C CA 1
ATOM 5574 C C . GLY C 1 179 ? 385.629 351.657 172.888 1.00 113.35 179 GLY C C 1
ATOM 5575 O O . GLY C 1 179 ? 386.734 352.031 172.499 1.00 118.12 179 GLY C O 1
ATOM 5576 N N . PRO C 1 180 ? 385.474 351.077 174.073 1.00 96.43 180 PRO C N 1
ATOM 5577 C CA . PRO C 1 180 ? 386.658 350.672 174.836 1.00 92.60 180 PRO C CA 1
ATOM 5578 C C . PRO C 1 180 ? 387.431 349.617 174.055 1.00 95.15 180 PRO C C 1
ATOM 5579 O O . PRO C 1 180 ? 386.838 348.734 173.433 1.00 100.32 180 PRO C O 1
ATOM 5583 N N . TYR C 1 181 ? 388.758 349.699 174.085 1.00 92.26 181 TYR C N 1
ATOM 5584 C CA . TYR C 1 181 ? 389.561 348.837 173.228 1.00 94.02 181 TYR C CA 1
ATOM 5585 C C . TYR C 1 181 ? 390.303 347.776 174.024 1.00 96.86 181 TYR C C 1
ATOM 5586 O O . TYR C 1 181 ? 390.463 347.849 175.244 1.00 105.86 181 TYR C O 1
ATOM 5595 N N . ALA C 1 182 ? 390.784 346.799 173.265 1.00 80.16 182 ALA C N 1
ATOM 5596 C CA . ALA C 1 182 ? 391.593 345.687 173.729 1.00 80.88 182 ALA C CA 1
ATOM 5597 C C . ALA C 1 182 ? 392.762 345.544 172.771 1.00 77.64 182 ALA C C 1
ATOM 5598 O O . ALA C 1 182 ? 392.607 345.730 171.559 1.00 86.28 182 ALA C O 1
ATOM 5600 N N . VAL C 1 183 ? 393.927 345.212 173.312 1.00 67.55 183 VAL C N 1
ATOM 5601 C CA . VAL C 1 183 ? 395.163 345.182 172.545 1.00 66.67 183 VAL C CA 1
ATOM 5602 C C . VAL C 1 183 ? 395.646 343.742 172.511 1.00 77.51 183 VAL C C 1
ATOM 5603 O O . VAL C 1 183 ? 395.834 343.119 173.563 1.00 89.03 183 VAL C O 1
ATOM 5607 N N . VAL C 1 184 ? 395.845 343.214 171.307 1.00 81.57 184 VAL C N 1
ATOM 5608 C CA . VAL C 1 184 ? 396.364 341.866 171.114 1.00 82.73 184 VAL C CA 1
ATOM 5609 C C . VAL C 1 184 ? 397.732 341.989 170.462 1.00 88.01 184 VAL C C 1
ATOM 5610 O O . VAL C 1 184 ? 397.866 342.585 169.386 1.00 86.74 184 VAL C O 1
ATOM 5614 N N . LEU C 1 185 ? 398.743 341.414 171.105 1.00 86.07 185 LEU C N 1
ATOM 5615 C CA . LEU C 1 185 ? 400.126 341.607 170.702 1.00 79.59 185 LEU C CA 1
ATOM 5616 C C . LEU C 1 185 ? 400.823 340.271 170.506 1.00 84.29 185 LEU C C 1
ATOM 5617 O O . LEU C 1 185 ? 400.478 339.269 171.138 1.00 86.47 185 LEU C O 1
ATOM 5622 N N . SER C 1 186 ? 401.808 340.274 169.616 1.00 97.88 186 SER C N 1
ATOM 5623 C CA . SER C 1 186 ? 402.663 339.116 169.443 1.00 97.27 186 SER C CA 1
ATOM 5624 C C . SER C 1 186 ? 403.514 338.909 170.695 1.00 94.96 186 SER C C 1
ATOM 5625 O O . SER C 1 186 ? 403.811 339.866 171.413 1.00 101.13 186 SER C O 1
ATOM 5628 N N . PRO C 1 187 ? 403.916 337.667 170.978 1.00 86.17 187 PRO C N 1
ATOM 5629 C CA . PRO C 1 187 ? 404.671 337.411 172.218 1.00 93.15 187 PRO C CA 1
ATOM 5630 C C . PRO C 1 187 ? 405.951 338.220 172.331 1.00 97.77 187 PRO C C 1
ATOM 5631 O O . PRO C 1 187 ? 406.308 338.647 173.436 1.00 100.32 187 PRO C O 1
ATOM 5635 N N . ARG C 1 188 ? 406.655 338.441 171.220 1.00 98.70 188 ARG C N 1
ATOM 5636 C CA . ARG C 1 188 ? 407.929 339.152 171.265 1.00 96.43 188 ARG C CA 1
ATOM 5637 C C . ARG C 1 188 ? 407.758 340.563 171.818 1.00 96.80 188 ARG C C 1
ATOM 5638 O O . ARG C 1 188 ? 408.310 340.908 172.872 1.00 98.40 188 ARG C O 1
ATOM 5646 N N . LEU C 1 189 ? 406.986 341.397 171.123 1.00 94.97 189 LEU C N 1
ATOM 5647 C CA . LEU C 1 189 ? 406.817 342.765 171.590 1.00 99.04 189 LEU C CA 1
ATOM 5648 C C . LEU C 1 189 ? 405.946 342.845 172.837 1.00 100.42 189 LEU C C 1
ATOM 5649 O O . LEU C 1 189 ? 406.045 343.826 173.578 1.00 110.46 189 LEU C O 1
ATOM 5654 N N . TYR C 1 190 ? 405.126 341.828 173.110 1.00 84.00 190 TYR C N 1
ATOM 5655 C CA . TYR C 1 190 ? 404.418 341.789 174.387 1.00 84.87 190 TYR C CA 1
ATOM 5656 C C . TYR C 1 190 ? 405.400 341.659 175.543 1.00 84.95 190 TYR C C 1
ATOM 5657 O O . TYR C 1 190 ? 405.282 342.356 176.557 1.00 90.17 190 TYR C O 1
ATOM 5666 N N . SER C 1 191 ? 406.381 340.765 175.408 1.00 94.13 191 SER C N 1
ATOM 5667 C CA . SER C 1 191 ? 407.423 340.651 176.423 1.00 96.72 191 SER C CA 1
ATOM 5668 C C . SER C 1 191 ? 408.265 341.917 176.482 1.00 98.90 191 SER C C 1
ATOM 5669 O O . SER C 1 191 ? 408.701 342.330 177.562 1.00 97.01 191 SER C O 1
ATOM 5672 N N . GLN C 1 192 ? 408.517 342.538 175.328 1.00 103.83 192 GLN C N 1
ATOM 5673 C CA . GLN C 1 192 ? 409.257 343.797 175.324 1.00 99.82 192 GLN C CA 1
ATOM 5674 C C . GLN C 1 192 ? 408.519 344.867 176.123 1.00 99.51 192 GLN C C 1
ATOM 5675 O O . GLN C 1 192 ? 409.136 345.627 176.878 1.00 101.52 192 GLN C O 1
ATOM 5681 N N . LEU C 1 193 ? 407.197 344.945 175.961 1.00 100.68 193 LEU C N 1
ATOM 5682 C CA . LEU C 1 193 ? 406.396 345.866 176.761 1.00 102.40 193 LEU C CA 1
ATOM 5683 C C . LEU C 1 193 ? 406.429 345.487 178.236 1.00 105.57 193 LEU C C 1
ATOM 5684 O O . LEU C 1 193 ? 406.565 346.355 179.107 1.00 108.08 193 LEU C O 1
ATOM 5689 N N . HIS C 1 194 ? 406.304 344.193 178.535 1.00 109.73 194 HIS C N 1
ATOM 5690 C CA . HIS C 1 194 ? 406.291 343.722 179.915 1.00 107.96 194 HIS C CA 1
ATOM 5691 C C . HIS C 1 194 ? 407.634 343.923 180.601 1.00 107.11 194 HIS C C 1
ATOM 5692 O O . HIS C 1 194 ? 407.701 343.884 181.834 1.00 102.45 194 HIS C O 1
ATOM 5699 N N . ARG C 1 195 ? 408.699 344.120 179.823 1.00 127.05 195 ARG C N 1
ATOM 5700 C CA . ARG C 1 195 ? 410.018 344.373 180.394 1.00 128.84 195 ARG C CA 1
ATOM 5701 C C . ARG C 1 195 ? 410.003 345.606 181.289 1.00 128.80 195 ARG C C 1
ATOM 5702 O O . ARG C 1 195 ? 410.475 345.565 182.431 1.00 128.61 195 ARG C O 1
ATOM 5710 N N . GLY C 1 196 ? 409.465 346.713 180.790 1.00 125.29 196 GLY C N 1
ATOM 5711 C CA . GLY C 1 196 ? 409.527 347.975 181.492 1.00 123.84 196 GLY C CA 1
ATOM 5712 C C . GLY C 1 196 ? 408.364 348.255 182.417 1.00 129.38 196 GLY C C 1
ATOM 5713 O O . GLY C 1 196 ? 408.249 349.377 182.923 1.00 129.03 196 GLY C O 1
ATOM 5714 N N . GLY C 1 197 ? 407.497 347.275 182.658 1.00 132.37 197 GLY C N 1
ATOM 5715 C CA . GLY C 1 197 ? 406.352 347.490 183.520 1.00 131.95 197 GLY C CA 1
ATOM 5716 C C . GLY C 1 197 ? 405.314 348.421 182.941 1.00 132.37 197 GLY C C 1
ATOM 5717 O O . GLY C 1 197 ? 404.501 348.974 183.685 1.00 128.98 197 GLY C O 1
ATOM 5718 N N . GLU C 1 198 ? 405.321 348.610 181.621 1.00 128.84 198 GLU C N 1
ATOM 5719 C CA . GLU C 1 198 ? 404.360 349.472 180.948 1.00 122.91 198 GLU C CA 1
ATOM 5720 C C . GLU C 1 198 ? 402.976 348.850 180.840 1.00 123.91 198 GLU C C 1
ATOM 5721 O O . GLU C 1 198 ? 402.016 349.573 180.552 1.00 128.26 198 GLU C O 1
ATOM 5727 N N . ILE C 1 199 ? 402.850 347.540 181.067 1.00 113.45 199 ILE C N 1
ATOM 5728 C CA . ILE C 1 199 ? 401.567 346.862 180.898 1.00 113.45 199 ILE C CA 1
ATOM 5729 C C . ILE C 1 199 ? 400.506 347.422 181.835 1.00 116.49 199 ILE C C 1
ATOM 5730 O O . ILE C 1 199 ? 399.309 347.316 181.552 1.00 120.41 199 ILE C O 1
ATOM 5735 N N . GLU C 1 200 ? 400.909 348.003 182.966 1.00 111.22 200 GLU C N 1
ATOM 5736 C CA . GLU C 1 200 ? 399.940 348.664 183.835 1.00 109.06 200 GLU C CA 1
ATOM 5737 C C . GLU C 1 200 ? 399.253 349.824 183.120 1.00 114.27 200 GLU C C 1
ATOM 5738 O O . GLU C 1 200 ? 398.018 349.916 183.104 1.00 119.74 200 GLU C O 1
ATOM 5744 N N . THR C 1 201 ? 400.041 350.716 182.513 1.00 118.83 201 THR C N 1
ATOM 5745 C CA . THR C 1 201 ? 399.463 351.853 181.801 1.00 122.06 201 THR C CA 1
ATOM 5746 C C . THR C 1 201 ? 398.621 351.398 180.616 1.00 120.42 201 THR C C 1
ATOM 5747 O O . THR C 1 201 ? 397.514 351.907 180.402 1.00 123.87 201 THR C O 1
ATOM 5751 N N . ILE C 1 202 ? 399.125 350.440 179.836 1.00 102.38 202 ILE C N 1
ATOM 5752 C CA . ILE C 1 202 ? 398.385 349.970 178.669 1.00 98.44 202 ILE C CA 1
ATOM 5753 C C . ILE C 1 202 ? 397.083 349.310 179.099 1.00 101.69 202 ILE C C 1
ATOM 5754 O O . ILE C 1 202 ? 396.037 349.495 178.468 1.00 108.31 202 ILE C O 1
ATOM 5759 N N . ARG C 1 203 ? 397.129 348.524 180.174 1.00 97.97 203 ARG C N 1
ATOM 5760 C CA . ARG C 1 203 ? 395.938 347.832 180.649 1.00 102.63 203 ARG C CA 1
ATOM 5761 C C . ARG C 1 203 ? 394.900 348.814 181.175 1.00 103.78 203 ARG C C 1
ATOM 5762 O O . ARG C 1 203 ? 393.702 348.652 180.915 1.00 109.83 203 ARG C O 1
ATOM 5770 N N . GLN C 1 204 ? 395.331 349.838 181.916 1.00 102.05 204 GLN C N 1
ATOM 5771 C CA . GLN C 1 204 ? 394.361 350.799 182.425 1.00 101.33 204 GLN C CA 1
ATOM 5772 C C . GLN C 1 204 ? 393.846 351.730 181.334 1.00 101.65 204 GLN C C 1
ATOM 5773 O O . GLN C 1 204 ? 392.745 352.273 181.473 1.00 103.67 204 GLN C O 1
ATOM 5779 N N . LEU C 1 205 ? 394.609 351.928 180.256 1.00 90.44 205 LEU C N 1
ATOM 5780 C CA . LEU C 1 205 ? 394.091 352.691 179.126 1.00 86.58 205 LEU C CA 1
ATOM 5781 C C . LEU C 1 205 ? 393.088 351.868 178.327 1.00 88.97 205 LEU C C 1
ATOM 5782 O O . LEU C 1 205 ? 392.042 352.379 177.910 1.00 90.98 205 LEU C O 1
ATOM 5787 N N . ALA C 1 206 ? 393.398 350.590 178.102 1.00 96.05 206 ALA C N 1
ATOM 5788 C CA . ALA C 1 206 ? 392.519 349.710 177.339 1.00 97.38 206 ALA C CA 1
ATOM 5789 C C . ALA C 1 206 ? 391.259 349.371 178.126 1.00 99.85 206 ALA C C 1
ATOM 5790 O O . ALA C 1 206 ? 390.145 349.433 177.593 1.00 101.63 206 ALA C O 1
ATOM 5792 N N . SER C 1 207 ? 391.424 348.996 179.395 1.00 118.07 207 SER C N 1
ATOM 5793 C CA . SER C 1 207 ? 390.350 348.582 180.296 1.00 121.68 207 SER C CA 1
ATOM 5794 C C . SER C 1 207 ? 389.611 347.345 179.797 1.00 113.47 207 SER C C 1
ATOM 5795 O O . SER C 1 207 ? 388.645 346.903 180.427 1.00 114.53 207 SER C O 1
ATOM 5798 N N . ASP C 1 208 ? 390.046 346.778 178.672 1.00 99.07 208 ASP C N 1
ATOM 5799 C CA . ASP C 1 208 ? 389.494 345.523 178.176 1.00 108.85 208 ASP C CA 1
ATOM 5800 C C . ASP C 1 208 ? 390.535 344.412 178.171 1.00 115.54 208 ASP C C 1
ATOM 5801 O O . ASP C 1 208 ? 390.253 343.311 177.685 1.00 109.70 208 ASP C O 1
ATOM 5806 N N . GLY C 1 209 ? 391.729 344.676 178.688 1.00 113.56 209 GLY C N 1
ATOM 5807 C CA . GLY C 1 209 ? 392.765 343.676 178.818 1.00 106.43 209 GLY C CA 1
ATOM 5808 C C . GLY C 1 209 ? 393.708 343.642 177.627 1.00 102.72 209 GLY C C 1
ATOM 5809 O O . GLY C 1 209 ? 393.396 344.098 176.528 1.00 103.57 209 GLY C O 1
ATOM 5810 N N . VAL C 1 210 ? 394.888 343.077 177.866 1.00 91.58 210 VAL C N 1
ATOM 5811 C CA . VAL C 1 210 ? 395.894 342.857 176.835 1.00 91.00 210 VAL C CA 1
ATOM 5812 C C . VAL C 1 210 ? 396.148 341.360 176.750 1.00 95.48 210 VAL C C 1
ATOM 5813 O O . VAL C 1 210 ? 396.368 340.705 177.775 1.00 102.47 210 VAL C O 1
ATOM 5817 N N . TYR C 1 211 ? 396.113 340.819 175.537 1.00 90.52 211 TYR C N 1
ATOM 5818 C CA . TYR C 1 211 ? 396.231 339.385 175.337 1.00 90.72 211 TYR C CA 1
ATOM 5819 C C . TYR C 1 211 ? 397.291 339.107 174.281 1.00 91.59 211 TYR C C 1
ATOM 5820 O O . TYR C 1 211 ? 397.509 339.916 173.377 1.00 94.03 211 TYR C O 1
ATOM 5829 N N . GLN C 1 212 ? 397.956 337.960 174.402 1.00 88.50 212 GLN C N 1
ATOM 5830 C CA . GLN C 1 212 ? 399.045 337.601 173.505 1.00 91.97 212 GLN C CA 1
ATOM 5831 C C . GLN C 1 212 ? 398.619 336.452 172.602 1.00 95.11 212 GLN C C 1
ATOM 5832 O O . GLN C 1 212 ? 397.932 335.525 173.044 1.00 95.80 212 GLN C O 1
ATOM 5838 N N . SER C 1 213 ? 398.982 336.532 171.325 1.00 86.83 213 SER C N 1
ATOM 5839 C CA . SER C 1 213 ? 398.603 335.517 170.353 1.00 80.74 213 SER C CA 1
ATOM 5840 C C . SER C 1 213 ? 399.860 334.904 169.753 1.00 85.14 213 SER C C 1
ATOM 5841 O O . SER C 1 213 ? 400.763 335.630 169.326 1.00 90.82 213 SER C O 1
ATOM 5844 N N . ASN C 1 214 ? 399.917 333.571 169.717 1.00 94.10 214 ASN C N 1
ATOM 5845 C CA . ASN C 1 214 ? 401.039 332.892 169.072 1.00 97.80 214 ASN C CA 1
ATOM 5846 C C . ASN C 1 214 ? 401.091 333.191 167.575 1.00 95.67 214 ASN C C 1
ATOM 5847 O O . ASN C 1 214 ? 402.176 333.355 167.004 1.00 92.21 214 ASN C O 1
ATOM 5852 N N . ARG C 1 215 ? 399.924 333.249 166.921 1.00 93.78 215 ARG C N 1
ATOM 5853 C CA . ARG C 1 215 ? 399.872 333.376 165.463 1.00 99.57 215 ARG C CA 1
ATOM 5854 C C . ARG C 1 215 ? 400.512 334.661 164.959 1.00 97.69 215 ARG C C 1
ATOM 5855 O O . ARG C 1 215 ? 401.146 334.652 163.897 1.00 100.07 215 ARG C O 1
ATOM 5863 N N . LEU C 1 216 ? 400.308 335.781 165.655 1.00 89.11 216 LEU C N 1
ATOM 5864 C CA . LEU C 1 216 ? 400.834 337.056 165.177 1.00 90.26 216 LEU C CA 1
ATOM 5865 C C . LEU C 1 216 ? 402.301 336.903 164.787 1.00 99.27 216 LEU C C 1
ATOM 5866 O O . LEU C 1 216 ? 403.048 336.129 165.392 1.00 100.10 216 LEU C O 1
ATOM 5871 N N . ARG C 1 217 ? 402.718 337.658 163.774 1.00 111.04 217 ARG C N 1
ATOM 5872 C CA . ARG C 1 217 ? 404.089 337.570 163.295 1.00 113.60 217 ARG C CA 1
ATOM 5873 C C . ARG C 1 217 ? 405.070 338.087 164.347 1.00 112.78 217 ARG C C 1
ATOM 5874 O O . ARG C 1 217 ? 404.695 338.478 165.455 1.00 109.87 217 ARG C O 1
ATOM 5882 N N . GLY C 1 218 ? 406.355 338.068 163.985 1.00 105.85 218 GLY C N 1
ATOM 5883 C CA . GLY C 1 218 ? 407.392 338.506 164.908 1.00 103.92 218 GLY C CA 1
ATOM 5884 C C . GLY C 1 218 ? 407.138 339.882 165.489 1.00 106.15 218 GLY C C 1
ATOM 5885 O O . GLY C 1 218 ? 407.286 340.095 166.695 1.00 106.47 218 GLY C O 1
ATOM 5886 N N . GLU C 1 219 ? 406.747 340.833 164.644 1.00 120.39 219 GLU C N 1
ATOM 5887 C CA . GLU C 1 219 ? 406.466 342.205 165.067 1.00 119.35 219 GLU C CA 1
ATOM 5888 C C . GLU C 1 219 ? 405.096 342.577 164.512 1.00 117.62 219 GLU C C 1
ATOM 5889 O O . GLU C 1 219 ? 404.985 343.074 163.388 1.00 116.99 219 GLU C O 1
ATOM 5895 N N . SER C 1 220 ? 404.055 342.336 165.303 1.00 108.00 220 SER C N 1
ATOM 5896 C CA . SER C 1 220 ? 402.702 342.659 164.882 1.00 108.90 220 SER C CA 1
ATOM 5897 C C . SER C 1 220 ? 401.838 342.853 166.116 1.00 106.41 220 SER C C 1
ATOM 5898 O O . SER C 1 220 ? 402.124 342.318 167.190 1.00 105.97 220 SER C O 1
ATOM 5901 N N . GLY C 1 221 ? 400.773 343.623 165.941 1.00 84.37 221 GLY C N 1
ATOM 5902 C CA . GLY C 1 221 ? 399.841 343.879 167.018 1.00 85.56 221 GLY C CA 1
ATOM 5903 C C . GLY C 1 221 ? 398.629 344.610 166.494 1.00 88.16 221 GLY C C 1
ATOM 5904 O O . GLY C 1 221 ? 398.670 345.236 165.429 1.00 95.99 221 GLY C O 1
ATOM 5905 N N . VAL C 1 222 ? 397.546 344.530 167.262 1.00 85.67 222 VAL C N 1
ATOM 5906 C CA . VAL C 1 222 ? 396.283 345.145 166.881 1.00 85.59 222 VAL C CA 1
ATOM 5907 C C . VAL C 1 222 ? 395.609 345.732 168.109 1.00 87.58 222 VAL C C 1
ATOM 5908 O O . VAL C 1 222 ? 395.779 345.248 169.232 1.00 95.04 222 VAL C O 1
ATOM 5912 N N . VAL C 1 223 ? 394.842 346.793 167.882 1.00 79.24 223 VAL C N 1
ATOM 5913 C CA . VAL C 1 223 ? 393.932 347.336 168.879 1.00 77.01 223 VAL C CA 1
ATOM 5914 C C . VAL C 1 223 ? 392.535 347.330 168.276 1.00 81.01 223 VAL C C 1
ATOM 5915 O O . VAL C 1 223 ? 392.337 347.778 167.139 1.00 91.00 223 VAL C O 1
ATOM 5919 N N . VAL C 1 224 ? 391.575 346.780 169.016 1.00 90.03 224 VAL C N 1
ATOM 5920 C CA . VAL C 1 224 ? 390.224 346.608 168.501 1.00 90.99 224 VAL C CA 1
ATOM 5921 C C . VAL C 1 224 ? 389.222 347.128 169.520 1.00 100.69 224 VAL C C 1
ATOM 5922 O O . VAL C 1 224 ? 389.428 347.026 170.733 1.00 104.25 224 VAL C O 1
ATOM 5926 N N . SER C 1 225 ? 388.127 347.692 169.018 1.00 93.40 225 SER C N 1
ATOM 5927 C CA . SER C 1 225 ? 386.991 348.063 169.860 1.00 90.69 225 SER C CA 1
ATOM 5928 C C . SER C 1 225 ? 386.076 346.850 169.973 1.00 95.62 225 SER C C 1
ATOM 5929 O O . SER C 1 225 ? 385.333 346.532 169.043 1.00 101.67 225 SER C O 1
ATOM 5932 N N . THR C 1 226 ? 386.125 346.167 171.116 1.00 103.03 226 THR C N 1
ATOM 5933 C CA . THR C 1 226 ? 385.508 344.851 171.230 1.00 106.83 226 THR C CA 1
ATOM 5934 C C . THR C 1 226 ? 383.991 344.908 171.339 1.00 107.15 226 THR C C 1
ATOM 5935 O O . THR C 1 226 ? 383.339 343.866 171.217 1.00 108.63 226 THR C O 1
ATOM 5939 N N . GLY C 1 227 ? 383.425 346.089 171.572 1.00 110.40 227 GLY C N 1
ATOM 5940 C CA . GLY C 1 227 ? 381.983 346.204 171.686 1.00 114.17 227 GLY C CA 1
ATOM 5941 C C . GLY C 1 227 ? 381.259 345.767 170.427 1.00 116.96 227 GLY C C 1
ATOM 5942 O O . GLY C 1 227 ? 381.782 345.851 169.314 1.00 118.50 227 GLY C O 1
ATOM 5943 N N . ARG C 1 228 ? 380.033 345.286 170.620 1.00 111.08 228 ARG C N 1
ATOM 5944 C CA . ARG C 1 228 ? 379.219 344.775 169.528 1.00 104.02 228 ARG C CA 1
ATOM 5945 C C . ARG C 1 228 ? 378.859 345.928 168.594 1.00 107.01 228 ARG C C 1
ATOM 5946 O O . ARG C 1 228 ? 378.902 347.100 168.976 1.00 110.70 228 ARG C O 1
ATOM 5954 N N . GLU C 1 229 ? 378.535 345.582 167.346 1.00 121.37 229 GLU C N 1
ATOM 5955 C CA . GLU C 1 229 ? 378.201 346.476 166.234 1.00 130.57 229 GLU C CA 1
ATOM 5956 C C . GLU C 1 229 ? 379.500 346.923 165.580 1.00 126.88 229 GLU C C 1
ATOM 5957 O O . GLU C 1 229 ? 379.473 347.750 164.656 1.00 124.32 229 GLU C O 1
ATOM 5963 N N . ASN C 1 230 ? 380.638 346.412 166.047 1.00 112.13 230 ASN C N 1
ATOM 5964 C CA . ASN C 1 230 ? 381.942 346.574 165.423 1.00 109.48 230 ASN C CA 1
ATOM 5965 C C . ASN C 1 230 ? 382.454 345.238 164.910 1.00 110.90 230 ASN C C 1
ATOM 5966 O O . ASN C 1 230 ? 382.939 345.140 163.778 1.00 116.44 230 ASN C O 1
ATOM 5971 N N . MET C 1 231 ? 382.349 344.198 165.733 1.00 101.54 231 MET C N 1
ATOM 5972 C CA . MET C 1 231 ? 382.750 342.856 165.349 1.00 97.82 231 MET C CA 1
ATOM 5973 C C . MET C 1 231 ? 381.815 341.877 166.042 1.00 99.59 231 MET C C 1
ATOM 5974 O O . MET C 1 231 ? 381.297 342.161 167.125 1.00 105.99 231 MET C O 1
ATOM 5979 N N . ASP C 1 232 ? 381.607 340.722 165.415 1.00 99.21 232 ASP C N 1
ATOM 5980 C CA . ASP C 1 232 ? 380.814 339.658 166.011 1.00 98.60 232 ASP C CA 1
ATOM 5981 C C . ASP C 1 232 ? 381.394 338.307 165.623 1.00 101.93 232 ASP C C 1
ATOM 5982 O O . ASP C 1 232 ? 382.081 338.170 164.607 1.00 104.28 232 ASP C O 1
ATOM 5987 N N . LEU C 1 233 ? 381.130 337.304 166.455 1.00 94.04 233 LEU C N 1
ATOM 5988 C CA . LEU C 1 233 ? 381.502 335.934 166.143 1.00 90.55 233 LEU C CA 1
ATOM 5989 C C . LEU C 1 233 ? 380.237 335.088 166.101 1.00 93.06 233 LEU C C 1
ATOM 5990 O O . LEU C 1 233 ? 379.429 335.128 167.034 1.00 99.42 233 LEU C O 1
ATOM 5995 N N . ALA C 1 234 ? 380.065 334.329 165.025 1.00 79.05 234 ALA C N 1
ATOM 5996 C CA . ALA C 1 234 ? 378.907 333.472 164.845 1.00 76.44 234 ALA C CA 1
ATOM 5997 C C . ALA C 1 234 ? 379.309 332.064 165.248 1.00 78.03 234 ALA C C 1
ATOM 5998 O O . ALA C 1 234 ? 380.406 331.608 164.901 1.00 77.68 234 ALA C O 1
ATOM 6000 N N . VAL C 1 235 ? 378.399 331.354 165.913 1.00 85.18 235 VAL C N 1
ATOM 6001 C CA . VAL C 1 235 ? 378.720 330.037 166.453 1.00 78.08 235 VAL C CA 1
ATOM 6002 C C . VAL C 1 235 ? 377.591 329.061 166.162 1.00 84.85 235 VAL C C 1
ATOM 6003 O O . VAL C 1 235 ? 376.583 329.033 166.877 1.00 89.38 235 VAL C O 1
ATOM 6007 N N . SER C 1 236 ? 377.750 328.249 165.118 1.00 93.80 236 SER C N 1
ATOM 6008 C CA . SER C 1 236 ? 376.764 327.210 164.856 1.00 94.30 236 SER C CA 1
ATOM 6009 C C . SER C 1 236 ? 376.920 326.051 165.833 1.00 93.73 236 SER C C 1
ATOM 6010 O O . SER C 1 236 ? 375.926 325.536 166.355 1.00 95.94 236 SER C O 1
ATOM 6013 N N . MET C 1 237 ? 378.158 325.635 166.098 1.00 98.30 237 MET C N 1
ATOM 6014 C CA . MET C 1 237 ? 378.401 324.525 167.007 1.00 98.53 237 MET C CA 1
ATOM 6015 C C . MET C 1 237 ? 379.816 324.620 167.566 1.00 99.51 237 MET C C 1
ATOM 6016 O O . MET C 1 237 ? 380.767 324.886 166.828 1.00 100.82 237 MET C O 1
ATOM 6021 N N . ASP C 1 238 ? 379.933 324.388 168.872 1.00 104.71 238 ASP C N 1
ATOM 6022 C CA . ASP C 1 238 ? 381.158 324.529 169.647 1.00 105.08 238 ASP C CA 1
ATOM 6023 C C . ASP C 1 238 ? 381.972 323.236 169.571 1.00 105.02 238 ASP C C 1
ATOM 6024 O O . ASP C 1 238 ? 381.672 322.331 168.787 1.00 112.88 238 ASP C O 1
ATOM 6029 N N . MET C 1 239 ? 383.010 323.138 170.405 1.00 99.92 239 MET C N 1
ATOM 6030 C CA . MET C 1 239 ? 383.880 321.966 170.438 1.00 104.45 239 MET C CA 1
ATOM 6031 C C . MET C 1 239 ? 383.094 320.724 170.831 1.00 104.12 239 MET C C 1
ATOM 6032 O O . MET C 1 239 ? 382.633 320.615 171.972 1.00 110.03 239 MET C O 1
ATOM 6037 N N . VAL C 1 240 ? 382.942 319.781 169.907 1.00 104.37 240 VAL C N 1
ATOM 6038 C CA . VAL C 1 240 ? 382.204 318.549 170.170 1.00 109.11 240 VAL C CA 1
ATOM 6039 C C . VAL C 1 240 ? 382.949 317.398 169.511 1.00 114.14 240 VAL C C 1
ATOM 6040 O O . VAL C 1 240 ? 383.430 317.527 168.383 1.00 120.71 240 VAL C O 1
ATOM 6044 N N . ALA C 1 241 ? 383.037 316.265 170.201 1.00 88.92 241 ALA C N 1
ATOM 6045 C CA . ALA C 1 241 ? 383.830 315.136 169.731 1.00 83.49 241 ALA C CA 1
ATOM 6046 C C . ALA C 1 241 ? 382.918 314.069 169.138 1.00 91.56 241 ALA C C 1
ATOM 6047 O O . ALA C 1 241 ? 381.987 313.603 169.803 1.00 97.83 241 ALA C O 1
ATOM 6049 N N . ALA C 1 242 ? 383.176 313.698 167.887 1.00 87.59 242 ALA C N 1
ATOM 6050 C CA . ALA C 1 242 ? 382.310 312.795 167.149 1.00 90.52 242 ALA C CA 1
ATOM 6051 C C . ALA C 1 242 ? 383.114 311.574 166.720 1.00 92.68 242 ALA C C 1
ATOM 6052 O O . ALA C 1 242 ? 384.347 311.612 166.654 1.00 93.78 242 ALA C O 1
ATOM 6054 N N . TYR C 1 243 ? 382.403 310.494 166.395 1.00 104.06 243 TYR C N 1
ATOM 6055 C CA . TYR C 1 243 ? 383.021 309.228 166.020 1.00 103.77 243 TYR C CA 1
ATOM 6056 C C . TYR C 1 243 ? 383.027 309.105 164.500 1.00 104.13 243 TYR C C 1
ATOM 6057 O O . TYR C 1 243 ? 381.962 309.097 163.874 1.00 109.89 243 TYR C O 1
ATOM 6066 N N . LEU C 1 244 ? 384.216 309.003 163.912 1.00 94.23 244 LEU C N 1
ATOM 6067 C CA . LEU C 1 244 ? 384.350 308.894 162.458 1.00 95.62 244 LEU C CA 1
ATOM 6068 C C . LEU C 1 244 ? 384.374 307.440 161.994 1.00 104.27 244 LEU C C 1
ATOM 6069 O O . LEU C 1 244 ? 385.272 307.020 161.266 1.00 108.41 244 LEU C O 1
ATOM 6074 N N . GLY C 1 245 ? 383.377 306.663 162.401 1.00 113.75 245 GLY C N 1
ATOM 6075 C CA . GLY C 1 245 ? 383.388 305.247 162.092 1.00 111.63 245 GLY C CA 1
ATOM 6076 C C . GLY C 1 245 ? 384.578 304.545 162.734 1.00 112.25 245 GLY C C 1
ATOM 6077 O O . GLY C 1 245 ? 385.164 305.011 163.712 1.00 107.02 245 GLY C O 1
ATOM 6078 N N . ALA C 1 246 ? 384.939 303.401 162.153 1.00 114.96 246 ALA C N 1
ATOM 6079 C CA . ALA C 1 246 ? 386.108 302.640 162.599 1.00 108.55 246 ALA C CA 1
ATOM 6080 C C . ALA C 1 246 ? 386.792 302.015 161.387 1.00 108.81 246 ALA C C 1
ATOM 6081 O O . ALA C 1 246 ? 386.358 300.967 160.899 1.00 115.16 246 ALA C O 1
ATOM 6083 N N . SER C 1 247 ? 387.855 302.651 160.906 1.00 106.61 247 SER C N 1
ATOM 6084 C CA . SER C 1 247 ? 388.721 302.058 159.899 1.00 109.90 247 SER C CA 1
ATOM 6085 C C . SER C 1 247 ? 389.943 301.463 160.586 1.00 107.92 247 SER C C 1
ATOM 6086 O O . SER C 1 247 ? 390.328 301.898 161.673 1.00 111.25 247 SER C O 1
ATOM 6089 N N . ARG C 1 248 ? 390.542 300.449 159.957 1.00 104.47 248 ARG C N 1
ATOM 6090 C CA . ARG C 1 248 ? 391.819 299.870 160.375 1.00 101.97 248 ARG C CA 1
ATOM 6091 C C . ARG C 1 248 ? 391.682 299.062 161.657 1.00 104.79 248 ARG C C 1
ATOM 6092 O O . ARG C 1 248 ? 392.672 298.478 162.112 1.00 107.36 248 ARG C O 1
ATOM 6100 N N . MET C 1 249 ? 390.495 299.036 162.267 1.00 110.17 249 MET C N 1
ATOM 6101 C CA . MET C 1 249 ? 390.183 298.635 163.637 1.00 109.65 249 MET C CA 1
ATOM 6102 C C . MET C 1 249 ? 390.685 299.653 164.649 1.00 108.56 249 MET C C 1
ATOM 6103 O O . MET C 1 249 ? 390.453 299.479 165.849 1.00 115.37 249 MET C O 1
ATOM 6108 N N . ASN C 1 250 ? 391.349 300.716 164.207 1.00 93.50 250 ASN C N 1
ATOM 6109 C CA . ASN C 1 250 ? 391.664 301.843 165.069 1.00 95.90 250 ASN C CA 1
ATOM 6110 C C . ASN C 1 250 ? 390.470 302.787 165.097 1.00 94.83 250 ASN C C 1
ATOM 6111 O O . ASN C 1 250 ? 389.801 302.985 164.081 1.00 108.08 250 ASN C O 1
ATOM 6116 N N . HIS C 1 251 ? 390.186 303.360 166.264 1.00 81.64 251 HIS C N 1
ATOM 6117 C CA . HIS C 1 251 ? 388.975 304.155 166.396 1.00 87.12 251 HIS C CA 1
ATOM 6118 C C . HIS C 1 251 ? 389.306 305.631 166.248 1.00 91.46 251 HIS C C 1
ATOM 6119 O O . HIS C 1 251 ? 389.964 306.202 167.130 1.00 95.90 251 HIS C O 1
ATOM 6126 N N . PRO C 1 252 ? 388.892 306.286 165.163 1.00 89.49 252 PRO C N 1
ATOM 6127 C CA . PRO C 1 252 ? 389.166 307.716 165.002 1.00 87.60 252 PRO C CA 1
ATOM 6128 C C . PRO C 1 252 ? 388.026 308.574 165.524 1.00 92.36 252 PRO C C 1
ATOM 6129 O O . PRO C 1 252 ? 386.847 308.238 165.403 1.00 100.76 252 PRO C O 1
ATOM 6133 N N . PHE C 1 253 ? 388.395 309.699 166.127 1.00 89.16 253 PHE C N 1
ATOM 6134 C CA . PHE C 1 253 ? 387.439 310.681 166.605 1.00 84.99 253 PHE C CA 1
ATOM 6135 C C . PHE C 1 253 ? 387.846 312.045 166.072 1.00 90.52 253 PHE C C 1
ATOM 6136 O O . PHE C 1 253 ? 389.014 312.289 165.760 1.00 91.24 253 PHE C O 1
ATOM 6144 N N . ARG C 1 254 ? 386.866 312.937 165.968 1.00 95.34 254 ARG C N 1
ATOM 6145 C CA . ARG C 1 254 ? 387.118 314.256 165.406 1.00 90.41 254 ARG C CA 1
ATOM 6146 C C . ARG C 1 254 ? 386.441 315.323 166.252 1.00 93.11 254 ARG C C 1
ATOM 6147 O O . ARG C 1 254 ? 385.243 315.230 166.533 1.00 93.44 254 ARG C O 1
ATOM 6155 N N . VAL C 1 255 ? 387.220 316.308 166.683 1.00 92.52 255 VAL C N 1
ATOM 6156 C CA . VAL C 1 255 ? 386.674 317.476 167.363 1.00 91.60 255 VAL C CA 1
ATOM 6157 C C . VAL C 1 255 ? 386.210 318.486 166.321 1.00 100.09 255 VAL C C 1
ATOM 6158 O O . VAL C 1 255 ? 386.943 318.804 165.374 1.00 101.91 255 VAL C O 1
ATOM 6162 N N . LEU C 1 256 ? 384.976 318.961 166.485 1.00 103.58 256 LEU C N 1
ATOM 6163 C CA . LEU C 1 256 ? 384.296 319.868 165.576 1.00 91.83 256 LEU C CA 1
ATOM 6164 C C . LEU C 1 256 ? 384.021 321.199 166.260 1.00 101.65 256 LEU C C 1
ATOM 6165 O O . LEU C 1 256 ? 383.809 321.258 167.479 1.00 109.05 256 LEU C O 1
ATOM 6170 N N . GLU C 1 257 ? 384.047 322.264 165.458 1.00 100.47 257 GLU C N 1
ATOM 6171 C CA . GLU C 1 257 ? 383.599 323.592 165.851 1.00 97.67 257 GLU C CA 1
ATOM 6172 C C . GLU C 1 257 ? 383.167 324.349 164.603 1.00 99.19 257 GLU C C 1
ATOM 6173 O O . GLU C 1 257 ? 383.850 324.302 163.579 1.00 99.87 257 GLU C O 1
ATOM 6179 N N . ALA C 1 258 ? 382.049 325.060 164.699 1.00 91.28 258 ALA C N 1
ATOM 6180 C CA . ALA C 1 258 ? 381.489 325.811 163.577 1.00 88.98 258 ALA C CA 1
ATOM 6181 C C . ALA C 1 258 ? 381.460 327.292 163.945 1.00 94.18 258 ALA C C 1
ATOM 6182 O O . ALA C 1 258 ? 380.558 327.745 164.657 1.00 96.94 258 ALA C O 1
ATOM 6184 N N . LEU C 1 259 ? 382.444 328.044 163.458 1.00 85.94 259 LEU C N 1
ATOM 6185 C CA . LEU C 1 259 ? 382.600 329.451 163.792 1.00 78.53 259 LEU C CA 1
ATOM 6186 C C . LEU C 1 259 ? 382.703 330.281 162.522 1.00 83.91 259 LEU C C 1
ATOM 6187 O O . LEU C 1 259 ? 383.105 329.792 161.464 1.00 92.90 259 LEU C O 1
ATOM 6192 N N . LEU C 1 260 ? 382.342 331.556 162.646 1.00 85.40 260 LEU C N 1
ATOM 6193 C CA . LEU C 1 260 ? 382.591 332.512 161.568 1.00 80.15 260 LEU C CA 1
ATOM 6194 C C . LEU C 1 260 ? 382.715 333.908 162.154 1.00 85.23 260 LEU C C 1
ATOM 6195 O O . LEU C 1 260 ? 381.776 334.405 162.777 1.00 91.85 260 LEU C O 1
ATOM 6200 N N . LEU C 1 261 ? 383.858 334.547 161.933 1.00 85.56 261 LEU C N 1
ATOM 6201 C CA . LEU C 1 261 ? 384.045 335.934 162.332 1.00 83.88 261 LEU C CA 1
ATOM 6202 C C . LEU C 1 261 ? 383.411 336.864 161.306 1.00 89.71 261 LEU C C 1
ATOM 6203 O O . LEU C 1 261 ? 383.619 336.701 160.100 1.00 97.77 261 LEU C O 1
ATOM 6208 N N . ARG C 1 262 ? 382.641 337.843 161.781 1.00 85.69 262 ARG C N 1
ATOM 6209 C CA . ARG C 1 262 ? 382.079 338.876 160.918 1.00 82.27 262 ARG C CA 1
ATOM 6210 C C . ARG C 1 262 ? 382.495 340.226 161.480 1.00 85.56 262 ARG C C 1
ATOM 6211 O O . ARG C 1 262 ? 381.986 340.657 162.521 1.00 90.00 262 ARG C O 1
ATOM 6219 N N . ILE C 1 263 ? 383.424 340.883 160.791 1.00 93.71 263 ILE C N 1
ATOM 6220 C CA . ILE C 1 263 ? 383.868 342.228 161.152 1.00 95.18 263 ILE C CA 1
ATOM 6221 C C . ILE C 1 263 ? 382.896 343.203 160.495 1.00 102.05 263 ILE C C 1
ATOM 6222 O O . ILE C 1 263 ? 383.075 343.633 159.355 1.00 102.80 263 ILE C O 1
ATOM 6227 N N . LYS C 1 264 ? 381.842 343.555 161.232 1.00 106.80 264 LYS C N 1
ATOM 6228 C CA . LYS C 1 264 ? 380.754 344.321 160.639 1.00 101.40 264 LYS C CA 1
ATOM 6229 C C . LYS C 1 264 ? 381.163 345.767 160.403 1.00 100.44 264 LYS C C 1
ATOM 6230 O O . LYS C 1 264 ? 380.720 346.385 159.429 1.00 104.08 264 LYS C O 1
ATOM 6236 N N . HIS C 1 265 ? 382.004 346.317 161.272 1.00 99.17 265 HIS C N 1
ATOM 6237 C CA . HIS C 1 265 ? 382.564 347.656 161.094 1.00 100.87 265 HIS C CA 1
ATOM 6238 C C . HIS C 1 265 ? 384.076 347.530 160.982 1.00 103.09 265 HIS C C 1
ATOM 6239 O O . HIS C 1 265 ? 384.774 347.458 162.010 1.00 108.62 265 HIS C O 1
ATOM 6246 N N . PRO C 1 266 ? 384.631 347.497 159.767 1.00 92.15 266 PRO C N 1
ATOM 6247 C CA . PRO C 1 266 ? 386.082 347.300 159.622 1.00 92.02 266 PRO C CA 1
ATOM 6248 C C . PRO C 1 266 ? 386.920 348.468 160.112 1.00 96.01 266 PRO C C 1
ATOM 6249 O O . PRO C 1 266 ? 388.147 348.328 160.194 1.00 96.92 266 PRO C O 1
ATOM 6253 N N . ASP C 1 267 ? 386.312 349.608 160.437 1.00 104.36 267 ASP C N 1
ATOM 6254 C CA . ASP C 1 267 ? 387.069 350.746 160.940 1.00 103.70 267 ASP C CA 1
ATOM 6255 C C . ASP C 1 267 ? 387.460 350.594 162.404 1.00 105.90 267 ASP C C 1
ATOM 6256 O O . ASP C 1 267 ? 388.258 351.396 162.900 1.00 107.10 267 ASP C O 1
ATOM 6261 N N . ALA C 1 268 ? 386.924 349.595 163.098 1.00 103.95 268 ALA C N 1
ATOM 6262 C CA . ALA C 1 268 ? 387.131 349.430 164.530 1.00 105.47 268 ALA C CA 1
ATOM 6263 C C . ALA C 1 268 ? 388.396 348.652 164.866 1.00 107.84 268 ALA C C 1
ATOM 6264 O O . ALA C 1 268 ? 388.670 348.427 166.049 1.00 105.06 268 ALA C O 1
ATOM 6266 N N . ILE C 1 269 ? 389.167 348.240 163.865 1.00 100.12 269 ILE C N 1
ATOM 6267 C CA . ILE C 1 269 ? 390.385 347.466 164.064 1.00 92.10 269 ILE C CA 1
ATOM 6268 C C . ILE C 1 269 ? 391.554 348.267 163.516 1.00 94.14 269 ILE C C 1
ATOM 6269 O O . ILE C 1 269 ? 391.461 348.848 162.430 1.00 98.16 269 ILE C O 1
ATOM 6274 N N . CYS C 1 270 ? 392.654 348.301 164.266 1.00 94.94 270 CYS C N 1
ATOM 6275 C CA . CYS C 1 270 ? 393.850 349.016 163.846 1.00 93.78 270 CYS C CA 1
ATOM 6276 C C . CYS C 1 270 ? 395.063 348.118 164.028 1.00 93.49 270 CYS C C 1
ATOM 6277 O O . CYS C 1 270 ? 395.302 347.607 165.126 1.00 93.02 270 CYS C O 1
ATOM 6280 N N . THR C 1 271 ? 395.822 347.934 162.953 1.00 95.61 271 THR C N 1
ATOM 6281 C CA . THR C 1 271 ? 397.003 347.085 162.952 1.00 94.91 271 THR C CA 1
ATOM 6282 C C . THR C 1 271 ? 398.259 347.919 163.179 1.00 100.02 271 THR C C 1
ATOM 6283 O O . THR C 1 271 ? 398.254 349.146 163.067 1.00 104.88 271 THR C O 1
ATOM 6287 N N . LEU C 1 272 ? 399.349 347.229 163.496 1.00 86.29 272 LEU C N 1
ATOM 6288 C CA . LEU C 1 272 ? 400.644 347.878 163.656 1.00 83.04 272 LEU C CA 1
ATOM 6289 C C . LEU C 1 272 ? 401.642 347.360 162.625 1.00 76.93 272 LEU C C 1
ATOM 6290 O O . LEU C 1 272 ? 402.535 348.087 162.190 1.00 73.10 272 LEU C O 1
ATOM 6295 N N . PRO D 1 2 ? 397.897 325.488 261.010 1.00 136.27 2 PRO D N 1
ATOM 6296 C CA . PRO D 1 2 ? 397.791 324.105 261.486 1.00 136.18 2 PRO D CA 1
ATOM 6297 C C . PRO D 1 2 ? 398.498 323.108 260.572 1.00 133.46 2 PRO D C 1
ATOM 6298 O O . PRO D 1 2 ? 399.169 322.200 261.061 1.00 134.41 2 PRO D O 1
ATOM 6302 N N . ASP D 1 3 ? 398.339 323.277 259.258 1.00 134.93 3 ASP D N 1
ATOM 6303 C CA . ASP D 1 3 ? 398.984 322.369 258.314 1.00 135.43 3 ASP D CA 1
ATOM 6304 C C . ASP D 1 3 ? 400.503 322.498 258.356 1.00 134.16 3 ASP D C 1
ATOM 6305 O O . ASP D 1 3 ? 401.218 321.495 258.253 1.00 132.35 3 ASP D O 1
ATOM 6310 N N . PHE D 1 4 ? 401.014 323.721 258.507 1.00 130.16 4 PHE D N 1
ATOM 6311 C CA . PHE D 1 4 ? 402.456 323.941 258.525 1.00 129.78 4 PHE D CA 1
ATOM 6312 C C . PHE D 1 4 ? 403.121 323.441 259.801 1.00 129.90 4 PHE D C 1
ATOM 6313 O O . PHE D 1 4 ? 404.354 323.407 259.860 1.00 129.46 4 PHE D O 1
ATOM 6321 N N . LEU D 1 5 ? 402.345 323.060 260.818 1.00 131.98 5 LEU D N 1
ATOM 6322 C CA . LEU D 1 5 ? 402.912 322.509 262.045 1.00 133.57 5 LEU D CA 1
ATOM 6323 C C . LEU D 1 5 ? 403.556 321.141 261.855 1.00 133.01 5 LEU D C 1
ATOM 6324 O O . LEU D 1 5 ? 404.286 320.698 262.748 1.00 127.81 5 LEU D O 1
ATOM 6329 N N . GLY D 1 6 ? 403.316 320.465 260.732 1.00 123.80 6 GLY D N 1
ATOM 6330 C CA . GLY D 1 6 ? 403.901 319.165 260.496 1.00 119.51 6 GLY D CA 1
ATOM 6331 C C . GLY D 1 6 ? 404.577 319.101 259.141 1.00 124.01 6 GLY D C 1
ATOM 6332 O O . GLY D 1 6 ? 404.356 319.939 258.266 1.00 128.03 6 GLY D O 1
ATOM 6333 N N . HIS D 1 7 ? 405.418 318.081 258.984 1.00 108.11 7 HIS D N 1
ATOM 6334 C CA . HIS D 1 7 ? 406.147 317.869 257.736 1.00 105.37 7 HIS D CA 1
ATOM 6335 C C . HIS D 1 7 ? 405.167 317.401 256.669 1.00 106.45 7 HIS D C 1
ATOM 6336 O O . HIS D 1 7 ? 404.856 316.213 256.568 1.00 99.84 7 HIS D O 1
ATOM 6343 N N . ALA D 1 8 ? 404.675 318.341 255.866 1.00 121.75 8 ALA D N 1
ATOM 6344 C CA . ALA D 1 8 ? 403.507 318.092 255.033 1.00 121.71 8 ALA D CA 1
ATOM 6345 C C . ALA D 1 8 ? 403.876 317.296 253.788 1.00 117.66 8 ALA D C 1
ATOM 6346 O O . ALA D 1 8 ? 404.922 317.525 253.173 1.00 118.17 8 ALA D O 1
ATOM 6348 N N . GLU D 1 9 ? 403.010 316.351 253.422 1.00 114.01 9 GLU D N 1
ATOM 6349 C CA . GLU D 1 9 ? 403.231 315.568 252.210 1.00 117.77 9 GLU D CA 1
ATOM 6350 C C . GLU D 1 9 ? 403.019 316.423 250.966 1.00 121.63 9 GLU D C 1
ATOM 6351 O O . GLU D 1 9 ? 403.944 316.641 250.176 1.00 123.08 9 GLU D O 1
ATOM 6357 N N . ASN D 1 10 ? 401.795 316.912 250.779 1.00 111.21 10 ASN D N 1
ATOM 6358 C CA . ASN D 1 10 ? 401.409 317.746 249.649 1.00 101.09 10 ASN D CA 1
ATOM 6359 C C . ASN D 1 10 ? 401.049 319.136 250.156 1.00 104.05 10 ASN D C 1
ATOM 6360 O O . ASN D 1 10 ? 399.868 319.429 250.384 1.00 107.47 10 ASN D O 1
ATOM 6365 N N . PRO D 1 11 ? 402.039 320.009 250.358 1.00 95.86 11 PRO D N 1
ATOM 6366 C CA . PRO D 1 11 ? 401.747 321.327 250.948 1.00 102.12 11 PRO D CA 1
ATOM 6367 C C . PRO D 1 11 ? 400.777 322.166 250.136 1.00 106.80 11 PRO D C 1
ATOM 6368 O O . PRO D 1 11 ? 399.918 322.843 250.714 1.00 110.44 11 PRO D O 1
ATOM 6372 N N . LEU D 1 12 ? 400.884 322.140 248.812 1.00 104.20 12 LEU D N 1
ATOM 6373 C CA . LEU D 1 12 ? 399.984 322.898 247.957 1.00 98.05 12 LEU D CA 1
ATOM 6374 C C . LEU D 1 12 ? 398.804 322.035 247.532 1.00 99.70 12 LEU D C 1
ATOM 6375 O O . LEU D 1 12 ? 398.953 320.832 247.300 1.00 106.38 12 LEU D O 1
ATOM 6380 N N . ARG D 1 13 ? 397.629 322.654 247.431 1.00 119.47 13 ARG D N 1
ATOM 6381 C CA . ARG D 1 13 ? 396.467 321.960 246.902 1.00 124.45 13 ARG D CA 1
ATOM 6382 C C . ARG D 1 13 ? 396.463 322.054 245.376 1.00 131.47 13 ARG D C 1
ATOM 6383 O O . ARG D 1 13 ? 397.374 322.609 244.757 1.00 135.44 13 ARG D O 1
ATOM 6391 N N . GLU D 1 14 ? 395.424 321.485 244.760 1.00 138.22 14 GLU D N 1
ATOM 6392 C CA . GLU D 1 14 ? 395.396 321.348 243.307 1.00 135.01 14 GLU D CA 1
ATOM 6393 C C . GLU D 1 14 ? 395.401 322.692 242.586 1.00 133.11 14 GLU D C 1
ATOM 6394 O O . GLU D 1 14 ? 395.932 322.791 241.475 1.00 133.85 14 GLU D O 1
ATOM 6400 N N . GLU D 1 15 ? 394.824 323.732 243.192 1.00 143.86 15 GLU D N 1
ATOM 6401 C CA . GLU D 1 15 ? 394.790 325.042 242.543 1.00 146.07 15 GLU D CA 1
ATOM 6402 C C . GLU D 1 15 ? 396.190 325.600 242.304 1.00 145.59 15 GLU D C 1
ATOM 6403 O O . GLU D 1 15 ? 396.543 325.957 241.172 1.00 151.19 15 GLU D O 1
ATOM 6409 N N . GLU D 1 16 ? 397.014 325.672 243.352 1.00 122.75 16 GLU D N 1
ATOM 6410 C CA . GLU D 1 16 ? 398.350 326.225 243.158 1.00 123.47 16 GLU D CA 1
ATOM 6411 C C . GLU D 1 16 ? 399.267 325.245 242.440 1.00 124.49 16 GLU D C 1
ATOM 6412 O O . GLU D 1 16 ? 400.196 325.672 241.751 1.00 127.41 16 GLU D O 1
ATOM 6418 N N . TRP D 1 17 ? 399.025 323.939 242.574 1.00 106.69 17 TRP D N 1
ATOM 6419 C CA . TRP D 1 17 ? 399.765 322.975 241.765 1.00 103.84 17 TRP D CA 1
ATOM 6420 C C . TRP D 1 17 ? 399.534 323.234 240.281 1.00 107.97 17 TRP D C 1
ATOM 6421 O O . TRP D 1 17 ? 400.484 323.299 239.488 1.00 110.60 17 TRP D O 1
ATOM 6432 N N . ALA D 1 18 ? 398.270 323.417 239.894 1.00 114.55 18 ALA D N 1
ATOM 6433 C CA . ALA D 1 18 ? 397.963 323.822 238.528 1.00 109.37 18 ALA D CA 1
ATOM 6434 C C . ALA D 1 18 ? 398.699 325.106 238.176 1.00 111.90 18 ALA D C 1
ATOM 6435 O O . ALA D 1 18 ? 399.544 325.120 237.274 1.00 117.09 18 ALA D O 1
ATOM 6437 N N . ARG D 1 19 ? 398.463 326.172 238.951 1.00 112.11 19 ARG D N 1
ATOM 6438 C CA . ARG D 1 19 ? 399.059 327.469 238.638 1.00 110.04 19 ARG D CA 1
ATOM 6439 C C . ARG D 1 19 ? 400.559 327.349 238.409 1.00 110.43 19 ARG D C 1
ATOM 6440 O O . ARG D 1 19 ? 401.106 327.950 237.477 1.00 117.20 19 ARG D O 1
ATOM 6448 N N . LEU D 1 20 ? 401.231 326.547 239.233 1.00 101.91 20 LEU D N 1
ATOM 6449 C CA . LEU D 1 20 ? 402.644 326.260 239.026 1.00 102.88 20 LEU D CA 1
ATOM 6450 C C . LEU D 1 20 ? 402.877 325.583 237.680 1.00 109.33 20 LEU D C 1
ATOM 6451 O O . LEU D 1 20 ? 403.843 325.903 236.976 1.00 110.58 20 LEU D O 1
ATOM 6456 N N . ASN D 1 21 ? 402.010 324.633 237.312 1.00 117.25 21 ASN D N 1
ATOM 6457 C CA . ASN D 1 21 ? 402.192 323.917 236.049 1.00 113.71 21 ASN D CA 1
ATOM 6458 C C . ASN D 1 21 ? 402.067 324.848 234.843 1.00 115.13 21 ASN D C 1
ATOM 6459 O O . ASN D 1 21 ? 402.913 324.825 233.940 1.00 115.84 21 ASN D O 1
ATOM 6464 N N . GLU D 1 22 ? 401.023 325.683 234.808 1.00 121.92 22 GLU D N 1
ATOM 6465 C CA . GLU D 1 22 ? 400.949 326.659 233.716 1.00 120.11 22 GLU D CA 1
ATOM 6466 C C . GLU D 1 22 ? 402.122 327.632 233.751 1.00 118.67 22 GLU D C 1
ATOM 6467 O O . GLU D 1 22 ? 402.660 327.992 232.697 1.00 121.38 22 GLU D O 1
ATOM 6473 N N . THR D 1 23 ? 402.504 328.110 234.938 1.00 104.53 23 THR D N 1
ATOM 6474 C CA . THR D 1 23 ? 403.635 329.027 235.027 1.00 105.07 23 THR D CA 1
ATOM 6475 C C . THR D 1 23 ? 404.879 328.431 234.377 1.00 107.73 23 THR D C 1
ATOM 6476 O O . THR D 1 23 ? 405.491 329.048 233.494 1.00 115.71 23 THR D O 1
ATOM 6480 N N . VAL D 1 24 ? 405.243 327.208 234.777 1.00 96.11 24 VAL D N 1
ATOM 6481 C CA . VAL D 1 24 ? 406.456 326.590 234.251 1.00 91.24 24 VAL D CA 1
ATOM 6482 C C . VAL D 1 24 ? 406.310 326.317 232.759 1.00 94.28 24 VAL D C 1
ATOM 6483 O O . VAL D 1 24 ? 407.254 326.523 231.983 1.00 92.73 24 VAL D O 1
ATOM 6487 N N . ILE D 1 25 ? 405.125 325.891 232.319 1.00 105.10 25 ILE D N 1
ATOM 6488 C CA . ILE D 1 25 ? 404.989 325.494 230.924 1.00 103.08 25 ILE D CA 1
ATOM 6489 C C . ILE D 1 25 ? 405.084 326.717 230.017 1.00 108.01 25 ILE D C 1
ATOM 6490 O O . ILE D 1 25 ? 405.782 326.686 228.998 1.00 111.65 25 ILE D O 1
ATOM 6495 N N . GLN D 1 26 ? 404.465 327.840 230.407 1.00 103.44 26 GLN D N 1
ATOM 6496 C CA . GLN D 1 26 ? 404.575 329.035 229.574 1.00 99.69 26 GLN D CA 1
ATOM 6497 C C . GLN D 1 26 ? 405.987 329.613 229.625 1.00 103.54 26 GLN D C 1
ATOM 6498 O O . GLN D 1 26 ? 406.514 330.046 228.584 1.00 110.62 26 GLN D O 1
ATOM 6504 N N . VAL D 1 27 ? 406.621 329.647 230.808 1.00 98.05 27 VAL D N 1
ATOM 6505 C CA . VAL D 1 27 ? 407.946 330.259 230.873 1.00 97.12 27 VAL D CA 1
ATOM 6506 C C . VAL D 1 27 ? 408.862 329.473 229.950 1.00 99.43 27 VAL D C 1
ATOM 6507 O O . VAL D 1 27 ? 409.593 330.043 229.132 1.00 103.17 27 VAL D O 1
ATOM 6511 N N . ALA D 1 28 ? 408.851 328.141 230.091 1.00 98.71 28 ALA D N 1
ATOM 6512 C CA . ALA D 1 28 ? 409.736 327.305 229.296 1.00 99.98 28 ALA D CA 1
ATOM 6513 C C . ALA D 1 28 ? 409.402 327.466 227.821 1.00 95.03 28 ALA D C 1
ATOM 6514 O O . ALA D 1 28 ? 410.303 327.498 226.975 1.00 97.55 28 ALA D O 1
ATOM 6516 N N . ARG D 1 29 ? 408.105 327.536 227.487 1.00 96.70 29 ARG D N 1
ATOM 6517 C CA . ARG D 1 29 ? 407.723 327.565 226.082 1.00 96.34 29 ARG D CA 1
ATOM 6518 C C . ARG D 1 29 ? 408.278 328.807 225.400 1.00 97.04 29 ARG D C 1
ATOM 6519 O O . ARG D 1 29 ? 408.790 328.729 224.277 1.00 98.24 29 ARG D O 1
ATOM 6527 N N . ARG D 1 30 ? 408.180 329.968 226.056 1.00 101.61 30 ARG D N 1
ATOM 6528 C CA . ARG D 1 30 ? 408.829 331.157 225.505 1.00 101.28 30 ARG D CA 1
ATOM 6529 C C . ARG D 1 30 ? 410.351 331.028 225.503 1.00 101.58 30 ARG D C 1
ATOM 6530 O O . ARG D 1 30 ? 411.017 331.383 224.523 1.00 97.02 30 ARG D O 1
ATOM 6538 N N . SER D 1 31 ? 410.911 330.508 226.598 1.00 107.57 31 SER D N 1
ATOM 6539 C CA . SER D 1 31 ? 412.360 330.419 226.768 1.00 105.79 31 SER D CA 1
ATOM 6540 C C . SER D 1 31 ? 413.045 329.486 225.773 1.00 107.09 31 SER D C 1
ATOM 6541 O O . SER D 1 31 ? 414.130 329.804 225.271 1.00 106.59 31 SER D O 1
ATOM 6544 N N . LEU D 1 32 ? 412.444 328.334 225.481 1.00 107.25 32 LEU D N 1
ATOM 6545 C CA . LEU D 1 32 ? 413.156 327.317 224.713 1.00 101.10 32 LEU D CA 1
ATOM 6546 C C . LEU D 1 32 ? 413.494 327.778 223.302 1.00 108.12 32 LEU D C 1
ATOM 6547 O O . LEU D 1 32 ? 412.695 328.435 222.630 1.00 116.02 32 LEU D O 1
ATOM 6552 N N . VAL D 1 33 ? 414.704 327.426 222.859 1.00 105.66 33 VAL D N 1
ATOM 6553 C CA . VAL D 1 33 ? 415.163 327.692 221.500 1.00 108.31 33 VAL D CA 1
ATOM 6554 C C . VAL D 1 33 ? 415.704 326.404 220.884 1.00 106.82 33 VAL D C 1
ATOM 6555 O O . VAL D 1 33 ? 415.933 326.330 219.672 1.00 101.75 33 VAL D O 1
ATOM 6559 N N . GLY D 1 34 ? 415.886 325.370 221.705 1.00 102.72 34 GLY D N 1
ATOM 6560 C CA . GLY D 1 34 ? 416.338 324.088 221.193 1.00 99.46 34 GLY D CA 1
ATOM 6561 C C . GLY D 1 34 ? 415.289 323.168 220.606 1.00 95.96 34 GLY D C 1
ATOM 6562 O O . GLY D 1 34 ? 415.535 322.530 219.579 1.00 96.59 34 GLY D O 1
ATOM 6563 N N . ARG D 1 35 ? 414.120 323.080 221.246 1.00 95.08 35 ARG D N 1
ATOM 6564 C CA . ARG D 1 35 ? 413.080 322.174 220.765 1.00 89.19 35 ARG D CA 1
ATOM 6565 C C . ARG D 1 35 ? 412.621 322.574 219.371 1.00 90.77 35 ARG D C 1
ATOM 6566 O O . ARG D 1 35 ? 412.288 321.720 218.544 1.00 101.87 35 ARG D O 1
ATOM 6574 N N . ARG D 1 36 ? 412.573 323.877 219.108 1.00 101.81 36 ARG D N 1
ATOM 6575 C CA . ARG D 1 36 ? 412.087 324.391 217.832 1.00 105.77 36 ARG D CA 1
ATOM 6576 C C . ARG D 1 36 ? 412.930 323.888 216.665 1.00 107.03 36 ARG D C 1
ATOM 6577 O O . ARG D 1 36 ? 412.408 323.641 215.572 1.00 101.11 36 ARG D O 1
ATOM 6585 N N . ILE D 1 37 ? 414.242 323.763 216.873 1.00 118.30 37 ILE D N 1
ATOM 6586 C CA . ILE D 1 37 ? 415.129 323.197 215.860 1.00 113.18 37 ILE D CA 1
ATOM 6587 C C . ILE D 1 37 ? 414.829 321.729 215.568 1.00 110.76 37 ILE D C 1
ATOM 6588 O O . ILE D 1 37 ? 414.821 321.319 214.401 1.00 108.00 37 ILE D O 1
ATOM 6593 N N . LEU D 1 38 ? 414.556 320.915 216.585 1.00 113.41 38 LEU D N 1
ATOM 6594 C CA . LEU D 1 38 ? 414.493 319.480 216.340 1.00 109.22 38 LEU D CA 1
ATOM 6595 C C . LEU D 1 38 ? 413.246 318.843 216.928 1.00 110.71 38 LEU D C 1
ATOM 6596 O O . LEU D 1 38 ? 412.771 319.226 217.998 1.00 113.82 38 LEU D O 1
ATOM 6601 N N . ASP D 1 39 ? 412.746 317.830 216.225 1.00 111.42 39 ASP D N 1
ATOM 6602 C CA . ASP D 1 39 ? 411.585 317.095 216.697 1.00 112.33 39 ASP D CA 1
ATOM 6603 C C . ASP D 1 39 ? 411.949 316.227 217.895 1.00 115.40 39 ASP D C 1
ATOM 6604 O O . ASP D 1 39 ? 412.992 315.569 217.913 1.00 115.06 39 ASP D O 1
ATOM 6609 N N . ILE D 1 40 ? 411.083 316.225 218.892 1.00 108.40 40 ILE D N 1
ATOM 6610 C CA . ILE D 1 40 ? 411.249 315.372 220.063 1.00 103.65 40 ILE D CA 1
ATOM 6611 C C . ILE D 1 40 ? 410.835 313.942 219.736 1.00 98.43 40 ILE D C 1
ATOM 6612 O O . ILE D 1 40 ? 410.007 313.694 218.853 1.00 99.09 40 ILE D O 1
ATOM 6617 N N . TYR D 1 41 ? 411.421 312.987 220.450 1.00 111.05 41 TYR D N 1
ATOM 6618 C CA . TYR D 1 41 ? 410.982 311.600 220.389 1.00 111.21 41 TYR D CA 1
ATOM 6619 C C . TYR D 1 41 ? 409.921 311.448 221.472 1.00 111.74 41 TYR D C 1
ATOM 6620 O O . TYR D 1 41 ? 410.036 312.050 222.542 1.00 118.68 41 TYR D O 1
ATOM 6629 N N . GLY D 1 42 ? 408.883 310.662 221.192 1.00 110.69 42 GLY D N 1
ATOM 6630 C CA . GLY D 1 42 ? 407.735 310.594 222.068 1.00 111.24 42 GLY D CA 1
ATOM 6631 C C . GLY D 1 42 ? 408.059 310.209 223.498 1.00 118.32 42 GLY D C 1
ATOM 6632 O O . GLY D 1 42 ? 409.106 309.624 223.795 1.00 119.55 42 GLY D O 1
ATOM 6633 N N . PRO D 1 43 ? 407.148 310.541 224.419 1.00 116.57 43 PRO D N 1
ATOM 6634 C CA . PRO D 1 43 ? 407.413 310.321 225.849 1.00 111.62 43 PRO D CA 1
ATOM 6635 C C . PRO D 1 43 ? 407.553 308.860 226.241 1.00 117.86 43 PRO D C 1
ATOM 6636 O O . PRO D 1 43 ? 406.580 308.100 226.198 1.00 119.65 43 PRO D O 1
ATOM 6640 N N . LEU D 1 44 ? 408.763 308.458 226.630 1.00 112.17 44 LEU D N 1
ATOM 6641 C CA . LEU D 1 44 ? 409.009 307.060 226.966 1.00 109.78 44 LEU D CA 1
ATOM 6642 C C . LEU D 1 44 ? 408.435 306.708 228.333 1.00 108.81 44 LEU D C 1
ATOM 6643 O O . LEU D 1 44 ? 407.835 305.642 228.504 1.00 109.83 44 LEU D O 1
ATOM 6648 N N . GLY D 1 45 ? 408.608 307.592 229.306 1.00 105.04 45 GLY D N 1
ATOM 6649 C CA . GLY D 1 45 ? 408.208 307.351 230.678 1.00 109.42 45 GLY D CA 1
ATOM 6650 C C . GLY D 1 45 ? 409.360 307.569 231.640 1.00 107.17 45 GLY D C 1
ATOM 6651 O O . GLY D 1 45 ? 410.519 307.710 231.255 1.00 108.24 45 GLY D O 1
ATOM 6652 N N . ALA D 1 46 ? 409.005 307.591 232.926 1.00 83.64 46 ALA D N 1
ATOM 6653 C CA . ALA D 1 46 ? 410.010 307.832 233.955 1.00 79.85 46 ALA D CA 1
ATOM 6654 C C . ALA D 1 46 ? 410.972 306.661 234.093 1.00 87.25 46 ALA D C 1
ATOM 6655 O O . ALA D 1 46 ? 412.143 306.860 234.437 1.00 89.26 46 ALA D O 1
ATOM 6657 N N . GLY D 1 47 ? 410.501 305.441 233.834 1.00 95.03 47 GLY D N 1
ATOM 6658 C CA . GLY D 1 47 ? 411.338 304.270 234.041 1.00 95.23 47 GLY D CA 1
ATOM 6659 C C . GLY D 1 47 ? 412.508 304.192 233.079 1.00 96.05 47 GLY D C 1
ATOM 6660 O O . GLY D 1 47 ? 413.601 303.759 233.452 1.00 88.58 47 GLY D O 1
ATOM 6661 N N . VAL D 1 48 ? 412.295 304.603 231.829 1.00 94.45 48 VAL D N 1
ATOM 6662 C CA . VAL D 1 48 ? 413.311 304.445 230.796 1.00 86.47 48 VAL D CA 1
ATOM 6663 C C . VAL D 1 48 ? 414.503 305.341 231.100 1.00 90.64 48 VAL D C 1
ATOM 6664 O O . VAL D 1 48 ? 414.351 306.545 231.343 1.00 100.01 48 VAL D O 1
ATOM 6668 N N . GLN D 1 49 ? 415.699 304.752 231.088 1.00 84.84 49 GLN D N 1
ATOM 6669 C CA . GLN D 1 49 ? 416.928 305.490 231.334 1.00 91.85 49 GLN D CA 1
ATOM 6670 C C . GLN D 1 49 ? 417.973 305.327 230.241 1.00 91.06 49 GLN D C 1
ATOM 6671 O O . GLN D 1 49 ? 418.928 306.110 230.210 1.00 94.13 49 GLN D O 1
ATOM 6677 N N . THR D 1 50 ? 417.831 304.345 229.354 1.00 82.79 50 THR D N 1
ATOM 6678 C CA . THR D 1 50 ? 418.769 304.126 228.263 1.00 87.73 50 THR D CA 1
ATOM 6679 C C . THR D 1 50 ? 418.008 303.998 226.953 1.00 92.11 50 THR D C 1
ATOM 6680 O O . THR D 1 50 ? 416.941 303.380 226.903 1.00 97.91 50 THR D O 1
ATOM 6684 N N . VAL D 1 51 ? 418.561 304.584 225.896 1.00 82.82 51 VAL D N 1
ATOM 6685 C CA . VAL D 1 51 ? 417.966 304.504 224.564 1.00 82.97 51 VAL D CA 1
ATOM 6686 C C . VAL D 1 51 ? 419.049 304.139 223.556 1.00 87.73 51 VAL D C 1
ATOM 6687 O O . VAL D 1 51 ? 420.228 304.449 223.778 1.00 89.48 51 VAL D O 1
ATOM 6691 N N . PRO D 1 52 ? 418.705 303.487 222.443 1.00 83.90 52 PRO D N 1
ATOM 6692 C CA . PRO D 1 52 ? 419.735 303.096 221.472 1.00 81.37 52 PRO D CA 1
ATOM 6693 C C . PRO D 1 52 ? 420.328 304.286 220.735 1.00 82.60 52 PRO D C 1
ATOM 6694 O O . PRO D 1 52 ? 419.634 304.962 219.971 1.00 75.33 52 PRO D O 1
ATOM 6698 N N . TYR D 1 53 ? 421.612 304.545 220.958 1.00 100.63 53 TYR D N 1
ATOM 6699 C CA . TYR D 1 53 ? 422.318 305.599 220.241 1.00 99.82 53 TYR D CA 1
ATOM 6700 C C . TYR D 1 53 ? 422.783 305.057 218.895 1.00 104.58 53 TYR D C 1
ATOM 6701 O O . TYR D 1 53 ? 423.617 304.147 218.842 1.00 111.29 53 TYR D O 1
ATOM 6710 N N . ASP D 1 54 ? 422.250 305.612 217.812 1.00 108.41 54 ASP D N 1
ATOM 6711 C CA . ASP D 1 54 ? 422.493 305.093 216.474 1.00 104.90 54 ASP D CA 1
ATOM 6712 C C . ASP D 1 54 ? 423.497 305.964 215.732 1.00 106.51 54 ASP D C 1
ATOM 6713 O O . ASP D 1 54 ? 423.495 307.191 215.869 1.00 112.74 54 ASP D O 1
ATOM 6718 N N . GLU D 1 55 ? 424.361 305.318 214.954 1.00 118.69 55 GLU D N 1
ATOM 6719 C CA . GLU D 1 55 ? 425.278 305.991 214.046 1.00 123.09 55 GLU D CA 1
ATOM 6720 C C . GLU D 1 55 ? 425.122 305.392 212.657 1.00 126.11 55 GLU D C 1
ATOM 6721 O O . GLU D 1 55 ? 424.990 304.174 212.511 1.00 130.55 55 GLU D O 1
ATOM 6727 N N . PHE D 1 56 ? 425.136 306.249 211.641 1.00 120.39 56 PHE D N 1
ATOM 6728 C CA . PHE D 1 56 ? 424.855 305.830 210.272 1.00 121.36 56 PHE D CA 1
ATOM 6729 C C . PHE D 1 56 ? 425.842 306.465 209.299 1.00 123.84 56 PHE D C 1
ATOM 6730 O O . PHE D 1 56 ? 425.464 306.994 208.253 1.00 129.18 56 PHE D O 1
ATOM 6738 N N . GLN D 1 57 ? 427.128 306.434 209.648 1.00 132.51 57 GLN D N 1
ATOM 6739 C CA . GLN D 1 57 ? 428.150 306.989 208.769 1.00 133.18 57 GLN D CA 1
ATOM 6740 C C . GLN D 1 57 ? 428.116 306.289 207.416 1.00 135.66 57 GLN D C 1
ATOM 6741 O O . GLN D 1 57 ? 427.956 305.068 207.331 1.00 134.62 57 GLN D O 1
ATOM 6747 N N . GLY D 1 58 ? 428.265 307.070 206.355 1.00 124.69 58 GLY D N 1
ATOM 6748 C CA . GLY D 1 58 ? 428.073 306.571 205.012 1.00 121.07 58 GLY D CA 1
ATOM 6749 C C . GLY D 1 58 ? 426.692 306.914 204.478 1.00 121.76 58 GLY D C 1
ATOM 6750 O O . GLY D 1 58 ? 425.736 307.135 205.225 1.00 125.01 58 GLY D O 1
ATOM 6751 N N . VAL D 1 59 ? 426.586 306.958 203.153 1.00 114.47 59 VAL D N 1
ATOM 6752 C CA . VAL D 1 59 ? 425.362 307.377 202.483 1.00 115.48 59 VAL D CA 1
ATOM 6753 C C . VAL D 1 59 ? 424.879 306.261 201.568 1.00 116.09 59 VAL D C 1
ATOM 6754 O O . VAL D 1 59 ? 425.662 305.693 200.798 1.00 116.06 59 VAL D O 1
ATOM 6758 N N . SER D 1 60 ? 423.591 305.942 201.672 1.00 114.15 60 SER D N 1
ATOM 6759 C CA . SER D 1 60 ? 422.914 304.999 200.785 1.00 113.80 60 SER D CA 1
ATOM 6760 C C . SER D 1 60 ? 421.672 305.710 200.268 1.00 109.61 60 SER D C 1
ATOM 6761 O O . SER D 1 60 ? 420.564 305.505 200.784 1.00 106.10 60 SER D O 1
ATOM 6764 N N . PRO D 1 61 ? 421.821 306.556 199.246 1.00 104.05 61 PRO D N 1
ATOM 6765 C CA . PRO D 1 61 ? 420.724 307.467 198.874 1.00 106.58 61 PRO D CA 1
ATOM 6766 C C . PRO D 1 61 ? 419.455 306.768 198.424 1.00 107.59 61 PRO D C 1
ATOM 6767 O O . PRO D 1 61 ? 418.393 307.402 198.409 1.00 106.08 61 PRO D O 1
ATOM 6771 N N . GLY D 1 62 ? 419.521 305.501 198.045 1.00 109.82 62 GLY D N 1
ATOM 6772 C CA . GLY D 1 62 ? 418.367 304.775 197.570 1.00 105.93 62 GLY D CA 1
ATOM 6773 C C . GLY D 1 62 ? 418.667 304.114 196.251 1.00 107.92 62 GLY D C 1
ATOM 6774 O O . GLY D 1 62 ? 419.800 304.128 195.760 1.00 111.16 62 GLY D O 1
ATOM 6775 N N . ALA D 1 63 ? 417.637 303.521 195.654 1.00 101.03 63 ALA D N 1
ATOM 6776 C CA . ALA D 1 63 ? 417.822 302.771 194.425 1.00 105.36 63 ALA D CA 1
ATOM 6777 C C . ALA D 1 63 ? 416.699 303.059 193.443 1.00 100.78 63 ALA D C 1
ATOM 6778 O O . ALA D 1 63 ? 415.569 303.367 193.832 1.00 90.52 63 ALA D O 1
ATOM 6780 N N . VAL D 1 64 ? 417.032 302.955 192.160 1.00 105.91 64 VAL D N 1
ATOM 6781 C CA . VAL D 1 64 ? 416.066 302.974 191.071 1.00 104.74 64 VAL D CA 1
ATOM 6782 C C . VAL D 1 64 ? 416.273 301.696 190.271 1.00 113.01 64 VAL D C 1
ATOM 6783 O O . VAL D 1 64 ? 417.408 301.360 189.912 1.00 116.54 64 VAL D O 1
ATOM 6787 N N . ASP D 1 65 ? 415.191 300.965 190.023 1.00 111.80 65 ASP D N 1
ATOM 6788 C CA . ASP D 1 65 ? 415.333 299.675 189.366 1.00 109.36 65 ASP D CA 1
ATOM 6789 C C . ASP D 1 65 ? 413.992 299.239 188.800 1.00 110.07 65 ASP D C 1
ATOM 6790 O O . ASP D 1 65 ? 412.935 299.611 189.315 1.00 108.91 65 ASP D O 1
ATOM 6795 N N . ILE D 1 66 ? 414.051 298.459 187.720 1.00 100.73 66 ILE D N 1
ATOM 6796 C CA . ILE D 1 66 ? 412.844 297.825 187.203 1.00 101.62 66 ILE D CA 1
ATOM 6797 C C . ILE D 1 66 ? 412.378 296.737 188.162 1.00 101.21 66 ILE D C 1
ATOM 6798 O O . ILE D 1 66 ? 411.174 296.541 188.369 1.00 100.30 66 ILE D O 1
ATOM 6803 N N . VAL D 1 67 ? 413.324 296.026 188.774 1.00 97.54 67 VAL D N 1
ATOM 6804 C CA . VAL D 1 67 ? 413.058 294.772 189.465 1.00 95.80 67 VAL D CA 1
ATOM 6805 C C . VAL D 1 67 ? 413.421 294.838 190.944 1.00 97.51 67 VAL D C 1
ATOM 6806 O O . VAL D 1 67 ? 413.165 293.879 191.678 1.00 97.54 67 VAL D O 1
ATOM 6810 N N . GLY D 1 68 ? 413.968 295.959 191.413 1.00 118.47 68 GLY D N 1
ATOM 6811 C CA . GLY D 1 68 ? 414.247 296.152 192.825 1.00 117.67 68 GLY D CA 1
ATOM 6812 C C . GLY D 1 68 ? 415.266 295.192 193.404 1.00 117.33 68 GLY D C 1
ATOM 6813 O O . GLY D 1 68 ? 415.019 294.568 194.440 1.00 116.43 68 GLY D O 1
ATOM 6814 N N . GLU D 1 69 ? 416.417 295.064 192.745 1.00 124.98 69 GLU D N 1
ATOM 6815 C CA . GLU D 1 69 ? 417.446 294.116 193.147 1.00 120.36 69 GLU D CA 1
ATOM 6816 C C . GLU D 1 69 ? 418.674 294.783 193.768 1.00 121.11 69 GLU D C 1
ATOM 6817 O O . GLU D 1 69 ? 419.576 294.079 194.234 1.00 116.20 69 GLU D O 1
ATOM 6823 N N . GLN D 1 70 ? 418.715 296.119 193.834 1.00 129.41 70 GLN D N 1
ATOM 6824 C CA . GLN D 1 70 ? 419.892 296.801 194.372 1.00 126.83 70 GLN D CA 1
ATOM 6825 C C . GLN D 1 70 ? 420.183 296.380 195.810 1.00 124.40 70 GLN D C 1
ATOM 6826 O O . GLN D 1 70 ? 421.351 296.311 196.213 1.00 124.07 70 GLN D O 1
ATOM 6832 N N . GLU D 1 71 ? 419.139 296.143 196.611 1.00 125.63 71 GLU D N 1
ATOM 6833 C CA . GLU D 1 71 ? 419.251 295.611 197.971 1.00 126.27 71 GLU D CA 1
ATOM 6834 C C . GLU D 1 71 ? 419.800 296.638 198.964 1.00 130.82 71 GLU D C 1
ATOM 6835 O O . GLU D 1 71 ? 420.220 296.284 200.065 1.00 130.97 71 GLU D O 1
ATOM 6841 N N . THR D 1 72 ? 419.746 297.925 198.633 1.00 136.43 72 THR D N 1
ATOM 6842 C CA . THR D 1 72 ? 420.339 298.934 199.503 1.00 135.85 72 THR D CA 1
ATOM 6843 C C . THR D 1 72 ? 419.626 298.975 200.851 1.00 135.76 72 THR D C 1
ATOM 6844 O O . THR D 1 72 ? 418.402 298.835 200.931 1.00 136.71 72 THR D O 1
ATOM 6848 N N . ALA D 1 73 ? 420.409 299.166 201.917 1.00 132.82 73 ALA D N 1
ATOM 6849 C CA . ALA D 1 73 ? 419.887 299.254 203.278 1.00 129.78 73 ALA D CA 1
ATOM 6850 C C . ALA D 1 73 ? 420.975 299.680 204.253 1.00 130.65 73 ALA D C 1
ATOM 6851 O O . ALA D 1 73 ? 422.081 299.129 204.220 1.00 132.21 73 ALA D O 1
ATOM 6853 N N . MET D 1 74 ? 420.691 300.676 205.095 1.00 147.88 74 MET D N 1
ATOM 6854 C CA . MET D 1 74 ? 421.680 301.134 206.062 1.00 148.52 74 MET D CA 1
ATOM 6855 C C . MET D 1 74 ? 422.159 299.969 206.919 1.00 146.45 74 MET D C 1
ATOM 6856 O O . MET D 1 74 ? 421.408 299.033 207.213 1.00 147.58 74 MET D O 1
ATOM 6861 N N . VAL D 1 75 ? 423.425 300.026 207.313 1.00 144.03 75 VAL D N 1
ATOM 6862 C CA . VAL D 1 75 ? 424.044 298.995 208.137 1.00 146.13 75 VAL D CA 1
ATOM 6863 C C . VAL D 1 75 ? 424.100 299.486 209.576 1.00 148.45 75 VAL D C 1
ATOM 6864 O O . VAL D 1 75 ? 424.579 300.596 209.840 1.00 150.75 75 VAL D O 1
ATOM 6868 N N . PHE D 1 76 ? 423.605 298.670 210.505 1.00 141.41 76 PHE D N 1
ATOM 6869 C CA . PHE D 1 76 ? 423.817 298.954 211.918 1.00 138.25 76 PHE D CA 1
ATOM 6870 C C . PHE D 1 76 ? 425.305 299.001 212.236 1.00 139.00 76 PHE D C 1
ATOM 6871 O O . PHE D 1 76 ? 426.104 298.245 211.676 1.00 136.08 76 PHE D O 1
ATOM 6879 N N . THR D 1 77 ? 425.672 299.906 213.139 1.00 154.55 77 THR D N 1
ATOM 6880 C CA . THR D 1 77 ? 427.028 299.935 213.663 1.00 156.15 77 THR D CA 1
ATOM 6881 C C . THR D 1 77 ? 427.363 298.609 214.338 1.00 155.58 77 THR D C 1
ATOM 6882 O O . THR D 1 77 ? 426.490 297.918 214.870 1.00 155.71 77 THR D O 1
ATOM 6886 N N . ASP D 1 78 ? 428.646 298.241 214.277 1.00 155.89 78 ASP D N 1
ATOM 6887 C CA . ASP D 1 78 ? 429.079 296.937 214.772 1.00 154.17 78 ASP D CA 1
ATOM 6888 C C . ASP D 1 78 ? 428.681 296.712 216.227 1.00 156.40 78 ASP D C 1
ATOM 6889 O O . ASP D 1 78 ? 428.409 295.574 216.624 1.00 155.36 78 ASP D O 1
ATOM 6894 N N . ALA D 1 79 ? 428.641 297.772 217.032 1.00 129.72 79 ALA D N 1
ATOM 6895 C CA . ALA D 1 79 ? 428.206 297.672 218.421 1.00 121.47 79 ALA D CA 1
ATOM 6896 C C . ALA D 1 79 ? 427.276 298.834 218.731 1.00 124.20 79 ALA D C 1
ATOM 6897 O O . ALA D 1 79 ? 427.697 299.993 218.691 1.00 130.10 79 ALA D O 1
ATOM 6899 N N . ARG D 1 80 ? 426.019 298.523 219.040 1.00 106.03 80 ARG D N 1
ATOM 6900 C CA . ARG D 1 80 ? 425.091 299.538 219.520 1.00 109.90 80 ARG D CA 1
ATOM 6901 C C . ARG D 1 80 ? 425.549 300.065 220.874 1.00 111.65 80 ARG D C 1
ATOM 6902 O O . ARG D 1 80 ? 425.903 299.290 221.767 1.00 115.05 80 ARG D O 1
ATOM 6910 N N . LYS D 1 81 ? 425.546 301.388 221.026 1.00 103.79 81 LYS D N 1
ATOM 6911 C CA . LYS D 1 81 ? 426.155 302.014 222.193 1.00 109.91 81 LYS D CA 1
ATOM 6912 C C . LYS D 1 81 ? 425.175 302.250 223.333 1.00 113.37 81 LYS D C 1
ATOM 6913 O O . LYS D 1 81 ? 425.597 302.278 224.495 1.00 114.53 81 LYS D O 1
ATOM 6919 N N . PHE D 1 82 ? 423.886 302.399 223.033 1.00 102.51 82 PHE D N 1
ATOM 6920 C CA . PHE D 1 82 ? 422.838 302.526 224.047 1.00 103.40 82 PHE D CA 1
ATOM 6921 C C . PHE D 1 82 ? 423.185 303.602 225.078 1.00 100.97 82 PHE D C 1
ATOM 6922 O O . PHE D 1 82 ? 423.381 303.332 226.264 1.00 98.65 82 PHE D O 1
ATOM 6930 N N . LYS D 1 83 ? 423.268 304.840 224.596 1.00 85.76 83 LYS D N 1
ATOM 6931 C CA . LYS D 1 83 ? 423.579 305.963 225.470 1.00 84.29 83 LYS D CA 1
ATOM 6932 C C . LYS D 1 83 ? 422.470 306.175 226.493 1.00 87.77 83 LYS D C 1
ATOM 6933 O O . LYS D 1 83 ? 421.286 305.988 226.201 1.00 81.81 83 LYS D O 1
ATOM 6939 N N . THR D 1 84 ? 422.863 306.564 227.703 1.00 84.92 84 THR D N 1
ATOM 6940 C CA . THR D 1 84 ? 421.930 306.735 228.806 1.00 78.55 84 THR D CA 1
ATOM 6941 C C . THR D 1 84 ? 421.355 308.148 228.824 1.00 80.46 84 THR D C 1
ATOM 6942 O O . THR D 1 84 ? 421.943 309.097 228.303 1.00 85.00 84 THR D O 1
ATOM 6946 N N . ILE D 1 85 ? 420.195 308.274 229.460 1.00 77.46 85 ILE D N 1
ATOM 6947 C CA . ILE D 1 85 ? 419.418 309.509 229.447 1.00 80.10 85 ILE D CA 1
ATOM 6948 C C . ILE D 1 85 ? 419.773 310.310 230.697 1.00 80.61 85 ILE D C 1
ATOM 6949 O O . ILE D 1 85 ? 419.502 309.841 231.813 1.00 74.96 85 ILE D O 1
ATOM 6954 N N . PRO D 1 86 ? 420.353 311.496 230.564 1.00 76.16 86 PRO D N 1
ATOM 6955 C CA . PRO D 1 86 ? 420.666 312.322 231.732 1.00 72.40 86 PRO D CA 1
ATOM 6956 C C . PRO D 1 86 ? 419.416 312.993 232.290 1.00 79.71 86 PRO D C 1
ATOM 6957 O O . PRO D 1 86 ? 418.302 312.799 231.808 1.00 77.78 86 PRO D O 1
ATOM 6961 N N . ILE D 1 87 ? 419.629 313.800 233.326 1.00 90.85 87 ILE D N 1
ATOM 6962 C CA . ILE D 1 87 ? 418.568 314.541 233.996 1.00 79.10 87 ILE D CA 1
ATOM 6963 C C . ILE D 1 87 ? 418.957 316.011 234.060 1.00 81.94 87 ILE D C 1
ATOM 6964 O O . ILE D 1 87 ? 420.064 316.346 234.495 1.00 82.39 87 ILE D O 1
ATOM 6969 N N . ILE D 1 88 ? 418.049 316.882 233.628 1.00 85.18 88 ILE D N 1
ATOM 6970 C CA . ILE D 1 88 ? 418.219 318.329 233.710 1.00 82.56 88 ILE D CA 1
ATOM 6971 C C . ILE D 1 88 ? 417.239 318.870 234.744 1.00 87.56 88 ILE D C 1
ATOM 6972 O O . ILE D 1 88 ? 416.047 318.536 234.723 1.00 90.97 88 ILE D O 1
ATOM 6977 N N . TYR D 1 89 ? 417.750 319.658 235.687 1.00 76.24 89 TYR D N 1
ATOM 6978 C CA . TYR D 1 89 ? 416.937 320.054 236.825 1.00 72.94 89 TYR D CA 1
ATOM 6979 C C . TYR D 1 89 ? 417.433 321.374 237.396 1.00 85.23 89 TYR D C 1
ATOM 6980 O O . TYR D 1 89 ? 418.555 321.813 237.133 1.00 87.08 89 TYR D O 1
ATOM 6989 N N . LYS D 1 90 ? 416.565 321.996 238.191 1.00 89.18 90 LYS D N 1
ATOM 6990 C CA . LYS D 1 90 ? 416.914 323.172 238.977 1.00 79.00 90 LYS D CA 1
ATOM 6991 C C . LYS D 1 90 ? 416.031 323.182 240.216 1.00 79.48 90 LYS D C 1
ATOM 6992 O O . LYS D 1 90 ? 415.002 322.506 240.265 1.00 84.36 90 LYS D O 1
ATOM 6998 N N . ASP D 1 91 ? 416.433 323.954 241.222 1.00 89.61 91 ASP D N 1
ATOM 6999 C CA . ASP D 1 91 ? 415.726 323.984 242.494 1.00 94.38 91 ASP D CA 1
ATOM 7000 C C . ASP D 1 91 ? 415.322 325.406 242.859 1.00 95.74 91 ASP D C 1
ATOM 7001 O O . ASP D 1 91 ? 416.036 326.369 242.565 1.00 96.61 91 ASP D O 1
ATOM 7006 N N . PHE D 1 92 ? 414.165 325.526 243.509 1.00 84.39 92 PHE D N 1
ATOM 7007 C CA . PHE D 1 92 ? 413.692 326.807 244.015 1.00 81.13 92 PHE D CA 1
ATOM 7008 C C . PHE D 1 92 ? 412.955 326.603 245.331 1.00 89.70 92 PHE D C 1
ATOM 7009 O O . PHE D 1 92 ? 412.297 325.582 245.539 1.00 96.69 92 PHE D O 1
ATOM 7017 N N . LEU D 1 93 ? 413.054 327.593 246.212 1.00 85.04 93 LEU D N 1
ATOM 7018 C CA . LEU D 1 93 ? 412.363 327.550 247.493 1.00 78.28 93 LEU D CA 1
ATOM 7019 C C . LEU D 1 93 ? 411.016 328.260 247.422 1.00 83.66 93 LEU D C 1
ATOM 7020 O O . LEU D 1 93 ? 410.828 329.210 246.657 1.00 95.16 93 LEU D O 1
ATOM 7025 N N . LEU D 1 94 ? 410.077 327.788 248.241 1.00 80.68 94 LEU D N 1
ATOM 7026 C CA . LEU D 1 94 ? 408.843 328.497 248.550 1.00 80.99 94 LEU D CA 1
ATOM 7027 C C . LEU D 1 94 ? 408.718 328.616 250.060 1.00 86.44 94 LEU D C 1
ATOM 7028 O O . LEU D 1 94 ? 408.886 327.625 250.780 1.00 93.77 94 LEU D O 1
ATOM 7033 N N . HIS D 1 95 ? 408.432 329.824 250.535 1.00 88.59 95 HIS D N 1
ATOM 7034 C CA . HIS D 1 95 ? 408.326 330.077 251.963 1.00 80.94 95 HIS D CA 1
ATOM 7035 C C . HIS D 1 95 ? 406.970 329.614 252.483 1.00 83.72 95 HIS D C 1
ATOM 7036 O O . HIS D 1 95 ? 405.936 329.836 251.848 1.00 89.74 95 HIS D O 1
ATOM 7043 N N . TRP D 1 96 ? 406.983 328.966 253.650 1.00 85.06 96 TRP D N 1
ATOM 7044 C CA . TRP D 1 96 ? 405.744 328.495 254.264 1.00 90.29 96 TRP D CA 1
ATOM 7045 C C . TRP D 1 96 ? 404.816 329.649 254.621 1.00 97.37 96 TRP D C 1
ATOM 7046 O O . TRP D 1 96 ? 403.591 329.547 254.464 1.00 99.28 96 TRP D O 1
ATOM 7057 N N . ARG D 1 97 ? 405.381 330.758 255.102 1.00 91.37 97 ARG D N 1
ATOM 7058 C CA . ARG D 1 97 ? 404.570 331.940 255.372 1.00 86.64 97 ARG D CA 1
ATOM 7059 C C . ARG D 1 97 ? 403.922 332.465 254.100 1.00 87.30 97 ARG D C 1
ATOM 7060 O O . ARG D 1 97 ? 402.773 332.914 254.127 1.00 95.41 97 ARG D O 1
ATOM 7068 N N . ASP D 1 98 ? 404.631 332.401 252.971 1.00 100.86 98 ASP D N 1
ATOM 7069 C CA . ASP D 1 98 ? 404.026 332.802 251.704 1.00 105.89 98 ASP D CA 1
ATOM 7070 C C . ASP D 1 98 ? 402.852 331.901 251.343 1.00 100.94 98 ASP D C 1
ATOM 7071 O O . ASP D 1 98 ? 401.808 332.383 250.886 1.00 100.94 98 ASP D O 1
ATOM 7076 N N . ILE D 1 99 ? 403.004 330.590 251.540 1.00 99.28 99 ILE D N 1
ATOM 7077 C CA . ILE D 1 99 ? 401.924 329.655 251.230 1.00 101.22 99 ILE D CA 1
ATOM 7078 C C . ILE D 1 99 ? 400.699 329.954 252.084 1.00 101.78 99 ILE D C 1
ATOM 7079 O O . ILE D 1 99 ? 399.572 330.043 251.578 1.00 104.02 99 ILE D O 1
ATOM 7084 N N . GLU D 1 100 ? 400.898 330.110 253.395 1.00 108.25 100 GLU D N 1
ATOM 7085 C CA . GLU D 1 100 ? 399.758 330.376 254.268 1.00 110.56 100 GLU D CA 1
ATOM 7086 C C . GLU D 1 100 ? 399.150 331.750 254.011 1.00 112.19 100 GLU D C 1
ATOM 7087 O O . GLU D 1 100 ? 397.929 331.915 254.123 1.00 112.38 100 GLU D O 1
ATOM 7093 N N . ALA D 1 101 ? 399.970 332.737 253.642 1.00 110.84 101 ALA D N 1
ATOM 7094 C CA . ALA D 1 101 ? 399.441 334.050 253.294 1.00 111.67 101 ALA D CA 1
ATOM 7095 C C . ALA D 1 101 ? 398.574 333.979 252.047 1.00 112.70 101 ALA D C 1
ATOM 7096 O O . ALA D 1 101 ? 397.505 334.595 251.991 1.00 114.76 101 ALA D O 1
ATOM 7098 N N . ALA D 1 102 ? 399.025 333.242 251.030 1.00 106.64 102 ALA D N 1
ATOM 7099 C CA . ALA D 1 102 ? 398.197 333.046 249.846 1.00 105.67 102 ALA D CA 1
ATOM 7100 C C . ALA D 1 102 ? 396.902 332.326 250.196 1.00 105.43 102 ALA D C 1
ATOM 7101 O O . ALA D 1 102 ? 395.830 332.682 249.694 1.00 107.85 102 ALA D O 1
ATOM 7103 N N . ARG D 1 103 ? 396.985 331.300 251.048 1.00 108.27 103 ARG D N 1
ATOM 7104 C CA . ARG D 1 103 ? 395.789 330.549 251.417 1.00 108.22 103 ARG D CA 1
ATOM 7105 C C . ARG D 1 103 ? 394.770 331.425 252.138 1.00 109.25 103 ARG D C 1
ATOM 7106 O O . ARG D 1 103 ? 393.568 331.351 251.855 1.00 106.81 103 ARG D O 1
ATOM 7114 N N . THR D 1 104 ? 395.226 332.259 253.078 1.00 105.82 104 THR D N 1
ATOM 7115 C CA . THR D 1 104 ? 394.291 333.080 253.844 1.00 103.61 104 THR D CA 1
ATOM 7116 C C . THR D 1 104 ? 393.810 334.306 253.073 1.00 105.64 104 THR D C 1
ATOM 7117 O O . THR D 1 104 ? 392.673 334.747 253.272 1.00 108.29 104 THR D O 1
ATOM 7121 N N . HIS D 1 105 ? 394.645 334.865 252.197 1.00 99.98 105 HIS D N 1
ATOM 7122 C CA . HIS D 1 105 ? 394.260 336.016 251.391 1.00 97.77 105 HIS D CA 1
ATOM 7123 C C . HIS D 1 105 ? 393.343 335.653 250.233 1.00 97.65 105 HIS D C 1
ATOM 7124 O O . HIS D 1 105 ? 392.666 336.540 249.702 1.00 95.43 105 HIS D O 1
ATOM 7131 N N . ASN D 1 106 ? 393.313 334.381 249.829 1.00 111.14 106 ASN D N 1
ATOM 7132 C CA . ASN D 1 106 ? 392.593 333.947 248.632 1.00 108.99 106 ASN D CA 1
ATOM 7133 C C . ASN D 1 106 ? 393.087 334.698 247.398 1.00 108.12 106 ASN D C 1
ATOM 7134 O O . ASN D 1 106 ? 392.301 335.154 246.565 1.00 108.70 106 ASN D O 1
ATOM 7139 N N . MET D 1 107 ? 394.402 334.827 247.288 1.00 106.50 107 MET D N 1
ATOM 7140 C CA . MET D 1 107 ? 395.073 335.537 246.214 1.00 105.59 107 MET D CA 1
ATOM 7141 C C . MET D 1 107 ? 395.997 334.579 245.474 1.00 108.91 107 MET D C 1
ATOM 7142 O O . MET D 1 107 ? 396.378 333.533 246.011 1.00 109.52 107 MET D O 1
ATOM 7147 N N . PRO D 1 108 ? 396.360 334.892 244.230 1.00 109.99 108 PRO D N 1
ATOM 7148 C CA . PRO D 1 108 ? 397.311 334.038 243.510 1.00 106.88 108 PRO D CA 1
ATOM 7149 C C . PRO D 1 108 ? 398.650 333.961 244.230 1.00 106.90 108 PRO D C 1
ATOM 7150 O O . PRO D 1 108 ? 399.123 334.938 244.814 1.00 108.14 108 PRO D O 1
ATOM 7154 N N . LEU D 1 109 ? 399.260 332.782 244.176 1.00 101.64 109 LEU D N 1
ATOM 7155 C CA . LEU D 1 109 ? 400.514 332.533 244.869 1.00 104.09 109 LEU D CA 1
ATOM 7156 C C . LEU D 1 109 ? 401.680 333.064 244.042 1.00 109.79 109 LEU D C 1
ATOM 7157 O O . LEU D 1 109 ? 401.633 333.089 242.809 1.00 112.09 109 LEU D O 1
ATOM 7162 N N . ASP D 1 110 ? 402.735 333.491 244.733 1.00 117.97 110 ASP D N 1
ATOM 7163 C CA . ASP D 1 110 ? 403.899 334.067 244.072 1.00 119.37 110 ASP D CA 1
ATOM 7164 C C . ASP D 1 110 ? 404.838 332.956 243.618 1.00 120.45 110 ASP D C 1
ATOM 7165 O O . ASP D 1 110 ? 405.365 332.202 244.443 1.00 117.27 110 ASP D O 1
ATOM 7170 N N . VAL D 1 111 ? 405.045 332.856 242.305 1.00 111.18 111 VAL D N 1
ATOM 7171 C CA . VAL D 1 111 ? 405.811 331.762 241.719 1.00 105.55 111 VAL D CA 1
ATOM 7172 C C . VAL D 1 111 ? 406.988 332.312 240.924 1.00 108.34 111 VAL D C 1
ATOM 7173 O O . VAL D 1 111 ? 407.425 331.700 239.944 1.00 114.22 111 VAL D O 1
ATOM 7177 N N . SER D 1 112 ? 407.508 333.471 241.337 1.00 111.37 112 SER D N 1
ATOM 7178 C CA . SER D 1 112 ? 408.641 334.065 240.632 1.00 112.92 112 SER D CA 1
ATOM 7179 C C . SER D 1 112 ? 409.874 333.171 240.706 1.00 114.20 112 SER D C 1
ATOM 7180 O O . SER D 1 112 ? 410.599 333.015 239.714 1.00 117.51 112 SER D O 1
ATOM 7183 N N . ALA D 1 113 ? 410.127 332.577 241.874 1.00 98.61 113 ALA D N 1
ATOM 7184 C CA . ALA D 1 113 ? 411.262 331.672 242.016 1.00 94.83 113 ALA D CA 1
ATOM 7185 C C . ALA D 1 113 ? 411.118 330.467 241.097 1.00 100.65 113 ALA D C 1
ATOM 7186 O O . ALA D 1 113 ? 412.099 330.012 240.497 1.00 107.08 113 ALA D O 1
ATOM 7188 N N . ALA D 1 114 ? 409.897 329.944 240.970 1.00 97.22 114 ALA D N 1
ATOM 7189 C CA . ALA D 1 114 ? 409.654 328.830 240.061 1.00 96.47 114 ALA D CA 1
ATOM 7190 C C . ALA D 1 114 ? 409.924 329.223 238.615 1.00 95.62 114 ALA D C 1
ATOM 7191 O O . ALA D 1 114 ? 410.531 328.454 237.861 1.00 99.98 114 ALA D O 1
ATOM 7193 N N . ALA D 1 115 ? 409.465 330.407 238.204 1.00 97.79 115 ALA D N 1
ATOM 7194 C CA . ALA D 1 115 ? 409.717 330.855 236.838 1.00 96.09 115 ALA D CA 1
ATOM 7195 C C . ALA D 1 115 ? 411.210 331.007 236.578 1.00 100.45 115 ALA D C 1
ATOM 7196 O O . ALA D 1 115 ? 411.706 330.607 235.518 1.00 107.63 115 ALA D O 1
ATOM 7198 N N . GLY D 1 116 ? 411.943 331.575 237.538 1.00 95.30 116 GLY D N 1
ATOM 7199 C CA . GLY D 1 116 ? 413.381 331.707 237.366 1.00 94.74 116 GLY D CA 1
ATOM 7200 C C . GLY D 1 116 ? 414.079 330.363 237.274 1.00 97.59 116 GLY D C 1
ATOM 7201 O O . GLY D 1 116 ? 414.958 330.162 236.429 1.00 99.02 116 GLY D O 1
ATOM 7202 N N . ALA D 1 117 ? 413.693 329.422 238.139 1.00 96.16 117 ALA D N 1
ATOM 7203 C CA . ALA D 1 117 ? 414.282 328.088 238.096 1.00 97.79 117 ALA D CA 1
ATOM 7204 C C . ALA D 1 117 ? 413.989 327.397 236.772 1.00 95.50 117 ALA D C 1
ATOM 7205 O O . ALA D 1 117 ? 414.865 326.740 236.200 1.00 101.99 117 ALA D O 1
ATOM 7207 N N . ALA D 1 118 ? 412.763 327.539 236.265 1.00 87.38 118 ALA D N 1
ATOM 7208 C CA . ALA D 1 118 ? 412.414 326.912 234.995 1.00 89.53 118 ALA D CA 1
ATOM 7209 C C . ALA D 1 118 ? 413.183 327.536 233.839 1.00 89.51 118 ALA D C 1
ATOM 7210 O O . ALA D 1 118 ? 413.625 326.828 232.927 1.00 98.20 118 ALA D O 1
ATOM 7212 N N . ALA D 1 119 ? 413.355 328.859 233.858 1.00 85.74 119 ALA D N 1
ATOM 7213 C CA . ALA D 1 119 ? 414.143 329.509 232.816 1.00 88.61 119 ALA D CA 1
ATOM 7214 C C . ALA D 1 119 ? 415.591 329.039 232.850 1.00 92.16 119 ALA D C 1
ATOM 7215 O O . ALA D 1 119 ? 416.189 328.767 231.801 1.00 97.61 119 ALA D O 1
ATOM 7217 N N . LEU D 1 120 ? 416.172 328.932 234.047 1.00 79.58 120 LEU D N 1
ATOM 7218 C CA . LEU D 1 120 ? 417.545 328.446 234.149 1.00 76.95 120 LEU D CA 1
ATOM 7219 C C . LEU D 1 120 ? 417.660 326.995 233.695 1.00 83.26 120 LEU D C 1
ATOM 7220 O O . LEU D 1 120 ? 418.643 326.619 233.045 1.00 89.70 120 LEU D O 1
ATOM 7225 N N . CYS D 1 121 ? 416.668 326.164 234.022 1.00 91.43 121 CYS D N 1
ATOM 7226 C CA . CYS D 1 121 ? 416.697 324.773 233.580 1.00 90.29 121 CYS D CA 1
ATOM 7227 C C . CYS D 1 121 ? 416.593 324.669 232.064 1.00 90.02 121 CYS D C 1
ATOM 7228 O O . CYS D 1 121 ? 417.275 323.847 231.444 1.00 91.51 121 CYS D O 1
ATOM 7231 N N . ALA D 1 122 ? 415.748 325.498 231.448 1.00 88.14 122 ALA D N 1
ATOM 7232 C CA . ALA D 1 122 ? 415.656 325.513 229.991 1.00 83.76 122 ALA D CA 1
ATOM 7233 C C . ALA D 1 122 ? 416.959 325.982 229.357 1.00 83.49 122 ALA D C 1
ATOM 7234 O O . ALA D 1 122 ? 417.391 325.444 228.329 1.00 89.47 122 ALA D O 1
ATOM 7236 N N . GLN D 1 123 ? 417.593 326.997 229.947 1.00 85.19 123 GLN D N 1
ATOM 7237 C CA . GLN D 1 123 ? 418.882 327.451 229.440 1.00 86.84 123 GLN D CA 1
ATOM 7238 C C . GLN D 1 123 ? 419.929 326.346 229.539 1.00 95.90 123 GLN D C 1
ATOM 7239 O O . GLN D 1 123 ? 420.740 326.159 228.622 1.00 103.70 123 GLN D O 1
ATOM 7245 N N . GLN D 1 124 ? 419.931 325.603 230.649 1.00 91.40 124 GLN D N 1
ATOM 7246 C CA . GLN D 1 124 ? 420.866 324.491 230.788 1.00 85.15 124 GLN D CA 1
ATOM 7247 C C . GLN D 1 124 ? 420.561 323.393 229.776 1.00 88.39 124 GLN D C 1
ATOM 7248 O O . GLN D 1 124 ? 421.476 322.735 229.266 1.00 95.95 124 GLN D O 1
ATOM 7254 N N . GLU D 1 125 ? 419.278 323.180 229.479 1.00 86.48 125 GLU D N 1
ATOM 7255 C CA . GLU D 1 125 ? 418.902 322.240 228.428 1.00 84.87 125 GLU D CA 1
ATOM 7256 C C . GLU D 1 125 ? 419.472 322.671 227.086 1.00 82.13 125 GLU D C 1
ATOM 7257 O O . GLU D 1 125 ? 419.977 321.843 226.319 1.00 86.55 125 GLU D O 1
ATOM 7263 N N . ASP D 1 126 ? 419.382 323.966 226.779 1.00 90.77 126 ASP D N 1
ATOM 7264 C CA . ASP D 1 126 ? 419.954 324.471 225.535 1.00 95.97 126 ASP D CA 1
ATOM 7265 C C . ASP D 1 126 ? 421.465 324.277 225.513 1.00 93.62 126 ASP D C 1
ATOM 7266 O O . ASP D 1 126 ? 422.041 323.937 224.472 1.00 101.23 126 ASP D O 1
ATOM 7271 N N . GLU D 1 127 ? 422.123 324.489 226.655 1.00 89.13 127 GLU D N 1
ATOM 7272 C CA . GLU D 1 127 ? 423.562 324.248 226.736 1.00 91.43 127 GLU D CA 1
ATOM 7273 C C . GLU D 1 127 ? 423.892 322.787 226.462 1.00 93.17 127 GLU D C 1
ATOM 7274 O O . GLU D 1 127 ? 424.846 322.483 225.736 1.00 99.53 127 GLU D O 1
ATOM 7280 N N . LEU D 1 128 ? 423.115 321.870 227.038 1.00 92.58 128 LEU D N 1
ATOM 7281 C CA . LEU D 1 128 ? 423.341 320.449 226.797 1.00 93.72 128 LEU D CA 1
ATOM 7282 C C . LEU D 1 128 ? 423.129 320.100 225.330 1.00 96.39 128 LEU D C 1
ATOM 7283 O O . LEU D 1 128 ? 423.893 319.319 224.751 1.00 90.33 128 LEU D O 1
ATOM 7288 N N . ILE D 1 129 ? 422.090 320.666 224.714 1.00 87.89 129 ILE D N 1
ATOM 7289 C CA . ILE D 1 129 ? 421.796 320.362 223.316 1.00 73.99 129 ILE D CA 1
ATOM 7290 C C . ILE D 1 129 ? 422.918 320.862 222.415 1.00 73.85 129 ILE D C 1
ATOM 7291 O O . ILE D 1 129 ? 423.422 320.130 221.556 1.00 80.47 129 ILE D O 1
ATOM 7296 N N . PHE D 1 130 ? 423.339 322.109 222.606 1.00 85.57 130 PHE D N 1
ATOM 7297 C CA . PHE D 1 130 ? 424.306 322.719 221.704 1.00 84.65 130 PHE D CA 1
ATOM 7298 C C . PHE D 1 130 ? 425.752 322.420 222.071 1.00 87.26 130 PHE D C 1
ATOM 7299 O O . PHE D 1 130 ? 426.645 322.698 221.265 1.00 92.86 130 PHE D O 1
ATOM 7307 N N . TYR D 1 131 ? 426.008 321.862 223.249 1.00 93.72 131 TYR D N 1
ATOM 7308 C CA . TYR D 1 131 ? 427.369 321.560 223.664 1.00 92.66 131 TYR D CA 1
ATOM 7309 C C . TYR D 1 131 ? 427.353 320.320 224.541 1.00 96.90 131 TYR D C 1
ATOM 7310 O O . TYR D 1 131 ? 426.486 320.172 225.406 1.00 102.84 131 TYR D O 1
ATOM 7319 N N . GLY D 1 132 ? 428.319 319.435 224.313 1.00 117.85 132 GLY D N 1
ATOM 7320 C CA . GLY D 1 132 ? 428.399 318.222 225.098 1.00 123.68 132 GLY D CA 1
ATOM 7321 C C . GLY D 1 132 ? 428.759 318.498 226.544 1.00 122.34 132 GLY D C 1
ATOM 7322 O O . GLY D 1 132 ? 429.401 319.494 226.878 1.00 120.64 132 GLY D O 1
ATOM 7323 N N . ASP D 1 133 ? 428.320 317.591 227.418 1.00 139.49 133 ASP D N 1
ATOM 7324 C CA . ASP D 1 133 ? 428.600 317.732 228.843 1.00 142.45 133 ASP D CA 1
ATOM 7325 C C . ASP D 1 133 ? 430.095 317.622 229.121 1.00 143.76 133 ASP D C 1
ATOM 7326 O O . ASP D 1 133 ? 430.621 318.315 230.000 1.00 144.55 133 ASP D O 1
ATOM 7331 N N . ALA D 1 134 ? 430.779 316.722 228.408 1.00 137.61 134 ALA D N 1
ATOM 7332 C CA . ALA D 1 134 ? 432.229 316.536 228.433 1.00 136.98 134 ALA D CA 1
ATOM 7333 C C . ALA D 1 134 ? 432.713 315.880 229.722 1.00 139.53 134 ALA D C 1
ATOM 7334 O O . ALA D 1 134 ? 433.890 315.521 229.833 1.00 140.44 134 ALA D O 1
ATOM 7336 N N . ARG D 1 135 ? 431.825 315.719 230.697 1.00 133.41 135 ARG D N 1
ATOM 7337 C CA . ARG D 1 135 ? 432.051 314.824 231.825 1.00 130.33 135 ARG D CA 1
ATOM 7338 C C . ARG D 1 135 ? 431.230 313.551 231.725 1.00 127.51 135 ARG D C 1
ATOM 7339 O O . ARG D 1 135 ? 431.736 312.466 232.016 1.00 128.01 135 ARG D O 1
ATOM 7347 N N . LEU D 1 136 ? 429.967 313.669 231.311 1.00 117.17 136 LEU D N 1
ATOM 7348 C CA . LEU D 1 136 ? 429.132 312.504 231.054 1.00 117.41 136 LEU D CA 1
ATOM 7349 C C . LEU D 1 136 ? 429.572 311.748 229.808 1.00 118.82 136 LEU D C 1
ATOM 7350 O O . LEU D 1 136 ? 429.251 310.564 229.669 1.00 118.49 136 LEU D O 1
ATOM 7355 N N . GLY D 1 137 ? 430.294 312.404 228.902 1.00 118.10 137 GLY D N 1
ATOM 7356 C CA . GLY D 1 137 ? 430.661 311.815 227.633 1.00 117.38 137 GLY D CA 1
ATOM 7357 C C . GLY D 1 137 ? 429.688 312.054 226.502 1.00 118.77 137 GLY D C 1
ATOM 7358 O O . GLY D 1 137 ? 429.876 311.491 225.417 1.00 119.37 137 GLY D O 1
ATOM 7359 N N . TYR D 1 138 ? 428.656 312.865 226.716 1.00 107.35 138 TYR D N 1
ATOM 7360 C CA . TYR D 1 138 ? 427.669 313.130 225.682 1.00 99.81 138 TYR D CA 1
ATOM 7361 C C . TYR D 1 138 ? 428.272 313.975 224.563 1.00 100.56 138 TYR D C 1
ATOM 7362 O O . TYR D 1 138 ? 429.256 314.696 224.749 1.00 100.32 138 TYR D O 1
ATOM 7371 N N . GLU D 1 139 ? 427.661 313.878 223.387 1.00 107.21 139 GLU D N 1
ATOM 7372 C CA . GLU D 1 139 ? 428.172 314.497 222.171 1.00 106.26 139 GLU D CA 1
ATOM 7373 C C . GLU D 1 139 ? 427.224 315.611 221.748 1.00 107.38 139 GLU D C 1
ATOM 7374 O O . GLU D 1 139 ? 426.023 315.375 221.573 1.00 107.63 139 GLU D O 1
ATOM 7380 N N . GLY D 1 140 ? 427.764 316.820 221.586 1.00 99.16 140 GLY D N 1
ATOM 7381 C CA . GLY D 1 140 ? 426.973 317.984 221.256 1.00 100.01 140 GLY D CA 1
ATOM 7382 C C . GLY D 1 140 ? 427.070 318.367 219.786 1.00 100.35 140 GLY D C 1
ATOM 7383 O O . GLY D 1 140 ? 427.821 317.791 219.003 1.00 99.20 140 GLY D O 1
ATOM 7384 N N . LEU D 1 141 ? 426.274 319.376 219.419 1.00 83.18 141 LEU D N 1
ATOM 7385 C CA . LEU D 1 141 ? 426.281 319.852 218.040 1.00 79.01 141 LEU D CA 1
ATOM 7386 C C . LEU D 1 141 ? 427.614 320.489 217.672 1.00 79.52 141 LEU D C 1
ATOM 7387 O O . LEU D 1 141 ? 428.028 320.425 216.509 1.00 88.33 141 LEU D O 1
ATOM 7392 N N . MET D 1 142 ? 428.294 321.111 218.634 1.00 99.43 142 MET D N 1
ATOM 7393 C CA . MET D 1 142 ? 429.587 321.731 218.381 1.00 103.53 142 MET D CA 1
ATOM 7394 C C . MET D 1 142 ? 430.758 320.807 218.678 1.00 104.88 142 MET D C 1
ATOM 7395 O O . MET D 1 142 ? 431.903 321.174 218.396 1.00 108.80 142 MET D O 1
ATOM 7400 N N . THR D 1 143 ? 430.503 319.627 219.238 1.00 101.50 143 THR D N 1
ATOM 7401 C CA . THR D 1 143 ? 431.555 318.673 219.541 1.00 104.95 143 THR D CA 1
ATOM 7402 C C . THR D 1 143 ? 431.427 317.391 218.734 1.00 103.31 143 THR D C 1
ATOM 7403 O O . THR D 1 143 ? 432.225 316.468 218.934 1.00 104.97 143 THR D O 1
ATOM 7407 N N . ALA D 1 144 ? 430.451 317.308 217.836 1.00 99.66 144 ALA D N 1
ATOM 7408 C CA . ALA D 1 144 ? 430.242 316.099 217.056 1.00 104.32 144 ALA D CA 1
ATOM 7409 C C . ALA D 1 144 ? 431.412 315.855 216.111 1.00 108.44 144 ALA D C 1
ATOM 7410 O O . ALA D 1 144 ? 432.038 316.789 215.604 1.00 108.78 144 ALA D O 1
ATOM 7412 N N . ASN D 1 145 ? 431.708 314.579 215.882 1.00 106.38 145 ASN D N 1
ATOM 7413 C CA . ASN D 1 145 ? 432.735 314.199 214.924 1.00 104.59 145 ASN D CA 1
ATOM 7414 C C . ASN D 1 145 ? 432.176 314.294 213.511 1.00 109.01 145 ASN D C 1
ATOM 7415 O O . ASN D 1 145 ? 431.104 313.754 213.221 1.00 107.38 145 ASN D O 1
ATOM 7420 N N . GLY D 1 146 ? 432.901 314.980 212.633 1.00 108.95 146 GLY D N 1
ATOM 7421 C CA . GLY D 1 146 ? 432.393 315.239 211.302 1.00 106.49 146 GLY D CA 1
ATOM 7422 C C . GLY D 1 146 ? 431.399 316.381 211.277 1.00 106.34 146 GLY D C 1
ATOM 7423 O O . GLY D 1 146 ? 430.260 316.215 210.830 1.00 104.83 146 GLY D O 1
ATOM 7424 N N . ARG D 1 147 ? 431.816 317.545 211.775 1.00 108.39 147 ARG D N 1
ATOM 7425 C CA . ARG D 1 147 ? 430.935 318.702 211.857 1.00 107.74 147 ARG D CA 1
ATOM 7426 C C . ARG D 1 147 ? 430.776 319.428 210.528 1.00 108.02 147 ARG D C 1
ATOM 7427 O O . ARG D 1 147 ? 429.922 320.315 210.431 1.00 117.86 147 ARG D O 1
ATOM 7435 N N . LEU D 1 148 ? 431.578 319.085 209.520 1.00 94.18 148 LEU D N 1
ATOM 7436 C CA . LEU D 1 148 ? 431.576 319.754 208.218 1.00 99.72 148 LEU D CA 1
ATOM 7437 C C . LEU D 1 148 ? 431.889 321.247 208.351 1.00 107.70 148 LEU D C 1
ATOM 7438 O O . LEU D 1 148 ? 431.121 322.109 207.921 1.00 105.14 148 LEU D O 1
ATOM 7443 N N . THR D 1 149 ? 433.030 321.543 208.968 1.00 124.10 149 THR D N 1
ATOM 7444 C CA . THR D 1 149 ? 433.394 322.931 209.221 1.00 122.88 149 THR D CA 1
ATOM 7445 C C . THR D 1 149 ? 433.541 323.689 207.904 1.00 122.48 149 THR D C 1
ATOM 7446 O O . THR D 1 149 ? 434.259 323.254 206.998 1.00 127.25 149 THR D O 1
ATOM 7450 N N . VAL D 1 150 ? 432.833 324.803 207.780 1.00 107.33 150 VAL D N 1
ATOM 7451 C CA . VAL D 1 150 ? 432.949 325.678 206.617 1.00 108.69 150 VAL D CA 1
ATOM 7452 C C . VAL D 1 150 ? 433.686 326.943 207.038 1.00 112.38 150 VAL D C 1
ATOM 7453 O O . VAL D 1 150 ? 433.258 327.613 207.987 1.00 114.60 150 VAL D O 1
ATOM 7457 N N . PRO D 1 151 ? 434.790 327.299 206.380 1.00 129.16 151 PRO D N 1
ATOM 7458 C CA . PRO D 1 151 ? 435.550 328.480 206.800 1.00 125.93 151 PRO D CA 1
ATOM 7459 C C . PRO D 1 151 ? 434.698 329.734 206.693 1.00 124.20 151 PRO D C 1
ATOM 7460 O O . PRO D 1 151 ? 433.855 329.863 205.802 1.00 123.20 151 PRO D O 1
ATOM 7464 N N . LEU D 1 152 ? 434.925 330.667 207.608 1.00 134.79 152 LEU D N 1
ATOM 7465 C CA . LEU D 1 152 ? 434.219 331.944 207.609 1.00 137.43 152 LEU D CA 1
ATOM 7466 C C . LEU D 1 152 ? 435.214 333.060 207.307 1.00 140.12 152 LEU D C 1
ATOM 7467 O O . LEU D 1 152 ? 435.951 333.501 208.193 1.00 139.16 152 LEU D O 1
ATOM 7472 N N . GLY D 1 153 ? 435.230 333.519 206.057 1.00 156.66 153 GLY D N 1
ATOM 7473 C CA . GLY D 1 153 ? 436.168 334.549 205.656 1.00 156.94 153 GLY D CA 1
ATOM 7474 C C . GLY D 1 153 ? 435.534 335.883 205.980 1.00 158.40 153 GLY D C 1
ATOM 7475 O O . GLY D 1 153 ? 434.992 336.034 207.079 1.00 156.65 153 GLY D O 1
ATOM 7476 N N . ASP D 1 154 ? 435.628 336.871 205.086 1.00 164.40 154 ASP D N 1
ATOM 7477 C CA . ASP D 1 154 ? 434.907 338.115 205.316 1.00 162.65 154 ASP D CA 1
ATOM 7478 C C . ASP D 1 154 ? 433.450 337.785 205.607 1.00 160.48 154 ASP D C 1
ATOM 7479 O O . ASP D 1 154 ? 432.882 336.861 205.023 1.00 159.51 154 ASP D O 1
ATOM 7484 N N . TRP D 1 155 ? 432.835 338.547 206.502 1.00 138.14 155 TRP D N 1
ATOM 7485 C CA . TRP D 1 155 ? 431.477 338.224 206.896 1.00 137.75 155 TRP D CA 1
ATOM 7486 C C . TRP D 1 155 ? 430.528 339.419 206.940 1.00 136.81 155 TRP D C 1
ATOM 7487 O O . TRP D 1 155 ? 429.310 339.210 206.983 1.00 134.13 155 TRP D O 1
ATOM 7498 N N . THR D 1 156 ? 431.022 340.651 206.833 1.00 139.58 156 THR D N 1
ATOM 7499 C CA . THR D 1 156 ? 430.171 341.812 207.051 1.00 138.15 156 THR D CA 1
ATOM 7500 C C . THR D 1 156 ? 429.607 342.397 205.768 1.00 139.96 156 THR D C 1
ATOM 7501 O O . THR D 1 156 ? 428.575 343.076 205.822 1.00 138.10 156 THR D O 1
ATOM 7505 N N . SER D 1 157 ? 430.254 342.176 204.634 1.00 145.30 157 SER D N 1
ATOM 7506 C CA . SER D 1 157 ? 429.665 342.594 203.375 1.00 143.04 157 SER D CA 1
ATOM 7507 C C . SER D 1 157 ? 428.366 341.815 203.174 1.00 145.96 157 SER D C 1
ATOM 7508 O O . SER D 1 157 ? 428.287 340.641 203.555 1.00 146.00 157 SER D O 1
ATOM 7511 N N . PRO D 1 158 ? 427.327 342.431 202.601 1.00 142.92 158 PRO D N 1
ATOM 7512 C CA . PRO D 1 158 ? 426.017 341.754 202.559 1.00 142.65 158 PRO D CA 1
ATOM 7513 C C . PRO D 1 158 ? 426.040 340.422 201.831 1.00 141.51 158 PRO D C 1
ATOM 7514 O O . PRO D 1 158 ? 425.356 339.482 202.255 1.00 142.63 158 PRO D O 1
ATOM 7518 N N . GLY D 1 159 ? 426.797 340.314 200.741 1.00 135.14 159 GLY D N 1
ATOM 7519 C CA . GLY D 1 159 ? 426.868 339.050 200.025 1.00 134.97 159 GLY D CA 1
ATOM 7520 C C . GLY D 1 159 ? 427.437 337.922 200.867 1.00 140.40 159 GLY D C 1
ATOM 7521 O O . GLY D 1 159 ? 426.983 336.777 200.772 1.00 142.38 159 GLY D O 1
ATOM 7522 N N . GLY D 1 160 ? 428.439 338.230 201.699 1.00 131.85 160 GLY D N 1
ATOM 7523 C CA . GLY D 1 160 ? 429.163 337.185 202.411 1.00 129.43 160 GLY D CA 1
ATOM 7524 C C . GLY D 1 160 ? 428.287 336.368 203.343 1.00 129.87 160 GLY D C 1
ATOM 7525 O O . GLY D 1 160 ? 428.448 335.147 203.448 1.00 130.20 160 GLY D O 1
ATOM 7526 N N . GLY D 1 161 ? 427.366 337.028 204.052 1.00 123.48 161 GLY D N 1
ATOM 7527 C CA . GLY D 1 161 ? 426.559 336.304 205.019 1.00 124.48 161 GLY D CA 1
ATOM 7528 C C . GLY D 1 161 ? 425.721 335.243 204.338 1.00 122.47 161 GLY D C 1
ATOM 7529 O O . GLY D 1 161 ? 425.625 334.109 204.812 1.00 118.52 161 GLY D O 1
ATOM 7530 N N . PHE D 1 162 ? 425.100 335.602 203.213 1.00 109.34 162 PHE D N 1
ATOM 7531 C CA . PHE D 1 162 ? 424.260 334.653 202.498 1.00 107.54 162 PHE D CA 1
ATOM 7532 C C . PHE D 1 162 ? 425.135 333.591 201.850 1.00 111.40 162 PHE D C 1
ATOM 7533 O O . PHE D 1 162 ? 424.753 332.416 201.766 1.00 114.78 162 PHE D O 1
ATOM 7541 N N . GLN D 1 163 ? 426.323 334.001 201.389 1.00 113.14 163 GLN D N 1
ATOM 7542 C CA . GLN D 1 163 ? 427.222 333.086 200.698 1.00 110.69 163 GLN D CA 1
ATOM 7543 C C . GLN D 1 163 ? 427.658 331.963 201.624 1.00 112.43 163 GLN D C 1
ATOM 7544 O O . GLN D 1 163 ? 427.805 330.816 201.191 1.00 114.02 163 GLN D O 1
ATOM 7550 N N . ALA D 1 164 ? 427.953 332.292 202.885 1.00 102.63 164 ALA D N 1
ATOM 7551 C CA . ALA D 1 164 ? 428.442 331.271 203.807 1.00 99.80 164 ALA D CA 1
ATOM 7552 C C . ALA D 1 164 ? 427.377 330.207 204.045 1.00 103.24 164 ALA D C 1
ATOM 7553 O O . ALA D 1 164 ? 427.673 329.004 204.057 1.00 101.30 164 ALA D O 1
ATOM 7555 N N . ILE D 1 165 ? 426.122 330.636 204.211 1.00 98.77 165 ILE D N 1
ATOM 7556 C CA . ILE D 1 165 ? 425.017 329.695 204.364 1.00 94.28 165 ILE D CA 1
ATOM 7557 C C . ILE D 1 165 ? 424.869 328.859 203.102 1.00 99.31 165 ILE D C 1
ATOM 7558 O O . ILE D 1 165 ? 424.606 327.652 203.164 1.00 104.23 165 ILE D O 1
ATOM 7563 N N . VAL D 1 166 ? 425.019 329.493 201.937 1.00 104.00 166 VAL D N 1
ATOM 7564 C CA . VAL D 1 166 ? 424.983 328.758 200.674 1.00 98.44 166 VAL D CA 1
ATOM 7565 C C . VAL D 1 166 ? 426.026 327.647 200.695 1.00 106.44 166 VAL D C 1
ATOM 7566 O O . VAL D 1 166 ? 425.717 326.481 200.439 1.00 110.98 166 VAL D O 1
ATOM 7570 N N . GLU D 1 167 ? 427.292 328.024 200.879 1.00 115.33 167 GLU D N 1
ATOM 7571 C CA . GLU D 1 167 ? 428.389 327.059 200.881 1.00 112.54 167 GLU D CA 1
ATOM 7572 C C . GLU D 1 167 ? 428.144 325.916 201.863 1.00 113.01 167 GLU D C 1
ATOM 7573 O O . GLU D 1 167 ? 428.437 324.753 201.560 1.00 117.58 167 GLU D O 1
ATOM 7579 N N . ALA D 1 168 ? 427.613 326.227 203.051 1.00 99.68 168 ALA D N 1
ATOM 7580 C CA . ALA D 1 168 ? 427.236 325.170 203.989 1.00 100.48 168 ALA D CA 1
ATOM 7581 C C . ALA D 1 168 ? 426.160 324.260 203.407 1.00 99.11 168 ALA D C 1
ATOM 7582 O O . ALA D 1 168 ? 426.212 323.032 203.569 1.00 96.69 168 ALA D O 1
ATOM 7584 N N . THR D 1 169 ? 425.177 324.847 202.723 1.00 101.94 169 THR D N 1
ATOM 7585 C CA . THR D 1 169 ? 424.169 324.047 202.039 1.00 99.56 169 THR D CA 1
ATOM 7586 C C . THR D 1 169 ? 424.812 323.125 201.015 1.00 106.68 169 THR D C 1
ATOM 7587 O O . THR D 1 169 ? 424.456 321.949 200.923 1.00 112.27 169 THR D O 1
ATOM 7591 N N . ARG D 1 170 ? 425.778 323.642 200.256 1.00 113.05 170 ARG D N 1
ATOM 7592 C CA . ARG D 1 170 ? 426.462 322.841 199.243 1.00 108.93 170 ARG D CA 1
ATOM 7593 C C . ARG D 1 170 ? 427.234 321.693 199.880 1.00 110.46 170 ARG D C 1
ATOM 7594 O O . ARG D 1 170 ? 427.295 320.589 199.324 1.00 112.81 170 ARG D O 1
ATOM 7602 N N . LYS D 1 171 ? 427.860 321.947 201.030 1.00 105.06 171 LYS D N 1
ATOM 7603 C CA . LYS D 1 171 ? 428.558 320.876 201.733 1.00 101.23 171 LYS D CA 1
ATOM 7604 C C . LYS D 1 171 ? 427.578 319.792 202.159 1.00 102.63 171 LYS D C 1
ATOM 7605 O O . LYS D 1 171 ? 427.844 318.594 201.989 1.00 103.29 171 LYS D O 1
ATOM 7611 N N . LEU D 1 172 ? 426.429 320.196 202.708 1.00 101.13 172 LEU D N 1
ATOM 7612 C CA . LEU D 1 172 ? 425.394 319.222 203.040 1.00 99.83 172 LEU D CA 1
ATOM 7613 C C . LEU D 1 172 ? 424.917 318.478 201.796 1.00 98.91 172 LEU D C 1
ATOM 7614 O O . LEU D 1 172 ? 424.603 317.284 201.861 1.00 97.43 172 LEU D O 1
ATOM 7619 N N . ASN D 1 173 ? 424.842 319.173 200.658 1.00 103.87 173 ASN D N 1
ATOM 7620 C CA . ASN D 1 173 ? 424.414 318.531 199.419 1.00 101.47 173 ASN D CA 1
ATOM 7621 C C . ASN D 1 173 ? 425.385 317.432 199.016 1.00 105.13 173 ASN D C 1
ATOM 7622 O O . ASN D 1 173 ? 424.983 316.292 198.757 1.00 106.13 173 ASN D O 1
ATOM 7627 N N . GLU D 1 174 ? 426.675 317.761 198.962 1.00 116.81 174 GLU D N 1
ATOM 7628 C CA . GLU D 1 174 ? 427.670 316.783 198.541 1.00 115.55 174 GLU D CA 1
ATOM 7629 C C . GLU D 1 174 ? 427.854 315.675 199.568 1.00 115.80 174 GLU D C 1
ATOM 7630 O O . GLU D 1 174 ? 428.330 314.593 199.211 1.00 116.06 174 GLU D O 1
ATOM 7636 N N . GLN D 1 175 ? 427.493 315.914 200.827 1.00 113.47 175 GLN D N 1
ATOM 7637 C CA . GLN D 1 175 ? 427.505 314.847 201.819 1.00 111.36 175 GLN D CA 1
ATOM 7638 C C . GLN D 1 175 ? 426.225 314.021 201.831 1.00 109.52 175 GLN D C 1
ATOM 7639 O O . GLN D 1 175 ? 426.194 312.976 202.488 1.00 107.90 175 GLN D O 1
ATOM 7645 N N . GLY D 1 176 ? 425.176 314.456 201.140 1.00 109.00 176 GLY D N 1
ATOM 7646 C CA . GLY D 1 176 ? 424.029 313.610 200.858 1.00 108.24 176 GLY D CA 1
ATOM 7647 C C . GLY D 1 176 ? 422.706 314.082 201.425 1.00 112.50 176 GLY D C 1
ATOM 7648 O O . GLY D 1 176 ? 421.661 313.537 201.040 1.00 112.87 176 GLY D O 1
ATOM 7649 N N . HIS D 1 177 ? 422.687 315.064 202.321 1.00 103.73 177 HIS D N 1
ATOM 7650 C CA . HIS D 1 177 ? 421.447 315.542 202.920 1.00 99.58 177 HIS D CA 1
ATOM 7651 C C . HIS D 1 177 ? 420.862 316.670 202.080 1.00 104.53 177 HIS D C 1
ATOM 7652 O O . HIS D 1 177 ? 421.513 317.701 201.877 1.00 101.40 177 HIS D O 1
ATOM 7659 N N . PHE D 1 178 ? 419.639 316.473 201.591 1.00 106.82 178 PHE D N 1
ATOM 7660 C CA . PHE D 1 178 ? 418.920 317.504 200.858 1.00 106.43 178 PHE D CA 1
ATOM 7661 C C . PHE D 1 178 ? 417.701 318.020 201.608 1.00 105.40 178 PHE D C 1
ATOM 7662 O O . PHE D 1 178 ? 417.016 318.917 201.105 1.00 99.87 178 PHE D O 1
ATOM 7670 N N . GLY D 1 179 ? 417.411 317.478 202.789 1.00 99.97 179 GLY D N 1
ATOM 7671 C CA . GLY D 1 179 ? 416.235 317.845 203.542 1.00 93.95 179 GLY D CA 1
ATOM 7672 C C . GLY D 1 179 ? 416.188 319.303 203.949 1.00 94.68 179 GLY D C 1
ATOM 7673 O O . GLY D 1 179 ? 417.127 320.072 203.721 1.00 97.83 179 GLY D O 1
ATOM 7674 N N . PRO D 1 180 ? 415.074 319.709 204.557 1.00 96.78 180 PRO D N 1
ATOM 7675 C CA . PRO D 1 180 ? 414.937 321.099 205.008 1.00 96.03 180 PRO D CA 1
ATOM 7676 C C . PRO D 1 180 ? 416.016 321.467 206.014 1.00 97.39 180 PRO D C 1
ATOM 7677 O O . PRO D 1 180 ? 416.446 320.649 206.828 1.00 107.88 180 PRO D O 1
ATOM 7681 N N . TYR D 1 181 ? 416.446 322.722 205.951 1.00 88.89 181 TYR D N 1
ATOM 7682 C CA . TYR D 1 181 ? 417.551 323.228 206.751 1.00 95.50 181 TYR D CA 1
ATOM 7683 C C . TYR D 1 181 ? 417.042 324.109 207.885 1.00 99.53 181 TYR D C 1
ATOM 7684 O O . TYR D 1 181 ? 416.102 324.888 207.705 1.00 107.69 181 TYR D O 1
ATOM 7693 N N . ALA D 1 182 ? 417.654 323.968 209.057 1.00 98.36 182 ALA D N 1
ATOM 7694 C CA . ALA D 1 182 ? 417.392 324.825 210.205 1.00 99.72 182 ALA D CA 1
ATOM 7695 C C . ALA D 1 182 ? 418.700 325.496 210.592 1.00 98.16 182 ALA D C 1
ATOM 7696 O O . ALA D 1 182 ? 419.736 324.832 210.681 1.00 107.05 182 ALA D O 1
ATOM 7698 N N . VAL D 1 183 ? 418.658 326.804 210.819 1.00 78.39 183 VAL D N 1
ATOM 7699 C CA . VAL D 1 183 ? 419.858 327.591 211.065 1.00 79.06 183 VAL D CA 1
ATOM 7700 C C . VAL D 1 183 ? 419.786 328.147 212.478 1.00 88.21 183 VAL D C 1
ATOM 7701 O O . VAL D 1 183 ? 418.791 328.774 212.856 1.00 98.83 183 VAL D O 1
ATOM 7705 N N . VAL D 1 184 ? 420.845 327.923 213.250 1.00 80.48 184 VAL D N 1
ATOM 7706 C CA . VAL D 1 184 ? 420.969 328.452 214.602 1.00 74.76 184 VAL D CA 1
ATOM 7707 C C . VAL D 1 184 ? 422.221 329.307 214.665 1.00 76.60 184 VAL D C 1
ATOM 7708 O O . VAL D 1 184 ? 423.304 328.859 214.269 1.00 83.21 184 VAL D O 1
ATOM 7712 N N . LEU D 1 185 ? 422.076 330.531 215.163 1.00 78.14 185 LEU D N 1
ATOM 7713 C CA . LEU D 1 185 ? 423.122 331.531 215.063 1.00 83.61 185 LEU D CA 1
ATOM 7714 C C . LEU D 1 185 ? 423.412 332.106 216.441 1.00 87.30 185 LEU D C 1
ATOM 7715 O O . LEU D 1 185 ? 422.535 332.161 217.308 1.00 91.83 185 LEU D O 1
ATOM 7720 N N . SER D 1 186 ? 424.656 332.535 216.629 1.00 93.62 186 SER D N 1
ATOM 7721 C CA . SER D 1 186 ? 425.034 333.232 217.845 1.00 93.97 186 SER D CA 1
ATOM 7722 C C . SER D 1 186 ? 424.383 334.612 217.882 1.00 93.49 186 SER D C 1
ATOM 7723 O O . SER D 1 186 ? 424.084 335.189 216.835 1.00 98.97 186 SER D O 1
ATOM 7726 N N . PRO D 1 187 ? 424.160 335.167 219.078 1.00 94.60 187 PRO D N 1
ATOM 7727 C CA . PRO D 1 187 ? 423.449 336.455 219.156 1.00 97.20 187 PRO D CA 1
ATOM 7728 C C . PRO D 1 187 ? 424.148 337.569 218.402 1.00 99.08 187 PRO D C 1
ATOM 7729 O O . PRO D 1 187 ? 423.482 338.409 217.781 1.00 101.61 187 PRO D O 1
ATOM 7733 N N . ARG D 1 188 ? 425.480 337.589 218.433 1.00 100.41 188 ARG D N 1
ATOM 7734 C CA . ARG D 1 188 ? 426.229 338.663 217.792 1.00 102.31 188 ARG D CA 1
ATOM 7735 C C . ARG D 1 188 ? 425.956 338.699 216.295 1.00 103.56 188 ARG D C 1
ATOM 7736 O O . ARG D 1 188 ? 425.404 339.676 215.770 1.00 108.30 188 ARG D O 1
ATOM 7744 N N . LEU D 1 189 ? 426.319 337.626 215.590 1.00 93.10 189 LEU D N 1
ATOM 7745 C CA . LEU D 1 189 ? 426.092 337.605 214.154 1.00 98.09 189 LEU D CA 1
ATOM 7746 C C . LEU D 1 189 ? 424.615 337.524 213.795 1.00 100.34 189 LEU D C 1
ATOM 7747 O O . LEU D 1 189 ? 424.236 337.973 212.708 1.00 103.70 189 LEU D O 1
ATOM 7752 N N . TYR D 1 190 ? 423.759 337.062 214.710 1.00 93.00 190 TYR D N 1
ATOM 7753 C CA . TYR D 1 190 ? 422.331 337.058 214.413 1.00 87.06 190 TYR D CA 1
ATOM 7754 C C . TYR D 1 190 ? 421.800 338.481 214.351 1.00 89.90 190 TYR D C 1
ATOM 7755 O O . TYR D 1 190 ? 421.095 338.849 213.405 1.00 93.12 190 TYR D O 1
ATOM 7764 N N . SER D 1 191 ? 422.120 339.295 215.359 1.00 100.24 191 SER D N 1
ATOM 7765 C CA . SER D 1 191 ? 421.707 340.691 215.316 1.00 100.54 191 SER D CA 1
ATOM 7766 C C . SER D 1 191 ? 422.358 341.399 214.137 1.00 100.56 191 SER D C 1
ATOM 7767 O O . SER D 1 191 ? 421.723 342.217 213.463 1.00 101.79 191 SER D O 1
ATOM 7770 N N . GLN D 1 192 ? 423.634 341.098 213.882 1.00 105.29 192 GLN D N 1
ATOM 7771 C CA . GLN D 1 192 ? 424.365 341.767 212.811 1.00 105.91 192 GLN D CA 1
ATOM 7772 C C . GLN D 1 192 ? 423.739 341.490 211.447 1.00 106.05 192 GLN D C 1
ATOM 7773 O O . GLN D 1 192 ? 423.722 342.368 210.578 1.00 110.80 192 GLN D O 1
ATOM 7779 N N . LEU D 1 193 ? 423.216 340.278 211.237 1.00 96.75 193 LEU D N 1
ATOM 7780 C CA . LEU D 1 193 ? 422.702 339.902 209.923 1.00 94.91 193 LEU D CA 1
ATOM 7781 C C . LEU D 1 193 ? 421.499 340.727 209.483 1.00 96.65 193 LEU D C 1
ATOM 7782 O O . LEU D 1 193 ? 421.153 340.691 208.298 1.00 103.49 193 LEU D O 1
ATOM 7787 N N . HIS D 1 194 ? 420.858 341.461 210.388 1.00 95.15 194 HIS D N 1
ATOM 7788 C CA . HIS D 1 194 ? 419.653 342.214 210.059 1.00 96.79 194 HIS D CA 1
ATOM 7789 C C . HIS D 1 194 ? 419.947 343.528 209.344 1.00 98.89 194 HIS D C 1
ATOM 7790 O O . HIS D 1 194 ? 419.003 344.253 209.013 1.00 95.07 194 HIS D O 1
ATOM 7797 N N . ARG D 1 195 ? 421.222 343.852 209.108 1.00 113.98 195 ARG D N 1
ATOM 7798 C CA . ARG D 1 195 ? 421.576 345.145 208.525 1.00 111.24 195 ARG D CA 1
ATOM 7799 C C . ARG D 1 195 ? 420.956 345.332 207.145 1.00 111.49 195 ARG D C 1
ATOM 7800 O O . ARG D 1 195 ? 420.371 346.381 206.853 1.00 118.66 195 ARG D O 1
ATOM 7808 N N . GLY D 1 196 ? 421.072 344.328 206.282 1.00 108.12 196 GLY D N 1
ATOM 7809 C CA . GLY D 1 196 ? 420.600 344.465 204.918 1.00 112.79 196 GLY D CA 1
ATOM 7810 C C . GLY D 1 196 ? 419.336 343.705 204.575 1.00 117.48 196 GLY D C 1
ATOM 7811 O O . GLY D 1 196 ? 419.071 343.450 203.396 1.00 118.70 196 GLY D O 1
ATOM 7812 N N . GLY D 1 197 ? 418.544 343.333 205.578 1.00 125.27 197 GLY D N 1
ATOM 7813 C CA . GLY D 1 197 ? 417.385 342.510 205.295 1.00 125.53 197 GLY D CA 1
ATOM 7814 C C . GLY D 1 197 ? 417.718 341.071 204.985 1.00 123.75 197 GLY D C 1
ATOM 7815 O O . GLY D 1 197 ? 416.832 340.312 204.581 1.00 119.66 197 GLY D O 1
ATOM 7816 N N . GLU D 1 198 ? 418.981 340.682 205.164 1.00 126.74 198 GLU D N 1
ATOM 7817 C CA . GLU D 1 198 ? 419.454 339.352 204.804 1.00 123.82 198 GLU D CA 1
ATOM 7818 C C . GLU D 1 198 ? 418.761 338.251 205.593 1.00 125.85 198 GLU D C 1
ATOM 7819 O O . GLU D 1 198 ? 418.713 337.104 205.125 1.00 135.01 198 GLU D O 1
ATOM 7825 N N . ILE D 1 199 ? 418.235 338.568 206.779 1.00 115.78 199 ILE D N 1
ATOM 7826 C CA . ILE D 1 199 ? 417.670 337.533 207.638 1.00 117.69 199 ILE D CA 1
ATOM 7827 C C . ILE D 1 199 ? 416.501 336.844 206.945 1.00 118.79 199 ILE D C 1
ATOM 7828 O O . ILE D 1 199 ? 416.330 335.627 207.061 1.00 125.16 199 ILE D O 1
ATOM 7833 N N . GLU D 1 200 ? 415.657 337.609 206.247 1.00 116.32 200 GLU D N 1
ATOM 7834 C CA . GLU D 1 200 ? 414.507 337.001 205.585 1.00 121.96 200 GLU D CA 1
ATOM 7835 C C . GLU D 1 200 ? 414.958 336.030 204.501 1.00 125.08 200 GLU D C 1
ATOM 7836 O O . GLU D 1 200 ? 414.376 334.951 204.337 1.00 125.48 200 GLU D O 1
ATOM 7842 N N . THR D 1 201 ? 415.991 336.407 203.743 1.00 114.62 201 THR D N 1
ATOM 7843 C CA . THR D 1 201 ? 416.526 335.518 202.717 1.00 106.78 201 THR D CA 1
ATOM 7844 C C . THR D 1 201 ? 417.089 334.245 203.332 1.00 107.82 201 THR D C 1
ATOM 7845 O O . THR D 1 201 ? 416.877 333.144 202.806 1.00 116.64 201 THR D O 1
ATOM 7849 N N . ILE D 1 202 ? 417.806 334.371 204.454 1.00 102.28 202 ILE D N 1
ATOM 7850 C CA . ILE D 1 202 ? 418.307 333.174 205.122 1.00 103.19 202 ILE D CA 1
ATOM 7851 C C . ILE D 1 202 ? 417.143 332.311 205.586 1.00 104.17 202 ILE D C 1
ATOM 7852 O O . ILE D 1 202 ? 417.186 331.078 205.489 1.00 111.24 202 ILE D O 1
ATOM 7857 N N . ARG D 1 203 ? 416.085 332.944 206.101 1.00 103.31 203 ARG D N 1
ATOM 7858 C CA . ARG D 1 203 ? 414.945 332.184 206.599 1.00 107.55 203 ARG D CA 1
ATOM 7859 C C . ARG D 1 203 ? 414.300 331.411 205.463 1.00 109.72 203 ARG D C 1
ATOM 7860 O O . ARG D 1 203 ? 413.899 330.253 205.629 1.00 119.38 203 ARG D O 1
ATOM 7868 N N . GLN D 1 204 ? 414.189 332.048 204.297 1.00 105.30 204 GLN D N 1
ATOM 7869 C CA . GLN D 1 204 ? 413.571 331.398 203.149 1.00 104.28 204 GLN D CA 1
ATOM 7870 C C . GLN D 1 204 ? 414.435 330.247 202.660 1.00 103.95 204 GLN D C 1
ATOM 7871 O O . GLN D 1 204 ? 413.916 329.196 202.266 1.00 103.53 204 GLN D O 1
ATOM 7877 N N . LEU D 1 205 ? 415.758 330.433 202.664 1.00 98.00 205 LEU D N 1
ATOM 7878 C CA . LEU D 1 205 ? 416.650 329.354 202.255 1.00 92.24 205 LEU D CA 1
ATOM 7879 C C . LEU D 1 205 ? 416.509 328.175 203.206 1.00 95.61 205 LEU D C 1
ATOM 7880 O O . LEU D 1 205 ? 416.524 327.013 202.782 1.00 96.48 205 LEU D O 1
ATOM 7885 N N . ALA D 1 206 ? 416.381 328.461 204.502 1.00 95.42 206 ALA D N 1
ATOM 7886 C CA . ALA D 1 206 ? 416.248 327.405 205.499 1.00 93.09 206 ALA D CA 1
ATOM 7887 C C . ALA D 1 206 ? 414.922 326.674 205.330 1.00 97.94 206 ALA D C 1
ATOM 7888 O O . ALA D 1 206 ? 414.875 325.439 205.349 1.00 103.93 206 ALA D O 1
ATOM 7890 N N . SER D 1 207 ? 413.834 327.427 205.165 1.00 93.13 207 SER D N 1
ATOM 7891 C CA . SER D 1 207 ? 412.466 326.927 205.054 1.00 94.03 207 SER D CA 1
ATOM 7892 C C . SER D 1 207 ? 411.973 326.235 206.319 1.00 89.00 207 SER D C 1
ATOM 7893 O O . SER D 1 207 ? 410.885 325.648 206.310 1.00 89.99 207 SER D O 1
ATOM 7896 N N . ASP D 1 208 ? 412.739 326.280 207.408 1.00 85.38 208 ASP D N 1
ATOM 7897 C CA . ASP D 1 208 ? 412.241 325.773 208.679 1.00 89.41 208 ASP D CA 1
ATOM 7898 C C . ASP D 1 208 ? 412.518 326.686 209.862 1.00 91.04 208 ASP D C 1
ATOM 7899 O O . ASP D 1 208 ? 412.004 326.411 210.950 1.00 92.54 208 ASP D O 1
ATOM 7904 N N . GLY D 1 209 ? 413.299 327.749 209.703 1.00 88.11 209 GLY D N 1
ATOM 7905 C CA . GLY D 1 209 ? 413.501 328.690 210.785 1.00 88.57 209 GLY D CA 1
ATOM 7906 C C . GLY D 1 209 ? 414.949 329.046 211.045 1.00 89.32 209 GLY D C 1
ATOM 7907 O O . GLY D 1 209 ? 415.812 328.168 211.132 1.00 92.30 209 GLY D O 1
ATOM 7908 N N . VAL D 1 210 ? 415.222 330.340 211.159 1.00 82.13 210 VAL D N 1
ATOM 7909 C CA . VAL D 1 210 ? 416.511 330.858 211.599 1.00 77.05 210 VAL D CA 1
ATOM 7910 C C . VAL D 1 210 ? 416.319 331.465 212.982 1.00 85.75 210 VAL D C 1
ATOM 7911 O O . VAL D 1 210 ? 415.661 332.502 213.126 1.00 95.37 210 VAL D O 1
ATOM 7915 N N . TYR D 1 211 ? 416.888 330.826 213.999 1.00 78.22 211 TYR D N 1
ATOM 7916 C CA . TYR D 1 211 ? 416.734 331.251 215.383 1.00 77.99 211 TYR D CA 1
ATOM 7917 C C . TYR D 1 211 ? 418.086 331.618 215.977 1.00 76.55 211 TYR D C 1
ATOM 7918 O O . TYR D 1 211 ? 419.145 331.366 215.395 1.00 76.54 211 TYR D O 1
ATOM 7927 N N . GLN D 1 212 ? 418.029 332.225 217.157 1.00 87.03 212 GLN D N 1
ATOM 7928 C CA . GLN D 1 212 ? 419.205 332.681 217.880 1.00 89.06 212 GLN D CA 1
ATOM 7929 C C . GLN D 1 212 ? 419.285 332.053 219.264 1.00 91.70 212 GLN D C 1
ATOM 7930 O O . GLN D 1 212 ? 418.278 331.955 219.970 1.00 98.24 212 GLN D O 1
ATOM 7936 N N . SER D 1 213 ? 420.492 331.643 219.655 1.00 95.69 213 SER D N 1
ATOM 7937 C CA . SER D 1 213 ? 420.738 331.088 220.980 1.00 95.94 213 SER D CA 1
ATOM 7938 C C . SER D 1 213 ? 421.814 331.906 221.681 1.00 101.02 213 SER D C 1
ATOM 7939 O O . SER D 1 213 ? 422.874 332.164 221.103 1.00 101.74 213 SER D O 1
ATOM 7942 N N . ASN D 1 214 ? 421.547 332.295 222.929 1.00 106.59 214 ASN D N 1
ATOM 7943 C CA . ASN D 1 214 ? 422.540 333.014 223.724 1.00 103.17 214 ASN D CA 1
ATOM 7944 C C . ASN D 1 214 ? 423.776 332.161 224.003 1.00 107.37 214 ASN D C 1
ATOM 7945 O O . ASN D 1 214 ? 424.902 332.672 224.022 1.00 103.80 214 ASN D O 1
ATOM 7950 N N . ARG D 1 215 ? 423.579 330.857 224.227 1.00 111.06 215 ARG D N 1
ATOM 7951 C CA . ARG D 1 215 ? 424.665 329.967 224.638 1.00 105.94 215 ARG D CA 1
ATOM 7952 C C . ARG D 1 215 ? 425.798 329.877 223.621 1.00 107.47 215 ARG D C 1
ATOM 7953 O O . ARG D 1 215 ? 426.951 329.658 224.010 1.00 108.47 215 ARG D O 1
ATOM 7961 N N . LEU D 1 216 ? 425.509 330.015 222.332 1.00 101.22 216 LEU D N 1
ATOM 7962 C CA . LEU D 1 216 ? 426.584 330.029 221.347 1.00 96.98 216 LEU D CA 1
ATOM 7963 C C . LEU D 1 216 ? 427.503 331.217 221.611 1.00 106.80 216 LEU D C 1
ATOM 7964 O O . LEU D 1 216 ? 427.038 332.339 221.831 1.00 105.93 216 LEU D O 1
ATOM 7969 N N . ARG D 1 217 ? 428.812 330.970 221.589 1.00 117.80 217 ARG D N 1
ATOM 7970 C CA . ARG D 1 217 ? 429.805 331.974 221.952 1.00 119.53 217 ARG D CA 1
ATOM 7971 C C . ARG D 1 217 ? 430.686 332.296 220.753 1.00 118.88 217 ARG D C 1
ATOM 7972 O O . ARG D 1 217 ? 431.171 331.393 220.063 1.00 115.91 217 ARG D O 1
ATOM 7980 N N . GLY D 1 218 ? 430.841 333.590 220.483 1.00 113.24 218 GLY D N 1
ATOM 7981 C CA . GLY D 1 218 ? 431.601 334.057 219.343 1.00 111.00 218 GLY D CA 1
ATOM 7982 C C . GLY D 1 218 ? 430.749 333.833 218.110 1.00 110.06 218 GLY D C 1
ATOM 7983 O O . GLY D 1 218 ? 429.541 333.615 218.213 1.00 108.46 218 GLY D O 1
ATOM 7984 N N . GLU D 1 219 ? 431.365 333.899 216.933 1.00 121.77 219 GLU D N 1
ATOM 7985 C CA . GLU D 1 219 ? 430.603 333.552 215.744 1.00 121.85 219 GLU D CA 1
ATOM 7986 C C . GLU D 1 219 ? 430.243 332.075 215.827 1.00 122.28 219 GLU D C 1
ATOM 7987 O O . GLU D 1 219 ? 431.102 331.238 216.119 1.00 122.58 219 GLU D O 1
ATOM 7993 N N . SER D 1 220 ? 428.977 331.739 215.568 1.00 109.30 220 SER D N 1
ATOM 7994 C CA . SER D 1 220 ? 428.576 330.337 215.680 1.00 109.18 220 SER D CA 1
ATOM 7995 C C . SER D 1 220 ? 427.313 330.079 214.859 1.00 107.64 220 SER D C 1
ATOM 7996 O O . SER D 1 220 ? 426.206 330.316 215.349 1.00 111.76 220 SER D O 1
ATOM 7999 N N . GLY D 1 221 ? 427.478 329.601 213.631 1.00 94.28 221 GLY D N 1
ATOM 8000 C CA . GLY D 1 221 ? 426.292 329.261 212.874 1.00 100.05 221 GLY D CA 1
ATOM 8001 C C . GLY D 1 221 ? 426.269 327.777 212.575 1.00 93.10 221 GLY D C 1
ATOM 8002 O O . GLY D 1 221 ? 427.248 327.238 212.051 1.00 96.83 221 GLY D O 1
ATOM 8003 N N . VAL D 1 222 ? 425.172 327.101 212.899 1.00 86.17 222 VAL D N 1
ATOM 8004 C CA . VAL D 1 222 ? 424.992 325.693 212.565 1.00 89.52 222 VAL D CA 1
ATOM 8005 C C . VAL D 1 222 ? 423.781 325.528 211.657 1.00 96.86 222 VAL D C 1
ATOM 8006 O O . VAL D 1 222 ? 422.703 326.063 211.948 1.00 105.60 222 VAL D O 1
ATOM 8010 N N . VAL D 1 223 ? 423.962 324.810 210.551 1.00 84.40 223 VAL D N 1
ATOM 8011 C CA . VAL D 1 223 ? 422.863 324.457 209.661 1.00 76.31 223 VAL D CA 1
ATOM 8012 C C . VAL D 1 223 ? 422.643 322.961 209.822 1.00 84.13 223 VAL D C 1
ATOM 8013 O O . VAL D 1 223 ? 423.581 322.171 209.663 1.00 99.39 223 VAL D O 1
ATOM 8017 N N . VAL D 1 224 ? 421.412 322.569 210.140 1.00 98.33 224 VAL D N 1
ATOM 8018 C CA . VAL D 1 224 ? 421.107 321.183 210.475 1.00 102.67 224 VAL D CA 1
ATOM 8019 C C . VAL D 1 224 ? 419.843 320.722 209.758 1.00 102.47 224 VAL D C 1
ATOM 8020 O O . VAL D 1 224 ? 418.818 321.411 209.797 1.00 103.81 224 VAL D O 1
ATOM 8024 N N . SER D 1 225 ? 419.942 319.618 209.020 1.00 91.65 225 SER D N 1
ATOM 8025 C CA . SER D 1 225 ? 418.748 319.036 208.420 1.00 90.73 225 SER D CA 1
ATOM 8026 C C . SER D 1 225 ? 417.766 318.668 209.528 1.00 99.96 225 SER D C 1
ATOM 8027 O O . SER D 1 225 ? 418.085 317.845 210.390 1.00 109.97 225 SER D O 1
ATOM 8030 N N . THR D 1 226 ? 416.568 319.259 209.510 1.00 119.15 226 THR D N 1
ATOM 8031 C CA . THR D 1 226 ? 415.653 319.056 210.632 1.00 120.58 226 THR D CA 1
ATOM 8032 C C . THR D 1 226 ? 415.205 317.601 210.756 1.00 118.24 226 THR D C 1
ATOM 8033 O O . THR D 1 226 ? 415.005 317.107 211.872 1.00 122.30 226 THR D O 1
ATOM 8037 N N . GLY D 1 227 ? 415.033 316.914 209.629 1.00 103.60 227 GLY D N 1
ATOM 8038 C CA . GLY D 1 227 ? 414.491 315.568 209.547 1.00 107.00 227 GLY D CA 1
ATOM 8039 C C . GLY D 1 227 ? 414.875 314.529 210.583 1.00 111.51 227 GLY D C 1
ATOM 8040 O O . GLY D 1 227 ? 415.997 314.528 211.098 1.00 109.95 227 GLY D O 1
ATOM 8041 N N . ARG D 1 228 ? 413.937 313.635 210.891 1.00 117.74 228 ARG D N 1
ATOM 8042 C CA . ARG D 1 228 ? 414.217 312.499 211.758 1.00 111.64 228 ARG D CA 1
ATOM 8043 C C . ARG D 1 228 ? 415.140 311.523 211.040 1.00 110.75 228 ARG D C 1
ATOM 8044 O O . ARG D 1 228 ? 415.182 311.473 209.808 1.00 115.85 228 ARG D O 1
ATOM 8052 N N . GLU D 1 229 ? 415.907 310.773 211.832 1.00 118.35 229 GLU D N 1
ATOM 8053 C CA . GLU D 1 229 ? 416.962 309.834 211.442 1.00 129.15 229 GLU D CA 1
ATOM 8054 C C . GLU D 1 229 ? 418.263 310.607 211.250 1.00 130.25 229 GLU D C 1
ATOM 8055 O O . GLU D 1 229 ? 419.278 310.016 210.870 1.00 134.99 229 GLU D O 1
ATOM 8061 N N . ASN D 1 230 ? 418.281 311.901 211.547 1.00 115.20 230 ASN D N 1
ATOM 8062 C CA . ASN D 1 230 ? 419.521 312.658 211.551 1.00 117.47 230 ASN D CA 1
ATOM 8063 C C . ASN D 1 230 ? 419.856 313.224 212.920 1.00 125.03 230 ASN D C 1
ATOM 8064 O O . ASN D 1 230 ? 421.034 313.263 213.280 1.00 130.75 230 ASN D O 1
ATOM 8069 N N . MET D 1 231 ? 418.848 313.591 213.710 1.00 121.61 231 MET D N 1
ATOM 8070 C CA . MET D 1 231 ? 418.978 314.081 215.077 1.00 115.08 231 MET D CA 1
ATOM 8071 C C . MET D 1 231 ? 417.623 313.913 215.746 1.00 111.41 231 MET D C 1
ATOM 8072 O O . MET D 1 231 ? 416.580 314.042 215.100 1.00 114.71 231 MET D O 1
ATOM 8077 N N . ASP D 1 232 ? 417.646 313.627 217.045 1.00 100.62 232 ASP D N 1
ATOM 8078 C CA . ASP D 1 232 ? 416.415 313.380 217.777 1.00 99.83 232 ASP D CA 1
ATOM 8079 C C . ASP D 1 232 ? 416.593 313.780 219.234 1.00 106.89 232 ASP D C 1
ATOM 8080 O O . ASP D 1 232 ? 417.713 313.852 219.747 1.00 108.98 232 ASP D O 1
ATOM 8085 N N . LEU D 1 233 ? 415.467 314.035 219.897 1.00 100.11 233 LEU D N 1
ATOM 8086 C CA . LEU D 1 233 ? 415.443 314.351 221.321 1.00 98.33 233 LEU D CA 1
ATOM 8087 C C . LEU D 1 233 ? 414.535 313.333 221.996 1.00 98.73 233 LEU D C 1
ATOM 8088 O O . LEU D 1 233 ? 413.310 313.397 221.855 1.00 107.83 233 LEU D O 1
ATOM 8093 N N . ALA D 1 234 ? 415.135 312.400 222.729 1.00 81.65 234 ALA D N 1
ATOM 8094 C CA . ALA D 1 234 ? 414.383 311.450 223.538 1.00 81.96 234 ALA D CA 1
ATOM 8095 C C . ALA D 1 234 ? 413.972 312.095 224.855 1.00 92.52 234 ALA D C 1
ATOM 8096 O O . ALA D 1 234 ? 414.827 312.581 225.604 1.00 93.63 234 ALA D O 1
ATOM 8098 N N . VAL D 1 235 ? 412.673 312.106 225.136 1.00 103.62 235 VAL D N 1
ATOM 8099 C CA . VAL D 1 235 ? 412.135 312.668 226.370 1.00 99.86 235 VAL D CA 1
ATOM 8100 C C . VAL D 1 235 ? 411.635 311.503 227.221 1.00 105.36 235 VAL D C 1
ATOM 8101 O O . VAL D 1 235 ? 410.717 310.771 226.829 1.00 104.74 235 VAL D O 1
ATOM 8105 N N . SER D 1 236 ? 412.280 311.289 228.367 1.00 105.44 236 SER D N 1
ATOM 8106 C CA . SER D 1 236 ? 411.754 310.319 229.320 1.00 103.21 236 SER D CA 1
ATOM 8107 C C . SER D 1 236 ? 410.628 310.924 230.142 1.00 102.56 236 SER D C 1
ATOM 8108 O O . SER D 1 236 ? 409.601 310.277 230.368 1.00 105.17 236 SER D O 1
ATOM 8111 N N . MET D 1 237 ? 410.801 312.164 230.585 1.00 100.10 237 MET D N 1
ATOM 8112 C CA . MET D 1 237 ? 409.752 312.878 231.292 1.00 97.33 237 MET D CA 1
ATOM 8113 C C . MET D 1 237 ? 409.982 314.360 231.051 1.00 97.96 237 MET D C 1
ATOM 8114 O O . MET D 1 237 ? 411.125 314.821 231.002 1.00 97.87 237 MET D O 1
ATOM 8119 N N . ASP D 1 238 ? 408.889 315.093 230.888 1.00 106.43 238 ASP D N 1
ATOM 8120 C CA . ASP D 1 238 ? 408.946 316.482 230.465 1.00 105.95 238 ASP D CA 1
ATOM 8121 C C . ASP D 1 238 ? 409.124 317.422 231.659 1.00 113.83 238 ASP D C 1
ATOM 8122 O O . ASP D 1 238 ? 409.383 316.994 232.786 1.00 120.41 238 ASP D O 1
ATOM 8127 N N . MET D 1 239 ? 408.995 318.727 231.407 1.00 102.20 239 MET D N 1
ATOM 8128 C CA . MET D 1 239 ? 409.107 319.727 232.461 1.00 95.29 239 MET D CA 1
ATOM 8129 C C . MET D 1 239 ? 408.030 319.511 233.512 1.00 95.17 239 MET D C 1
ATOM 8130 O O . MET D 1 239 ? 406.835 319.610 233.220 1.00 100.44 239 MET D O 1
ATOM 8135 N N . VAL D 1 240 ? 408.454 319.219 234.737 1.00 87.32 240 VAL D N 1
ATOM 8136 C CA . VAL D 1 240 ? 407.551 318.987 235.855 1.00 89.08 240 VAL D CA 1
ATOM 8137 C C . VAL D 1 240 ? 408.123 319.688 237.078 1.00 89.15 240 VAL D C 1
ATOM 8138 O O . VAL D 1 240 ? 409.267 320.141 237.085 1.00 90.46 240 VAL D O 1
ATOM 8142 N N . ALA D 1 241 ? 407.307 319.778 238.120 1.00 89.91 241 ALA D N 1
ATOM 8143 C CA . ALA D 1 241 ? 407.740 320.316 239.399 1.00 91.86 241 ALA D CA 1
ATOM 8144 C C . ALA D 1 241 ? 407.528 319.251 240.463 1.00 97.11 241 ALA D C 1
ATOM 8145 O O . ALA D 1 241 ? 406.426 318.709 240.591 1.00 104.03 241 ALA D O 1
ATOM 8147 N N . ALA D 1 242 ? 408.579 318.953 241.220 1.00 79.09 242 ALA D N 1
ATOM 8148 C CA . ALA D 1 242 ? 408.520 317.930 242.249 1.00 82.17 242 ALA D CA 1
ATOM 8149 C C . ALA D 1 242 ? 408.873 318.539 243.597 1.00 91.31 242 ALA D C 1
ATOM 8150 O O . ALA D 1 242 ? 409.550 319.568 243.679 1.00 93.34 242 ALA D O 1
ATOM 8152 N N . TYR D 1 243 ? 408.420 317.879 244.659 1.00 84.53 243 TYR D N 1
ATOM 8153 C CA . TYR D 1 243 ? 408.561 318.381 246.018 1.00 79.89 243 TYR D CA 1
ATOM 8154 C C . TYR D 1 243 ? 409.708 317.649 246.706 1.00 77.35 243 TYR D C 1
ATOM 8155 O O . TYR D 1 243 ? 409.643 316.432 246.902 1.00 84.79 243 TYR D O 1
ATOM 8164 N N . LEU D 1 244 ? 410.752 318.390 247.068 1.00 79.68 244 LEU D N 1
ATOM 8165 C CA . LEU D 1 244 ? 411.963 317.811 247.651 1.00 86.54 244 LEU D CA 1
ATOM 8166 C C . LEU D 1 244 ? 411.910 317.783 249.176 1.00 98.43 244 LEU D C 1
ATOM 8167 O O . LEU D 1 244 ? 412.839 318.225 249.851 1.00 101.37 244 LEU D O 1
ATOM 8172 N N . GLY D 1 245 ? 410.829 317.247 249.734 1.00 105.01 245 GLY D N 1
ATOM 8173 C CA . GLY D 1 245 ? 410.691 317.293 251.177 1.00 101.14 245 GLY D CA 1
ATOM 8174 C C . GLY D 1 245 ? 410.606 318.725 251.691 1.00 99.24 245 GLY D C 1
ATOM 8175 O O . GLY D 1 245 ? 410.253 319.661 250.973 1.00 98.39 245 GLY D O 1
ATOM 8176 N N . ALA D 1 246 ? 410.963 318.888 252.963 1.00 84.79 246 ALA D N 1
ATOM 8177 C CA . ALA D 1 246 ? 410.987 320.202 253.587 1.00 78.18 246 ALA D CA 1
ATOM 8178 C C . ALA D 1 246 ? 412.149 320.291 254.562 1.00 87.61 246 ALA D C 1
ATOM 8179 O O . ALA D 1 246 ? 412.439 319.335 255.285 1.00 97.58 246 ALA D O 1
ATOM 8181 N N . SER D 1 247 ? 412.806 321.448 254.578 1.00 97.59 247 SER D N 1
ATOM 8182 C CA . SER D 1 247 ? 413.896 321.719 255.503 1.00 98.24 247 SER D CA 1
ATOM 8183 C C . SER D 1 247 ? 413.786 323.153 255.995 1.00 99.67 247 SER D C 1
ATOM 8184 O O . SER D 1 247 ? 413.493 324.062 255.213 1.00 101.60 247 SER D O 1
ATOM 8187 N N . ARG D 1 248 ? 414.012 323.343 257.296 1.00 106.26 248 ARG D N 1
ATOM 8188 C CA . ARG D 1 248 ? 413.900 324.653 257.941 1.00 106.82 248 ARG D CA 1
ATOM 8189 C C . ARG D 1 248 ? 412.501 325.241 257.789 1.00 107.40 248 ARG D C 1
ATOM 8190 O O . ARG D 1 248 ? 412.343 326.460 257.680 1.00 111.59 248 ARG D O 1
ATOM 8198 N N . MET D 1 249 ? 411.490 324.368 257.734 1.00 100.17 249 MET D N 1
ATOM 8199 C CA . MET D 1 249 ? 410.079 324.741 257.648 1.00 100.98 249 MET D CA 1
ATOM 8200 C C . MET D 1 249 ? 409.701 325.299 256.280 1.00 106.28 249 MET D C 1
ATOM 8201 O O . MET D 1 249 ? 408.520 325.551 256.022 1.00 111.26 249 MET D O 1
ATOM 8206 N N . ASN D 1 250 ? 410.675 325.491 255.396 1.00 96.57 250 ASN D N 1
ATOM 8207 C CA . ASN D 1 250 ? 410.383 325.986 254.060 1.00 94.00 250 ASN D CA 1
ATOM 8208 C C . ASN D 1 250 ? 410.011 324.810 253.159 1.00 93.73 250 ASN D C 1
ATOM 8209 O O . ASN D 1 250 ? 409.888 323.669 253.613 1.00 104.13 250 ASN D O 1
ATOM 8214 N N . HIS D 1 251 ? 409.821 325.071 251.869 1.00 77.32 251 HIS D N 1
ATOM 8215 C CA . HIS D 1 251 ? 409.438 324.030 250.917 1.00 80.08 251 HIS D CA 1
ATOM 8216 C C . HIS D 1 251 ? 410.320 324.116 249.680 1.00 84.99 251 HIS D C 1
ATOM 8217 O O . HIS D 1 251 ? 410.091 324.974 248.810 1.00 89.73 251 HIS D O 1
ATOM 8224 N N . PRO D 1 252 ? 411.335 323.267 249.561 1.00 81.85 252 PRO D N 1
ATOM 8225 C CA . PRO D 1 252 ? 412.111 323.228 248.320 1.00 75.25 252 PRO D CA 1
ATOM 8226 C C . PRO D 1 252 ? 411.405 322.407 247.254 1.00 81.54 252 PRO D C 1
ATOM 8227 O O . PRO D 1 252 ? 410.750 321.402 247.545 1.00 85.16 252 PRO D O 1
ATOM 8231 N N . PHE D 1 253 ? 411.540 322.847 246.006 1.00 85.47 253 PHE D N 1
ATOM 8232 C CA . PHE D 1 253 ? 410.976 322.156 244.861 1.00 80.64 253 PHE D CA 1
ATOM 8233 C C . PHE D 1 253 ? 412.032 322.083 243.772 1.00 83.95 253 PHE D C 1
ATOM 8234 O O . PHE D 1 253 ? 412.995 322.856 243.756 1.00 88.20 253 PHE D O 1
ATOM 8242 N N . ARG D 1 254 ? 411.820 321.162 242.837 1.00 74.33 254 ARG D N 1
ATOM 8243 C CA . ARG D 1 254 ? 412.745 320.942 241.735 1.00 69.96 254 ARG D CA 1
ATOM 8244 C C . ARG D 1 254 ? 411.978 320.921 240.423 1.00 78.44 254 ARG D C 1
ATOM 8245 O O . ARG D 1 254 ? 411.080 320.092 240.240 1.00 78.65 254 ARG D O 1
ATOM 8253 N N . VAL D 1 255 ? 412.306 321.855 239.536 1.00 80.93 255 VAL D N 1
ATOM 8254 C CA . VAL D 1 255 ? 411.883 321.768 238.144 1.00 75.73 255 VAL D CA 1
ATOM 8255 C C . VAL D 1 255 ? 412.748 320.728 237.443 1.00 80.80 255 VAL D C 1
ATOM 8256 O O . VAL D 1 255 ? 413.982 320.754 237.541 1.00 81.51 255 VAL D O 1
ATOM 8260 N N . LEU D 1 256 ? 412.095 319.795 236.756 1.00 93.05 256 LEU D N 1
ATOM 8261 C CA . LEU D 1 256 ? 412.691 318.529 236.359 1.00 85.61 256 LEU D CA 1
ATOM 8262 C C . LEU D 1 256 ? 412.364 318.230 234.904 1.00 91.30 256 LEU D C 1
ATOM 8263 O O . LEU D 1 256 ? 411.258 318.520 234.439 1.00 98.36 256 LEU D O 1
ATOM 8268 N N . GLU D 1 257 ? 413.325 317.644 234.191 1.00 102.08 257 GLU D N 1
ATOM 8269 C CA . GLU D 1 257 ? 413.059 317.086 232.872 1.00 99.91 257 GLU D CA 1
ATOM 8270 C C . GLU D 1 257 ? 414.163 316.093 232.541 1.00 102.69 257 GLU D C 1
ATOM 8271 O O . GLU D 1 257 ? 415.296 316.234 233.006 1.00 110.63 257 GLU D O 1
ATOM 8277 N N . ALA D 1 258 ? 413.818 315.077 231.753 1.00 90.77 258 ALA D N 1
ATOM 8278 C CA . ALA D 1 258 ? 414.769 314.045 231.355 1.00 93.95 258 ALA D CA 1
ATOM 8279 C C . ALA D 1 258 ? 414.851 314.036 229.835 1.00 101.67 258 ALA D C 1
ATOM 8280 O O . ALA D 1 258 ? 413.944 313.534 229.161 1.00 100.90 258 ALA D O 1
ATOM 8282 N N . LEU D 1 259 ? 415.942 314.577 229.302 1.00 99.75 259 LEU D N 1
ATOM 8283 C CA . LEU D 1 259 ? 416.129 314.742 227.870 1.00 86.25 259 LEU D CA 1
ATOM 8284 C C . LEU D 1 259 ? 417.421 314.055 227.449 1.00 90.95 259 LEU D C 1
ATOM 8285 O O . LEU D 1 259 ? 418.352 313.912 228.246 1.00 95.84 259 LEU D O 1
ATOM 8290 N N . LEU D 1 260 ? 417.473 313.632 226.189 1.00 83.76 260 LEU D N 1
ATOM 8291 C CA . LEU D 1 260 ? 418.725 313.172 225.597 1.00 77.83 260 LEU D CA 1
ATOM 8292 C C . LEU D 1 260 ? 418.741 313.522 224.119 1.00 80.28 260 LEU D C 1
ATOM 8293 O O . LEU D 1 260 ? 417.855 313.096 223.373 1.00 86.48 260 LEU D O 1
ATOM 8298 N N . LEU D 1 261 ? 419.742 314.289 223.699 1.00 82.71 261 LEU D N 1
ATOM 8299 C CA . LEU D 1 261 ? 419.928 314.611 222.291 1.00 80.82 261 LEU D CA 1
ATOM 8300 C C . LEU D 1 261 ? 420.816 313.550 221.657 1.00 90.78 261 LEU D C 1
ATOM 8301 O O . LEU D 1 261 ? 421.982 313.401 222.039 1.00 92.03 261 LEU D O 1
ATOM 8306 N N . ARG D 1 262 ? 420.269 312.817 220.693 1.00 98.75 262 ARG D N 1
ATOM 8307 C CA . ARG D 1 262 ? 421.006 311.781 219.983 1.00 94.60 262 ARG D CA 1
ATOM 8308 C C . ARG D 1 262 ? 421.154 312.186 218.521 1.00 92.74 262 ARG D C 1
ATOM 8309 O O . ARG D 1 262 ? 420.158 312.419 217.828 1.00 93.29 262 ARG D O 1
ATOM 8317 N N . ILE D 1 263 ? 422.399 312.291 218.070 1.00 95.75 263 ILE D N 1
ATOM 8318 C CA . ILE D 1 263 ? 422.717 312.683 216.699 1.00 94.15 263 ILE D CA 1
ATOM 8319 C C . ILE D 1 263 ? 422.928 311.391 215.917 1.00 97.27 263 ILE D C 1
ATOM 8320 O O . ILE D 1 263 ? 424.016 310.814 215.906 1.00 99.42 263 ILE D O 1
ATOM 8325 N N . LYS D 1 264 ? 421.863 310.928 215.259 1.00 97.89 264 LYS D N 1
ATOM 8326 C CA . LYS D 1 264 ? 421.928 309.652 214.555 1.00 99.71 264 LYS D CA 1
ATOM 8327 C C . LYS D 1 264 ? 422.928 309.700 213.407 1.00 103.18 264 LYS D C 1
ATOM 8328 O O . LYS D 1 264 ? 423.711 308.763 213.218 1.00 109.23 264 LYS D O 1
ATOM 8334 N N . HIS D 1 265 ? 422.923 310.781 212.633 1.00 96.58 265 HIS D N 1
ATOM 8335 C CA . HIS D 1 265 ? 423.780 310.898 211.454 1.00 96.57 265 HIS D CA 1
ATOM 8336 C C . HIS D 1 265 ? 424.651 312.136 211.615 1.00 92.83 265 HIS D C 1
ATOM 8337 O O . HIS D 1 265 ? 424.169 313.267 211.428 1.00 96.68 265 HIS D O 1
ATOM 8344 N N . PRO D 1 266 ? 425.934 311.980 211.959 1.00 86.94 266 PRO D N 1
ATOM 8345 C CA . PRO D 1 266 ? 426.770 313.155 212.256 1.00 87.98 266 PRO D CA 1
ATOM 8346 C C . PRO D 1 266 ? 427.028 314.062 211.066 1.00 91.82 266 PRO D C 1
ATOM 8347 O O . PRO D 1 266 ? 427.499 315.188 211.269 1.00 95.91 266 PRO D O 1
ATOM 8351 N N . ASP D 1 267 ? 426.747 313.624 209.841 1.00 106.85 267 ASP D N 1
ATOM 8352 C CA . ASP D 1 267 ? 426.982 314.461 208.672 1.00 109.11 267 ASP D CA 1
ATOM 8353 C C . ASP D 1 267 ? 425.824 315.404 208.383 1.00 111.52 267 ASP D C 1
ATOM 8354 O O . ASP D 1 267 ? 425.912 316.196 207.439 1.00 110.42 267 ASP D O 1
ATOM 8359 N N . ALA D 1 268 ? 424.750 315.339 209.165 1.00 107.41 268 ALA D N 1
ATOM 8360 C CA . ALA D 1 268 ? 423.584 316.184 208.956 1.00 103.41 268 ALA D CA 1
ATOM 8361 C C . ALA D 1 268 ? 423.748 317.584 209.527 1.00 106.52 268 ALA D C 1
ATOM 8362 O O . ALA D 1 268 ? 422.831 318.400 209.389 1.00 108.41 268 ALA D O 1
ATOM 8364 N N . ILE D 1 269 ? 424.877 317.885 210.161 1.00 96.64 269 ILE D N 1
ATOM 8365 C CA . ILE D 1 269 ? 425.093 319.191 210.764 1.00 89.99 269 ILE D CA 1
ATOM 8366 C C . ILE D 1 269 ? 426.261 319.858 210.056 1.00 90.79 269 ILE D C 1
ATOM 8367 O O . ILE D 1 269 ? 427.137 319.190 209.498 1.00 97.27 269 ILE D O 1
ATOM 8372 N N . CYS D 1 270 ? 426.268 321.189 210.075 1.00 93.50 270 CYS D N 1
ATOM 8373 C CA . CYS D 1 270 ? 427.362 321.938 209.467 1.00 95.09 270 CYS D CA 1
ATOM 8374 C C . CYS D 1 270 ? 427.600 323.206 210.274 1.00 95.31 270 CYS D C 1
ATOM 8375 O O . CYS D 1 270 ? 426.768 324.118 210.247 1.00 104.45 270 CYS D O 1
ATOM 8378 N N . THR D 1 271 ? 428.710 323.251 211.002 1.00 84.64 271 THR D N 1
ATOM 8379 C CA . THR D 1 271 ? 429.057 324.409 211.811 1.00 87.42 271 THR D CA 1
ATOM 8380 C C . THR D 1 271 ? 429.906 325.389 211.005 1.00 92.21 271 THR D C 1
ATOM 8381 O O . THR D 1 271 ? 430.480 325.046 209.969 1.00 91.93 271 THR D O 1
ATOM 8385 N N . LEU D 1 272 ? 429.980 326.622 211.495 1.00 89.90 272 LEU D N 1
ATOM 8386 C CA . LEU D 1 272 ? 430.825 327.635 210.868 1.00 89.01 272 LEU D CA 1
ATOM 8387 C C . LEU D 1 272 ? 431.994 327.996 211.782 1.00 84.88 272 LEU D C 1
ATOM 8388 O O . LEU D 1 272 ? 433.147 328.020 211.354 1.00 82.83 272 LEU D O 1
ATOM 8393 N N . PRO E 2 1 ? 390.443 296.745 198.800 1.00 180.37 192 PRO E N 1
ATOM 8394 C CA . PRO E 2 1 ? 391.070 295.901 197.777 1.00 181.11 192 PRO E CA 1
ATOM 8395 C C . PRO E 2 1 ? 391.379 296.670 196.497 1.00 181.21 192 PRO E C 1
ATOM 8396 O O . PRO E 2 1 ? 392.108 296.175 195.637 1.00 181.00 192 PRO E O 1
ATOM 8400 N N . GLU E 2 2 ? 390.827 297.874 196.382 1.00 177.65 193 GLU E N 1
ATOM 8401 C CA . GLU E 2 2 ? 391.013 298.701 195.199 1.00 177.05 193 GLU E CA 1
ATOM 8402 C C . GLU E 2 2 ? 392.369 299.399 195.271 1.00 177.02 193 GLU E C 1
ATOM 8403 O O . GLU E 2 2 ? 393.237 299.049 196.075 1.00 177.79 193 GLU E O 1
ATOM 8409 N N . LYS E 2 3 ? 392.569 300.396 194.406 1.00 149.45 194 LYS E N 1
ATOM 8410 C CA . LYS E 2 3 ? 393.852 301.088 194.353 1.00 146.25 194 LYS E CA 1
ATOM 8411 C C . LYS E 2 3 ? 394.146 301.780 195.678 1.00 148.61 194 LYS E C 1
ATOM 8412 O O . LYS E 2 3 ? 395.231 301.619 196.247 1.00 152.03 194 LYS E O 1
ATOM 8418 N N . ARG E 2 4 ? 393.185 302.559 196.184 1.00 153.04 195 ARG E N 1
ATOM 8419 C CA . ARG E 2 4 ? 393.255 303.165 197.516 1.00 152.54 195 ARG E CA 1
ATOM 8420 C C . ARG E 2 4 ? 394.510 304.025 197.683 1.00 152.83 195 ARG E C 1
ATOM 8421 O O . ARG E 2 4 ? 395.440 303.688 198.418 1.00 152.34 195 ARG E O 1
ATOM 8429 N N . LEU E 2 5 ? 394.511 305.142 196.953 1.00 140.24 196 LEU E N 1
ATOM 8430 C CA . LEU E 2 5 ? 395.625 306.079 197.004 1.00 139.45 196 LEU E CA 1
ATOM 8431 C C . LEU E 2 5 ? 395.935 306.442 198.452 1.00 143.27 196 LEU E C 1
ATOM 8432 O O . LEU E 2 5 ? 395.047 306.476 199.307 1.00 148.29 196 LEU E O 1
ATOM 8437 N N . THR E 2 6 ? 397.205 306.730 198.731 1.00 130.76 197 THR E N 1
ATOM 8438 C CA . THR E 2 6 ? 397.568 307.096 200.095 1.00 128.78 197 THR E CA 1
ATOM 8439 C C . THR E 2 6 ? 398.042 308.538 200.101 1.00 129.11 197 THR E C 1
ATOM 8440 O O . THR E 2 6 ? 397.316 309.436 200.539 1.00 128.28 197 THR E O 1
ATOM 8444 N N . VAL E 2 7 ? 399.263 308.769 199.628 1.00 124.88 198 VAL E N 1
ATOM 8445 C CA . VAL E 2 7 ? 399.787 310.118 199.485 1.00 122.72 198 VAL E CA 1
ATOM 8446 C C . VAL E 2 7 ? 399.661 310.485 198.015 1.00 122.59 198 VAL E C 1
ATOM 8447 O O . VAL E 2 7 ? 400.372 309.943 197.162 1.00 123.04 198 VAL E O 1
ATOM 8451 N N . GLY E 2 8 ? 398.749 311.397 197.718 1.00 124.03 199 GLY E N 1
ATOM 8452 C CA . GLY E 2 8 ? 398.520 311.795 196.344 1.00 125.24 199 GLY E CA 1
ATOM 8453 C C . GLY E 2 8 ? 397.564 312.961 196.316 1.00 127.98 199 GLY E C 1
ATOM 8454 O O . GLY E 2 8 ? 396.945 313.312 197.325 1.00 130.40 199 GLY E O 1
ATOM 8455 N N . SER E 2 9 ? 397.447 313.550 195.130 1.00 131.90 200 SER E N 1
ATOM 8456 C CA . SER E 2 9 ? 396.552 314.677 194.889 1.00 133.22 200 SER E CA 1
ATOM 8457 C C . SER E 2 9 ? 396.841 315.791 195.889 1.00 134.57 200 SER E C 1
ATOM 8458 O O . SER E 2 9 ? 395.932 316.449 196.399 1.00 139.21 200 SER E O 1
ATOM 8461 N N . LEU E 2 10 ? 398.125 315.994 196.178 1.00 128.24 201 LEU E N 1
ATOM 8462 C CA . LEU E 2 10 ? 398.530 317.038 197.110 1.00 131.73 201 LEU E CA 1
ATOM 8463 C C . LEU E 2 10 ? 398.222 318.430 196.574 1.00 134.59 201 LEU E C 1
ATOM 8464 O O . LEU E 2 10 ? 398.108 319.376 197.362 1.00 136.51 201 LEU E O 1
ATOM 8469 N N . ARG E 2 11 ? 398.101 318.574 195.257 1.00 114.91 202 ARG E N 1
ATOM 8470 C CA . ARG E 2 11 ? 397.719 319.835 194.634 1.00 111.57 202 ARG E CA 1
ATOM 8471 C C . ARG E 2 11 ? 396.370 320.316 195.156 1.00 110.82 202 ARG E C 1
ATOM 8472 O O . ARG E 2 11 ? 395.325 319.788 194.777 1.00 112.30 202 ARG E O 1
ATOM 8480 N N . PRO F 2 1 ? 396.588 261.340 197.998 1.00 199.77 192 PRO F N 1
ATOM 8481 C CA . PRO F 2 1 ? 397.977 261.687 198.319 1.00 199.45 192 PRO F CA 1
ATOM 8482 C C . PRO F 2 1 ? 398.973 260.623 197.867 1.00 199.10 192 PRO F C 1
ATOM 8483 O O . PRO F 2 1 ? 399.727 260.095 198.684 1.00 198.38 192 PRO F O 1
ATOM 8487 N N . GLU F 2 2 ? 399.012 260.307 196.567 1.00 177.71 193 GLU F N 1
ATOM 8488 C CA . GLU F 2 2 ? 400.003 259.320 196.045 1.00 175.60 193 GLU F CA 1
ATOM 8489 C C . GLU F 2 2 ? 401.389 259.969 195.973 1.00 175.50 193 GLU F C 1
ATOM 8490 O O . GLU F 2 2 ? 401.442 261.170 195.652 1.00 177.01 193 GLU F O 1
ATOM 8496 N N . LYS F 2 3 ? 402.472 259.232 196.259 1.00 147.13 194 LYS F N 1
ATOM 8497 C CA . LYS F 2 3 ? 403.788 259.904 196.111 1.00 148.51 194 LYS F CA 1
ATOM 8498 C C . LYS F 2 3 ? 403.938 260.278 194.642 1.00 149.87 194 LYS F C 1
ATOM 8499 O O . LYS F 2 3 ? 404.401 261.401 194.377 1.00 150.47 194 LYS F O 1
ATOM 8505 N N . ARG F 2 4 ? 403.590 259.367 193.731 1.00 147.63 195 ARG F N 1
ATOM 8506 C CA . ARG F 2 4 ? 403.521 259.712 192.284 1.00 147.02 195 ARG F CA 1
ATOM 8507 C C . ARG F 2 4 ? 404.907 259.756 191.644 1.00 142.41 195 ARG F C 1
ATOM 8508 O O . ARG F 2 4 ? 405.895 259.514 192.359 1.00 144.21 195 ARG F O 1
ATOM 8516 N N . LEU F 2 5 ? 404.968 260.065 190.350 1.00 112.76 196 LEU F N 1
ATOM 8517 C CA . LEU F 2 5 ? 406.255 260.308 189.658 1.00 112.94 196 LEU F CA 1
ATOM 8518 C C . LEU F 2 5 ? 405.953 261.465 188.707 1.00 118.15 196 LEU F C 1
ATOM 8519 O O . LEU F 2 5 ? 404.786 261.562 188.286 1.00 122.38 196 LEU F O 1
ATOM 8524 N N . THR F 2 6 ? 406.925 262.307 188.367 1.00 117.77 197 THR F N 1
ATOM 8525 C CA . THR F 2 6 ? 406.575 263.467 187.510 1.00 118.79 197 THR F CA 1
ATOM 8526 C C . THR F 2 6 ? 406.975 263.136 186.081 1.00 117.48 197 THR F C 1
ATOM 8527 O O . THR F 2 6 ? 406.077 262.941 185.243 1.00 118.78 197 THR F O 1
ATOM 8531 N N . VAL F 2 7 ? 408.292 263.130 185.832 1.00 105.71 198 VAL F N 1
ATOM 8532 C CA . VAL F 2 7 ? 408.833 262.813 184.478 1.00 108.65 198 VAL F CA 1
ATOM 8533 C C . VAL F 2 7 ? 409.255 261.342 184.455 1.00 110.21 198 VAL F C 1
ATOM 8534 O O . VAL F 2 7 ? 410.271 261.006 185.092 1.00 108.56 198 VAL F O 1
ATOM 8538 N N . GLY F 2 8 ? 408.515 260.507 183.725 1.00 115.44 199 GLY F N 1
ATOM 8539 C CA . GLY F 2 8 ? 408.802 259.061 183.627 1.00 111.06 199 GLY F CA 1
ATOM 8540 C C . GLY F 2 8 ? 410.055 258.821 182.812 1.00 110.32 199 GLY F C 1
ATOM 8541 O O . GLY F 2 8 ? 410.434 259.727 182.048 1.00 113.20 199 GLY F O 1
ATOM 8542 N N . SER F 2 9 ? 410.709 257.670 182.981 1.00 108.33 200 SER F N 1
ATOM 8543 C CA . SER F 2 9 ? 412.006 257.508 182.285 1.00 111.91 200 SER F CA 1
ATOM 8544 C C . SER F 2 9 ? 411.775 257.619 180.783 1.00 109.91 200 SER F C 1
ATOM 8545 O O . SER F 2 9 ? 410.801 257.028 180.286 1.00 110.47 200 SER F O 1
ATOM 8548 N N . LEU F 2 10 ? 412.653 258.355 180.104 1.00 106.97 201 LEU F N 1
ATOM 8549 C CA . LEU F 2 10 ? 412.529 258.564 178.642 1.00 107.70 201 LEU F CA 1
ATOM 8550 C C . LEU F 2 10 ? 412.674 257.229 177.907 1.00 111.09 201 LEU F C 1
ATOM 8551 O O . LEU F 2 10 ? 411.915 257.004 176.948 1.00 109.42 201 LEU F O 1
ATOM 8556 N N . ARG F 2 11 ? 413.604 256.380 178.350 1.00 111.63 202 ARG F N 1
ATOM 8557 C CA . ARG F 2 11 ? 413.849 255.078 177.671 1.00 112.27 202 ARG F CA 1
ATOM 8558 C C . ARG F 2 11 ? 413.337 255.149 176.229 1.00 106.35 202 ARG F C 1
ATOM 8559 O O . ARG F 2 11 ? 413.269 254.077 175.600 1.00 98.48 202 ARG F O 1
ATOM 8567 N N . PRO G 2 1 ? 368.550 318.790 173.892 1.00 174.44 192 PRO G N 1
ATOM 8568 C CA . PRO G 2 1 ? 368.121 319.055 172.515 1.00 176.70 192 PRO G CA 1
ATOM 8569 C C . PRO G 2 1 ? 368.169 320.540 172.168 1.00 176.63 192 PRO G C 1
ATOM 8570 O O . PRO G 2 1 ? 368.022 320.909 171.003 1.00 176.05 192 PRO G O 1
ATOM 8574 N N . GLU G 2 2 ? 368.379 321.377 173.179 1.00 160.25 193 GLU G N 1
ATOM 8575 C CA . GLU G 2 2 ? 368.476 322.813 172.973 1.00 157.86 193 GLU G CA 1
ATOM 8576 C C . GLU G 2 2 ? 369.812 323.153 172.318 1.00 156.62 193 GLU G C 1
ATOM 8577 O O . GLU G 2 2 ? 370.626 322.280 172.004 1.00 156.89 193 GLU G O 1
ATOM 8583 N N . LYS G 2 3 ? 370.038 324.450 172.100 1.00 136.83 194 LYS G N 1
ATOM 8584 C CA . LYS G 2 3 ? 371.291 324.877 171.490 1.00 136.65 194 LYS G CA 1
ATOM 8585 C C . LYS G 2 3 ? 372.465 324.543 172.400 1.00 135.79 194 LYS G C 1
ATOM 8586 O O . LYS G 2 3 ? 373.454 323.946 171.959 1.00 135.60 194 LYS G O 1
ATOM 8592 N N . ARG G 2 4 ? 372.366 324.914 173.676 1.00 140.85 195 ARG G N 1
ATOM 8593 C CA . ARG G 2 4 ? 373.280 324.441 174.714 1.00 141.13 195 ARG G CA 1
ATOM 8594 C C . ARG G 2 4 ? 374.739 324.716 174.344 1.00 139.95 195 ARG G C 1
ATOM 8595 O O . ARG G 2 4 ? 375.524 323.813 174.057 1.00 142.62 195 ARG G O 1
ATOM 8603 N N . LEU G 2 5 ? 375.065 326.006 174.316 1.00 121.26 196 LEU G N 1
ATOM 8604 C CA . LEU G 2 5 ? 376.450 326.408 174.128 1.00 120.97 196 LEU G CA 1
ATOM 8605 C C . LEU G 2 5 ? 377.332 325.716 175.156 1.00 125.34 196 LEU G C 1
ATOM 8606 O O . LEU G 2 5 ? 377.094 325.808 176.363 1.00 129.83 196 LEU G O 1
ATOM 8611 N N . THR G 2 6 ? 378.352 325.018 174.665 1.00 118.26 197 THR G N 1
ATOM 8612 C CA . THR G 2 6 ? 379.226 324.222 175.518 1.00 116.75 197 THR G CA 1
ATOM 8613 C C . THR G 2 6 ? 380.410 325.041 176.020 1.00 116.86 197 THR G C 1
ATOM 8614 O O . THR G 2 6 ? 380.590 325.207 177.230 1.00 117.25 197 THR G O 1
ATOM 8618 N N . VAL G 2 7 ? 381.226 325.558 175.104 1.00 110.61 198 VAL G N 1
ATOM 8619 C CA . VAL G 2 7 ? 382.338 326.429 175.478 1.00 108.51 198 VAL G CA 1
ATOM 8620 C C . VAL G 2 7 ? 381.800 327.857 175.493 1.00 113.08 198 VAL G C 1
ATOM 8621 O O . VAL G 2 7 ? 381.833 328.578 174.493 1.00 113.31 198 VAL G O 1
ATOM 8625 N N . GLY G 2 8 ? 381.278 328.259 176.650 1.00 117.94 199 GLY G N 1
ATOM 8626 C CA . GLY G 2 8 ? 380.753 329.602 176.803 1.00 114.47 199 GLY G CA 1
ATOM 8627 C C . GLY G 2 8 ? 381.854 330.640 176.712 1.00 114.57 199 GLY G C 1
ATOM 8628 O O . GLY G 2 8 ? 382.999 330.397 177.094 1.00 117.81 199 GLY G O 1
ATOM 8629 N N . SER G 2 9 ? 381.512 331.812 176.177 1.00 110.62 200 SER G N 1
ATOM 8630 C CA . SER G 2 9 ? 382.539 332.813 175.924 1.00 116.01 200 SER G CA 1
ATOM 8631 C C . SER G 2 9 ? 383.189 333.235 177.235 1.00 116.41 200 SER G C 1
ATOM 8632 O O . SER G 2 9 ? 382.515 333.439 178.248 1.00 114.79 200 SER G O 1
ATOM 8635 N N . LEU G 2 10 ? 384.515 333.362 177.206 1.00 113.22 201 LEU G N 1
ATOM 8636 C CA . LEU G 2 10 ? 385.250 333.790 178.391 1.00 112.59 201 LEU G CA 1
ATOM 8637 C C . LEU G 2 10 ? 384.878 335.210 178.801 1.00 113.60 201 LEU G C 1
ATOM 8638 O O . LEU G 2 10 ? 384.696 335.487 179.992 1.00 116.90 201 LEU G O 1
ATOM 8643 N N . ARG G 2 11 ? 384.717 336.103 177.824 1.00 105.18 202 ARG G N 1
ATOM 8644 C CA . ARG G 2 11 ? 384.394 337.520 178.030 1.00 106.26 202 ARG G CA 1
ATOM 8645 C C . ARG G 2 11 ? 385.060 338.125 179.272 1.00 107.01 202 ARG G C 1
ATOM 8646 O O . ARG G 2 11 ? 384.472 338.175 180.353 1.00 104.77 202 ARG G O 1
ATOM 8654 N N . PRO H 2 1 ? 395.919 308.588 232.496 1.00 173.55 192 PRO H N 1
ATOM 8655 C CA . PRO H 2 1 ? 397.080 308.014 233.185 1.00 173.28 192 PRO H CA 1
ATOM 8656 C C . PRO H 2 1 ? 398.235 307.727 232.232 1.00 172.93 192 PRO H C 1
ATOM 8657 O O . PRO H 2 1 ? 399.225 307.109 232.624 1.00 172.07 192 PRO H O 1
ATOM 8661 N N . GLU H 2 2 ? 398.104 308.182 230.990 1.00 163.07 193 GLU H N 1
ATOM 8662 C CA . GLU H 2 2 ? 399.139 307.993 229.983 1.00 160.42 193 GLU H CA 1
ATOM 8663 C C . GLU H 2 2 ? 400.272 308.988 230.231 1.00 161.24 193 GLU H C 1
ATOM 8664 O O . GLU H 2 2 ? 400.306 309.692 231.244 1.00 160.61 193 GLU H O 1
ATOM 8670 N N . LYS H 2 3 ? 401.263 308.975 229.349 1.00 143.70 194 LYS H N 1
ATOM 8671 C CA . LYS H 2 3 ? 402.427 309.832 229.540 1.00 141.87 194 LYS H CA 1
ATOM 8672 C C . LYS H 2 3 ? 402.062 311.295 229.524 1.00 143.37 194 LYS H C 1
ATOM 8673 O O . LYS H 2 3 ? 402.411 312.033 230.439 1.00 142.32 194 LYS H O 1
ATOM 8679 N N . ARG H 2 4 ? 401.375 311.720 228.475 1.00 146.29 195 ARG H N 1
ATOM 8680 C CA . ARG H 2 4 ? 400.956 313.104 228.376 1.00 145.13 195 ARG H CA 1
ATOM 8681 C C . ARG H 2 4 ? 402.127 314.048 228.447 1.00 144.41 195 ARG H C 1
ATOM 8682 O O . ARG H 2 4 ? 402.333 314.703 229.461 1.00 145.24 195 ARG H O 1
ATOM 8690 N N . LEU H 2 5 ? 402.901 314.131 227.379 1.00 131.51 196 LEU H N 1
ATOM 8691 C CA . LEU H 2 5 ? 403.980 315.100 227.351 1.00 134.99 196 LEU H CA 1
ATOM 8692 C C . LEU H 2 5 ? 403.371 316.447 227.670 1.00 135.94 196 LEU H C 1
ATOM 8693 O O . LEU H 2 5 ? 402.269 316.744 227.221 1.00 137.67 196 LEU H O 1
ATOM 8698 N N . THR H 2 6 ? 404.066 317.275 228.436 1.00 125.63 197 THR H N 1
ATOM 8699 C CA . THR H 2 6 ? 403.484 318.541 228.854 1.00 122.08 197 THR H CA 1
ATOM 8700 C C . THR H 2 6 ? 403.690 319.640 227.848 1.00 123.55 197 THR H C 1
ATOM 8701 O O . THR H 2 6 ? 402.751 320.065 227.184 1.00 125.54 197 THR H O 1
ATOM 8705 N N . VAL H 2 7 ? 404.912 320.103 227.723 1.00 117.41 198 VAL H N 1
ATOM 8706 C CA . VAL H 2 7 ? 405.240 321.209 226.831 1.00 114.93 198 VAL H CA 1
ATOM 8707 C C . VAL H 2 7 ? 405.454 320.630 225.433 1.00 116.04 198 VAL H C 1
ATOM 8708 O O . VAL H 2 7 ? 406.472 319.997 225.138 1.00 113.22 198 VAL H O 1
ATOM 8712 N N . GLY H 2 8 ? 404.458 320.843 224.576 1.00 134.92 199 GLY H N 1
ATOM 8713 C CA . GLY H 2 8 ? 404.489 320.286 223.237 1.00 135.09 199 GLY H CA 1
ATOM 8714 C C . GLY H 2 8 ? 405.560 320.892 222.354 1.00 136.03 199 GLY H C 1
ATOM 8715 O O . GLY H 2 8 ? 405.915 322.066 222.475 1.00 137.64 199 GLY H O 1
ATOM 8716 N N . SER H 2 9 ? 406.089 320.063 221.457 1.00 117.63 200 SER H N 1
ATOM 8717 C CA . SER H 2 9 ? 407.173 320.505 220.595 1.00 118.79 200 SER H CA 1
ATOM 8718 C C . SER H 2 9 ? 406.673 321.633 219.703 1.00 120.97 200 SER H C 1
ATOM 8719 O O . SER H 2 9 ? 405.546 321.592 219.202 1.00 123.64 200 SER H O 1
ATOM 8722 N N . LEU H 2 10 ? 407.512 322.653 219.515 1.00 114.34 201 LEU H N 1
ATOM 8723 C CA . LEU H 2 10 ? 407.102 323.794 218.701 1.00 114.88 201 LEU H CA 1
ATOM 8724 C C . LEU H 2 10 ? 406.846 323.382 217.257 1.00 119.15 201 LEU H C 1
ATOM 8725 O O . LEU H 2 10 ? 405.900 323.867 216.626 1.00 119.54 201 LEU H O 1
ATOM 8730 N N . ARG H 2 11 ? 407.692 322.517 216.709 1.00 113.73 202 ARG H N 1
ATOM 8731 C CA . ARG H 2 11 ? 407.574 322.098 215.315 1.00 111.64 202 ARG H CA 1
ATOM 8732 C C . ARG H 2 11 ? 406.208 321.487 215.007 1.00 108.79 202 ARG H C 1
ATOM 8733 O O . ARG H 2 11 ? 405.470 321.984 214.156 1.00 104.71 202 ARG H O 1
#

Nearest PDB structures (foldseek):
  9b9q-assembly1_A  TM=9.828E-01  e=5.133E-51  Myxococcus xanthus DK 1622
  7s4q-assembly1_B  TM=9.573E-01  e=3.133E-51  Myxococcus xanthus
  9b9i-assembly1_A  TM=9.109E-01  e=3.785E-48  Myxococcus xanthus DK 1622
  8rvj-assembly1_A  TM=9.336E-01  e=9.558E-32  Bacillus thermotolerans
  2e0z-assembly1_C  TM=9.068E-01  e=1.078E-18  Pyrococcus furiosus

Solvent-accessible surface area: 51360 Å² total; per-residue (Å²): 125,94,76,153,52,146,78,74,84,23,1,124,123,122,23,53,53,108,7,66,102,11,5,42,67,13,0,126,117,32,0,13,0,2,85,1,2,46,21,14,26,40,6,32,1,5,9,40,55,0,19,23,14,62,6,72,76,62,36,86,18,1,19,12,56,115,20,110,107,117,28,79,72,8,72,9,96,52,69,118,84,50,34,0,0,2,1,1,5,9,4,50,18,29,69,144,43,7,35,27,11,60,85,113,116,37,42,14,41,14,7,18,5,3,8,2,0,37,47,2,0,25,20,0,6,42,8,1,0,28,25,46,101,160,24,48,9,48,0,0,27,55,6,129,43,82,26,88,0,106,41,58,108,56,78,51,89,38,11,7,28,47,11,8,10,63,0,9,24,50,0,6,66,100,18,22,74,3,65,12,1,1,0,4,0,14,57,8,21,0,31,14,27,129,46,36,26,18,103,47,0,107,144,48,2,81,54,14,2,58,32,1,41,21,14,123,37,54,15,0,0,1,0,0,15,10,106,17,8,3,2,0,0,0,2,16,9,3,28,6,0,5,22,6,41,60,203,107,30,30,21,0,3,2,0,0,2,0,4,4,2,8,1,25,10,24,0,0,0,9,26,111,112,38,44,25,36,49,155,104,24,6,123,133,117,21,66,49,96,1,61,89,24,3,14,106,17,0,122,190,42,2,22,0,2,107,8,0,14,23,92,40,33,40,14,76,66,64,127,54,3,48,5,18,20,46,91,55,99,47,139,42,65,143,61,175,116,48,113,108,162,74,69,166,94,137,22,83,48,124,103,108,55,77,16,22,103,15,105,91,72,12,75,7,15,9,6,54,3,33,6,5,52,56,76,135,92,97,4,89,12,79,44,1,30,31,6,0,40,93,0,0,48,89,0,4,41,28,2,2,27,17,56,80,199,101,47,17,42,1,3,33,56,0,111,43,74,38,91,8,106,30,62,101,32,87,37,139,30,4,4,65,115,6,4,45,63,0,20,121,56,0,76,106,64,40,14,178,20,66,17,0,0,0,0,0,68,142,0,39,49,23,4,99,186,61,48,22,30,115,52,0,86,112,62,2,70,65,5,11,47,103,4,91,59,11,138,58,94,22,0,0,1,0,2,1,27,147,120,22,1,8,0,0,2,5,59,6,2,47,17,31,44,78,32,31,53,60,17,3,22,24,0,60,1,36,1,7,1,6,13,16,2,31,15,12,38,0,0,0,8,30,124,44,86,135,48,134,17,153,89,16,6,113,128,78,26,52,60,94,0,59,67,13,1,43,107,16,0,98,72,15,0,17,0,0,78,1,0,45,40,97,30,41,30,16,79,66,62,124,67,3,38,8,24,57,38,118,41,105,43,138,46,52,146,79,175,111,64,146,111,166,62,65,160,95,134,12,92,56,114,124,100,52,39,9,0,54,0,0,4,8,0,20,16,31,68,153,39,1,34,30,17,58,107,30,110,32,62,19,44,12,4,11,1,4,8,0,0,29,24,1,2,37,23,0,8,35,8,1,0,31,25,43,100,134,38,60,15,49,0,0,23,60,4,140,42,60,41,81,1,105,52,30,115,16,92,53,111,30,9,2,88,71,0,3,45,58,0,20,140,62,0,78,135,78,54,13,194,12,88,18,0,2,0,0,0,9,97,0,31,13,38,5,15,87,44,38,30,21,111,53,2,97,133,74,2,87,36,16,12,55,52,2,44,57,7,121,50,92,22,1,0,0,0,0,6,31,167,94,18,0,8,0,0,0,7,53,6,4,53,10,32,48,72,31,21,62,194,112,31,4,16,0,26,0,35,0,7,1,4,7,21,7,12,17,17,17,0,1,0,10,33,127,65,65,134,46,140,28,157,93,14,1,124,125,106,23,48,42,105,1,72,104,21,5,40,114,23,0,105,203,40,2,15,2,0,70,5,2,29,20,25,21,34,6,11,81,61,27,126,72,5,31,4,29,30,18,121,52,89,38,73,23,5,23,16,74,60,3,77,108,94,22,40,34,123,62,34,150,65,60,94,83,43,59,16,22,110,10,106,96,62,8,99,10,70,62,164,74,8,58,29,9,54,91,116,140,92,96,7,100,16,81,49,1,28,32,8,0,35,100,1,0,48,84,0,1,38,20,4,1,38,17,60,97,203,87,55,18,39,0,1,30,65,1,114,45,79,23,91,2,117,56,62,114,29,91,60,99,42,17,3,16,109,14,5,9,56,0,10,116,44,0,38,118,68,34,22,39,20,33,1,1,0,0,2,0,49,124,5,45,70,48,8,79,207,47,38,19,17,106,6,0,86,59,3,0,68,40,9,8,58,72,0,86,71,4,148,47,96,4,0,0,0,0,4,3,22,66,29,13,1,4,0,0,0,5,60,9,7,48,17,36,49,74,27,36,53,196,100,30,16,22,0,66,1,31,0,8,0,2,9,4,3,2,9,15,27,0,1,0,12,42,147,112,108,157,68,47,0,16,81,50,123,190,132,142,132,56,31,0,37,41,54,125,171,120,123,153,55,44,0,26,36,48,125,180,113,80,151,45,59,0,33,42,70,114

B-factor: mean 108.05, std 18.91, range [57.5, 199.77]

Sequence (1128 aa):
PDFLGHAENPLREEEWARLNETVIQVARRSLVGRRILDIYGPLGAGVQTVPYDEFQGVSPGAVDIVGEQETAMVFTDARKFKTIPIIYKDFLLHWRDIEAARTHNMPLDVSAAAGAAALCAQQEDELIFYGDARLGYEGLMTANGRLTVPLGDWTSPGGGFQAIVEATRKLNEQGHFGPYAVVLSPRLYSQLHRGGEIETIRQLASDGVYQSNRLRGESGVVVSTGRENMDLAVSMDMVAAYLGASRMNHPFRVLEALLLRIKHPDAICTLPDFLGHAENPLREEEWARLNETVIQVARRSLVGRRILDIYGPLGAGVQTVPYDEFQGVSPGAVDIVGEQETAMVFTDARKFKTIPIIYKDFLLHWRDIEAARTHNMPLDVSAAAGAAALCAQQEDELIFYGDARLGYEGLMTANGRLTVPLGDWTSPGGGFQAIVEATRKLNEQGHFGPYAVVLSPRLYSQLHRGGEIETIRQLASDGVYQSNRLRGESGVVVSTGRENMDLAVSMDMVAAYLGASRMNHPFRVLEALLLRIKHPDAICTLPDFLGHAENPLREEEWARLNETVIQVARRSLVGRRILDIYGPLGAGVQTVPYDEFQGVSPGAVDIVGEQETAMVFTDARKFKTIPIIYKDFLLHWRDIEAARTHNMPLDVSAAAGAAALCAQQEDELIFYGDARLGYEGLMTANGRLTVPLGDWTSPGGGFQAIVEATRKLNEQGHFGPYAVVLSPRLYSQLHRGGEIETIRQLASDGVYQSNRLRGESGVVVSTGRENMDLAVSMDMVAAYLGASRMNHPFRVLEALLLRIKHPDAICTLPDFLGHAENPLREEEWARLNETVIQVARRSLVGRRILDIYGPLGAGVQTVPYDEFQGVSPGAVDIVGEQETAMVFTDARKFKTIPIIYKDFLLHWRDIEAARTHNMPLDVSAAAGAAALCAQQEDELIFYGDARLGYEGLMTANGRLTVPLGDWTSPGGGFQAIVEATRKLNEQGHFGPYAVVLSPRLYSQLHRGGEIETIRQLASDGVYQSNRLRGESGVVVSTGRENMDLAVSMDMVAAYLGASRMNHPFRVLEALLLRIKHPDAICTLPEKRLTVGSLRPEKRLTVGSLRPEKRLTVGSLRPEKRLTVGSLR

Radius of gyration: 43.0 Å; Cα contacts (8 Å, |Δi|>4): 2220; chains: 8; bounding box: 84×151×112 Å

Organism: Myxococcus xanthus (strain DK1622) (NCBI:txid246197)

Foldseek 3Di:
DPLPDFDPDLDDDVLQVVLVVLLVVLLVVQADLVLLADADPAAALPDFWDWQAAFPPADDDDPDDPRPPDGPDTGGPDTDGATWDKQKDKDWFFPVQSVCCVPVVDRGDCVRSNVRSNVSSLVVVLVAQAPPVPSPAGHQPRDDQQAEFDQPPLLPQVRVLVSLVVQQVQLVVVPDPAQKEKEFECQSVVRNVVSVCVVVSCVSNVRYYYYDNSDDPGKMKMFHSDPVQKYKYWHDDFDKAWPGAPPSMTMIMTITTIGIRGNYSSRMYMD/DPLVDWDQDPDDPQLQVVLVVLLVVLLVVQQPPPQQFAADDADADPDFWDWQFAFPDDWPDDDDPVRPDCTDDTGGPDTDTATWDKQKFKFWAAPVQVVCCVVVVHHGDCPRSSVRSNVSSLVVVLCAACNPPVSDAAHLVRDDQQAEDDQPPQLPPCSLVVRVVVQQVQLVVSPADAQKEKEWEVQSVVSCVVPPNVVVCCVVSVRYYHYHNSDDDGKMKIAHRDPLQKYKHWHAAFHKAWPTDDPSITMIMTMTTIGIRRRYSSRMYMD/DCLVDQDDDLDDDVVQVVLVVLLVVLLVVQAPVCLLFAADDAAAPVAWWDWQAAFPDDFPDDDDDVPPDPTDDTGGPDTDTATWDKQKFKFWAFLVLSVCCVPVVDDDDCVRSSVRSNVSSLVVVCVAQAPPVPRPAGHQVGDDQQAEDDQDDFLDPCSVVVRVVVLVVQLVVVPDPAQKEKEFEPQVVVSCVVVVNLVVVCVSRVSYYYYRPPDDNGKMKMFRSDPPQKHKYWNDAFDKAWPTAPPSMTMIMTMTTMGIRRRYSSRMHMD/DQLVDQHDPLDDPVLQVVLVVLLVVLLVVLADPCLLAPADDAPAPPAWWDWFAAQPDDDLDDDDPVPPPPDDTDTDPDTDGQTWDKQKFKFWAFPVQSVCCVVVVHHGDCPRSSVRSSVSSLVVVCVAAQPPVVSPAAHQVRFDQQAEQDQDDPQDLVRVVVSVVVLQVLLVVSPDPAAKEKEWEPVVVVSNPPPPCLVVSCVNRVRYYYYRPSDPDTKMKIFRRDPLAKYKYWNDAFHKAWPGDDPSITMIMGITIIGIHGNYSNRMHMD/DDPPDDDDPPD/DDPDDDDDDPD/DDPPDDPDDPD/DDPCDDDDDPD

InterPro domains:
  IPR007544 Type 1 encapsulin shell protein [NF041155] (7-278)
  IPR007544 Type 1 encapsulin shell protein [PF04454] (3-265)
  IPR007544 Type 1 encapsulin shell protein [PIRSF019254] (4-279)
  IPR051429 Encapsulin nanocompartment [PTHR37165] (10-278)